Protein AF-A0A2E0F136-F1 (afdb_monomer_lite)

Sequence (1076 aa):
MSTMRKAVLLVVLLIASTIPAFVSADDEPVRQRSSMTEFTWTGNATSVQVSGEWDDWEQISDLTESEGVWSISLDLEPGMYCYKLIVDSAWIFDPAEPYRGYCDDFENSIVRVPDTSQPMFTHTIVDDLLTVLWHAGSGGGAPDSTPLALATGLWDESNWSWSLDLSTLPDGKNTLHITGEDVDGNVAEDLLLPFWNGEMSDFVWEDALIYMIMTDRFVNGDSSNDGESTNAAQGADWLGGDFAGVTQMIQSGYFTDLGVNALWLTPFNAAANGTGLASDGQHAVSAYHGYWPTAAREVDARLGTADELHTLIDAAHDAGIRVMGDFVINHVHEDHPYFSEHPDWFNEGCLCGEANCDWTEHRLDCLFRPYMPDVNWKVRNASEQFIEDVMWWMETFDLDGGRLDAVKHVDDLAITNLAVRINERFETAGTDYYLKGETAMGWAGHSVENNANEYGTINRYIGPNGLDGQADFVLYHAVVDNVFTTGNMDYQHLDYWTARSQDQYVADATMVPFVGSHDVPRFTSRADPGTADEWNQWVEDGLPGQPGTDDPYIAALHAYTWLLSTPGAAAIYQGDEYGEYGGADPDNRHMFRNDSQLTANEISLRENISAIGLLRQQSEALRQGTYASLFNATDTIAWSMTTETNQAVIAMNRGTTPATFDLDLEWFANDSLSEIYMDQQNQFTLPANGVAIFLQPEPVIIVPDNDPDGHCLILDNLTVNQTMFVTLDLVNICEKEIHYPGVNATADHPLVSGFSGFNEWYYMIFPDTSYNHSWQLYLNESIPNGTNVTLTFEATILNCGMDGSWHDCPNSTLQHTFTVIWPENGTNDTVPEPEPEPEPEPEPEPEPEPEPEPEPSTMDYWAHAELGRPGYLNVTLEAQFMDPDVTVTVEYRVRHDLVIDDEPHMTDLGGDDIPMISGAITFNQTFEVEIDNGAGSYCVRIYLRLPDGDWIRPSQNYPGALSCVGVTESHWDNVPDVSEPEPEPEPEPEPQCIEGETRPADDGCNDCVCGSGEWACTEMACPSIDDDDSSTTSAGGMTTSQMVRIVLGVLTLIGSIFLLTLLIRGRSQDDEEKFA

Structure (mmCIF, N/CA/C/O backbone):
data_AF-A0A2E0F136-F1
#
_entry.id   AF-A0A2E0F136-F1
#
loop_
_atom_site.group_PDB
_atom_site.id
_atom_site.type_symbol
_atom_site.label_atom_id
_atom_site.label_alt_id
_atom_site.label_comp_id
_atom_site.label_asym_id
_atom_site.label_entity_id
_atom_site.label_seq_id
_atom_site.pdbx_PDB_ins_code
_atom_site.Cartn_x
_atom_site.Cartn_y
_atom_site.Cartn_z
_atom_site.occupancy
_atom_site.B_iso_or_equiv
_atom_site.auth_seq_id
_atom_site.auth_comp_id
_atom_site.auth_asym_id
_atom_site.auth_atom_id
_atom_site.pdbx_PDB_model_num
ATOM 1 N N . MET A 1 1 ? -11.829 -35.664 2.802 1.00 33.75 1 MET A N 1
ATOM 2 C CA . MET A 1 1 ? -12.004 -35.709 1.333 1.00 33.75 1 MET A CA 1
ATOM 3 C C . MET A 1 1 ? -11.889 -34.278 0.821 1.00 33.75 1 MET A C 1
ATOM 5 O O . MET A 1 1 ? -12.897 -33.648 0.565 1.00 33.75 1 MET A O 1
ATOM 9 N N . SER A 1 2 ? -10.660 -33.770 0.739 1.00 27.42 2 SER A N 1
ATOM 10 C CA . SER A 1 2 ? -10.285 -32.545 0.014 1.00 27.42 2 SER A CA 1
ATOM 11 C C . SER A 1 2 ? -8.944 -32.822 -0.676 1.00 27.42 2 SER A C 1
ATOM 13 O O . SER A 1 2 ? -7.911 -32.218 -0.443 1.00 27.42 2 SER A O 1
ATOM 15 N N . THR A 1 3 ? -8.966 -33.899 -1.455 1.00 27.34 3 THR A N 1
ATOM 16 C CA . THR A 1 3 ? -7.935 -34.322 -2.406 1.00 27.34 3 THR A CA 1
ATOM 17 C C . THR A 1 3 ? -8.681 -34.842 -3.625 1.00 27.34 3 THR A C 1
ATOM 19 O O . THR A 1 3 ? -8.600 -36.012 -3.968 1.00 27.34 3 THR A O 1
ATOM 22 N N . MET A 1 4 ? -9.553 -34.009 -4.196 1.00 26.17 4 MET A N 1
ATOM 23 C CA . MET A 1 4 ? -10.201 -34.250 -5.490 1.00 26.17 4 MET A CA 1
ATOM 24 C C . MET A 1 4 ? -11.046 -33.026 -5.851 1.00 26.17 4 MET A C 1
ATOM 26 O O . MET A 1 4 ? -12.259 -33.040 -5.675 1.00 26.17 4 MET A O 1
ATOM 30 N N . ARG A 1 5 ? -10.378 -31.955 -6.301 1.00 24.28 5 ARG A N 1
ATOM 31 C CA . ARG A 1 5 ? -10.925 -30.942 -7.233 1.00 24.28 5 ARG A CA 1
ATOM 32 C C . ARG A 1 5 ? -9.921 -29.881 -7.711 1.00 24.28 5 ARG A C 1
ATOM 34 O O . ARG A 1 5 ? -10.311 -29.037 -8.496 1.00 24.28 5 ARG A O 1
ATOM 41 N N . LYS A 1 6 ? -8.625 -29.995 -7.382 1.00 25.92 6 LYS A N 1
ATOM 42 C CA . LYS A 1 6 ? -7.527 -29.295 -8.089 1.00 25.92 6 LYS A CA 1
ATOM 43 C C . LYS A 1 6 ? -6.865 -30.145 -9.194 1.00 25.92 6 LYS A C 1
ATOM 45 O O . LYS A 1 6 ? -5.705 -29.964 -9.527 1.00 25.92 6 LYS A O 1
ATOM 50 N N . ALA A 1 7 ? -7.595 -31.106 -9.761 1.00 29.95 7 ALA A N 1
ATOM 51 C CA . ALA A 1 7 ? -7.116 -31.926 -10.871 1.00 29.95 7 ALA A CA 1
ATOM 52 C C . ALA A 1 7 ? -8.258 -32.154 -11.864 1.00 29.95 7 ALA A C 1
ATOM 54 O O . ALA A 1 7 ? -9.083 -33.037 -11.648 1.00 29.95 7 ALA A O 1
ATOM 55 N N . VAL A 1 8 ? -8.329 -31.291 -12.879 1.00 28.16 8 VAL A N 1
ATOM 56 C CA . VAL A 1 8 ? -8.750 -31.499 -14.282 1.00 28.16 8 VAL A CA 1
ATOM 57 C C . VAL A 1 8 ? -9.140 -30.121 -14.824 1.00 28.16 8 VAL A C 1
ATOM 59 O O . VAL A 1 8 ? -10.305 -29.748 -14.818 1.00 28.16 8 VAL A O 1
ATOM 62 N N . LEU A 1 9 ? -8.139 -29.366 -15.272 1.00 23.97 9 LEU A N 1
ATOM 63 C CA . LEU A 1 9 ? -8.201 -28.597 -16.515 1.00 23.97 9 LEU A CA 1
ATOM 64 C C . LEU A 1 9 ? -6.754 -28.296 -16.927 1.00 23.97 9 LEU A C 1
ATOM 66 O O . LEU A 1 9 ? -6.209 -27.229 -16.689 1.00 23.97 9 LEU A O 1
ATOM 70 N N . LEU A 1 10 ? -6.096 -29.320 -17.468 1.00 26.48 10 LEU A N 1
ATOM 71 C CA . LEU A 1 10 ? -4.851 -29.167 -18.204 1.00 26.48 10 LEU A CA 1
ATOM 72 C C . LEU A 1 10 ? -5.133 -29.653 -19.625 1.00 26.48 10 LEU A C 1
ATOM 74 O O . LEU A 1 10 ? -5.747 -30.708 -19.797 1.00 26.48 10 LEU A O 1
ATOM 78 N N . VAL A 1 11 ? -4.623 -28.883 -20.587 1.00 29.69 11 VAL A N 1
ATOM 79 C CA . VAL A 1 11 ? -4.565 -29.081 -22.046 1.00 29.69 11 VAL A CA 1
ATOM 80 C C . VAL A 1 11 ? -5.522 -28.180 -22.858 1.00 29.69 11 VAL A C 1
ATOM 82 O O . VAL A 1 11 ? -6.715 -28.439 -22.984 1.00 29.69 11 VAL A O 1
ATOM 85 N N . VAL A 1 12 ? -4.874 -27.182 -23.486 1.00 28.52 12 VAL A N 1
ATOM 86 C CA . VAL A 1 12 ? -5.274 -26.222 -24.542 1.00 28.52 12 VAL A CA 1
ATOM 87 C C . VAL A 1 12 ? -5.848 -24.869 -24.094 1.00 28.52 12 VAL A C 1
ATOM 89 O O . VAL A 1 12 ? -7.050 -24.658 -24.179 1.00 28.52 12 VAL A O 1
ATOM 92 N N . LEU A 1 13 ? -4.962 -23.944 -23.691 1.00 27.08 13 LEU A N 1
ATOM 93 C CA . LEU A 1 13 ? -4.858 -22.543 -24.170 1.00 27.08 13 LEU A CA 1
ATOM 94 C C . LEU A 1 13 ? -3.934 -21.750 -23.230 1.00 27.08 13 LEU A C 1
ATOM 96 O O . LEU A 1 13 ? -4.372 -21.148 -22.260 1.00 27.08 13 LEU A O 1
ATOM 100 N N . LEU A 1 14 ? -2.636 -21.794 -23.515 1.00 26.81 14 LEU A N 1
ATOM 101 C CA . LEU A 1 14 ? -1.608 -20.931 -22.935 1.00 26.81 14 LEU A CA 1
ATOM 102 C C . LEU A 1 14 ? -0.544 -20.788 -24.021 1.00 26.81 14 LEU A C 1
ATOM 104 O O . LEU A 1 14 ? -0.053 -21.817 -24.473 1.00 26.81 14 LEU A O 1
ATOM 108 N N . ILE A 1 15 ? -0.318 -19.556 -24.481 1.00 29.72 15 ILE A N 1
ATOM 109 C CA . ILE A 1 15 ? 0.918 -18.930 -24.993 1.00 29.72 15 ILE A CA 1
ATOM 110 C C . ILE A 1 15 ? 0.457 -17.630 -25.677 1.00 29.72 15 ILE A C 1
ATOM 112 O O . ILE A 1 15 ? -0.059 -17.693 -26.789 1.00 29.72 15 ILE A O 1
ATOM 116 N N . ALA A 1 16 ? 0.601 -16.485 -25.000 1.00 29.56 16 ALA A N 1
ATOM 117 C CA . ALA A 1 16 ? 0.938 -15.177 -25.589 1.00 29.56 16 ALA A CA 1
ATOM 118 C C . ALA A 1 16 ? 0.809 -14.062 -24.533 1.00 29.56 16 ALA A C 1
ATOM 120 O O . ALA A 1 16 ? -0.193 -13.357 -24.502 1.00 29.56 16 ALA A O 1
ATOM 121 N N . SER A 1 17 ? 1.832 -13.908 -23.692 1.00 25.69 17 SER A N 1
ATOM 122 C CA . SER A 1 17 ? 2.271 -12.610 -23.151 1.00 25.69 17 SER A CA 1
ATOM 123 C C . SER A 1 17 ? 3.570 -12.829 -22.367 1.00 25.69 17 SER A C 1
ATOM 125 O O . SER A 1 17 ? 3.573 -13.506 -21.343 1.00 25.69 17 SER A O 1
ATOM 127 N N . THR A 1 18 ? 4.671 -12.353 -22.957 1.00 32.41 18 THR A N 1
ATOM 128 C CA . THR A 1 18 ? 5.992 -12.086 -22.350 1.00 32.41 18 THR A CA 1
ATOM 129 C C . THR A 1 18 ? 6.556 -13.136 -21.384 1.00 32.41 18 THR A C 1
ATOM 131 O O . THR A 1 18 ? 6.835 -12.877 -20.221 1.00 32.41 18 THR A O 1
ATOM 134 N N . ILE A 1 19 ? 6.834 -14.317 -21.932 1.00 30.39 19 ILE A N 1
ATOM 135 C CA . ILE A 1 19 ? 7.943 -15.186 -21.511 1.00 30.39 19 ILE A CA 1
ATOM 136 C C . ILE A 1 19 ? 8.904 -15.183 -22.715 1.00 30.39 19 ILE A C 1
ATOM 138 O O . ILE A 1 19 ? 8.397 -15.194 -23.846 1.00 30.39 19 ILE A O 1
ATOM 142 N N . PRO A 1 20 ? 10.247 -15.165 -22.563 1.00 31.17 20 PRO A N 1
ATOM 143 C CA . PRO A 1 20 ? 11.121 -15.487 -23.691 1.00 31.17 20 PRO A CA 1
ATOM 144 C C . PRO A 1 20 ? 10.622 -16.800 -24.298 1.00 31.17 20 PRO A C 1
ATOM 146 O O . PRO A 1 20 ? 10.376 -17.746 -23.555 1.00 31.17 20 PRO A O 1
ATOM 149 N N . ALA A 1 21 ? 10.372 -16.793 -25.612 1.00 26.16 21 ALA A N 1
ATOM 150 C CA . ALA A 1 21 ? 9.741 -17.854 -26.395 1.00 26.16 21 ALA A CA 1
ATOM 151 C C . ALA A 1 21 ? 9.745 -19.226 -25.705 1.00 26.16 21 ALA A C 1
ATOM 153 O O . ALA A 1 21 ? 10.813 -19.743 -25.387 1.00 26.16 21 ALA A O 1
ATOM 154 N N . PHE A 1 22 ? 8.558 -19.809 -25.503 1.00 25.84 22 PHE A N 1
ATOM 155 C CA . PHE A 1 22 ? 8.376 -21.155 -24.961 1.00 25.84 22 PHE A CA 1
ATOM 156 C C . PHE A 1 22 ? 9.380 -22.128 -25.585 1.00 25.84 22 PHE A C 1
ATOM 158 O O . PHE A 1 22 ? 9.191 -22.622 -26.697 1.00 25.84 22 PHE A O 1
ATOM 165 N N . VAL A 1 23 ? 10.448 -22.408 -24.842 1.00 28.42 23 VAL A N 1
ATOM 166 C CA . VAL A 1 23 ? 11.370 -23.497 -25.117 1.00 28.42 23 VAL A CA 1
ATOM 167 C C . VAL A 1 23 ? 10.553 -24.744 -24.826 1.00 28.42 23 VAL A C 1
ATOM 169 O O . VAL A 1 23 ? 10.249 -25.064 -23.675 1.00 28.42 23 VAL A O 1
ATOM 172 N N . SER A 1 24 ? 10.106 -25.417 -25.885 1.00 28.97 24 SER A N 1
ATOM 173 C CA . SER A 1 24 ? 9.604 -26.776 -25.740 1.00 28.97 24 SER A CA 1
ATOM 174 C C . SER A 1 24 ? 10.671 -27.581 -24.993 1.00 28.97 24 SER A C 1
ATOM 176 O O . SER A 1 24 ? 11.861 -27.356 -25.199 1.00 28.97 24 SER A O 1
ATOM 178 N N . ALA A 1 25 ? 10.288 -28.534 -24.145 1.00 34.12 25 ALA A N 1
ATOM 179 C CA . ALA A 1 25 ? 11.235 -29.386 -23.412 1.00 34.12 25 ALA A CA 1
ATOM 180 C C . ALA A 1 25 ? 12.168 -30.244 -24.317 1.00 34.12 25 ALA A C 1
ATOM 182 O O . ALA A 1 25 ? 12.883 -31.106 -23.809 1.00 34.12 25 ALA A O 1
ATOM 183 N N . ASP A 1 26 ? 12.160 -30.002 -25.634 1.00 32.50 26 ASP A N 1
ATOM 184 C CA . ASP A 1 26 ? 13.011 -30.587 -26.667 1.00 32.50 26 ASP A CA 1
ATOM 185 C C . ASP A 1 26 ? 13.976 -29.575 -27.341 1.00 32.50 26 ASP A C 1
ATOM 187 O O . ASP A 1 26 ? 14.752 -29.984 -28.208 1.00 32.50 26 ASP A O 1
ATOM 191 N N . ASP A 1 27 ? 13.989 -28.288 -26.962 1.00 38.69 27 ASP A N 1
ATOM 192 C CA . ASP A 1 27 ? 14.961 -27.309 -27.473 1.00 38.69 27 ASP A CA 1
ATOM 193 C C . ASP A 1 27 ? 16.210 -27.238 -26.573 1.00 38.69 27 ASP A C 1
ATOM 195 O O . ASP A 1 27 ? 16.138 -27.042 -25.361 1.00 38.69 27 ASP A O 1
ATOM 199 N N . GLU A 1 28 ? 17.387 -27.434 -27.176 1.00 46.06 28 GLU A N 1
ATOM 200 C CA . GLU A 1 28 ? 18.691 -27.316 -26.508 1.00 46.06 28 GLU A CA 1
ATOM 201 C C . GLU A 1 28 ? 18.812 -25.951 -25.800 1.00 46.06 28 GLU A C 1
ATOM 203 O O . GLU A 1 28 ? 18.452 -24.936 -26.406 1.00 46.06 28 GLU A O 1
ATOM 208 N N . PRO A 1 29 ? 19.359 -25.876 -24.568 1.00 53.81 29 PRO A N 1
ATOM 209 C CA . PRO A 1 29 ? 19.468 -24.615 -23.841 1.00 53.81 29 PRO A CA 1
ATOM 210 C C . PRO A 1 29 ? 20.203 -23.586 -24.704 1.00 53.81 29 PRO A C 1
ATOM 212 O O . PRO A 1 29 ? 21.329 -23.826 -25.156 1.00 53.81 29 PRO A O 1
ATOM 215 N N . VAL A 1 30 ? 19.549 -22.451 -24.967 1.00 55.94 30 VAL A N 1
ATOM 216 C CA . VAL A 1 30 ? 20.109 -21.350 -25.757 1.00 55.94 30 VAL A CA 1
ATOM 217 C C . VAL A 1 30 ? 21.356 -20.838 -25.038 1.00 55.94 30 VAL A C 1
ATOM 219 O O . VAL A 1 30 ? 21.277 -20.087 -24.069 1.00 55.94 30 VAL A O 1
ATOM 222 N N . ARG A 1 31 ? 22.534 -21.276 -25.498 1.00 72.62 31 ARG A N 1
ATOM 223 C CA . ARG A 1 31 ? 23.821 -20.960 -24.852 1.00 72.62 31 ARG A CA 1
ATOM 224 C C . ARG A 1 31 ? 24.309 -19.543 -25.114 1.00 72.62 31 ARG A C 1
ATOM 226 O O . ARG A 1 31 ? 25.261 -19.125 -24.468 1.00 72.62 31 ARG A O 1
ATOM 233 N N . GLN A 1 32 ? 23.722 -18.842 -26.079 1.00 82.50 32 GLN A N 1
ATOM 234 C CA . GLN A 1 32 ? 24.187 -17.542 -26.543 1.00 82.50 32 GLN A CA 1
ATOM 235 C C . GLN A 1 32 ? 22.991 -16.638 -26.822 1.00 82.50 32 GLN A C 1
ATOM 237 O O . GLN A 1 32 ? 22.094 -17.028 -27.571 1.00 82.50 32 GLN A O 1
ATOM 242 N N . ARG A 1 33 ? 22.997 -15.437 -26.241 1.00 83.12 33 ARG A N 1
ATOM 243 C CA . ARG A 1 33 ? 21.958 -14.426 -26.460 1.00 83.12 33 ARG A CA 1
ATOM 244 C C . ARG A 1 33 ? 21.858 -14.081 -27.950 1.00 83.12 33 ARG A C 1
ATOM 246 O O . ARG A 1 33 ? 22.874 -13.900 -28.628 1.00 83.12 33 ARG A O 1
ATOM 253 N N . SER A 1 34 ? 20.628 -13.999 -28.454 1.00 81.69 34 SER A N 1
ATOM 254 C CA . SER A 1 34 ? 20.356 -13.436 -29.779 1.00 81.69 34 SER A CA 1
ATOM 255 C C . SER A 1 34 ? 20.718 -11.953 -29.772 1.00 81.69 34 SER A C 1
ATOM 257 O O . SER A 1 34 ? 20.411 -11.265 -28.806 1.00 81.69 34 SER A O 1
ATOM 259 N N . SER A 1 35 ? 21.336 -11.457 -30.845 1.00 84.50 35 SER A N 1
ATOM 260 C CA . SER A 1 35 ? 21.539 -10.014 -31.048 1.00 84.50 35 SER A CA 1
ATOM 261 C C . SER A 1 35 ? 20.323 -9.325 -31.674 1.00 84.50 35 SER A C 1
ATOM 263 O O . SER A 1 35 ? 20.360 -8.128 -31.916 1.00 84.50 35 SER A O 1
ATOM 265 N N . MET A 1 36 ? 19.275 -10.083 -32.003 1.00 90.88 36 MET A N 1
ATOM 266 C CA . MET A 1 36 ? 18.086 -9.571 -32.677 1.00 90.88 36 MET A CA 1
ATOM 267 C C . MET A 1 36 ? 16.971 -9.301 -31.665 1.00 90.88 36 MET A C 1
ATOM 269 O O . MET A 1 36 ? 16.645 -10.187 -30.875 1.00 90.88 36 MET A O 1
ATOM 273 N N . THR A 1 37 ? 16.343 -8.135 -31.768 1.00 94.06 37 THR A N 1
ATOM 274 C CA . THR A 1 37 ? 15.120 -7.758 -31.051 1.00 94.06 37 THR A CA 1
ATOM 275 C C . THR A 1 37 ? 13.909 -8.253 -31.827 1.00 94.06 37 THR A C 1
ATOM 277 O O . THR A 1 37 ? 13.744 -7.919 -33.002 1.00 94.06 37 THR A O 1
ATOM 280 N N . GLU A 1 38 ? 13.068 -9.064 -31.195 1.00 94.56 38 GLU A N 1
ATOM 281 C CA . GLU A 1 38 ? 11.854 -9.595 -31.809 1.00 94.56 38 GLU A CA 1
ATOM 282 C C . GLU A 1 38 ? 10.645 -8.712 -31.488 1.00 94.56 38 GLU A C 1
ATOM 284 O O . GLU A 1 38 ? 10.418 -8.354 -30.338 1.00 94.56 38 GLU A O 1
ATOM 289 N N . PHE A 1 39 ? 9.859 -8.386 -32.512 1.00 96.62 39 PHE A N 1
ATOM 290 C CA . PHE A 1 39 ? 8.556 -7.741 -32.380 1.00 96.62 39 PHE A CA 1
ATOM 291 C C . PHE A 1 39 ? 7.491 -8.730 -32.821 1.00 96.62 39 PHE A C 1
ATOM 293 O O . PHE A 1 39 ? 7.643 -9.363 -33.872 1.00 96.62 39 PHE A O 1
ATOM 300 N N . THR A 1 40 ? 6.413 -8.844 -32.047 1.00 96.50 40 THR A N 1
ATOM 301 C CA . THR A 1 40 ? 5.336 -9.791 -32.336 1.00 96.50 40 THR A CA 1
ATOM 302 C C . THR A 1 40 ? 3.962 -9.151 -32.217 1.00 96.50 40 THR A C 1
ATOM 304 O O . THR A 1 40 ? 3.777 -8.149 -31.538 1.00 96.50 40 THR A O 1
ATOM 307 N N . TRP A 1 41 ? 2.980 -9.735 -32.896 1.00 97.19 41 TRP A N 1
ATOM 308 C CA . TRP A 1 41 ? 1.574 -9.399 -32.719 1.00 97.19 41 TRP A CA 1
ATOM 309 C C . TRP A 1 41 ? 0.719 -10.632 -32.983 1.00 97.19 41 TRP A C 1
ATOM 311 O O . TRP A 1 41 ? 0.914 -11.325 -33.980 1.00 97.19 41 TRP A O 1
ATOM 321 N N . THR A 1 42 ? -0.246 -10.904 -32.110 1.00 95.81 42 THR A N 1
ATOM 322 C CA . THR A 1 42 ? -1.138 -12.062 -32.251 1.00 95.81 42 THR A CA 1
ATOM 323 C C . THR A 1 42 ? -2.537 -11.594 -32.611 1.00 95.81 42 THR A C 1
ATOM 325 O O . THR A 1 42 ? -3.114 -10.753 -31.924 1.00 95.81 42 THR A O 1
ATOM 328 N N . GLY A 1 43 ? -3.101 -12.159 -33.677 1.00 92.75 43 GLY A N 1
ATOM 329 C CA . GLY A 1 43 ? -4.451 -11.829 -34.112 1.00 92.75 43 GLY A CA 1
ATOM 330 C C . GLY A 1 43 ? -4.686 -12.059 -35.600 1.00 92.75 43 GLY A C 1
ATOM 331 O O . GLY A 1 43 ? -3.810 -12.486 -36.353 1.00 92.75 43 GLY A O 1
ATOM 332 N N . ASN A 1 44 ? -5.911 -11.764 -36.033 1.00 93.31 44 ASN A N 1
ATOM 333 C CA . ASN A 1 44 ? -6.291 -11.842 -37.437 1.00 93.31 44 ASN A CA 1
ATOM 334 C C . ASN A 1 44 ? -6.167 -10.457 -38.084 1.00 93.31 44 ASN A C 1
ATOM 336 O O . ASN A 1 44 ? -6.900 -9.542 -37.716 1.00 93.31 44 ASN A O 1
ATOM 340 N N . ALA A 1 45 ? -5.249 -10.320 -39.035 1.00 95.31 45 ALA A N 1
ATOM 341 C CA . ALA A 1 45 ? -5.014 -9.102 -39.803 1.00 95.31 45 ALA A CA 1
ATOM 342 C C . ALA A 1 45 ? -4.636 -9.458 -41.244 1.00 95.31 45 ALA A C 1
ATOM 344 O O . ALA A 1 45 ? -4.254 -10.589 -41.545 1.00 95.31 45 ALA A O 1
ATOM 345 N N . THR A 1 46 ? -4.728 -8.491 -42.152 1.00 95.50 46 THR A N 1
ATOM 346 C CA . THR A 1 46 ? -4.231 -8.634 -43.531 1.00 95.50 46 THR A CA 1
ATOM 347 C C . THR A 1 46 ? -2.780 -8.186 -43.685 1.00 95.50 46 THR A C 1
ATOM 349 O O . THR A 1 46 ? -2.070 -8.692 -44.556 1.00 95.50 46 THR A O 1
ATOM 352 N N . SER A 1 47 ? -2.331 -7.258 -42.840 1.00 97.00 47 SER A N 1
ATOM 353 C CA . SER A 1 47 ? -0.945 -6.805 -42.763 1.00 97.00 47 SER A CA 1
ATOM 354 C C . SER A 1 47 ? -0.614 -6.333 -41.356 1.00 97.00 47 SER A C 1
ATOM 356 O O . SER A 1 47 ? -1.390 -5.570 -40.776 1.00 97.00 47 SER A O 1
ATOM 358 N N . VAL A 1 48 ? 0.567 -6.702 -40.869 1.00 98.12 48 VAL A N 1
ATOM 359 C CA . VAL A 1 48 ? 1.146 -6.161 -39.641 1.00 98.12 48 VAL A CA 1
ATOM 360 C C . VAL A 1 48 ? 2.547 -5.655 -39.945 1.00 98.12 48 VAL A C 1
ATOM 362 O O . VAL A 1 48 ? 3.312 -6.322 -40.640 1.00 98.12 48 VAL A O 1
ATOM 365 N N . GLN A 1 49 ? 2.874 -4.463 -39.460 1.00 98.50 49 GLN A N 1
ATOM 366 C CA . GLN A 1 49 ? 4.171 -3.822 -39.664 1.00 98.50 49 GLN A CA 1
ATOM 367 C C . GLN A 1 49 ? 4.641 -3.156 -38.366 1.00 98.50 49 GLN A C 1
ATOM 369 O O . GLN A 1 49 ? 3.833 -2.903 -37.474 1.00 98.50 49 GLN A O 1
ATOM 374 N N . VAL A 1 50 ? 5.929 -2.839 -38.274 1.00 98.25 50 VAL A N 1
ATOM 375 C CA . VAL A 1 50 ? 6.525 -2.105 -37.150 1.00 98.25 50 VAL A CA 1
ATOM 376 C C . VAL A 1 50 ? 7.350 -0.923 -37.655 1.00 98.25 50 VAL A C 1
ATOM 378 O O . VAL A 1 50 ? 7.991 -1.000 -38.706 1.00 98.25 50 VAL A O 1
ATOM 381 N N . SER A 1 51 ? 7.316 0.177 -36.906 1.00 97.56 51 SER A N 1
ATOM 382 C CA . SER A 1 51 ? 8.108 1.389 -37.138 1.00 97.56 51 SER A CA 1
ATOM 383 C C . SER A 1 51 ? 8.484 2.004 -35.792 1.00 97.56 51 SER A C 1
ATOM 385 O O . SER A 1 51 ? 7.662 1.982 -34.873 1.00 97.56 51 SER A O 1
ATOM 387 N N . GLY A 1 52 ? 9.683 2.581 -35.679 1.00 96.44 52 GLY A N 1
ATOM 388 C CA . GLY A 1 52 ? 10.142 3.175 -34.423 1.00 96.44 52 GLY A CA 1
ATOM 389 C C . GLY A 1 52 ? 11.272 4.193 -34.563 1.00 96.44 52 GLY A C 1
ATOM 390 O O . GLY A 1 52 ? 11.719 4.519 -35.658 1.00 96.44 52 GLY A O 1
ATOM 391 N N . GLU A 1 53 ? 11.721 4.704 -33.418 1.00 96.00 53 GLU A N 1
ATOM 392 C CA . GLU A 1 53 ? 12.684 5.803 -33.257 1.00 96.00 53 GLU A CA 1
ATOM 393 C C . GLU A 1 53 ? 14.098 5.455 -33.760 1.00 96.00 53 GLU A C 1
ATOM 395 O O . GLU A 1 53 ? 14.866 6.352 -34.107 1.00 96.00 53 GLU A O 1
ATOM 400 N N . TRP A 1 54 ? 14.457 4.168 -33.832 1.00 95.38 54 TRP A N 1
ATOM 401 C CA . TRP A 1 54 ? 15.812 3.700 -34.174 1.00 95.38 54 TRP A CA 1
ATOM 402 C C . TRP A 1 54 ? 16.323 4.162 -35.547 1.00 95.38 54 TRP A C 1
ATOM 404 O O . TRP A 1 54 ? 17.535 4.189 -35.772 1.00 95.38 54 TRP A O 1
ATOM 414 N N . ASP A 1 55 ? 15.431 4.540 -36.460 1.00 93.19 55 ASP A N 1
ATOM 415 C CA . ASP A 1 55 ? 15.766 5.120 -37.759 1.00 93.19 55 ASP A CA 1
ATOM 416 C C . ASP A 1 55 ? 14.982 6.403 -38.069 1.00 93.19 55 ASP A C 1
ATOM 418 O O . ASP A 1 55 ? 14.776 6.726 -39.237 1.00 93.19 55 ASP A O 1
ATOM 422 N N . ASP A 1 56 ? 14.573 7.143 -37.032 1.00 93.38 56 ASP A N 1
ATOM 423 C CA . ASP A 1 56 ? 13.760 8.365 -37.155 1.00 93.38 56 ASP A CA 1
ATOM 424 C C . ASP A 1 56 ? 12.425 8.116 -37.888 1.00 93.38 56 ASP A C 1
ATOM 426 O O . ASP A 1 56 ? 11.940 8.952 -38.654 1.00 93.38 56 ASP A O 1
ATOM 430 N N . TRP A 1 57 ? 11.831 6.934 -37.669 1.00 94.69 57 TRP A N 1
ATOM 431 C CA . TRP A 1 57 ? 10.574 6.495 -38.283 1.00 94.69 57 TRP A CA 1
ATOM 432 C C . TRP A 1 57 ? 10.610 6.466 -39.825 1.00 94.69 57 TRP A C 1
ATOM 434 O O . TRP A 1 57 ? 9.568 6.558 -40.483 1.00 94.69 57 TRP A O 1
ATOM 444 N N . GLU A 1 58 ? 11.799 6.363 -40.435 1.00 95.44 58 GLU A N 1
ATOM 445 C CA . GLU A 1 58 ? 11.959 6.400 -41.893 1.00 95.44 58 GLU A CA 1
ATOM 446 C C . GLU A 1 58 ? 11.520 5.094 -42.575 1.00 95.44 58 GLU A C 1
ATOM 448 O O . GLU A 1 58 ? 11.053 5.133 -43.723 1.00 95.44 58 GLU A O 1
ATOM 453 N N . GLN A 1 59 ? 11.679 3.941 -41.912 1.00 94.81 59 GLN A N 1
ATOM 454 C CA . GLN A 1 59 ? 11.344 2.634 -42.480 1.00 94.81 59 GLN A CA 1
ATOM 455 C C . GLN A 1 59 ? 10.218 1.942 -41.717 1.00 94.81 59 GLN A C 1
ATOM 457 O O . GLN A 1 59 ? 10.221 1.819 -40.497 1.00 94.81 59 GLN A O 1
ATOM 462 N N . ILE A 1 60 ? 9.276 1.404 -42.491 1.00 97.12 60 ILE A N 1
ATOM 463 C CA . ILE A 1 60 ? 8.230 0.511 -42.004 1.00 97.12 60 ILE A CA 1
ATOM 464 C C . ILE A 1 60 ? 8.621 -0.909 -42.404 1.00 97.12 60 ILE A C 1
ATOM 466 O O . ILE A 1 60 ? 8.838 -1.181 -43.590 1.00 97.12 60 ILE A O 1
ATOM 470 N N . SER A 1 61 ? 8.712 -1.797 -41.419 1.00 97.81 61 SER A N 1
ATOM 471 C CA . SER A 1 61 ? 9.123 -3.185 -41.619 1.00 97.81 61 SER A CA 1
ATOM 472 C C . SER A 1 61 ? 7.927 -4.127 -41.506 1.00 97.81 61 SER A C 1
ATOM 474 O O . SER A 1 61 ? 7.222 -4.109 -40.501 1.00 97.81 61 SER A O 1
ATOM 476 N N . ASP A 1 62 ? 7.697 -4.947 -42.533 1.00 97.75 62 ASP A N 1
ATOM 477 C CA . ASP A 1 62 ? 6.594 -5.917 -42.571 1.00 97.75 62 ASP A CA 1
ATOM 478 C C . ASP A 1 62 ? 6.872 -7.112 -41.645 1.00 97.75 62 ASP A C 1
ATOM 480 O O . ASP A 1 62 ? 7.917 -7.756 -41.765 1.00 97.75 62 ASP A O 1
ATOM 484 N N . LEU A 1 63 ? 5.921 -7.454 -40.772 1.00 98.06 63 LEU A N 1
ATOM 485 C CA . LEU A 1 63 ? 5.952 -8.700 -40.007 1.00 98.06 63 LEU A CA 1
ATOM 486 C C . LEU A 1 63 ? 5.490 -9.866 -40.892 1.00 98.06 63 LEU A C 1
ATOM 488 O O . LEU A 1 63 ? 4.693 -9.702 -41.819 1.00 98.06 63 LEU A O 1
ATOM 492 N N . THR A 1 64 ? 5.989 -11.064 -40.599 1.00 97.50 64 THR A N 1
ATOM 493 C CA . THR A 1 64 ? 5.590 -12.301 -41.281 1.00 97.50 64 THR A CA 1
ATOM 494 C C . THR A 1 64 ? 4.643 -13.099 -40.395 1.00 97.50 64 THR A C 1
ATOM 496 O O . THR A 1 64 ? 4.939 -13.309 -39.225 1.00 97.50 64 THR A O 1
ATOM 499 N N . GLU A 1 65 ? 3.521 -13.553 -40.951 1.00 96.06 65 GLU A N 1
ATOM 500 C CA . GLU A 1 65 ? 2.539 -14.380 -40.243 1.00 96.06 65 GLU A CA 1
ATOM 501 C C . GLU A 1 65 ? 2.928 -15.863 -40.257 1.00 96.06 65 GLU A C 1
ATOM 503 O O . GLU A 1 65 ? 3.334 -16.409 -41.290 1.00 96.06 65 GLU A O 1
ATOM 508 N N . SER A 1 66 ? 2.788 -16.507 -39.101 1.00 93.94 66 SER A N 1
ATOM 509 C CA . SER A 1 66 ? 2.881 -17.949 -38.917 1.00 93.94 66 SER A CA 1
ATOM 510 C C . SER A 1 66 ? 1.960 -18.384 -37.776 1.00 93.94 66 SER A C 1
ATOM 512 O O . SER A 1 66 ? 2.161 -17.992 -36.631 1.00 93.94 66 SER A O 1
ATOM 514 N N . GLU A 1 67 ? 0.977 -19.234 -38.080 1.00 90.25 67 GLU A N 1
ATOM 515 C CA . GLU A 1 67 ? 0.057 -19.834 -37.095 1.00 90.25 67 GLU A CA 1
ATOM 516 C C . GLU A 1 67 ? -0.703 -18.806 -36.227 1.00 90.25 67 GLU A C 1
ATOM 518 O O . GLU A 1 67 ? -0.977 -19.042 -35.054 1.00 90.25 67 GLU A O 1
ATOM 523 N N . GLY A 1 68 ? -1.083 -17.664 -36.808 1.00 88.12 68 GLY A N 1
ATOM 524 C CA . GLY A 1 68 ? -1.806 -16.584 -36.128 1.00 88.12 68 GLY A CA 1
ATOM 525 C C . GLY A 1 68 ? -0.916 -15.591 -35.374 1.00 88.12 68 GLY A C 1
ATOM 526 O O . GLY A 1 68 ? -1.436 -14.634 -34.795 1.00 88.12 68 GLY A O 1
ATOM 527 N N . VAL A 1 69 ? 0.405 -15.785 -35.409 1.00 94.75 69 VAL A N 1
ATOM 528 C CA . VAL A 1 69 ? 1.401 -14.884 -34.823 1.00 94.75 69 VAL A CA 1
ATOM 529 C C . VAL A 1 69 ? 2.175 -14.198 -35.941 1.00 94.75 69 VAL A C 1
ATOM 531 O O . VAL A 1 69 ? 2.736 -14.840 -36.827 1.00 94.75 69 VAL A O 1
ATOM 534 N N . TRP A 1 70 ? 2.205 -12.875 -35.904 1.00 97.69 70 TRP A N 1
ATOM 535 C CA . TRP A 1 70 ? 3.017 -12.041 -36.775 1.00 97.69 70 TRP A CA 1
ATOM 536 C C . TRP A 1 70 ? 4.320 -11.732 -36.060 1.00 97.69 70 TRP A C 1
ATOM 538 O O . TRP A 1 70 ? 4.275 -11.316 -34.906 1.00 97.69 70 TRP A O 1
ATOM 548 N N . SER A 1 71 ? 5.465 -11.892 -36.721 1.00 97.25 71 SER A N 1
ATOM 549 C CA . SER A 1 71 ? 6.751 -11.529 -36.121 1.00 97.25 71 SER A CA 1
ATOM 550 C C . SER A 1 71 ? 7.776 -10.975 -37.107 1.00 97.25 71 SER A C 1
ATOM 552 O O . SER A 1 71 ? 7.719 -11.201 -38.322 1.00 97.25 71 SER A O 1
ATOM 554 N N . ILE A 1 72 ? 8.725 -10.211 -36.570 1.00 97.25 72 ILE A N 1
ATOM 555 C CA . ILE A 1 72 ? 9.955 -9.787 -37.240 1.00 97.25 72 ILE A CA 1
ATOM 556 C C . ILE A 1 72 ? 11.070 -9.662 -36.205 1.00 97.25 72 ILE A C 1
ATOM 558 O O . ILE A 1 72 ? 10.827 -9.244 -35.077 1.00 97.25 72 ILE A O 1
ATOM 562 N N . SER A 1 73 ? 12.302 -9.975 -36.598 1.00 96.12 73 SER A N 1
ATOM 563 C CA . SER A 1 73 ? 13.483 -9.718 -35.774 1.00 96.12 73 SER A CA 1
ATOM 564 C C . SER A 1 73 ? 14.339 -8.627 -36.416 1.00 96.12 73 SER A C 1
ATOM 566 O O . SER A 1 73 ? 14.731 -8.750 -37.581 1.00 96.12 73 SER A O 1
ATOM 568 N N . LEU A 1 74 ? 14.635 -7.571 -35.662 1.00 95.69 74 LEU A N 1
ATOM 569 C CA . LEU A 1 74 ? 15.452 -6.432 -36.080 1.00 95.69 74 LEU A CA 1
ATOM 570 C C . LEU A 1 74 ? 16.780 -6.417 -35.313 1.00 95.69 74 LEU A C 1
ATOM 572 O O . LEU A 1 74 ? 16.832 -6.780 -34.145 1.00 95.69 74 LEU A O 1
ATOM 576 N N . ASP A 1 75 ? 17.859 -6.021 -35.984 1.00 93.94 75 ASP A N 1
ATOM 577 C CA . ASP A 1 75 ? 19.179 -5.829 -35.369 1.00 93.94 75 ASP A CA 1
ATOM 578 C C . ASP A 1 75 ? 19.249 -4.384 -34.864 1.00 93.94 75 ASP A C 1
ATOM 580 O O . ASP A 1 75 ? 19.394 -3.456 -35.666 1.00 93.94 75 ASP A O 1
ATOM 584 N N . LEU A 1 76 ? 19.023 -4.192 -33.563 1.00 94.81 76 LEU A N 1
ATOM 585 C CA . LEU A 1 76 ? 18.972 -2.883 -32.914 1.00 94.81 76 LEU A CA 1
ATOM 586 C C . LEU A 1 76 ? 20.140 -2.748 -31.935 1.00 94.81 76 LEU A C 1
ATOM 588 O O . LEU A 1 76 ? 20.492 -3.694 -31.235 1.00 94.81 76 LEU A O 1
ATOM 592 N N . GLU A 1 77 ? 20.729 -1.555 -31.876 1.00 94.19 77 GLU A N 1
ATOM 593 C CA . GLU A 1 77 ? 21.738 -1.250 -30.859 1.00 94.19 77 GLU A CA 1
ATOM 594 C C . GLU A 1 77 ? 21.093 -1.213 -29.458 1.00 94.19 77 GLU A C 1
ATOM 596 O O . GLU A 1 77 ? 19.903 -0.909 -29.348 1.00 94.19 77 GLU A O 1
ATOM 601 N N . PRO A 1 78 ? 21.850 -1.484 -28.378 1.00 94.19 78 PRO A N 1
ATOM 602 C CA . PRO A 1 78 ? 21.325 -1.403 -27.018 1.00 94.19 78 PRO A CA 1
ATOM 603 C C . PRO A 1 78 ? 20.801 -0.002 -26.691 1.00 94.19 78 PRO A C 1
ATOM 605 O O . PRO A 1 78 ? 21.465 1.005 -26.959 1.00 94.19 78 PRO A O 1
ATOM 608 N N . GLY A 1 79 ? 19.623 0.069 -26.079 1.00 93.12 79 GLY A N 1
ATOM 609 C CA . GLY A 1 79 ? 18.963 1.334 -25.777 1.00 93.12 79 GLY A CA 1
ATOM 610 C C . GLY A 1 79 ? 17.454 1.204 -25.629 1.00 93.12 79 GLY A C 1
ATOM 611 O O . GLY A 1 79 ? 16.894 0.114 -25.679 1.00 93.12 79 GLY A O 1
ATOM 612 N N . MET A 1 80 ? 16.788 2.340 -25.444 1.00 93.44 80 MET A N 1
ATOM 613 C CA . MET A 1 80 ? 15.330 2.416 -25.381 1.00 93.44 80 MET A CA 1
ATOM 614 C C . MET A 1 80 ? 14.802 3.173 -26.584 1.00 93.44 80 MET A C 1
ATOM 616 O O . MET A 1 80 ? 15.289 4.268 -26.872 1.00 93.44 80 MET A O 1
ATOM 620 N N . TYR A 1 81 ? 13.794 2.616 -27.248 1.00 95.19 81 TYR A N 1
ATOM 621 C CA . TYR A 1 81 ? 13.231 3.193 -28.465 1.00 95.19 81 TYR A CA 1
ATOM 622 C C . TYR A 1 81 ? 11.714 3.248 -28.390 1.00 95.19 81 TYR A C 1
ATOM 624 O O . TYR A 1 81 ? 11.069 2.257 -28.047 1.00 95.19 81 TYR A O 1
ATOM 632 N N . CYS A 1 82 ? 11.139 4.384 -28.777 1.00 96.12 82 CYS A N 1
ATOM 633 C CA . CYS A 1 82 ? 9.710 4.441 -29.056 1.00 96.12 82 CYS A CA 1
ATOM 634 C C . CYS A 1 82 ? 9.375 3.695 -30.348 1.00 96.12 82 CYS A C 1
ATOM 636 O O . CYS A 1 82 ? 10.106 3.794 -31.334 1.00 96.12 82 CYS A O 1
ATOM 638 N N . TYR A 1 83 ? 8.241 3.004 -30.375 1.00 97.69 83 TYR A N 1
ATOM 639 C CA . TYR A 1 83 ? 7.728 2.354 -31.575 1.00 97.69 83 TYR A CA 1
ATOM 640 C C . TYR A 1 83 ? 6.203 2.216 -31.550 1.00 97.69 83 TYR A C 1
ATOM 642 O O . TYR A 1 83 ? 5.540 2.444 -30.533 1.00 97.69 83 TYR A O 1
ATOM 650 N N . LYS A 1 84 ? 5.640 1.846 -32.702 1.00 97.44 84 LYS A N 1
ATOM 651 C CA . LYS A 1 84 ? 4.243 1.430 -32.853 1.00 97.44 84 LYS A CA 1
ATOM 652 C C . LYS A 1 84 ? 4.131 0.273 -33.839 1.00 97.44 84 LYS A C 1
ATOM 654 O O . LYS A 1 84 ? 4.954 0.124 -34.748 1.00 97.44 84 LYS A O 1
ATOM 659 N N . LEU A 1 85 ? 3.059 -0.496 -33.683 1.00 98.19 85 LEU A N 1
ATOM 660 C CA . LEU A 1 85 ? 2.626 -1.465 -34.678 1.00 98.19 85 LEU A CA 1
ATOM 661 C C . LEU A 1 85 ? 1.640 -0.810 -35.645 1.00 98.19 85 LEU A C 1
ATOM 663 O O . LEU A 1 85 ? 0.889 0.099 -35.289 1.00 98.19 85 LEU A O 1
ATOM 667 N N . ILE A 1 86 ? 1.627 -1.290 -36.881 1.00 98.25 86 ILE A N 1
ATOM 668 C CA . ILE A 1 86 ? 0.690 -0.870 -37.919 1.00 98.25 86 ILE A CA 1
ATOM 669 C C . ILE A 1 86 ? -0.089 -2.110 -38.344 1.00 98.25 86 ILE A C 1
ATOM 671 O O . ILE A 1 86 ? 0.432 -2.947 -39.078 1.00 98.25 86 ILE A O 1
ATOM 675 N N . VAL A 1 87 ? -1.330 -2.234 -37.876 1.00 97.81 87 VAL A N 1
ATOM 676 C CA . VAL A 1 87 ? -2.219 -3.369 -38.165 1.00 97.81 87 VAL A CA 1
ATOM 677 C C . VAL A 1 87 ? -3.316 -2.897 -39.105 1.00 97.81 87 VAL A C 1
ATOM 679 O O . VAL A 1 87 ? -4.075 -1.992 -38.772 1.00 97.81 87 VAL A O 1
ATOM 682 N N . ASP A 1 88 ? -3.376 -3.462 -40.310 1.00 96.69 88 ASP A N 1
ATOM 683 C CA . ASP A 1 88 ? -4.348 -3.079 -41.347 1.00 96.69 88 ASP A CA 1
ATOM 684 C C . ASP A 1 88 ? -4.430 -1.556 -41.583 1.00 96.69 88 ASP A C 1
ATOM 686 O O . ASP A 1 88 ? -5.498 -0.971 -41.763 1.00 96.69 88 ASP A O 1
ATOM 690 N N . SER A 1 89 ? -3.261 -0.904 -41.637 1.00 94.62 89 SER A N 1
ATOM 691 C CA . SER A 1 89 ? -3.071 0.556 -41.762 1.00 94.62 89 SER A CA 1
ATOM 692 C C . SER A 1 89 ? -3.424 1.396 -40.523 1.00 94.62 89 SER A C 1
ATOM 694 O O . SER A 1 89 ? -3.298 2.622 -40.580 1.00 94.62 89 SER A O 1
ATOM 696 N N . ALA A 1 90 ? -3.840 0.784 -39.413 1.00 97.25 90 ALA A N 1
ATOM 697 C CA . ALA A 1 90 ? -4.051 1.467 -38.143 1.00 97.25 90 ALA A CA 1
ATOM 698 C C . ALA A 1 90 ? -2.772 1.440 -37.298 1.00 97.25 90 ALA A C 1
ATOM 700 O O . ALA A 1 90 ? -2.231 0.375 -37.016 1.00 97.25 90 ALA A O 1
ATOM 701 N N . TRP A 1 91 ? -2.308 2.618 -36.880 1.00 96.44 91 TRP A N 1
ATOM 702 C CA . TRP A 1 91 ? -1.220 2.747 -35.913 1.00 96.44 91 TRP A CA 1
ATOM 703 C C . TRP A 1 91 ? -1.758 2.435 -34.522 1.00 96.44 91 TRP A C 1
ATOM 705 O O . TRP A 1 91 ? -2.625 3.153 -34.022 1.00 96.44 91 TRP A O 1
ATOM 715 N N . ILE A 1 92 ? -1.241 1.382 -33.907 1.00 97.00 92 ILE A N 1
ATOM 716 C CA . ILE A 1 92 ? -1.642 0.935 -32.578 1.00 97.00 92 ILE A CA 1
ATOM 717 C C . ILE A 1 92 ? -0.418 0.835 -31.670 1.00 97.00 92 ILE A C 1
ATOM 719 O O . ILE A 1 92 ? 0.720 0.715 -32.130 1.00 97.00 92 ILE A O 1
ATOM 723 N N . PHE A 1 93 ? -0.661 0.898 -30.367 1.00 96.75 93 PHE A N 1
ATOM 724 C CA . PHE A 1 93 ? 0.323 0.438 -29.398 1.00 96.75 93 PHE A CA 1
ATOM 725 C C . PHE A 1 93 ? 0.520 -1.066 -29.535 1.00 96.75 93 PHE A C 1
ATOM 727 O O . PHE A 1 93 ? -0.407 -1.778 -29.924 1.00 96.75 93 PHE A O 1
ATOM 734 N N . ASP A 1 94 ? 1.710 -1.538 -29.195 1.00 96.12 94 ASP A N 1
ATOM 735 C CA . ASP A 1 94 ? 1.929 -2.963 -29.022 1.00 96.12 94 ASP A CA 1
ATOM 736 C C . ASP A 1 94 ? 1.172 -3.442 -27.768 1.00 96.12 94 ASP A C 1
ATOM 738 O O . ASP A 1 94 ? 1.472 -2.978 -26.661 1.00 96.12 94 ASP A O 1
ATOM 742 N N . PRO A 1 95 ? 0.149 -4.307 -27.919 1.00 92.81 95 PRO A N 1
ATOM 743 C CA . PRO A 1 95 ? -0.652 -4.776 -26.795 1.00 92.81 95 PRO A CA 1
ATOM 744 C C . PRO A 1 95 ? 0.117 -5.720 -25.862 1.00 92.81 95 PRO A C 1
ATOM 746 O O . PRO A 1 95 ? -0.337 -5.928 -24.742 1.00 92.81 95 PRO A O 1
ATOM 749 N N . ALA A 1 96 ? 1.239 -6.296 -26.310 1.00 91.69 96 ALA A N 1
ATOM 750 C CA . ALA A 1 96 ? 2.079 -7.177 -25.502 1.00 91.69 96 ALA A CA 1
ATOM 751 C C . ALA A 1 96 ? 3.188 -6.423 -24.751 1.00 91.69 96 ALA A C 1
ATOM 753 O O . ALA A 1 96 ? 3.794 -6.990 -23.850 1.00 91.69 96 ALA A O 1
ATOM 754 N N . GLU A 1 97 ? 3.451 -5.168 -25.117 1.00 93.94 97 GLU A N 1
ATOM 755 C CA . GLU A 1 97 ? 4.465 -4.327 -24.483 1.00 93.94 97 GLU A CA 1
ATOM 756 C C . GLU A 1 97 ? 3.820 -3.484 -23.374 1.00 93.94 97 GLU A C 1
ATOM 758 O O . GLU A 1 97 ? 3.018 -2.598 -23.703 1.00 93.94 97 GLU A O 1
ATOM 763 N N . PRO A 1 98 ? 4.115 -3.728 -22.085 1.00 92.56 98 PRO A N 1
ATOM 764 C CA . PRO A 1 98 ? 3.585 -2.919 -20.991 1.00 92.56 98 PRO A CA 1
ATOM 765 C C . PRO A 1 98 ? 4.177 -1.502 -20.950 1.00 92.56 98 PRO A C 1
ATOM 767 O O . PRO A 1 98 ? 3.487 -0.577 -20.519 1.00 92.56 98 PRO A O 1
ATOM 770 N N . TYR A 1 99 ? 5.402 -1.288 -21.444 1.00 93.38 99 TYR A N 1
ATOM 771 C CA . TYR A 1 99 ? 6.049 0.017 -21.372 1.00 93.38 99 TYR A CA 1
ATOM 772 C C . TYR A 1 99 ? 5.437 1.037 -22.335 1.00 93.38 99 TYR A C 1
ATOM 774 O O . TYR A 1 99 ? 5.172 0.786 -23.524 1.00 93.38 99 TYR A O 1
ATOM 782 N N . ARG A 1 100 ? 5.256 2.252 -21.819 1.00 92.62 100 ARG A N 1
ATOM 783 C CA . ARG A 1 100 ? 4.736 3.401 -22.564 1.00 92.62 100 ARG A CA 1
ATOM 784 C C . ARG A 1 100 ? 5.578 4.631 -22.296 1.00 92.62 100 ARG A C 1
ATOM 786 O O . ARG A 1 100 ? 6.144 4.794 -21.223 1.00 92.62 100 ARG A O 1
ATOM 793 N N . GLY A 1 101 ? 5.638 5.541 -23.252 1.00 91.62 101 GLY A N 1
ATOM 794 C CA . GLY A 1 101 ? 6.188 6.859 -22.976 1.00 91.62 101 GLY A CA 1
ATOM 795 C C . GLY A 1 101 ? 6.147 7.791 -24.165 1.00 91.62 101 GLY A C 1
ATOM 796 O O . GLY A 1 101 ? 5.623 7.464 -25.234 1.00 91.62 101 GLY A O 1
ATOM 797 N N . TYR A 1 102 ? 6.682 8.985 -23.946 1.00 90.81 102 TYR A N 1
ATOM 798 C CA . TYR A 1 102 ? 6.597 10.080 -24.896 1.00 90.81 102 TYR A CA 1
ATOM 799 C C . TYR A 1 102 ? 7.852 10.162 -25.762 1.00 90.81 102 TYR A C 1
ATOM 801 O O . TYR A 1 102 ? 8.975 10.225 -25.260 1.00 90.81 102 TYR A O 1
ATOM 809 N N . CYS A 1 103 ? 7.638 10.209 -27.075 1.00 87.00 103 CYS A N 1
ATOM 810 C CA . CYS A 1 103 ? 8.635 10.652 -28.039 1.00 87.00 103 CYS A CA 1
ATOM 811 C C . CYS A 1 103 ? 8.049 11.827 -28.817 1.00 87.00 103 CYS A C 1
ATOM 813 O O . CYS A 1 103 ? 6.995 11.702 -29.448 1.00 87.00 103 CYS A O 1
ATOM 815 N N . ASP A 1 104 ? 8.719 12.975 -28.709 1.00 81.75 104 ASP A N 1
ATOM 816 C CA . ASP A 1 104 ? 8.139 14.289 -28.989 1.00 81.75 104 ASP A CA 1
ATOM 817 C C . ASP A 1 104 ? 6.815 14.481 -28.220 1.00 81.75 104 ASP A C 1
ATOM 819 O O . ASP A 1 104 ? 6.759 14.244 -27.015 1.00 81.75 104 ASP A O 1
ATOM 823 N N . ASP A 1 105 ? 5.742 14.882 -28.904 1.00 82.19 105 ASP A N 1
ATOM 824 C CA . ASP A 1 105 ? 4.421 15.117 -28.308 1.00 82.19 105 ASP A CA 1
ATOM 825 C C . ASP A 1 105 ? 3.503 13.876 -28.361 1.00 82.19 105 ASP A C 1
ATOM 827 O O . ASP A 1 105 ? 2.306 13.977 -28.081 1.00 82.19 105 ASP A O 1
ATOM 831 N N . PHE A 1 106 ? 4.024 12.705 -28.754 1.00 88.94 106 PHE A N 1
ATOM 832 C CA . PHE A 1 106 ? 3.225 11.497 -28.975 1.00 88.94 106 PHE A CA 1
ATOM 833 C C . PHE A 1 106 ? 3.569 10.378 -27.998 1.00 88.94 106 PHE A C 1
ATOM 835 O O . PHE A 1 106 ? 4.732 10.036 -27.785 1.00 88.94 106 PHE A O 1
ATOM 842 N N . GLU A 1 107 ? 2.525 9.746 -27.473 1.00 93.56 107 GLU A N 1
ATOM 843 C CA . GLU A 1 107 ? 2.639 8.516 -26.701 1.00 93.56 107 GLU A CA 1
ATOM 844 C C . GLU A 1 107 ? 2.895 7.314 -27.624 1.00 93.56 107 GLU A C 1
ATOM 846 O O . GLU A 1 107 ? 2.213 7.117 -28.644 1.00 93.56 107 GLU A O 1
ATOM 851 N N . ASN A 1 108 ? 3.865 6.482 -27.250 1.00 95.44 108 ASN A N 1
ATOM 852 C CA . ASN A 1 108 ? 4.321 5.309 -27.991 1.00 95.44 108 ASN A CA 1
ATOM 853 C C . ASN A 1 108 ? 4.578 4.118 -27.055 1.00 95.44 108 ASN A C 1
ATOM 855 O O . ASN A 1 108 ? 4.729 4.286 -25.846 1.00 95.44 108 ASN A O 1
ATOM 859 N N . SER A 1 109 ? 4.648 2.916 -27.631 1.00 96.44 109 SER A N 1
ATOM 860 C CA . SER A 1 109 ? 5.224 1.757 -26.942 1.00 96.44 109 SER A CA 1
ATOM 861 C C . SER A 1 109 ? 6.734 1.954 -26.831 1.00 96.44 109 SER A C 1
ATOM 863 O O . SER A 1 109 ? 7.332 2.559 -27.725 1.00 96.44 109 SER A O 1
ATOM 865 N N . ILE A 1 110 ? 7.352 1.476 -25.753 1.00 94.81 110 ILE A N 1
ATOM 866 C CA . ILE A 1 110 ? 8.806 1.550 -25.570 1.00 94.81 110 ILE A CA 1
ATOM 867 C C . ILE A 1 110 ? 9.371 0.141 -25.584 1.00 94.81 110 ILE A C 1
ATOM 869 O O . ILE A 1 110 ? 8.960 -0.683 -24.785 1.00 94.81 110 ILE A O 1
ATOM 873 N N . VAL A 1 111 ? 10.354 -0.106 -26.447 1.00 95.56 111 VAL A N 1
ATOM 874 C CA . VAL A 1 111 ? 11.157 -1.331 -26.396 1.00 95.56 111 VAL A CA 1
ATOM 875 C C . VAL A 1 111 ? 12.482 -1.041 -25.695 1.00 95.56 111 VAL A C 1
ATOM 877 O O . VAL A 1 111 ? 13.174 -0.076 -26.038 1.00 95.56 111 VAL A O 1
ATOM 880 N N . ARG A 1 112 ? 12.846 -1.883 -24.722 1.00 93.25 112 ARG A N 1
ATOM 881 C CA . ARG A 1 112 ? 14.157 -1.878 -24.055 1.00 93.25 112 ARG A CA 1
ATOM 882 C C . ARG A 1 112 ? 15.047 -2.938 -24.702 1.00 93.25 112 ARG A C 1
ATOM 884 O O . ARG A 1 112 ? 14.855 -4.131 -24.501 1.00 93.25 112 ARG A O 1
ATOM 891 N N . VAL A 1 113 ? 16.015 -2.507 -25.503 1.00 94.38 113 VAL A N 1
ATOM 892 C CA . VAL A 1 113 ? 16.975 -3.388 -26.176 1.00 94.38 113 VAL A CA 1
ATOM 893 C C . VAL A 1 113 ? 18.181 -3.605 -25.253 1.00 94.38 113 VAL A C 1
ATOM 895 O O . VAL A 1 113 ? 18.912 -2.641 -24.996 1.00 94.38 113 VAL A O 1
ATOM 898 N N . PRO A 1 114 ? 18.409 -4.831 -24.745 1.00 91.12 114 PRO A N 1
ATOM 899 C CA . PRO A 1 114 ? 19.498 -5.102 -23.813 1.00 91.12 114 PRO A CA 1
ATOM 900 C C . PRO A 1 114 ? 20.868 -5.096 -24.505 1.00 91.12 114 PRO A C 1
ATOM 902 O O . PRO A 1 114 ? 20.986 -5.286 -25.719 1.00 91.12 114 PRO A O 1
ATOM 905 N N . ASP A 1 115 ? 21.936 -4.944 -23.719 1.00 92.19 115 ASP A N 1
ATOM 906 C CA . ASP A 1 115 ? 23.303 -5.122 -24.209 1.00 92.19 115 ASP A CA 1
ATOM 907 C C . ASP A 1 115 ? 23.630 -6.614 -24.335 1.00 92.19 115 ASP A C 1
ATOM 909 O O . ASP A 1 115 ? 24.163 -7.251 -23.430 1.00 92.19 115 ASP A O 1
ATOM 913 N N . THR A 1 116 ? 23.342 -7.178 -25.507 1.00 90.00 116 THR A N 1
ATOM 914 C CA . THR A 1 116 ? 23.537 -8.608 -25.793 1.00 90.00 116 THR A CA 1
ATOM 915 C C . THR A 1 116 ? 25.005 -9.053 -25.773 1.00 90.00 116 THR A C 1
ATOM 917 O O . THR A 1 116 ? 25.280 -10.250 -25.883 1.00 90.00 116 THR A O 1
ATOM 920 N N . SER A 1 117 ? 25.972 -8.135 -25.626 1.00 90.56 117 SER A N 1
ATOM 921 C CA . SER A 1 117 ? 27.366 -8.496 -25.340 1.00 90.56 117 SER A CA 1
ATOM 922 C C . SER A 1 117 ? 27.563 -9.012 -23.912 1.00 90.56 117 SER A C 1
ATOM 924 O O . SER A 1 117 ? 28.474 -9.810 -23.681 1.00 90.56 117 SER A O 1
ATOM 926 N N . GLN A 1 118 ? 26.678 -8.634 -22.989 1.00 93.75 118 GLN A N 1
ATOM 927 C CA . GLN A 1 118 ? 26.691 -9.085 -21.606 1.00 93.75 118 GLN A CA 1
ATOM 928 C C . GLN A 1 118 ? 26.020 -10.459 -21.490 1.00 93.75 118 GLN A C 1
ATOM 930 O O . GLN A 1 118 ? 24.982 -10.698 -22.120 1.00 93.75 118 GLN A O 1
ATOM 935 N N . PRO A 1 119 ? 26.591 -11.394 -20.715 1.00 94.62 119 PRO A N 1
ATOM 936 C CA . PRO A 1 119 ? 25.868 -12.583 -20.287 1.00 94.62 119 PRO A CA 1
ATOM 937 C C . PRO A 1 119 ? 24.637 -12.228 -19.440 1.00 94.62 119 PRO A C 1
ATOM 939 O O . PRO A 1 119 ? 24.501 -11.101 -18.977 1.00 94.62 119 PRO A O 1
ATOM 942 N N . MET A 1 120 ? 23.746 -13.190 -19.222 1.00 94.44 120 MET A N 1
ATOM 943 C CA . MET A 1 120 ? 22.600 -13.026 -18.321 1.00 94.44 120 MET A CA 1
ATOM 944 C C . MET A 1 120 ? 22.227 -14.355 -17.663 1.00 94.44 120 MET A C 1
ATOM 946 O O . MET A 1 120 ? 22.647 -15.426 -18.120 1.00 94.44 120 MET A O 1
ATOM 950 N N . PHE A 1 121 ? 21.390 -14.285 -16.634 1.00 94.62 121 PHE A N 1
ATOM 951 C CA . PHE A 1 121 ? 20.786 -15.450 -15.997 1.00 94.62 121 PHE A CA 1
ATOM 952 C C . PHE A 1 121 ? 19.300 -15.563 -16.352 1.00 94.62 121 PHE A C 1
ATOM 954 O O . PHE A 1 121 ? 18.627 -14.562 -16.572 1.00 94.62 121 PHE A O 1
ATOM 961 N N . THR A 1 122 ? 18.782 -16.787 -16.375 1.00 94.00 122 THR A N 1
ATOM 962 C CA . THR A 1 122 ? 17.342 -17.059 -16.233 1.00 94.00 122 THR A CA 1
ATOM 963 C C . THR A 1 122 ? 17.144 -18.133 -15.179 1.00 94.00 122 THR A C 1
ATOM 965 O O . THR A 1 122 ? 18.103 -18.801 -14.779 1.00 94.00 122 THR A O 1
ATOM 968 N N . HIS A 1 123 ? 15.914 -18.321 -14.713 1.00 95.94 123 HIS A N 1
ATOM 969 C CA . HIS A 1 123 ? 15.637 -19.312 -13.687 1.00 95.94 123 HIS A CA 1
ATOM 970 C C . HIS A 1 123 ? 14.250 -19.938 -13.802 1.00 95.94 123 HIS A C 1
ATOM 972 O O . HIS A 1 123 ? 13.351 -19.429 -14.464 1.00 95.94 123 HIS A O 1
ATOM 978 N N . THR A 1 124 ? 14.098 -21.065 -13.113 1.00 96.06 124 THR A N 1
ATOM 979 C CA . THR A 1 124 ? 12.818 -21.722 -12.835 1.00 96.06 124 THR A CA 1
ATOM 980 C C . THR A 1 124 ? 12.810 -22.204 -11.392 1.00 96.06 124 THR A C 1
ATOM 982 O O . THR A 1 124 ? 13.837 -22.699 -10.921 1.00 96.06 124 THR A O 1
ATOM 985 N N . ILE A 1 125 ? 11.661 -22.140 -10.725 1.00 95.06 125 ILE A N 1
ATOM 986 C CA . ILE A 1 125 ? 11.457 -22.716 -9.391 1.00 95.06 125 ILE A CA 1
ATOM 987 C C . ILE A 1 125 ? 10.327 -23.741 -9.495 1.00 95.06 125 ILE A C 1
ATOM 989 O O . ILE A 1 125 ? 9.240 -23.421 -9.970 1.00 95.06 125 ILE A O 1
ATOM 993 N N . VAL A 1 126 ? 10.600 -24.989 -9.105 1.00 95.06 126 VAL A N 1
ATOM 994 C CA . VAL A 1 126 ? 9.610 -26.079 -9.079 1.00 95.06 126 VAL A CA 1
ATOM 995 C C . VAL A 1 126 ? 9.828 -26.891 -7.811 1.00 95.06 126 VAL A C 1
ATOM 997 O O . VAL A 1 126 ? 10.924 -27.411 -7.624 1.00 95.06 126 VAL A O 1
ATOM 1000 N N . ASP A 1 127 ? 8.797 -27.018 -6.971 1.00 91.62 127 ASP A N 1
ATOM 1001 C CA . ASP A 1 127 ? 8.854 -27.749 -5.695 1.00 91.62 127 ASP A CA 1
ATOM 1002 C C . ASP A 1 127 ? 10.091 -27.355 -4.852 1.00 91.62 127 ASP A C 1
ATOM 1004 O O . ASP A 1 127 ? 10.919 -28.202 -4.513 1.00 91.62 127 ASP A O 1
ATOM 1008 N N . ASP A 1 128 ? 10.262 -26.049 -4.605 1.00 93.19 128 ASP A N 1
ATOM 1009 C CA . ASP A 1 128 ? 11.393 -25.425 -3.889 1.00 93.19 128 ASP A CA 1
ATOM 1010 C C . ASP A 1 128 ? 12.784 -25.632 -4.516 1.00 93.19 128 ASP A C 1
ATOM 1012 O O . ASP A 1 128 ? 13.798 -25.194 -3.972 1.00 93.19 128 ASP A O 1
ATOM 1016 N N . LEU A 1 129 ? 12.873 -26.254 -5.693 1.00 96.81 129 LEU A N 1
ATOM 1017 C CA . LEU A 1 129 ? 14.125 -26.403 -6.422 1.00 96.81 129 LEU A CA 1
ATOM 1018 C C . LEU A 1 129 ? 14.315 -25.241 -7.402 1.00 96.81 129 LEU A C 1
ATOM 1020 O O . LEU A 1 129 ? 13.749 -25.231 -8.498 1.00 96.81 129 LEU A O 1
ATOM 1024 N N . LEU A 1 130 ? 15.182 -24.296 -7.039 1.00 97.62 130 LEU A N 1
ATOM 1025 C CA . LEU A 1 130 ? 15.665 -23.248 -7.932 1.00 97.62 130 LEU A CA 1
ATOM 1026 C C . LEU A 1 130 ? 16.657 -23.844 -8.933 1.00 97.62 130 LEU A C 1
ATOM 1028 O O . LEU A 1 130 ? 17.668 -24.425 -8.544 1.00 97.62 130 LEU A O 1
ATOM 1032 N N . THR A 1 131 ? 16.412 -23.653 -10.226 1.00 97.44 131 THR A N 1
ATOM 1033 C CA . THR A 1 131 ? 17.386 -23.912 -11.293 1.00 97.44 131 THR A CA 1
ATOM 1034 C C . THR A 1 131 ? 17.713 -22.606 -11.997 1.00 97.44 131 THR A C 1
ATOM 1036 O O . THR A 1 131 ? 16.823 -21.992 -12.570 1.00 97.44 131 THR A O 1
ATOM 1039 N N . VAL A 1 132 ? 18.981 -22.196 -11.966 1.00 97.25 132 VAL A N 1
ATOM 1040 C CA . VAL A 1 132 ? 19.495 -20.982 -12.617 1.00 97.25 132 VAL A CA 1
ATOM 1041 C C . VAL A 1 132 ? 20.322 -21.381 -13.829 1.00 97.25 132 VAL A C 1
ATOM 1043 O O . VAL A 1 132 ? 21.246 -22.184 -13.699 1.00 97.25 132 VAL A O 1
ATOM 1046 N N . LEU A 1 133 ? 20.016 -20.819 -14.995 1.00 95.50 133 LEU A N 1
ATOM 1047 C CA . LEU A 1 133 ? 20.716 -21.051 -16.252 1.00 95.50 133 LEU A CA 1
ATOM 1048 C C . LEU A 1 133 ? 21.576 -19.842 -16.618 1.00 95.50 133 LEU A C 1
ATOM 1050 O O . LEU A 1 133 ? 21.157 -18.697 -16.472 1.00 95.50 133 LEU A O 1
ATOM 1054 N N . TRP A 1 134 ? 22.772 -20.108 -17.137 1.00 95.00 134 TRP A N 1
ATOM 1055 C CA . TRP A 1 134 ? 23.646 -19.097 -17.718 1.00 95.00 134 TRP A CA 1
ATOM 1056 C C . TRP A 1 134 ? 23.438 -18.979 -19.228 1.00 95.00 134 TRP A C 1
ATOM 1058 O O . TRP A 1 134 ? 23.594 -19.957 -19.968 1.00 95.00 134 TRP A O 1
ATOM 1068 N N . HIS A 1 135 ? 23.221 -17.756 -19.701 1.00 93.19 135 HIS A N 1
ATOM 1069 C CA . HIS A 1 135 ? 23.222 -17.424 -21.121 1.00 93.19 135 HIS A CA 1
ATOM 1070 C C . HIS A 1 135 ? 24.446 -16.576 -21.437 1.00 93.19 135 HIS A C 1
ATOM 1072 O O . HIS A 1 135 ? 24.584 -15.459 -20.939 1.00 93.19 135 HIS A O 1
ATOM 1078 N N . ALA A 1 136 ? 25.340 -17.083 -22.288 1.00 93.31 136 ALA A N 1
ATOM 1079 C CA . ALA A 1 136 ? 26.499 -16.307 -22.695 1.00 93.31 136 ALA A CA 1
ATOM 1080 C C . ALA A 1 136 ? 26.070 -15.081 -23.505 1.00 93.31 136 ALA A C 1
ATOM 1082 O O . ALA A 1 136 ? 25.150 -15.158 -24.327 1.00 93.31 136 ALA A O 1
ATOM 1083 N N . GLY A 1 137 ? 26.799 -13.978 -23.344 1.00 91.94 137 GLY A N 1
ATOM 1084 C CA . GLY A 1 137 ? 26.692 -12.849 -24.260 1.00 91.94 137 GLY A CA 1
ATOM 1085 C C . GLY A 1 137 ? 27.079 -13.249 -25.688 1.00 91.94 137 GLY A C 1
ATOM 1086 O O . GLY A 1 137 ? 27.505 -14.376 -25.964 1.00 91.94 137 GLY A O 1
ATOM 1087 N N . SER A 1 138 ? 26.998 -12.310 -26.624 1.00 88.31 138 SER A N 1
ATOM 1088 C CA . SER A 1 138 ? 27.287 -12.539 -28.046 1.00 88.31 138 SER A CA 1
ATOM 1089 C C . SER A 1 138 ? 28.716 -13.046 -28.333 1.00 88.31 138 SER A C 1
ATOM 1091 O O . SER A 1 138 ? 28.972 -13.574 -29.417 1.00 88.31 138 SER A O 1
ATOM 1093 N N . GLY A 1 139 ? 29.638 -12.959 -27.366 1.00 85.69 139 GLY A N 1
ATOM 1094 C CA . GLY A 1 139 ? 30.968 -13.580 -27.413 1.00 85.69 139 GLY A CA 1
ATOM 1095 C C . GLY A 1 139 ? 30.997 -15.098 -27.168 1.00 85.69 139 GLY A C 1
ATOM 1096 O O . GLY A 1 139 ? 31.962 -15.754 -27.563 1.00 85.69 139 GLY A O 1
ATOM 1097 N N . GLY A 1 140 ? 29.947 -15.677 -26.572 1.00 89.19 140 GLY A N 1
ATOM 1098 C CA . GLY A 1 140 ? 29.845 -17.112 -26.277 1.00 89.19 140 GLY A CA 1
ATOM 1099 C C . GLY A 1 140 ? 30.649 -17.582 -25.054 1.00 89.19 140 GLY A C 1
ATOM 1100 O O . GLY A 1 140 ? 30.946 -18.775 -24.949 1.00 89.19 140 GLY A O 1
ATOM 1101 N N . GLY A 1 141 ? 31.027 -16.663 -24.159 1.00 91.31 141 GLY A N 1
ATOM 1102 C CA . GLY A 1 141 ? 31.781 -16.951 -22.939 1.00 91.31 141 GLY A CA 1
ATOM 1103 C C . GLY A 1 141 ? 31.006 -17.815 -21.932 1.00 91.31 141 GLY A C 1
ATOM 1104 O O . GLY A 1 141 ? 29.859 -17.535 -21.587 1.00 91.31 141 GLY A O 1
ATOM 1105 N N . ALA A 1 142 ? 31.651 -18.877 -21.445 1.00 92.81 142 ALA A N 1
ATOM 1106 C CA . ALA A 1 142 ? 31.168 -19.670 -20.311 1.00 92.81 142 ALA A CA 1
ATOM 1107 C C . ALA A 1 142 ? 31.324 -18.877 -18.996 1.00 92.81 142 ALA A C 1
ATOM 1109 O O . ALA A 1 142 ? 32.193 -18.002 -18.953 1.00 92.81 142 ALA A O 1
ATOM 1110 N N . PRO A 1 143 ? 30.575 -19.195 -17.923 1.00 94.62 143 PRO A N 1
ATOM 1111 C CA . PRO A 1 143 ? 30.783 -18.547 -16.628 1.00 94.62 143 PRO A CA 1
ATOM 1112 C C . PRO A 1 143 ? 32.199 -18.831 -16.100 1.00 94.62 143 PRO A C 1
ATOM 1114 O O . PRO A 1 143 ? 32.673 -19.968 -16.177 1.00 94.62 143 PRO A O 1
ATOM 1117 N N . ASP A 1 144 ? 32.880 -17.814 -15.563 1.00 95.50 144 ASP A N 1
ATOM 1118 C CA . ASP A 1 144 ? 34.238 -17.958 -15.008 1.00 95.50 144 ASP A CA 1
ATOM 1119 C C . ASP A 1 144 ? 34.241 -18.752 -13.691 1.00 95.50 144 ASP A C 1
ATOM 1121 O O . ASP A 1 144 ? 35.129 -19.571 -13.428 1.00 95.50 144 ASP A O 1
ATOM 1125 N N . SER A 1 145 ? 33.213 -18.553 -12.862 1.00 94.56 145 SER A N 1
ATOM 1126 C CA . SER A 1 145 ? 33.062 -19.223 -11.571 1.00 94.56 145 SER A CA 1
ATOM 1127 C C . SER A 1 145 ? 31.595 -19.392 -11.165 1.00 94.56 145 SER A C 1
ATOM 1129 O O . SER A 1 145 ? 30.697 -18.814 -11.771 1.00 94.56 145 SER A O 1
ATOM 1131 N N . THR A 1 146 ? 31.344 -20.216 -10.141 1.00 95.94 146 THR A N 1
ATOM 1132 C CA . THR A 1 146 ? 30.016 -20.314 -9.516 1.00 95.94 146 THR A CA 1
ATOM 1133 C C . THR A 1 146 ? 29.698 -19.008 -8.778 1.00 95.94 146 THR A C 1
ATOM 1135 O O . THR A 1 146 ? 30.486 -18.639 -7.898 1.00 95.94 146 THR A O 1
ATOM 1138 N N . PRO A 1 147 ? 28.555 -18.351 -9.064 1.00 96.50 147 PRO A N 1
ATOM 1139 C CA . PRO A 1 147 ? 28.083 -17.198 -8.303 1.00 96.50 147 PRO A CA 1
ATOM 1140 C C . PRO A 1 147 ? 28.033 -17.479 -6.800 1.00 96.50 147 PRO A C 1
ATOM 1142 O O . PRO A 1 147 ? 27.650 -18.572 -6.379 1.00 96.50 147 PRO A O 1
ATOM 1145 N N . LEU A 1 148 ? 28.389 -16.492 -5.971 1.00 95.56 148 LEU A N 1
ATOM 1146 C CA . LEU A 1 148 ? 28.452 -16.673 -4.515 1.00 95.56 148 LEU A CA 1
ATOM 1147 C C . LEU A 1 148 ? 27.095 -17.086 -3.920 1.00 95.56 148 LEU A C 1
ATOM 1149 O O . LEU A 1 148 ? 27.058 -17.983 -3.080 1.00 95.56 148 LEU A O 1
ATOM 1153 N N . ALA A 1 149 ? 26.000 -16.493 -4.405 1.00 95.44 149 ALA A N 1
ATOM 1154 C CA . ALA A 1 149 ? 24.631 -16.836 -4.008 1.00 95.44 149 ALA A CA 1
ATOM 1155 C C . ALA A 1 149 ? 24.249 -18.298 -4.323 1.00 95.44 149 ALA A C 1
ATOM 1157 O O . ALA A 1 149 ? 23.341 -18.848 -3.713 1.00 95.44 149 ALA A O 1
ATOM 1158 N N . LEU A 1 150 ? 24.979 -18.954 -5.232 1.00 96.31 150 LEU A N 1
ATOM 1159 C CA . LEU A 1 150 ? 24.752 -20.335 -5.668 1.00 96.31 150 LEU A CA 1
ATOM 1160 C C . LEU A 1 150 ? 25.863 -21.287 -5.192 1.00 96.31 150 LEU A C 1
ATOM 1162 O O . LEU A 1 150 ? 25.968 -22.415 -5.673 1.00 96.31 150 LEU A O 1
ATOM 1166 N N . ALA A 1 151 ? 26.711 -20.864 -4.245 1.00 93.94 151 ALA A N 1
ATOM 1167 C CA . ALA A 1 151 ? 27.895 -21.619 -3.823 1.00 93.94 151 ALA A CA 1
ATOM 1168 C C . ALA A 1 151 ? 27.581 -22.991 -3.193 1.00 93.94 151 ALA A C 1
ATOM 1170 O O . ALA A 1 151 ? 28.429 -23.887 -3.215 1.00 93.94 151 ALA A O 1
ATOM 1171 N N . THR A 1 152 ? 26.387 -23.159 -2.622 1.00 92.94 152 THR A N 1
ATOM 1172 C CA . THR A 1 152 ? 25.879 -24.429 -2.076 1.00 92.94 152 THR A CA 1
ATOM 1173 C C . THR A 1 152 ? 25.104 -25.258 -3.102 1.00 92.94 152 THR A C 1
ATOM 1175 O O . THR A 1 152 ? 24.802 -26.420 -2.828 1.00 92.94 152 THR A O 1
ATOM 1178 N N . GLY A 1 153 ? 24.813 -24.692 -4.276 1.00 93.56 153 GLY A N 1
ATOM 1179 C CA . GLY A 1 153 ? 24.086 -25.348 -5.353 1.00 93.56 153 GLY A CA 1
ATOM 1180 C C . GLY A 1 153 ? 24.910 -26.406 -6.093 1.00 93.56 153 GLY A C 1
ATOM 1181 O O . GLY A 1 153 ? 26.143 -26.454 -6.043 1.00 93.56 153 GLY A O 1
ATOM 1182 N N . LEU A 1 154 ? 24.209 -27.277 -6.814 1.00 96.06 154 LEU A N 1
ATOM 1183 C CA . LEU A 1 154 ? 24.790 -28.292 -7.684 1.00 96.06 154 LEU A CA 1
ATOM 1184 C C . LEU A 1 154 ? 25.022 -27.709 -9.078 1.00 96.06 154 LEU A C 1
ATOM 1186 O O . LEU A 1 154 ? 24.082 -27.267 -9.725 1.00 96.06 154 LEU A O 1
ATOM 1190 N N . TRP A 1 155 ? 26.269 -27.738 -9.546 1.00 95.81 155 TRP A N 1
ATOM 1191 C CA . TRP A 1 155 ? 26.644 -27.297 -10.891 1.00 95.81 155 TRP A CA 1
ATOM 1192 C C . TRP A 1 155 ? 26.493 -28.419 -11.924 1.00 95.81 155 TRP A C 1
ATOM 1194 O O . TRP A 1 155 ? 27.053 -29.508 -11.747 1.00 95.81 155 TRP A O 1
ATOM 1204 N N . ASP A 1 156 ? 25.824 -28.117 -13.035 1.00 94.19 156 ASP A N 1
ATOM 1205 C CA . ASP A 1 156 ? 25.778 -28.944 -14.237 1.00 94.19 156 ASP A CA 1
ATOM 1206 C C . ASP A 1 156 ? 26.544 -28.271 -15.389 1.00 94.19 156 ASP A C 1
ATOM 1208 O O . ASP A 1 156 ? 26.080 -27.336 -16.043 1.00 94.19 156 ASP A O 1
ATOM 1212 N N . GLU A 1 157 ? 27.734 -28.801 -15.678 1.00 89.50 157 GLU A N 1
ATOM 1213 C CA . GLU A 1 157 ? 28.596 -28.325 -16.766 1.00 89.50 157 GLU A CA 1
ATOM 1214 C C . GLU A 1 157 ? 27.971 -28.524 -18.155 1.00 89.50 157 GLU A C 1
ATOM 1216 O O . GLU A 1 157 ? 28.311 -27.804 -19.096 1.00 89.50 157 GLU A O 1
ATOM 1221 N N . SER A 1 158 ? 27.076 -29.505 -18.314 1.00 87.31 158 SER A N 1
ATOM 1222 C CA . SER A 1 158 ? 26.503 -29.825 -19.620 1.00 87.31 158 SER A CA 1
ATOM 1223 C C . SER A 1 158 ? 25.548 -28.740 -20.106 1.00 87.31 158 SER A C 1
ATOM 1225 O O . SER A 1 158 ? 25.597 -28.411 -21.293 1.00 87.31 158 SER A O 1
ATOM 1227 N N . ASN A 1 159 ? 24.793 -28.126 -19.192 1.00 86.50 159 ASN A N 1
ATOM 1228 C CA . ASN A 1 159 ? 23.773 -27.117 -19.490 1.00 86.50 159 ASN A CA 1
ATOM 1229 C C . ASN A 1 159 ? 24.102 -25.717 -18.955 1.00 86.50 159 ASN A C 1
ATOM 1231 O O . ASN A 1 159 ? 23.326 -24.795 -19.170 1.00 86.50 159 ASN A O 1
ATOM 1235 N N . TRP A 1 160 ? 25.255 -25.555 -18.303 1.00 93.00 160 TRP A N 1
ATOM 1236 C CA . TRP A 1 160 ? 25.651 -24.326 -17.616 1.00 93.00 160 TRP A CA 1
ATOM 1237 C C . TRP A 1 160 ? 24.591 -23.826 -16.633 1.00 93.00 160 TRP A C 1
ATOM 1239 O O . TRP A 1 160 ? 24.172 -22.670 -16.676 1.00 93.00 160 TRP A O 1
ATOM 1249 N N . SER A 1 161 ? 24.157 -24.723 -15.751 1.00 95.31 161 SER A N 1
ATOM 1250 C CA . SER A 1 161 ? 23.108 -24.437 -14.780 1.00 95.31 161 SER A CA 1
ATOM 1251 C C . SER A 1 161 ? 23.513 -24.800 -13.358 1.00 95.31 161 SER A C 1
ATOM 1253 O O . SER A 1 161 ? 24.280 -25.740 -13.130 1.00 95.31 161 SER A O 1
ATOM 1255 N N . TRP A 1 162 ? 22.949 -24.083 -12.393 1.00 97.81 162 TRP A N 1
ATOM 1256 C CA . TRP A 1 162 ? 23.028 -24.405 -10.972 1.00 97.81 162 TRP A CA 1
ATOM 1257 C C . TRP A 1 162 ? 21.648 -24.791 -10.458 1.00 97.81 162 TRP A C 1
ATOM 1259 O O . TRP A 1 162 ? 20.672 -24.126 -10.789 1.00 97.81 162 TRP A O 1
ATOM 1269 N N . SER A 1 163 ? 21.574 -25.821 -9.619 1.00 97.56 163 SER A N 1
ATOM 1270 C CA . SER A 1 163 ? 20.351 -26.171 -8.894 1.00 97.56 163 SER A CA 1
ATOM 1271 C C . SER A 1 163 ? 20.549 -26.005 -7.390 1.00 97.56 163 SER A C 1
ATOM 1273 O O . SER A 1 163 ? 21.510 -26.543 -6.834 1.00 97.56 163 SER A O 1
ATOM 1275 N N . LEU A 1 164 ? 19.650 -25.279 -6.732 1.00 97.62 164 LEU A N 1
ATOM 1276 C CA . LEU A 1 164 ? 19.666 -24.988 -5.301 1.00 97.62 164 LEU A CA 1
ATOM 1277 C C . LEU A 1 164 ? 18.302 -25.339 -4.696 1.00 97.62 164 LEU A C 1
ATOM 1279 O O . LEU A 1 164 ? 17.272 -24.902 -5.193 1.00 97.62 164 LEU A O 1
ATOM 1283 N N . ASP A 1 165 ? 18.308 -26.135 -3.631 1.00 96.38 165 ASP A N 1
ATOM 1284 C CA . ASP A 1 165 ? 17.109 -26.458 -2.853 1.00 96.38 165 ASP A CA 1
ATOM 1285 C C . ASP A 1 165 ? 16.837 -25.316 -1.861 1.00 96.38 165 ASP A C 1
ATOM 1287 O O . ASP A 1 165 ? 17.579 -25.148 -0.884 1.00 96.38 165 ASP A O 1
ATOM 1291 N N . LEU A 1 166 ? 15.816 -24.504 -2.146 1.00 95.19 166 LEU A N 1
ATOM 1292 C CA . LEU A 1 166 ? 15.460 -23.314 -1.373 1.00 95.19 166 LEU A CA 1
ATOM 1293 C C . LEU A 1 166 ? 14.992 -23.671 0.042 1.00 95.19 166 LEU A C 1
ATOM 1295 O O . LEU A 1 166 ? 15.248 -22.900 0.964 1.00 95.19 166 LEU A O 1
ATOM 1299 N N . SER A 1 167 ? 14.440 -24.873 0.252 1.00 92.06 167 SER A N 1
ATOM 1300 C CA . SER A 1 167 ? 14.013 -25.357 1.576 1.00 92.06 167 SER A CA 1
ATOM 1301 C C . SER A 1 167 ? 15.177 -25.565 2.557 1.00 92.06 167 SER A C 1
ATOM 1303 O O . SER A 1 167 ? 14.980 -25.755 3.757 1.00 92.06 167 SER A O 1
ATOM 1305 N N . THR A 1 168 ? 16.421 -25.538 2.062 1.00 93.88 168 THR A N 1
ATOM 1306 C CA . THR A 1 168 ? 17.626 -25.632 2.900 1.00 93.88 168 THR A CA 1
ATOM 1307 C C . THR A 1 168 ? 18.096 -24.286 3.454 1.00 93.88 168 THR A C 1
ATOM 1309 O O . THR A 1 168 ? 19.020 -24.258 4.275 1.00 93.88 168 THR A O 1
ATOM 1312 N N . LEU A 1 169 ? 17.493 -23.185 3.000 1.00 94.31 169 LEU A N 1
ATOM 1313 C CA . LEU A 1 169 ? 17.766 -21.834 3.481 1.00 94.31 169 LEU A CA 1
ATOM 1314 C C . LEU A 1 169 ? 16.939 -21.533 4.743 1.00 94.31 169 LEU A C 1
ATOM 1316 O O . LEU A 1 169 ? 15.934 -22.203 4.977 1.00 94.31 169 LEU A O 1
ATOM 1320 N N . PRO A 1 170 ? 17.369 -20.580 5.590 1.00 94.38 170 PRO A N 1
ATOM 1321 C CA . PRO A 1 170 ? 16.653 -20.240 6.819 1.00 94.38 170 PRO A CA 1
ATOM 1322 C C . PRO A 1 170 ? 15.192 -19.841 6.572 1.00 94.38 170 PRO A C 1
ATOM 1324 O O . PRO A 1 170 ? 14.880 -19.266 5.530 1.00 94.38 170 PRO A O 1
ATOM 1327 N N . ASP A 1 171 ? 14.325 -20.106 7.552 1.00 94.75 171 ASP A N 1
ATOM 1328 C CA . ASP A 1 171 ? 12.967 -19.550 7.594 1.00 94.75 171 ASP A CA 1
ATOM 1329 C C . ASP A 1 171 ? 13.026 -18.010 7.616 1.00 94.75 171 ASP A C 1
ATOM 1331 O O . ASP A 1 171 ? 13.959 -17.437 8.186 1.00 94.75 171 ASP A O 1
ATOM 1335 N N . GLY A 1 172 ? 12.025 -17.349 7.027 1.00 94.38 172 GLY A N 1
ATOM 1336 C CA . GLY A 1 172 ? 11.965 -15.888 6.889 1.00 94.38 172 GLY A CA 1
ATOM 1337 C C . GLY A 1 172 ? 12.343 -15.377 5.494 1.00 94.38 172 GLY A C 1
ATOM 1338 O O . GLY A 1 172 ? 12.359 -16.144 4.523 1.00 94.38 172 GLY A O 1
ATOM 1339 N N . LYS A 1 173 ? 12.605 -14.065 5.387 1.00 95.75 173 LYS A N 1
ATOM 1340 C CA . LYS A 1 173 ? 13.008 -13.404 4.136 1.00 95.75 173 LYS A CA 1
ATOM 1341 C C . LYS A 1 173 ? 14.385 -13.898 3.703 1.00 95.75 173 LYS A C 1
ATOM 1343 O O . LYS A 1 173 ? 15.331 -13.938 4.487 1.00 95.75 173 LYS A O 1
ATOM 1348 N N . ASN A 1 174 ? 14.502 -14.247 2.431 1.00 95.75 174 ASN A N 1
ATOM 1349 C CA . ASN A 1 174 ? 15.747 -14.589 1.770 1.00 95.75 174 ASN A CA 1
ATOM 1350 C C . ASN A 1 174 ? 15.832 -13.823 0.451 1.00 95.75 174 ASN A C 1
ATOM 1352 O O . ASN A 1 174 ? 14.897 -13.856 -0.340 1.00 95.75 174 ASN A O 1
ATOM 1356 N N . THR A 1 175 ? 16.983 -13.215 0.174 1.00 95.88 175 THR A N 1
ATOM 1357 C CA . THR A 1 175 ? 17.211 -12.490 -1.081 1.00 95.88 175 THR A CA 1
ATOM 1358 C C . THR A 1 175 ? 18.505 -12.978 -1.722 1.00 95.88 175 THR A C 1
ATOM 1360 O O . THR A 1 175 ? 19.606 -12.745 -1.217 1.00 95.88 175 THR A O 1
ATOM 1363 N N . LEU A 1 176 ? 18.390 -13.713 -2.833 1.00 96.88 176 LEU A N 1
ATOM 1364 C CA . LEU A 1 176 ? 19.551 -14.184 -3.589 1.00 96.88 176 LEU A CA 1
ATOM 1365 C C . LEU A 1 176 ? 19.902 -13.171 -4.675 1.00 96.88 176 LEU A C 1
ATOM 1367 O O . LEU A 1 176 ? 19.195 -13.037 -5.670 1.00 96.88 176 LEU A O 1
ATOM 1371 N N . HIS A 1 177 ? 21.041 -12.501 -4.504 1.00 96.94 177 HIS A N 1
ATOM 1372 C CA . HIS A 1 177 ? 21.617 -11.628 -5.522 1.00 96.94 177 HIS A CA 1
ATOM 1373 C C . HIS A 1 177 ? 22.690 -12.370 -6.323 1.00 96.94 177 HIS A C 1
ATOM 1375 O O . HIS A 1 177 ? 23.813 -12.604 -5.859 1.00 96.94 177 HIS A O 1
ATOM 1381 N N . ILE A 1 178 ? 22.331 -12.797 -7.529 1.00 97.81 178 ILE A N 1
ATOM 1382 C CA . ILE A 1 178 ? 23.176 -13.603 -8.404 1.00 97.81 178 ILE A CA 1
ATOM 1383 C C . ILE A 1 178 ? 23.924 -12.677 -9.358 1.00 97.81 178 ILE A C 1
ATOM 1385 O O . ILE A 1 178 ? 23.353 -12.061 -10.252 1.00 97.81 178 ILE A O 1
ATOM 1389 N N . THR A 1 179 ? 25.240 -12.633 -9.178 1.00 97.50 179 THR A N 1
ATOM 1390 C CA . THR A 1 179 ? 26.175 -11.891 -10.026 1.00 97.50 179 THR A CA 1
ATOM 1391 C C . THR A 1 179 ? 27.245 -12.833 -10.570 1.00 97.50 179 THR A C 1
ATOM 1393 O O . THR A 1 179 ? 27.578 -13.852 -9.954 1.00 97.50 179 THR A O 1
ATOM 1396 N N . GLY A 1 180 ? 27.802 -12.510 -11.735 1.00 96.06 180 GLY A N 1
ATOM 1397 C CA . GLY A 1 180 ? 28.848 -13.318 -12.350 1.00 96.06 180 GLY A CA 1
ATOM 1398 C C . GLY A 1 180 ? 29.515 -12.635 -13.536 1.00 96.06 180 GLY A C 1
ATOM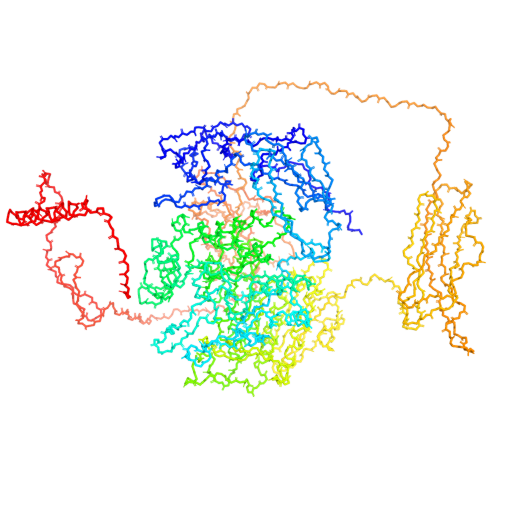 1399 O O . GLY A 1 180 ? 29.052 -11.610 -14.031 1.00 96.06 180 GLY A O 1
ATOM 1400 N N . GLU A 1 181 ? 30.614 -13.226 -13.986 1.00 96.81 181 GLU A N 1
ATOM 1401 C CA . GLU A 1 181 ? 31.340 -12.820 -15.187 1.00 96.81 181 GLU A CA 1
ATOM 1402 C C . GLU A 1 181 ? 31.680 -14.048 -16.030 1.00 96.81 181 GLU A C 1
ATOM 1404 O O . GLU A 1 181 ? 31.755 -15.174 -15.522 1.00 96.81 181 GLU A O 1
ATOM 1409 N N . ASP A 1 182 ? 31.857 -13.838 -17.330 1.00 95.31 182 ASP A N 1
ATOM 1410 C CA . ASP A 1 182 ? 32.344 -14.878 -18.225 1.00 95.31 182 ASP A CA 1
ATOM 1411 C C . ASP A 1 182 ? 33.878 -14.999 -18.199 1.00 95.31 182 ASP A C 1
ATOM 1413 O O . ASP A 1 182 ? 34.599 -14.146 -17.681 1.00 95.31 182 ASP A O 1
ATOM 1417 N N . VAL A 1 183 ? 34.397 -16.066 -18.808 1.00 94.69 183 VAL A N 1
ATOM 1418 C CA . VAL A 1 183 ? 35.846 -16.325 -18.935 1.00 94.69 183 VAL A CA 1
ATOM 1419 C C . VAL A 1 183 ? 36.629 -15.247 -19.705 1.00 94.69 183 VAL A C 1
ATOM 1421 O O . VAL A 1 183 ? 37.865 -15.262 -19.689 1.00 94.69 183 VAL A O 1
ATOM 1424 N N . ASP A 1 184 ? 35.939 -14.342 -20.402 1.00 93.44 184 ASP A N 1
ATOM 1425 C CA . ASP A 1 184 ? 36.515 -13.223 -21.148 1.00 93.44 184 ASP A CA 1
ATOM 1426 C C . ASP A 1 184 ? 36.450 -11.895 -20.356 1.00 93.44 184 ASP A C 1
ATOM 1428 O O . ASP A 1 184 ? 37.031 -10.893 -20.790 1.00 93.44 184 ASP A O 1
ATOM 1432 N N . GLY A 1 185 ? 35.837 -11.900 -19.165 1.00 94.00 185 GLY A N 1
ATOM 1433 C CA . GLY A 1 185 ? 35.692 -10.756 -18.264 1.00 94.00 185 GLY A CA 1
ATOM 1434 C C . GLY A 1 185 ? 34.476 -9.871 -18.552 1.00 94.00 185 GLY A C 1
ATOM 1435 O O . GLY A 1 185 ? 34.456 -8.720 -18.109 1.00 94.00 185 GLY A O 1
ATOM 1436 N N . ASN A 1 186 ? 33.491 -10.359 -19.313 1.00 94.38 186 ASN A N 1
ATOM 1437 C CA . ASN A 1 186 ? 32.218 -9.665 -19.497 1.00 94.38 186 ASN A CA 1
ATOM 1438 C C . ASN A 1 186 ? 31.326 -9.919 -18.277 1.00 94.38 186 ASN A C 1
ATOM 1440 O O . ASN A 1 186 ? 31.087 -11.069 -17.905 1.00 94.38 186 ASN A O 1
ATOM 1444 N N . VAL A 1 187 ? 30.835 -8.843 -17.662 1.00 96.50 187 VAL A N 1
ATOM 1445 C CA . VAL A 1 187 ? 29.943 -8.904 -16.495 1.00 96.50 187 VAL A CA 1
ATOM 1446 C C . VAL A 1 187 ? 28.531 -9.244 -16.962 1.00 96.50 187 VAL A C 1
ATOM 1448 O O . VAL A 1 187 ? 28.070 -8.682 -17.954 1.00 96.50 187 VAL A O 1
ATOM 1451 N N . ALA A 1 188 ? 27.881 -10.181 -16.275 1.00 95.50 188 ALA A N 1
ATOM 1452 C CA . ALA A 1 188 ? 26.505 -10.562 -16.554 1.00 95.50 188 ALA A CA 1
ATOM 1453 C C . ALA A 1 188 ? 25.508 -9.524 -16.020 1.00 95.50 188 ALA A C 1
ATOM 1455 O O . ALA A 1 188 ? 25.744 -8.937 -14.961 1.00 95.50 188 ALA A O 1
ATOM 1456 N N . GLU A 1 189 ? 24.376 -9.375 -16.707 1.00 94.62 189 GLU A N 1
ATOM 1457 C CA . GLU A 1 189 ? 23.154 -8.830 -16.108 1.00 94.62 189 GLU A CA 1
ATOM 1458 C C . GLU A 1 189 ? 22.813 -9.682 -14.881 1.00 94.62 189 GLU A C 1
ATOM 1460 O O . GLU A 1 189 ? 22.816 -10.916 -14.950 1.00 94.62 189 GLU A O 1
ATOM 1465 N N . ASP A 1 190 ? 22.615 -9.029 -13.740 1.00 96.06 190 ASP A N 1
ATOM 1466 C CA . ASP A 1 190 ? 22.381 -9.709 -12.477 1.00 96.06 190 ASP A CA 1
ATOM 1467 C C . ASP A 1 190 ? 20.945 -10.232 -12.373 1.00 96.06 190 ASP A C 1
ATOM 1469 O O . ASP A 1 190 ? 20.040 -9.806 -13.087 1.00 96.06 190 ASP A O 1
ATOM 1473 N N . LEU A 1 191 ? 20.743 -11.191 -11.472 1.00 96.50 191 LEU A N 1
ATOM 1474 C CA . LEU A 1 191 ? 19.428 -11.741 -11.161 1.00 96.50 191 LEU A CA 1
ATOM 1475 C C . LEU A 1 191 ? 19.187 -11.624 -9.658 1.00 96.50 191 LEU A C 1
ATOM 1477 O O . LEU A 1 191 ? 19.966 -12.144 -8.858 1.00 96.50 191 LEU A O 1
ATOM 1481 N N . LEU A 1 192 ? 18.111 -10.938 -9.288 1.00 97.12 192 LEU A N 1
ATOM 1482 C CA . LEU A 1 192 ? 17.640 -10.804 -7.914 1.00 97.12 192 LEU A CA 1
ATOM 1483 C C . LEU A 1 192 ? 16.474 -11.772 -7.704 1.00 97.12 192 LEU A C 1
ATOM 1485 O O . LEU A 1 192 ? 15.596 -11.837 -8.557 1.00 97.12 192 LEU A O 1
ATOM 1489 N N . LEU A 1 193 ? 16.482 -12.539 -6.614 1.00 97.06 193 LEU A N 1
ATOM 1490 C CA . LEU A 1 193 ? 15.425 -13.491 -6.244 1.00 97.06 193 LEU A CA 1
ATOM 1491 C C . LEU A 1 193 ? 15.077 -13.318 -4.756 1.00 97.06 193 LEU A C 1
ATOM 1493 O O . LEU A 1 193 ? 15.684 -14.001 -3.921 1.00 97.06 193 LEU A O 1
ATOM 1497 N N . PRO A 1 194 ? 14.162 -12.401 -4.404 1.00 96.31 194 PRO A N 1
ATOM 1498 C CA . PRO A 1 194 ? 13.627 -12.288 -3.054 1.00 96.31 194 PRO A CA 1
ATOM 1499 C C . PRO A 1 194 ? 12.477 -13.284 -2.850 1.00 96.31 194 PRO A C 1
ATOM 1501 O O . PRO A 1 194 ? 11.582 -13.391 -3.683 1.00 96.31 194 PRO A O 1
ATOM 1504 N N . PHE A 1 195 ? 12.493 -14.023 -1.746 1.00 95.62 195 PHE A N 1
ATOM 1505 C CA . PHE A 1 195 ? 11.437 -14.961 -1.367 1.00 95.62 195 PHE A CA 1
ATOM 1506 C C . PHE A 1 195 ? 11.357 -15.166 0.143 1.00 95.62 195 PHE A C 1
ATOM 1508 O O . PHE A 1 195 ? 12.245 -14.766 0.895 1.00 95.62 195 PHE A O 1
ATOM 1515 N N . TRP A 1 196 ? 10.279 -15.802 0.589 1.00 95.38 196 TRP A N 1
ATOM 1516 C CA . TRP A 1 196 ? 10.055 -16.151 1.987 1.00 95.38 196 TRP A CA 1
ATOM 1517 C C . TRP A 1 196 ? 10.013 -17.667 2.166 1.00 95.38 196 TRP A C 1
ATOM 1519 O O . TRP A 1 196 ? 9.446 -18.374 1.339 1.00 95.38 196 TRP A O 1
ATOM 1529 N N . ASN A 1 197 ? 10.587 -18.150 3.268 1.00 94.31 197 ASN A N 1
ATOM 1530 C CA . ASN A 1 197 ? 10.561 -19.555 3.680 1.00 94.31 197 ASN A CA 1
ATOM 1531 C C . ASN A 1 197 ? 9.809 -19.738 5.009 1.00 94.31 197 ASN A C 1
ATOM 1533 O O . ASN A 1 197 ? 9.781 -18.837 5.854 1.00 94.31 197 ASN A O 1
ATOM 1537 N N . GLY A 1 198 ? 9.286 -20.947 5.234 1.00 91.88 198 GLY A N 1
ATOM 1538 C CA . GLY A 1 198 ? 8.578 -21.321 6.464 1.00 91.88 198 GLY A CA 1
ATOM 1539 C C . GLY A 1 198 ? 7.156 -20.758 6.522 1.00 91.88 198 GLY A C 1
ATOM 1540 O O . GLY A 1 198 ? 6.606 -20.364 5.506 1.00 91.88 198 GLY A O 1
ATOM 1541 N N . GLU A 1 199 ? 6.551 -20.677 7.710 1.00 87.81 199 GLU A N 1
ATOM 1542 C CA . GLU A 1 199 ? 5.162 -20.186 7.870 1.00 87.81 199 GLU A CA 1
ATOM 1543 C C . GLU A 1 199 ? 4.952 -18.756 7.330 1.00 87.81 199 GLU A C 1
ATOM 1545 O O . GLU A 1 199 ? 3.840 -18.369 6.985 1.00 87.81 199 GLU A O 1
ATOM 1550 N N . MET A 1 200 ? 6.024 -17.965 7.223 1.00 88.81 200 MET A N 1
ATOM 1551 C CA . MET A 1 200 ? 5.970 -16.598 6.702 1.00 88.81 200 MET A CA 1
ATOM 1552 C C . MET A 1 200 ? 5.809 -16.528 5.175 1.00 88.81 200 MET A C 1
ATOM 1554 O O . MET A 1 200 ? 5.565 -15.431 4.671 1.00 88.81 200 MET A O 1
ATOM 1558 N N . SER A 1 201 ? 5.961 -17.641 4.442 1.00 91.56 201 SER A N 1
ATOM 1559 C CA . SER A 1 201 ? 5.750 -17.692 2.986 1.00 91.56 201 SER A CA 1
ATOM 1560 C C . SER A 1 201 ? 4.278 -17.648 2.586 1.00 91.56 201 SER A C 1
ATOM 1562 O O . SER A 1 201 ? 3.978 -17.310 1.449 1.00 91.56 201 SER A O 1
ATOM 1564 N N . ASP A 1 202 ? 3.367 -17.955 3.513 1.00 90.25 202 ASP A N 1
ATOM 1565 C CA . ASP A 1 202 ? 1.917 -17.950 3.275 1.00 90.25 202 ASP A CA 1
ATOM 1566 C C . ASP A 1 202 ? 1.305 -16.535 3.357 1.00 90.25 202 ASP A C 1
ATOM 1568 O O . ASP A 1 202 ? 0.087 -16.374 3.284 1.00 90.25 202 ASP A O 1
ATOM 1572 N N . PHE A 1 203 ? 2.133 -15.501 3.550 1.00 93.81 203 PHE A N 1
ATOM 1573 C CA . PHE A 1 203 ? 1.687 -14.112 3.592 1.00 93.81 203 PHE A CA 1
ATOM 1574 C C . PHE A 1 203 ? 1.087 -13.690 2.248 1.00 93.81 203 PHE A C 1
ATOM 1576 O O . PHE A 1 203 ? 1.716 -13.850 1.205 1.00 93.81 203 PHE A O 1
ATOM 1583 N N . VAL A 1 204 ? -0.084 -13.060 2.309 1.00 93.50 204 VAL A N 1
ATOM 1584 C CA . VAL A 1 204 ? -0.732 -12.386 1.182 1.00 93.50 204 VAL A CA 1
ATOM 1585 C C . VAL A 1 204 ? -1.145 -10.980 1.615 1.00 93.50 204 VAL A C 1
ATOM 1587 O O . VAL A 1 204 ? -1.464 -10.754 2.787 1.00 93.50 204 VAL A O 1
ATOM 1590 N N . TRP A 1 205 ? -1.102 -10.010 0.705 1.00 94.94 205 TRP A N 1
ATOM 1591 C CA . TRP A 1 205 ? -1.294 -8.601 1.060 1.00 94.94 205 TRP A CA 1
ATOM 1592 C C . TRP A 1 205 ? -2.733 -8.271 1.466 1.00 94.94 205 TRP A C 1
ATOM 1594 O O . TRP A 1 205 ? -2.946 -7.373 2.279 1.00 94.94 205 TRP A O 1
ATOM 1604 N N . GLU A 1 206 ? -3.718 -9.041 1.007 1.00 92.38 206 GLU A N 1
ATOM 1605 C CA . GLU A 1 206 ? -5.132 -8.907 1.389 1.00 92.38 206 GLU A CA 1
ATOM 1606 C C . GLU A 1 206 ? -5.344 -9.141 2.893 1.00 92.38 206 GLU A C 1
ATOM 1608 O O . GLU A 1 206 ? -6.253 -8.572 3.504 1.00 92.38 206 GLU A O 1
ATOM 1613 N N . ASP A 1 207 ? -4.471 -9.951 3.497 1.00 93.56 207 ASP A N 1
ATOM 1614 C CA . ASP A 1 207 ? -4.483 -10.302 4.916 1.00 93.56 207 ASP A CA 1
ATOM 1615 C C . ASP A 1 207 ? -3.748 -9.272 5.784 1.00 93.56 207 ASP A C 1
ATOM 1617 O O . ASP A 1 207 ? -3.780 -9.369 7.018 1.00 93.56 207 ASP A O 1
ATOM 1621 N N . ALA A 1 208 ? -3.071 -8.298 5.168 1.00 95.88 208 ALA A N 1
ATOM 1622 C CA . ALA A 1 208 ? -2.198 -7.380 5.874 1.00 95.88 208 ALA A CA 1
ATOM 1623 C C . ALA A 1 208 ? -2.971 -6.470 6.843 1.00 95.88 208 ALA A C 1
ATOM 1625 O O . ALA A 1 208 ? -4.025 -5.909 6.532 1.00 95.88 208 ALA A O 1
ATOM 1626 N N . LEU A 1 209 ? -2.392 -6.282 8.026 1.00 97.88 209 LEU A N 1
ATOM 1627 C CA . LEU A 1 209 ? -2.692 -5.177 8.922 1.00 97.88 209 LEU A CA 1
ATOM 1628 C C . LEU A 1 209 ? -1.482 -4.244 8.917 1.00 97.88 209 LEU A C 1
ATOM 1630 O O . LEU A 1 209 ? -0.458 -4.525 9.545 1.00 97.88 209 LEU A O 1
ATOM 1634 N N . ILE A 1 210 ? -1.619 -3.149 8.172 1.00 98.62 210 ILE A N 1
ATOM 1635 C CA . ILE A 1 210 ? -0.594 -2.132 7.971 1.00 98.62 210 ILE A CA 1
ATOM 1636 C C . ILE A 1 210 ? -0.582 -1.184 9.173 1.00 98.62 210 ILE A C 1
ATOM 1638 O O . ILE A 1 210 ? -1.617 -0.650 9.576 1.00 98.62 210 ILE A O 1
ATOM 1642 N N . TYR A 1 211 ? 0.600 -0.911 9.716 1.00 98.81 211 TYR A N 1
ATOM 1643 C CA . TYR A 1 211 ? 0.801 0.123 10.726 1.00 98.81 211 TYR A CA 1
ATOM 1644 C C . TYR A 1 211 ? 1.652 1.261 10.161 1.00 98.81 211 TYR A C 1
ATOM 1646 O O . TYR A 1 211 ? 2.826 1.082 9.832 1.00 98.81 211 TYR A O 1
ATOM 1654 N N . MET A 1 212 ? 1.047 2.441 10.035 1.00 98.62 212 MET A N 1
ATOM 1655 C CA . MET A 1 212 ? 1.692 3.638 9.509 1.00 98.62 212 MET A CA 1
ATOM 1656 C C . MET A 1 212 ? 2.472 4.363 10.611 1.00 98.62 212 MET A C 1
ATOM 1658 O O . MET A 1 212 ? 1.901 4.793 11.619 1.00 98.62 212 MET A O 1
ATOM 1662 N N . ILE A 1 213 ? 3.768 4.557 10.375 1.00 98.75 213 ILE A N 1
ATOM 1663 C CA . ILE A 1 213 ? 4.717 5.172 11.300 1.00 98.75 213 ILE A CA 1
ATOM 1664 C C . ILE A 1 213 ? 5.259 6.454 10.682 1.00 98.75 213 ILE A C 1
ATOM 1666 O O . ILE A 1 213 ? 5.879 6.431 9.619 1.00 98.75 213 ILE A O 1
ATOM 1670 N N . MET A 1 214 ? 5.094 7.565 11.398 1.00 98.50 214 MET A N 1
ATOM 1671 C CA . MET A 1 214 ? 5.846 8.779 11.116 1.00 98.50 214 MET A CA 1
ATOM 1672 C C . MET A 1 214 ? 7.114 8.760 11.957 1.00 98.50 214 MET A C 1
ATOM 1674 O O . MET A 1 214 ? 7.060 9.038 13.154 1.00 98.50 214 MET A O 1
ATOM 1678 N N . THR A 1 215 ? 8.248 8.428 11.339 1.00 98.44 215 THR A N 1
ATOM 1679 C CA . THR A 1 215 ? 9.486 8.084 12.058 1.00 98.44 215 THR A CA 1
ATOM 1680 C C . THR A 1 215 ? 9.901 9.158 13.070 1.00 98.44 215 THR A C 1
ATOM 1682 O O . THR A 1 215 ? 10.059 8.824 14.242 1.00 98.44 215 THR A O 1
ATOM 1685 N N . ASP A 1 216 ? 9.931 10.447 12.688 1.00 98.25 216 ASP A N 1
ATOM 1686 C CA . ASP A 1 216 ? 10.256 11.582 13.588 1.00 98.25 216 ASP A CA 1
ATOM 1687 C C . ASP A 1 216 ? 9.308 11.712 14.797 1.00 98.25 216 ASP A C 1
ATOM 1689 O O . ASP A 1 216 ? 9.651 12.315 15.815 1.00 98.25 216 ASP A O 1
ATOM 1693 N N . ARG A 1 217 ? 8.103 11.146 14.704 1.00 98.00 217 ARG A N 1
ATOM 1694 C CA . ARG A 1 217 ? 7.025 11.269 15.695 1.00 98.00 217 ARG A CA 1
ATOM 1695 C C . ARG A 1 217 ? 6.750 9.972 16.437 1.00 98.00 217 ARG A C 1
ATOM 1697 O O . ARG A 1 217 ? 5.799 9.917 17.214 1.00 98.00 217 ARG A O 1
ATOM 1704 N N . PHE A 1 218 ? 7.528 8.922 16.197 1.00 98.38 218 PHE A N 1
ATOM 1705 C CA . PHE A 1 218 ? 7.315 7.642 16.850 1.00 98.38 218 PHE A CA 1
ATOM 1706 C C . PHE A 1 218 ? 8.097 7.568 18.160 1.00 98.38 218 PHE A C 1
ATOM 1708 O O . PHE A 1 218 ? 7.646 8.077 19.178 1.00 98.38 218 PHE A O 1
ATOM 1715 N N . VAL A 1 219 ? 9.294 6.990 18.169 1.00 98.12 219 VAL A N 1
ATOM 1716 C CA . VAL A 1 219 ? 10.101 6.839 19.385 1.00 98.12 219 VAL A CA 1
ATOM 1717 C C . VAL A 1 219 ? 11.498 7.384 19.119 1.00 98.12 219 VAL A C 1
ATOM 1719 O O . VAL A 1 219 ? 12.113 7.022 18.124 1.00 98.12 219 VAL A O 1
ATOM 1722 N N . ASN A 1 220 ? 11.995 8.245 20.010 1.00 98.31 220 ASN A N 1
ATOM 1723 C CA . ASN A 1 220 ? 13.390 8.693 20.006 1.00 98.31 220 ASN A CA 1
ATOM 1724 C C . ASN A 1 220 ? 14.231 7.628 20.719 1.00 98.31 220 ASN A C 1
ATOM 1726 O O . ASN A 1 220 ? 14.184 7.506 21.951 1.00 98.31 220 ASN A O 1
ATOM 1730 N N . GLY A 1 221 ? 14.905 6.795 19.931 1.00 98.00 221 GLY A N 1
ATOM 1731 C CA . GLY A 1 221 ? 15.756 5.711 20.398 1.00 98.00 221 GLY A CA 1
ATOM 1732 C C . GLY A 1 221 ? 17.211 6.135 20.588 1.00 98.00 221 GLY A C 1
ATOM 1733 O O . GLY A 1 221 ? 17.886 5.562 21.450 1.00 98.00 221 GLY A O 1
ATOM 1734 N N . ASP A 1 222 ? 17.677 7.140 19.846 1.00 98.06 222 ASP A N 1
ATOM 1735 C CA . ASP A 1 222 ? 19.018 7.706 19.934 1.00 98.06 222 ASP A CA 1
ATOM 1736 C C . ASP A 1 222 ? 19.052 9.237 19.799 1.00 98.06 222 ASP A C 1
ATOM 1738 O O . ASP A 1 222 ? 19.436 9.791 18.781 1.00 98.06 222 ASP A O 1
ATOM 1742 N N . SER A 1 223 ? 18.886 9.929 20.925 1.00 97.38 223 SER A N 1
ATOM 1743 C CA . SER A 1 223 ? 19.076 11.389 21.023 1.00 97.38 223 SER A CA 1
ATOM 1744 C C . SER A 1 223 ? 20.427 11.963 20.533 1.00 97.38 223 SER A C 1
ATOM 1746 O O . SER A 1 223 ? 20.643 13.175 20.593 1.00 97.38 223 SER A O 1
ATOM 1748 N N . SER A 1 224 ? 21.403 11.133 20.140 1.00 97.62 224 SER A N 1
ATOM 1749 C CA . SER A 1 224 ? 22.673 11.600 19.577 1.00 97.62 224 SER A CA 1
ATOM 1750 C C . SER A 1 224 ? 22.563 12.100 18.130 1.00 97.62 224 SER A C 1
ATOM 1752 O O . SER A 1 224 ? 23.418 12.896 17.721 1.00 97.62 224 SER A O 1
ATOM 1754 N N . ASN A 1 225 ? 21.526 11.678 17.397 1.00 97.38 225 ASN A N 1
ATOM 1755 C CA . ASN A 1 225 ? 21.234 12.102 16.025 1.00 97.38 225 ASN A CA 1
ATOM 1756 C C . ASN A 1 225 ? 20.193 13.244 15.942 1.00 97.38 225 ASN A C 1
ATOM 1758 O O . ASN A 1 225 ? 20.004 13.802 14.860 1.00 97.38 225 ASN A O 1
ATOM 1762 N N . ASP A 1 226 ? 19.594 13.642 17.075 1.00 96.50 226 ASP A N 1
ATOM 1763 C CA . ASP A 1 226 ? 18.631 14.744 17.161 1.00 96.50 226 ASP A CA 1
ATOM 1764 C C . ASP A 1 226 ? 19.149 16.003 16.442 1.00 96.50 226 ASP A C 1
ATOM 1766 O O . ASP A 1 226 ? 20.193 16.579 16.785 1.00 96.50 226 ASP A O 1
ATOM 1770 N N . GLY A 1 227 ? 18.385 16.464 15.450 1.00 87.75 227 GLY A N 1
ATOM 1771 C CA . GLY A 1 227 ? 18.680 17.692 14.720 1.00 87.75 227 GLY A CA 1
ATOM 1772 C C . GLY A 1 227 ? 18.607 18.945 15.600 1.00 87.75 227 GLY A C 1
ATOM 1773 O O . GLY A 1 227 ? 17.897 19.003 16.606 1.00 87.75 227 GLY A O 1
ATOM 1774 N N . GLU A 1 228 ? 19.313 20.009 15.203 1.00 90.50 228 GLU A N 1
ATOM 1775 C CA . GLU A 1 228 ? 19.073 21.324 15.803 1.00 90.50 228 GLU A CA 1
ATOM 1776 C C . GLU A 1 228 ? 17.673 21.829 15.414 1.00 90.50 228 GLU A C 1
ATOM 1778 O O . GLU A 1 228 ? 17.258 21.707 14.262 1.00 90.50 228 GLU A O 1
ATOM 1783 N N . SER A 1 229 ? 16.963 22.447 16.364 1.00 93.50 229 SER A N 1
ATOM 1784 C CA . SER A 1 229 ? 15.662 23.068 16.088 1.00 93.50 229 SER A CA 1
ATOM 1785 C C . SER A 1 229 ? 15.775 24.108 14.974 1.00 93.50 229 SER A C 1
ATOM 1787 O O . SER A 1 229 ? 16.637 24.995 14.997 1.00 93.50 229 SER A O 1
ATOM 1789 N N . THR A 1 230 ? 14.838 24.044 14.032 1.00 95.25 230 THR A N 1
ATOM 1790 C CA . THR A 1 230 ? 14.724 25.004 12.930 1.00 95.25 230 THR A CA 1
ATOM 1791 C C . THR A 1 230 ? 14.053 26.313 13.365 1.00 95.25 230 THR A C 1
ATOM 1793 O O . THR A 1 230 ? 14.099 27.311 12.643 1.00 95.25 230 THR A O 1
ATOM 1796 N N . ASN A 1 231 ? 13.512 26.360 14.590 1.00 95.25 231 ASN A N 1
ATOM 1797 C CA . ASN A 1 231 ? 12.619 27.403 15.104 1.00 95.25 231 ASN A CA 1
ATOM 1798 C C . ASN A 1 231 ? 11.300 27.499 14.317 1.00 95.25 231 ASN A C 1
ATOM 1800 O O . ASN A 1 231 ? 10.721 28.588 14.226 1.00 95.25 231 ASN A O 1
ATOM 1804 N N . ALA A 1 232 ? 10.839 26.380 13.750 1.00 96.62 232 ALA A N 1
ATOM 1805 C CA . ALA A 1 232 ? 9.495 26.262 13.203 1.00 96.62 232 ALA A CA 1
ATOM 1806 C C . ALA A 1 232 ? 8.426 26.511 14.287 1.00 96.62 232 ALA A C 1
ATOM 1808 O O . ALA A 1 232 ? 8.714 26.595 15.488 1.00 96.62 232 ALA A O 1
ATOM 1809 N N . ALA A 1 233 ? 7.177 26.674 13.854 1.00 96.50 233 ALA A N 1
ATOM 1810 C CA . ALA A 1 233 ? 6.041 26.802 14.753 1.00 96.50 233 ALA A CA 1
ATOM 1811 C C . ALA A 1 233 ? 5.939 25.583 15.691 1.00 96.50 233 ALA A C 1
ATOM 1813 O O . ALA A 1 233 ? 6.437 24.495 15.400 1.00 96.50 233 ALA A O 1
ATOM 1814 N N . GLN A 1 234 ? 5.304 25.764 16.851 1.00 93.44 234 GLN A N 1
ATOM 1815 C CA . GLN A 1 234 ? 5.126 24.674 17.811 1.00 93.44 234 GLN A CA 1
ATOM 1816 C C . GLN A 1 234 ? 4.375 23.502 17.155 1.00 93.44 234 GLN A C 1
ATOM 1818 O O . GLN A 1 234 ? 3.351 23.722 16.521 1.00 93.44 234 GLN A O 1
ATOM 1823 N N . GLY A 1 235 ? 4.892 22.278 17.307 1.00 92.62 235 GLY A N 1
ATOM 1824 C CA . GLY A 1 235 ? 4.355 21.070 16.654 1.00 92.62 235 GLY A CA 1
ATOM 1825 C C . GLY A 1 235 ? 4.849 20.854 15.215 1.00 92.62 235 GLY A C 1
ATOM 1826 O O . GLY A 1 235 ? 4.759 19.745 14.694 1.00 92.62 235 GLY A O 1
ATOM 1827 N N . ALA A 1 236 ? 5.452 21.874 14.600 1.00 96.88 236 ALA A N 1
ATOM 1828 C CA . ALA A 1 236 ? 5.904 21.880 13.209 1.00 96.88 236 ALA A CA 1
ATOM 1829 C C . ALA A 1 236 ? 7.432 21.756 13.045 1.00 96.88 236 ALA A C 1
ATOM 1831 O O . ALA A 1 236 ? 7.945 22.027 11.961 1.00 96.88 236 ALA A O 1
ATOM 1832 N N . ASP A 1 237 ? 8.156 21.425 14.119 1.00 96.75 237 ASP A N 1
ATOM 1833 C CA . ASP A 1 237 ? 9.607 21.190 14.110 1.00 96.75 237 ASP A CA 1
ATOM 1834 C C . ASP A 1 237 ? 9.912 19.698 14.334 1.00 96.75 237 ASP A C 1
ATOM 1836 O O . ASP A 1 237 ? 9.016 18.921 14.674 1.00 96.75 237 ASP A O 1
ATOM 1840 N N . TRP A 1 238 ? 11.176 19.314 14.162 1.00 97.06 238 TRP A N 1
ATOM 1841 C CA . TRP A 1 238 ? 11.667 17.957 14.435 1.00 97.06 238 TRP A CA 1
ATOM 1842 C C . TRP A 1 238 ? 11.521 17.596 15.919 1.00 97.06 238 TRP A C 1
ATOM 1844 O O . TRP A 1 238 ? 11.828 18.425 16.785 1.00 97.06 238 TRP A O 1
ATOM 1854 N N . LEU A 1 239 ? 11.073 16.371 16.213 1.00 96.69 239 LEU A N 1
ATOM 1855 C CA . LEU A 1 239 ? 10.904 15.850 17.580 1.00 96.69 239 LEU A CA 1
ATOM 1856 C C . LEU A 1 239 ? 11.851 14.686 17.921 1.00 96.69 239 LEU A C 1
ATOM 1858 O O . LEU A 1 239 ? 11.952 14.327 19.099 1.00 96.69 239 LEU A O 1
ATOM 1862 N N . GLY A 1 240 ? 12.594 14.172 16.937 1.00 97.31 240 GLY A N 1
ATOM 1863 C CA . GLY A 1 240 ? 13.730 13.270 17.140 1.00 97.31 240 GLY A CA 1
ATOM 1864 C C . GLY A 1 240 ? 13.363 11.791 17.219 1.00 97.31 240 GLY A C 1
ATOM 1865 O O . GLY A 1 240 ? 14.118 11.010 17.778 1.00 97.31 240 GLY A O 1
ATOM 1866 N N . GLY A 1 241 ? 12.190 11.382 16.739 1.00 98.44 241 GLY A N 1
ATOM 1867 C CA . GLY A 1 241 ? 11.936 9.963 16.501 1.00 98.44 241 GLY A CA 1
ATOM 1868 C C . GLY A 1 241 ? 12.844 9.408 15.393 1.00 98.44 241 GLY A C 1
ATOM 1869 O O . GLY A 1 241 ? 13.181 10.113 14.443 1.00 98.44 241 GLY A O 1
ATOM 1870 N N . ASP A 1 242 ? 13.266 8.151 15.522 1.00 98.81 242 ASP A N 1
ATOM 1871 C CA . ASP A 1 242 ? 14.351 7.585 14.712 1.00 98.81 242 ASP A CA 1
ATOM 1872 C C . ASP A 1 242 ? 14.188 6.069 14.468 1.00 98.81 242 ASP A C 1
ATOM 1874 O O . ASP A 1 242 ? 13.324 5.400 15.049 1.00 98.81 242 ASP A O 1
ATOM 1878 N N . PHE A 1 243 ? 15.031 5.499 13.597 1.00 98.88 243 PHE A N 1
ATOM 1879 C CA . PHE A 1 243 ? 15.001 4.063 13.288 1.00 98.88 243 PHE A CA 1
ATOM 1880 C C . PHE A 1 243 ? 15.328 3.188 14.499 1.00 98.88 243 PHE A C 1
ATOM 1882 O O . PHE A 1 243 ? 14.798 2.080 14.620 1.00 98.88 243 PHE A O 1
ATOM 1889 N N . ALA A 1 244 ? 16.171 3.666 15.419 1.00 98.88 244 ALA A N 1
ATOM 1890 C CA . ALA A 1 244 ? 16.507 2.926 16.629 1.00 98.88 244 ALA A CA 1
ATOM 1891 C C . ALA A 1 244 ? 15.275 2.761 17.533 1.00 98.88 244 ALA A C 1
ATOM 1893 O O . ALA A 1 244 ? 15.090 1.701 18.136 1.00 98.88 244 ALA A O 1
ATOM 1894 N N . GLY A 1 245 ? 14.410 3.771 17.609 1.00 98.75 245 GLY A N 1
ATOM 1895 C CA . GLY A 1 245 ? 13.147 3.730 18.334 1.00 98.75 245 GLY A CA 1
ATOM 1896 C C . GLY A 1 245 ? 12.131 2.788 17.694 1.00 98.75 245 GLY A C 1
ATOM 1897 O O . GLY A 1 245 ? 11.526 1.981 18.401 1.00 98.75 245 GLY A O 1
ATOM 1898 N N . VAL A 1 246 ? 11.990 2.814 16.364 1.00 98.88 246 VAL A N 1
ATOM 1899 C CA . VAL A 1 246 ? 11.133 1.850 15.646 1.00 98.88 246 VAL A CA 1
ATOM 1900 C C . VAL A 1 246 ? 11.632 0.417 15.865 1.00 98.88 246 VAL A C 1
ATOM 1902 O O . VAL A 1 246 ? 10.853 -0.452 16.256 1.00 98.88 246 VAL A O 1
ATOM 1905 N N . THR A 1 247 ? 12.942 0.183 15.732 1.00 98.94 247 THR A N 1
ATOM 1906 C CA . THR A 1 247 ? 13.579 -1.125 15.973 1.00 98.94 247 THR A CA 1
ATOM 1907 C C . THR A 1 247 ? 13.299 -1.646 17.385 1.00 98.94 247 THR A C 1
ATOM 1909 O O . THR A 1 247 ? 12.962 -2.817 17.566 1.00 98.94 247 THR A O 1
ATOM 1912 N N . GLN A 1 248 ? 13.387 -0.782 18.404 1.00 98.69 248 GLN A N 1
ATOM 1913 C CA . GLN A 1 248 ? 13.066 -1.148 19.789 1.00 98.69 248 GLN A CA 1
ATOM 1914 C C . GLN A 1 248 ? 11.610 -1.602 19.944 1.00 98.69 248 GLN A C 1
ATOM 1916 O O . GLN A 1 248 ? 11.341 -2.549 20.684 1.00 98.69 248 GLN A O 1
ATOM 1921 N N . MET A 1 249 ? 10.676 -0.955 19.244 1.00 98.62 249 MET A N 1
ATOM 1922 C CA . MET A 1 249 ? 9.257 -1.306 19.293 1.00 98.62 249 MET A CA 1
ATOM 1923 C C . MET A 1 249 ? 8.970 -2.630 18.581 1.00 98.62 249 MET A C 1
ATOM 1925 O O . MET A 1 249 ? 8.246 -3.451 19.145 1.00 98.62 249 MET A O 1
ATOM 1929 N N . ILE A 1 250 ? 9.608 -2.898 17.435 1.00 98.81 250 ILE A N 1
ATOM 1930 C CA . ILE A 1 250 ? 9.557 -4.212 16.769 1.00 98.81 250 ILE A CA 1
ATOM 1931 C C . ILE A 1 250 ? 10.029 -5.310 17.729 1.00 98.81 250 ILE A C 1
ATOM 1933 O O . ILE A 1 250 ? 9.286 -6.239 18.035 1.00 98.81 250 ILE A O 1
ATOM 1937 N N . GLN A 1 251 ? 11.226 -5.153 18.300 1.00 98.44 251 GLN A N 1
ATOM 1938 C CA . GLN A 1 251 ? 11.828 -6.141 19.205 1.00 98.44 251 GLN A CA 1
ATOM 1939 C C . GLN A 1 251 ? 11.051 -6.333 20.515 1.00 98.44 251 GLN A C 1
ATOM 1941 O O . GLN A 1 251 ? 11.212 -7.353 21.186 1.00 98.44 251 GLN A O 1
ATOM 1946 N N . SER A 1 252 ? 10.228 -5.356 20.905 1.00 97.75 252 SER A N 1
ATOM 1947 C CA . SER A 1 252 ? 9.367 -5.464 22.084 1.00 97.75 252 SER A CA 1
ATOM 1948 C C . SER A 1 252 ? 8.138 -6.355 21.869 1.00 97.75 252 SER A C 1
ATOM 1950 O O . SER A 1 252 ? 7.523 -6.744 22.859 1.00 97.75 252 SER A O 1
ATOM 1952 N N . GLY A 1 253 ? 7.798 -6.676 20.614 1.00 97.69 253 GLY A N 1
ATOM 1953 C CA . GLY A 1 253 ? 6.570 -7.382 20.238 1.00 97.69 253 GLY A CA 1
ATOM 1954 C C . GLY A 1 253 ? 5.349 -6.472 20.080 1.00 97.69 253 GLY A C 1
ATOM 1955 O O . GLY A 1 253 ? 4.263 -6.965 19.808 1.00 97.69 253 GLY A O 1
ATOM 1956 N N . TYR A 1 254 ? 5.503 -5.148 20.203 1.00 98.25 254 TYR A N 1
ATOM 1957 C CA . TYR A 1 254 ? 4.382 -4.201 20.182 1.00 98.25 254 TYR A CA 1
ATOM 1958 C C . TYR A 1 254 ? 3.478 -4.346 18.944 1.00 98.25 254 TYR A C 1
ATOM 1960 O O . TYR A 1 254 ? 2.256 -4.345 19.069 1.00 98.25 254 TYR A O 1
ATOM 1968 N N . PHE A 1 255 ? 4.069 -4.508 17.756 1.00 98.56 255 PHE A N 1
ATOM 1969 C CA . PHE A 1 255 ? 3.316 -4.686 16.511 1.00 98.56 255 PHE A CA 1
ATOM 1970 C C . PHE A 1 255 ? 2.631 -6.056 16.444 1.00 98.56 255 PHE A C 1
ATOM 1972 O O . PHE A 1 255 ? 1.437 -6.132 16.162 1.00 98.56 255 PHE A O 1
ATOM 1979 N N . THR A 1 256 ? 3.335 -7.138 16.783 1.00 96.19 256 THR A N 1
ATOM 1980 C CA . THR A 1 256 ? 2.743 -8.484 16.765 1.00 96.19 256 THR A CA 1
ATOM 1981 C C . THR A 1 256 ? 1.637 -8.640 17.811 1.00 96.19 256 THR A C 1
ATOM 1983 O O . THR A 1 256 ? 0.635 -9.287 17.534 1.00 96.19 256 THR A O 1
ATOM 1986 N N . ASP A 1 257 ? 1.754 -7.978 18.967 1.00 96.81 257 ASP A N 1
ATOM 1987 C CA . ASP A 1 257 ? 0.715 -7.932 20.007 1.00 96.81 257 ASP A CA 1
ATOM 1988 C C . ASP A 1 257 ? -0.539 -7.148 19.563 1.00 96.81 257 ASP A C 1
ATOM 1990 O O . ASP A 1 257 ? -1.620 -7.335 20.122 1.00 96.81 257 ASP A O 1
ATOM 1994 N N . LEU A 1 258 ? -0.417 -6.280 18.550 1.00 97.50 258 LEU A N 1
ATOM 1995 C CA . LEU A 1 258 ? -1.545 -5.631 17.868 1.00 97.50 258 LEU A CA 1
ATOM 1996 C C . LEU A 1 258 ? -2.114 -6.474 16.712 1.00 97.50 258 LEU A C 1
ATOM 1998 O O . LEU A 1 258 ? -3.170 -6.131 16.189 1.00 97.50 258 LEU A O 1
ATOM 2002 N N . GLY A 1 259 ? -1.435 -7.548 16.299 1.00 96.56 259 GLY A N 1
ATOM 2003 C CA . GLY A 1 259 ? -1.746 -8.309 15.084 1.00 96.56 259 GLY A CA 1
ATOM 2004 C C . GLY A 1 259 ? -1.203 -7.683 13.791 1.00 96.56 259 GLY A C 1
ATOM 2005 O O . GLY A 1 259 ? -1.587 -8.108 12.705 1.00 96.56 259 GLY A O 1
ATOM 2006 N N . VAL A 1 260 ? -0.333 -6.672 13.892 1.00 98.38 260 VAL A N 1
ATOM 2007 C CA . VAL A 1 260 ? 0.310 -6.007 12.747 1.00 98.38 260 VAL A CA 1
ATOM 2008 C C . VAL A 1 260 ? 1.348 -6.936 12.124 1.00 98.38 260 VAL A C 1
ATOM 2010 O O . VAL A 1 260 ? 2.194 -7.493 12.824 1.00 98.38 260 VAL A O 1
ATOM 2013 N N . ASN A 1 261 ? 1.310 -7.050 10.798 1.00 97.31 261 ASN A N 1
ATOM 2014 C CA . ASN A 1 261 ? 2.249 -7.837 9.993 1.00 97.31 261 ASN A CA 1
ATOM 2015 C C . ASN A 1 261 ? 2.834 -7.050 8.802 1.00 97.31 261 ASN A C 1
ATOM 2017 O O . ASN A 1 261 ? 3.604 -7.611 8.024 1.00 97.31 261 ASN A O 1
ATOM 2021 N N . ALA A 1 262 ? 2.529 -5.754 8.678 1.00 98.56 262 ALA A N 1
ATOM 2022 C CA . ALA A 1 262 ? 3.166 -4.852 7.723 1.00 98.56 262 ALA A CA 1
ATOM 2023 C C . ALA A 1 262 ? 3.373 -3.453 8.330 1.00 98.56 262 ALA A C 1
ATOM 2025 O O . ALA A 1 262 ? 2.499 -2.930 9.021 1.00 98.56 262 ALA A O 1
ATOM 2026 N N . LEU A 1 263 ? 4.516 -2.821 8.064 1.00 98.88 263 LEU A N 1
ATOM 2027 C CA . LEU A 1 263 ? 4.811 -1.436 8.440 1.00 98.88 263 LEU A CA 1
ATOM 2028 C C . LEU A 1 263 ? 4.852 -0.552 7.201 1.00 98.88 263 LEU A C 1
ATOM 2030 O O . LEU A 1 263 ? 5.438 -0.928 6.192 1.00 98.88 263 LEU A O 1
ATOM 2034 N N . TRP A 1 264 ? 4.309 0.654 7.314 1.00 98.69 264 TRP A N 1
ATOM 2035 C CA . TRP A 1 264 ? 4.510 1.729 6.345 1.00 98.69 264 TRP A CA 1
ATOM 2036 C C . TRP A 1 264 ? 5.271 2.862 7.030 1.00 98.69 264 TRP A C 1
ATOM 2038 O O . TRP A 1 264 ? 4.752 3.501 7.947 1.00 98.69 264 TRP A O 1
ATOM 2048 N N . LEU A 1 265 ? 6.512 3.094 6.601 1.00 98.69 265 LEU A N 1
ATOM 2049 C CA . LEU A 1 265 ? 7.356 4.176 7.110 1.00 98.69 265 LEU A CA 1
ATOM 2050 C C . LEU A 1 265 ? 7.195 5.416 6.229 1.00 98.69 265 LEU A C 1
ATOM 2052 O O . LEU A 1 265 ? 7.396 5.313 5.023 1.00 98.69 265 LEU A O 1
ATOM 2056 N N . THR A 1 266 ? 6.900 6.582 6.816 1.00 98.19 266 THR A N 1
ATOM 2057 C CA . THR A 1 266 ? 6.965 7.879 6.104 1.00 98.19 266 THR A CA 1
ATOM 2058 C C . THR A 1 266 ? 8.346 8.109 5.472 1.00 98.19 266 THR A C 1
ATOM 2060 O O . THR A 1 266 ? 9.314 7.485 5.926 1.00 98.19 266 THR A O 1
ATOM 2063 N N . PRO A 1 267 ? 8.493 9.038 4.503 1.00 98.44 267 PRO A N 1
ATOM 2064 C CA . PRO A 1 267 ? 9.735 9.172 3.751 1.00 98.44 267 PRO A CA 1
ATOM 2065 C C . PRO A 1 267 ? 10.946 9.397 4.661 1.00 98.44 267 PRO A C 1
ATOM 2067 O O . PRO A 1 267 ? 10.921 10.226 5.572 1.00 98.44 267 PRO A O 1
ATOM 2070 N N . PHE A 1 268 ? 12.014 8.649 4.398 1.00 97.38 268 PHE A N 1
ATOM 2071 C CA . PHE A 1 268 ? 13.247 8.655 5.192 1.00 97.38 268 PHE A CA 1
ATOM 2072 C C . PHE A 1 268 ? 14.450 9.255 4.449 1.00 97.38 268 PHE A C 1
ATOM 2074 O O . PHE A 1 268 ? 15.573 9.255 4.962 1.00 97.38 268 PHE A O 1
ATOM 2081 N N . ASN A 1 269 ? 14.228 9.764 3.238 1.00 96.31 269 ASN A N 1
ATOM 2082 C CA . ASN A 1 269 ? 15.228 10.455 2.436 1.00 96.31 269 ASN A CA 1
ATOM 2083 C C . ASN A 1 269 ? 15.676 11.749 3.125 1.00 96.31 269 ASN A C 1
ATOM 2085 O O . ASN A 1 269 ? 14.895 12.399 3.818 1.00 96.31 269 ASN A O 1
ATOM 2089 N N . ALA A 1 270 ? 16.915 12.167 2.867 1.00 98.06 270 ALA A N 1
ATOM 2090 C CA . ALA A 1 270 ? 17.464 13.419 3.369 1.00 98.06 270 ALA A CA 1
ATOM 2091 C C . ALA A 1 270 ? 16.556 14.606 3.015 1.00 98.06 270 ALA A C 1
ATOM 2093 O O . ALA A 1 270 ? 16.422 14.993 1.848 1.00 98.06 270 ALA A O 1
ATOM 2094 N N . ALA A 1 271 ? 15.957 15.203 4.039 1.00 96.75 271 ALA A N 1
ATOM 2095 C CA . ALA A 1 271 ? 14.957 16.245 3.916 1.00 96.75 271 ALA A CA 1
ATOM 2096 C C . ALA A 1 271 ? 15.559 17.640 4.140 1.00 96.75 271 ALA A C 1
ATOM 2098 O O . ALA A 1 271 ? 16.627 17.809 4.739 1.00 96.75 271 ALA A O 1
ATOM 2099 N N . ALA A 1 272 ? 14.862 18.683 3.691 1.00 96.50 272 ALA A N 1
ATOM 2100 C CA . ALA A 1 272 ? 15.361 20.050 3.807 1.00 96.50 272 ALA A CA 1
ATOM 2101 C C . ALA A 1 272 ? 15.704 20.454 5.262 1.00 96.50 272 ALA A C 1
ATOM 2103 O O . ALA A 1 272 ? 15.028 20.111 6.236 1.00 96.50 272 ALA A O 1
ATOM 2104 N N . ASN A 1 273 ? 16.780 21.230 5.419 1.00 93.44 273 ASN A N 1
ATOM 2105 C CA . ASN A 1 273 ? 17.227 21.737 6.726 1.00 93.44 273 ASN A CA 1
ATOM 2106 C C . ASN A 1 273 ? 16.460 22.989 7.184 1.00 93.44 273 ASN A C 1
ATOM 2108 O O . ASN A 1 273 ? 16.531 23.372 8.351 1.00 93.44 273 ASN A O 1
ATOM 2112 N N . GLY A 1 274 ? 15.804 23.678 6.249 1.00 92.00 274 GLY A N 1
ATOM 2113 C CA . GLY A 1 274 ? 15.123 24.946 6.483 1.00 92.00 274 GLY A CA 1
ATOM 2114 C C . GLY A 1 274 ? 13.669 24.793 6.924 1.00 92.00 274 GLY A C 1
ATOM 2115 O O . GLY A 1 274 ? 13.233 23.746 7.396 1.00 92.00 274 GLY A O 1
ATOM 2116 N N . THR A 1 275 ? 12.920 25.881 6.749 1.00 95.88 275 THR A N 1
ATOM 2117 C CA . THR A 1 275 ? 11.468 25.894 6.936 1.00 95.88 275 THR A CA 1
ATOM 2118 C C . THR A 1 275 ? 10.781 26.455 5.699 1.00 95.88 275 THR A C 1
ATOM 2120 O O . THR A 1 275 ? 11.312 27.360 5.050 1.00 95.88 275 THR A O 1
ATOM 2123 N N . GLY A 1 276 ? 9.594 25.936 5.404 1.00 94.06 276 GLY A N 1
ATOM 2124 C CA . GLY A 1 276 ? 8.638 26.494 4.454 1.00 94.06 276 GLY A CA 1
ATOM 2125 C C . GLY A 1 276 ? 7.503 27.202 5.193 1.00 94.06 276 GLY A C 1
ATOM 2126 O O . GLY A 1 276 ? 7.262 26.944 6.371 1.00 94.06 276 GLY A O 1
ATOM 2127 N N . LEU A 1 277 ? 6.796 28.113 4.521 1.00 93.06 277 LEU A N 1
ATOM 2128 C CA . LEU A 1 277 ? 5.557 28.668 5.075 1.00 93.06 277 LEU A CA 1
ATOM 2129 C C . LEU A 1 277 ? 4.395 27.695 4.845 1.00 93.06 277 LEU A C 1
ATOM 2131 O O . LEU A 1 277 ? 4.254 27.145 3.748 1.00 93.06 277 LEU A O 1
ATOM 2135 N N . ALA A 1 278 ? 3.556 27.530 5.867 1.00 91.31 278 ALA A N 1
ATOM 2136 C CA . ALA A 1 278 ? 2.275 26.843 5.771 1.00 91.31 278 ALA A CA 1
ATOM 2137 C C . ALA A 1 278 ? 1.303 27.582 4.828 1.00 91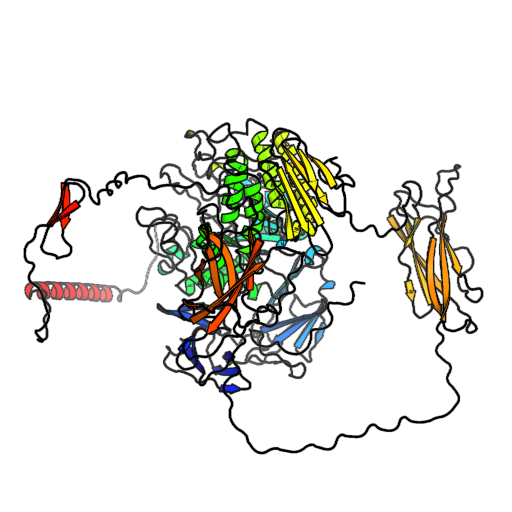.31 278 ALA A C 1
ATOM 2139 O O . ALA A 1 278 ? 1.548 28.718 4.411 1.00 91.31 278 ALA A O 1
ATOM 2140 N N . SER A 1 279 ? 0.164 26.951 4.510 1.00 85.88 279 SER A N 1
ATOM 2141 C CA . SER A 1 279 ? -0.843 27.498 3.577 1.00 85.88 279 SER A CA 1
ATOM 2142 C C . SER A 1 279 ? -1.397 28.860 3.999 1.00 85.88 279 SER A C 1
ATOM 2144 O O . SER A 1 279 ? -1.850 29.627 3.154 1.00 85.88 279 SER A O 1
ATOM 2146 N N . ASP A 1 280 ? -1.353 29.181 5.291 1.00 89.50 280 ASP A N 1
ATOM 2147 C CA . ASP A 1 280 ? -1.802 30.467 5.827 1.00 89.50 280 ASP A CA 1
ATOM 2148 C C . ASP A 1 280 ? -0.823 31.633 5.588 1.00 89.50 280 ASP A C 1
ATOM 2150 O O . ASP A 1 280 ? -1.154 32.791 5.871 1.00 89.50 280 ASP A O 1
ATOM 2154 N N . GLY A 1 281 ? 0.379 31.342 5.077 1.00 90.38 281 GLY A N 1
ATOM 2155 C CA . GLY A 1 281 ? 1.436 32.313 4.807 1.00 90.38 281 GLY A CA 1
ATOM 2156 C C . GLY A 1 281 ? 2.059 32.953 6.053 1.00 90.38 281 GLY A C 1
ATOM 2157 O O . GLY A 1 281 ? 2.714 33.992 5.928 1.00 90.38 281 GLY A O 1
ATOM 2158 N N . GLN A 1 282 ? 1.845 32.389 7.245 1.00 94.00 282 GLN A N 1
ATOM 2159 C CA . GLN A 1 282 ? 2.269 32.959 8.527 1.00 94.00 282 GLN A CA 1
ATOM 2160 C C . GLN A 1 282 ? 3.201 32.038 9.312 1.00 94.00 282 GLN A C 1
ATOM 2162 O O . GLN A 1 282 ? 4.211 32.516 9.838 1.00 94.00 282 GLN A O 1
ATOM 2167 N N . HIS A 1 283 ? 2.890 30.746 9.383 1.00 96.00 283 HIS A N 1
ATOM 2168 C CA . HIS A 1 283 ? 3.628 29.804 10.221 1.00 96.00 283 HIS A CA 1
ATOM 2169 C C . HIS A 1 283 ? 4.734 29.093 9.444 1.00 96.00 283 HIS A C 1
ATOM 2171 O O . HIS A 1 283 ? 4.534 28.643 8.319 1.00 96.00 283 HIS A O 1
ATOM 2177 N N . ALA A 1 284 ? 5.916 29.003 10.054 1.00 96.62 284 ALA A N 1
ATOM 2178 C CA . ALA A 1 284 ? 7.044 28.252 9.517 1.00 96.62 284 ALA A CA 1
ATOM 2179 C C . ALA A 1 284 ? 6.932 26.773 9.916 1.00 96.62 284 ALA A C 1
ATOM 2181 O O . ALA A 1 284 ? 6.663 26.478 11.080 1.00 96.62 284 ALA A O 1
ATOM 2182 N N . VAL A 1 285 ? 7.179 25.868 8.975 1.00 96.81 285 VAL A N 1
ATOM 2183 C CA . VAL A 1 285 ? 7.112 24.406 9.132 1.00 96.81 285 VAL A CA 1
ATOM 2184 C C . VAL A 1 285 ? 8.432 23.808 8.655 1.00 96.81 285 VAL A C 1
ATOM 2186 O O . VAL A 1 285 ? 8.962 24.262 7.641 1.00 96.81 285 VAL A O 1
ATOM 2189 N N . SER A 1 286 ? 8.994 22.846 9.385 1.00 97.00 286 SER A N 1
ATOM 2190 C CA . SER A 1 286 ? 10.203 22.125 8.972 1.00 97.00 286 SER A CA 1
ATOM 2191 C C . SER A 1 286 ? 9.867 20.856 8.182 1.00 97.00 286 SER A C 1
ATOM 2193 O O . SER A 1 286 ? 8.738 20.377 8.208 1.00 97.00 286 SER A O 1
ATOM 2195 N N . ALA A 1 287 ? 10.872 20.276 7.525 1.00 96.56 287 ALA A N 1
ATOM 2196 C CA . ALA A 1 287 ? 10.728 19.074 6.701 1.00 96.56 287 ALA A CA 1
ATOM 2197 C C . ALA A 1 287 ? 10.628 17.749 7.488 1.00 96.56 287 ALA A C 1
ATOM 2199 O O . ALA A 1 287 ? 10.962 16.698 6.944 1.00 96.56 287 ALA A O 1
ATOM 2200 N N . TYR A 1 288 ? 10.217 17.780 8.762 1.00 96.88 288 TYR A N 1
ATOM 2201 C CA . TYR A 1 288 ? 10.212 16.610 9.658 1.00 96.88 288 TYR A CA 1
ATOM 2202 C C . TYR A 1 288 ? 9.384 15.423 9.138 1.00 96.88 288 TYR A C 1
ATOM 2204 O O . TYR A 1 288 ? 9.585 14.283 9.542 1.00 96.88 288 TYR A O 1
ATOM 2212 N N . HIS A 1 289 ? 8.435 15.707 8.246 1.00 95.81 289 HIS A N 1
ATOM 2213 C CA . HIS A 1 289 ? 7.537 14.746 7.618 1.00 95.81 289 HIS A CA 1
ATOM 2214 C C . HIS A 1 289 ? 8.185 13.957 6.463 1.00 95.81 289 HIS A C 1
ATOM 2216 O O . HIS A 1 289 ? 7.571 13.026 5.962 1.00 95.81 289 HIS A O 1
ATOM 2222 N N . GLY A 1 290 ? 9.377 14.341 5.986 1.00 96.62 290 GLY A N 1
ATOM 2223 C CA . GLY A 1 290 ? 10.117 13.627 4.932 1.00 96.62 290 GLY A CA 1
ATOM 2224 C C . GLY A 1 290 ? 9.808 14.046 3.483 1.00 96.62 290 GLY A C 1
ATOM 2225 O O . GLY A 1 290 ? 10.688 13.977 2.634 1.00 96.62 290 GLY A O 1
ATOM 2226 N N . TYR A 1 291 ? 8.618 14.586 3.196 1.00 97.56 291 TYR A N 1
ATOM 2227 C CA . TYR A 1 291 ? 8.192 15.025 1.845 1.00 97.56 291 TYR A CA 1
ATOM 2228 C C . TYR A 1 291 ? 8.976 16.164 1.161 1.00 97.56 291 TYR A C 1
ATOM 2230 O O . TYR A 1 291 ? 8.589 16.598 0.085 1.00 97.56 291 TYR A O 1
ATOM 2238 N N . TRP A 1 292 ? 10.072 16.679 1.727 1.00 97.44 292 TRP A N 1
ATOM 2239 C CA . TRP A 1 292 ? 10.930 17.668 1.045 1.00 97.44 292 TRP A CA 1
ATOM 2240 C C . TRP A 1 292 ? 12.315 17.077 0.760 1.00 97.44 292 TRP A C 1
ATOM 2242 O O . TRP A 1 292 ? 13.301 17.549 1.343 1.00 97.44 292 TRP A O 1
ATOM 2252 N N . PRO A 1 293 ? 12.419 16.044 -0.100 1.00 97.75 293 PRO A N 1
ATOM 2253 C CA . PRO A 1 293 ? 13.683 15.370 -0.346 1.00 97.75 293 PRO A CA 1
ATOM 2254 C C . PRO A 1 293 ? 14.660 16.307 -1.057 1.00 97.75 293 PRO A C 1
ATOM 2256 O O . PRO A 1 293 ? 14.343 16.963 -2.051 1.00 97.75 293 PRO A O 1
ATOM 2259 N N . THR A 1 294 ? 15.881 16.352 -0.540 1.00 98.00 294 THR A N 1
ATOM 2260 C CA . THR A 1 294 ? 17.004 17.141 -1.072 1.00 98.00 294 THR A CA 1
ATOM 2261 C C . THR A 1 294 ? 18.090 16.274 -1.702 1.00 98.00 294 THR A C 1
ATOM 2263 O O . THR A 1 294 ? 19.006 16.801 -2.329 1.00 98.00 294 THR A O 1
ATOM 2266 N N . ALA A 1 295 ? 17.971 14.950 -1.589 1.00 97.31 295 ALA A N 1
ATOM 2267 C CA . ALA A 1 295 ? 18.855 13.990 -2.232 1.00 97.31 295 ALA A CA 1
ATOM 2268 C C . ALA A 1 295 ? 18.095 12.733 -2.678 1.00 97.31 295 ALA A C 1
ATOM 2270 O O . ALA A 1 295 ? 17.181 12.270 -1.994 1.00 97.31 295 ALA A O 1
ATOM 2271 N N . ALA A 1 296 ? 18.534 12.155 -3.797 1.00 96.31 296 ALA A N 1
ATOM 2272 C CA . ALA A 1 296 ? 17.895 10.992 -4.407 1.00 96.31 296 ALA A CA 1
ATOM 2273 C C . ALA A 1 296 ? 18.067 9.709 -3.574 1.00 96.31 296 ALA A C 1
ATOM 2275 O O . ALA A 1 296 ? 17.131 8.929 -3.428 1.00 96.31 296 ALA A O 1
ATOM 2276 N N . ARG A 1 297 ? 19.270 9.484 -3.024 1.00 97.31 297 ARG A N 1
ATOM 2277 C CA . ARG A 1 297 ? 19.706 8.203 -2.427 1.00 97.31 297 ARG A CA 1
ATOM 2278 C C . ARG A 1 297 ? 20.513 8.409 -1.141 1.00 97.31 297 ARG A C 1
ATOM 2280 O O . ARG A 1 297 ? 21.617 7.890 -0.987 1.00 97.31 297 ARG A O 1
ATOM 2287 N N . GLU A 1 298 ? 20.003 9.249 -0.246 1.00 98.44 298 GLU A N 1
ATOM 2288 C CA . GLU A 1 298 ? 20.618 9.528 1.055 1.00 98.44 298 GLU A CA 1
ATOM 2289 C C . GLU A 1 298 ? 19.560 9.452 2.154 1.00 98.44 298 GLU A C 1
ATOM 2291 O O . GLU A 1 298 ? 18.484 10.024 2.008 1.00 98.44 298 GLU A O 1
ATOM 2296 N N . VAL A 1 299 ? 19.866 8.737 3.238 1.00 98.56 299 VAL A N 1
ATOM 2297 C CA . VAL A 1 299 ? 19.020 8.645 4.437 1.00 98.56 299 VAL A CA 1
ATOM 2298 C C . VAL A 1 299 ? 19.160 9.929 5.253 1.00 98.56 299 VAL A C 1
ATOM 2300 O O . VAL A 1 299 ? 20.272 10.436 5.413 1.00 98.56 299 VAL A O 1
ATOM 2303 N N . ASP A 1 300 ? 18.059 10.450 5.795 1.00 98.38 300 ASP A N 1
ATOM 2304 C CA . ASP A 1 300 ? 18.117 11.618 6.668 1.00 98.38 300 ASP A CA 1
ATOM 2305 C C . ASP A 1 300 ? 18.858 11.301 7.970 1.00 98.38 300 ASP A C 1
ATOM 2307 O O . ASP A 1 300 ? 18.411 10.498 8.790 1.00 98.38 300 ASP A O 1
ATOM 2311 N N . ALA A 1 301 ? 19.981 11.984 8.187 1.00 97.88 301 ALA A N 1
ATOM 2312 C CA . ALA A 1 301 ? 20.835 11.759 9.347 1.00 97.88 301 ALA A CA 1
ATOM 2313 C C . ALA A 1 301 ? 20.141 12.023 10.696 1.00 97.88 301 ALA A C 1
ATOM 2315 O O . ALA A 1 301 ? 20.650 11.559 11.714 1.00 97.88 301 ALA A O 1
ATOM 2316 N N . ARG A 1 302 ? 19.014 12.756 10.724 1.00 98.00 302 ARG A N 1
ATOM 2317 C CA . ARG A 1 302 ? 18.199 12.964 11.935 1.00 98.00 302 ARG A CA 1
ATOM 2318 C C . ARG A 1 302 ? 17.378 11.731 12.309 1.00 98.00 302 ARG A C 1
ATOM 2320 O O . ARG A 1 302 ? 17.026 11.589 13.470 1.00 98.00 302 ARG A O 1
ATOM 2327 N N . LEU A 1 303 ? 17.077 10.860 11.344 1.00 98.62 303 LEU A N 1
ATOM 2328 C CA . LEU A 1 303 ? 16.349 9.606 11.566 1.00 98.62 303 LEU A CA 1
ATOM 2329 C C . LEU A 1 303 ? 17.297 8.433 11.856 1.00 98.62 303 LEU A C 1
ATOM 2331 O O . LEU A 1 303 ? 16.876 7.426 12.420 1.00 98.62 303 LEU A O 1
ATOM 2335 N N . GLY A 1 304 ? 18.572 8.557 11.475 1.00 98.19 304 GLY A N 1
ATOM 2336 C CA . GLY A 1 304 ? 19.613 7.558 11.699 1.00 98.19 304 GLY A CA 1
ATOM 2337 C C . GLY A 1 304 ? 20.525 7.380 10.489 1.00 98.19 304 GLY A C 1
ATOM 2338 O O . GLY A 1 304 ? 20.619 8.226 9.601 1.00 98.19 304 GLY A O 1
ATOM 2339 N N . THR A 1 305 ? 21.242 6.267 10.472 1.00 98.44 305 THR A N 1
ATOM 2340 C CA . THR A 1 305 ? 22.151 5.861 9.398 1.00 98.44 305 THR A CA 1
ATOM 2341 C C . THR A 1 305 ? 21.522 4.792 8.504 1.00 98.44 305 THR A C 1
ATOM 2343 O O . THR A 1 305 ? 20.571 4.120 8.895 1.00 98.44 305 THR A O 1
ATOM 2346 N N . ALA A 1 306 ? 22.086 4.578 7.310 1.00 98.56 306 ALA A N 1
ATOM 2347 C CA . ALA A 1 306 ? 21.675 3.468 6.445 1.00 98.56 306 ALA A CA 1
ATOM 2348 C C . ALA A 1 306 ? 21.804 2.099 7.149 1.00 98.56 306 ALA A C 1
ATOM 2350 O O . ALA A 1 306 ? 20.911 1.269 7.035 1.00 98.56 306 ALA A O 1
ATOM 2351 N N . ASP A 1 307 ? 22.860 1.888 7.944 1.00 98.75 307 ASP A N 1
ATOM 2352 C CA . ASP A 1 307 ? 23.042 0.653 8.723 1.00 98.75 307 ASP A CA 1
ATOM 2353 C C . ASP A 1 307 ? 21.918 0.450 9.762 1.00 98.75 307 ASP A C 1
ATOM 2355 O O . ASP A 1 307 ? 21.511 -0.678 10.042 1.00 98.75 307 ASP A O 1
ATOM 2359 N N . GLU A 1 308 ? 21.394 1.534 10.339 1.00 98.81 308 GLU A N 1
ATOM 2360 C CA . GLU A 1 308 ? 20.267 1.472 11.278 1.00 98.81 308 GLU A CA 1
ATOM 2361 C C . GLU A 1 308 ? 18.937 1.205 10.570 1.00 98.81 308 GLU A C 1
ATOM 2363 O O . GLU A 1 308 ? 18.117 0.468 11.113 1.00 98.81 308 GLU A O 1
ATOM 2368 N N . LEU A 1 309 ? 18.740 1.727 9.355 1.00 98.81 309 LEU A N 1
ATOM 2369 C CA . LEU A 1 309 ? 17.576 1.382 8.536 1.00 98.81 309 LEU A CA 1
ATOM 2370 C C . LEU A 1 309 ? 17.604 -0.098 8.118 1.00 98.81 309 LEU A C 1
ATOM 2372 O O . LEU A 1 309 ? 16.594 -0.779 8.262 1.00 98.81 309 LEU A O 1
ATOM 2376 N N . HIS A 1 310 ? 18.763 -0.629 7.712 1.00 98.75 310 HIS A N 1
ATOM 2377 C CA . HIS A 1 310 ? 18.937 -2.075 7.512 1.00 98.75 310 HIS A CA 1
ATOM 2378 C C . HIS A 1 310 ? 18.585 -2.872 8.770 1.00 98.75 310 HIS A C 1
ATOM 2380 O O . HIS A 1 310 ? 17.819 -3.822 8.709 1.00 98.75 310 HIS A O 1
ATOM 2386 N N . THR A 1 311 ? 19.090 -2.442 9.931 1.00 98.81 311 THR A N 1
ATOM 2387 C CA . THR A 1 311 ? 18.821 -3.120 11.209 1.00 98.81 311 THR A CA 1
ATOM 2388 C C . THR A 1 311 ? 17.329 -3.134 11.558 1.00 98.81 311 THR A C 1
ATOM 2390 O O . THR A 1 311 ? 16.840 -4.110 12.126 1.00 98.81 311 THR A O 1
ATOM 2393 N N . LEU A 1 312 ? 16.602 -2.058 11.241 1.00 98.88 312 LEU A N 1
ATOM 2394 C CA . LEU A 1 312 ? 15.153 -1.981 11.423 1.00 98.88 312 LEU A CA 1
ATOM 2395 C C . LEU A 1 312 ? 14.438 -3.008 10.545 1.00 98.88 312 LEU A C 1
ATOM 2397 O O . LEU A 1 312 ? 13.566 -3.718 11.043 1.00 98.88 312 LEU A O 1
ATOM 2401 N N . ILE A 1 313 ? 14.807 -3.083 9.267 1.00 98.81 313 ILE A N 1
ATOM 2402 C CA . ILE A 1 313 ? 14.164 -3.970 8.293 1.00 98.81 313 ILE A CA 1
ATOM 2403 C C . ILE A 1 313 ? 14.473 -5.431 8.614 1.00 98.81 313 ILE A C 1
ATOM 2405 O O . ILE A 1 313 ? 13.539 -6.220 8.713 1.00 98.81 313 ILE A O 1
ATOM 2409 N N . ASP A 1 314 ? 15.726 -5.758 8.942 1.00 98.56 314 ASP A N 1
ATOM 2410 C CA . ASP A 1 314 ? 16.114 -7.084 9.438 1.00 98.56 314 ASP A CA 1
ATOM 2411 C C . ASP A 1 314 ? 15.271 -7.479 10.666 1.00 98.56 314 ASP A C 1
ATOM 2413 O O . ASP A 1 314 ? 14.741 -8.586 10.743 1.00 98.56 314 ASP A O 1
ATOM 2417 N N . ALA A 1 315 ? 15.087 -6.561 11.625 1.00 98.75 315 ALA A N 1
ATOM 2418 C CA . ALA A 1 315 ? 14.273 -6.823 12.811 1.00 98.75 315 ALA A CA 1
ATOM 2419 C C . ALA A 1 315 ? 12.784 -7.026 12.479 1.00 98.75 315 ALA A C 1
ATOM 2421 O O . ALA A 1 315 ? 12.116 -7.813 13.152 1.00 98.75 315 ALA A O 1
ATOM 2422 N N . ALA A 1 316 ? 12.256 -6.315 11.478 1.00 98.75 316 ALA A N 1
ATOM 2423 C CA . ALA A 1 316 ? 10.892 -6.507 10.994 1.00 98.75 316 ALA A CA 1
ATOM 2424 C C . ALA A 1 316 ? 10.743 -7.884 10.334 1.00 98.75 316 ALA A C 1
ATOM 2426 O O . ALA A 1 316 ? 9.837 -8.638 10.694 1.00 98.75 316 ALA A O 1
ATOM 2427 N N . HIS A 1 317 ? 11.667 -8.251 9.445 1.00 98.31 317 HIS A N 1
ATOM 2428 C CA . HIS A 1 317 ? 11.658 -9.539 8.757 1.00 98.31 317 HIS A CA 1
ATOM 2429 C C . HIS A 1 317 ? 11.810 -10.722 9.713 1.00 98.31 317 HIS A C 1
ATOM 2431 O O . HIS A 1 317 ? 11.059 -11.688 9.592 1.00 98.31 317 HIS A O 1
ATOM 2437 N N . ASP A 1 318 ? 12.685 -10.617 10.719 1.00 96.62 318 ASP A N 1
ATOM 2438 C CA . ASP A 1 318 ? 12.830 -11.608 11.797 1.00 96.62 318 ASP A CA 1
ATOM 2439 C C . ASP A 1 318 ? 11.519 -11.813 12.586 1.00 96.62 318 ASP A C 1
ATOM 2441 O O . ASP A 1 318 ? 11.265 -12.896 13.120 1.00 96.62 318 ASP A O 1
ATOM 2445 N N . ALA A 1 319 ? 10.675 -10.779 12.667 1.00 96.19 319 ALA A N 1
ATOM 2446 C CA . ALA A 1 319 ? 9.357 -10.823 13.300 1.00 96.19 319 ALA A CA 1
ATOM 2447 C C . ALA A 1 319 ? 8.224 -11.229 12.334 1.00 96.19 319 ALA A C 1
ATOM 2449 O O . ALA A 1 319 ? 7.062 -11.257 12.741 1.00 96.19 319 ALA A O 1
ATOM 2450 N N . GLY A 1 320 ? 8.536 -11.536 11.069 1.00 95.50 320 GLY A N 1
ATOM 2451 C CA . GLY A 1 320 ? 7.555 -11.851 10.027 1.00 95.50 320 GLY A CA 1
ATOM 2452 C C . GLY A 1 320 ? 6.758 -10.645 9.526 1.00 95.50 320 GLY A C 1
ATOM 2453 O O . GLY A 1 320 ? 5.678 -10.819 8.964 1.00 95.50 320 GLY A O 1
ATOM 2454 N N . ILE A 1 321 ? 7.274 -9.432 9.721 1.00 98.19 321 ILE A N 1
ATOM 2455 C CA . ILE A 1 321 ? 6.622 -8.170 9.368 1.00 98.19 321 ILE A CA 1
ATOM 2456 C C . ILE A 1 321 ? 7.200 -7.639 8.052 1.00 98.19 321 ILE A C 1
ATOM 2458 O O . ILE A 1 321 ? 8.415 -7.511 7.920 1.00 98.19 321 ILE A O 1
ATOM 2462 N N . ARG A 1 322 ? 6.335 -7.305 7.088 1.00 98.44 322 ARG A N 1
ATOM 2463 C CA . ARG A 1 322 ? 6.723 -6.650 5.826 1.00 98.44 322 ARG A CA 1
ATOM 2464 C C . ARG A 1 322 ? 6.982 -5.161 6.019 1.00 98.44 322 ARG A C 1
ATOM 2466 O O . ARG A 1 322 ? 6.334 -4.538 6.858 1.00 98.44 322 ARG A O 1
ATOM 2473 N N . VAL A 1 323 ? 7.881 -4.568 5.237 1.00 98.81 323 VAL A N 1
ATOM 2474 C CA . VAL A 1 323 ? 8.175 -3.126 5.323 1.00 98.81 323 VAL A CA 1
ATOM 2475 C C . VAL A 1 323 ? 7.948 -2.432 3.985 1.00 98.81 323 VAL A C 1
ATOM 2477 O O . VAL A 1 323 ? 8.591 -2.742 2.985 1.00 98.81 323 VAL A O 1
ATOM 2480 N N . MET A 1 324 ? 7.057 -1.442 3.992 1.00 98.69 324 MET A N 1
ATOM 2481 C CA . MET A 1 324 ? 6.802 -0.530 2.884 1.00 98.69 324 MET A CA 1
ATOM 2482 C C . MET A 1 324 ? 7.515 0.804 3.116 1.00 98.69 324 MET A C 1
ATOM 2484 O O . MET A 1 324 ? 7.360 1.433 4.171 1.00 98.69 324 MET A O 1
ATOM 2488 N N . GLY A 1 325 ? 8.256 1.258 2.105 1.00 98.31 325 GLY A N 1
ATOM 2489 C CA . GLY A 1 325 ? 8.796 2.618 2.055 1.00 98.31 325 GLY A CA 1
ATOM 2490 C C . GLY A 1 325 ? 7.789 3.607 1.470 1.00 98.31 325 GLY A C 1
ATOM 2491 O O . GLY A 1 325 ? 6.963 3.237 0.642 1.00 98.31 325 GLY A O 1
ATOM 2492 N N . ASP A 1 326 ? 7.852 4.867 1.884 1.00 98.44 326 ASP A N 1
ATOM 2493 C CA . ASP A 1 326 ? 7.061 5.947 1.292 1.00 98.44 326 ASP A CA 1
ATOM 2494 C C . ASP A 1 326 ? 7.904 6.740 0.290 1.00 98.44 326 ASP A C 1
ATOM 2496 O O . ASP A 1 326 ? 8.908 7.365 0.653 1.00 98.44 326 ASP A O 1
ATOM 2500 N N . PHE A 1 327 ? 7.519 6.679 -0.983 1.00 98.06 327 PHE A N 1
ATOM 2501 C CA . PHE A 1 327 ? 8.284 7.226 -2.093 1.00 98.06 327 PHE A CA 1
ATOM 2502 C C . PHE A 1 327 ? 7.652 8.511 -2.625 1.00 98.06 327 PHE A C 1
ATOM 2504 O O . PHE A 1 327 ? 6.575 8.514 -3.226 1.00 98.06 327 PHE A O 1
ATOM 2511 N N . VAL A 1 328 ? 8.390 9.610 -2.451 1.00 97.62 328 VAL A N 1
ATOM 2512 C CA . VAL A 1 328 ? 8.041 10.939 -2.959 1.00 97.62 328 VAL A CA 1
ATOM 2513 C C . VAL A 1 328 ? 8.426 11.027 -4.431 1.00 97.62 328 VAL A C 1
ATOM 2515 O O . VAL A 1 328 ? 9.551 11.386 -4.776 1.00 97.62 328 VAL A O 1
ATOM 2518 N N . ILE A 1 329 ? 7.496 10.645 -5.302 1.00 95.69 329 ILE A N 1
ATOM 2519 C CA . ILE A 1 329 ? 7.741 10.571 -6.748 1.00 95.69 329 ILE A CA 1
ATOM 2520 C C . ILE A 1 329 ? 7.219 11.801 -7.503 1.00 95.69 329 ILE A C 1
ATOM 2522 O O . ILE A 1 329 ? 7.709 12.110 -8.585 1.00 95.69 329 ILE A O 1
ATOM 2526 N N . ASN A 1 330 ? 6.258 12.543 -6.945 1.00 96.50 330 ASN A N 1
ATOM 2527 C CA . ASN A 1 330 ? 5.681 13.700 -7.630 1.00 96.50 330 ASN A CA 1
ATOM 2528 C C . ASN A 1 330 ? 6.667 14.866 -7.766 1.00 96.50 330 ASN A C 1
ATOM 2530 O O . ASN A 1 330 ? 6.697 15.536 -8.793 1.00 96.50 330 ASN A O 1
ATOM 2534 N N . HIS A 1 331 ? 7.453 15.127 -6.724 1.00 96.81 331 HIS A N 1
ATOM 2535 C CA . HIS A 1 331 ? 8.239 16.349 -6.592 1.00 96.81 331 HIS A CA 1
ATOM 2536 C C . HIS A 1 331 ? 9.541 16.109 -5.822 1.00 96.81 331 HIS A C 1
ATOM 2538 O O . HIS A 1 331 ? 9.729 15.093 -5.157 1.00 96.81 331 HIS A O 1
ATOM 2544 N N . VAL A 1 332 ? 10.433 17.096 -5.871 1.00 97.56 332 VAL A N 1
ATOM 2545 C CA . VAL A 1 332 ? 11.603 17.205 -4.982 1.00 97.56 332 VAL A CA 1
ATOM 2546 C C . VAL A 1 332 ? 11.597 18.561 -4.284 1.00 97.56 332 VAL A C 1
ATOM 2548 O O . VAL A 1 332 ? 10.799 19.421 -4.636 1.00 97.56 332 VAL A O 1
ATOM 2551 N N . HIS A 1 333 ? 12.482 18.801 -3.316 1.00 97.56 333 HIS A N 1
ATOM 2552 C CA . HIS A 1 333 ? 12.720 20.161 -2.821 1.00 97.56 333 HIS A CA 1
ATOM 2553 C C . HIS A 1 333 ? 13.568 20.973 -3.821 1.00 97.56 333 HIS A C 1
ATOM 2555 O O . HIS A 1 333 ? 14.424 20.417 -4.504 1.00 97.56 333 HIS A O 1
ATOM 2561 N N . GLU A 1 334 ? 13.422 22.301 -3.867 1.00 95.88 334 GLU A N 1
ATOM 2562 C CA . GLU A 1 334 ? 14.195 23.187 -4.765 1.00 95.88 334 GLU A CA 1
ATOM 2563 C C . GLU A 1 334 ? 15.728 23.122 -4.575 1.00 95.88 334 GLU A C 1
ATOM 2565 O O . GLU A 1 334 ? 16.490 23.494 -5.467 1.00 95.88 334 GLU A O 1
ATOM 2570 N N . ASP A 1 335 ? 16.191 22.615 -3.430 1.00 96.75 335 ASP A N 1
ATOM 2571 C CA . ASP A 1 335 ? 17.617 22.380 -3.152 1.00 96.75 335 ASP A CA 1
ATOM 2572 C C . ASP A 1 335 ? 18.139 21.048 -3.728 1.00 96.75 335 ASP A C 1
ATOM 2574 O O . ASP A 1 335 ? 19.338 20.770 -3.646 1.00 96.75 335 ASP A O 1
ATOM 2578 N N . HIS A 1 336 ? 17.270 20.209 -4.299 1.00 98.00 336 HIS A N 1
ATOM 2579 C CA . HIS A 1 336 ? 17.661 18.923 -4.863 1.00 98.00 336 HIS A CA 1
ATOM 2580 C C . HIS A 1 336 ? 18.582 19.115 -6.086 1.00 98.00 336 HIS A C 1
ATOM 2582 O O . HIS A 1 336 ? 18.249 19.902 -6.981 1.00 98.00 336 HIS A O 1
ATOM 2588 N N . PRO A 1 337 ? 19.706 18.374 -6.205 1.00 97.81 337 PRO A N 1
ATOM 2589 C CA . PRO A 1 337 ? 20.640 18.509 -7.324 1.00 97.81 337 PRO A CA 1
ATOM 2590 C C . PRO A 1 337 ? 19.968 18.442 -8.696 1.00 97.81 337 PRO A C 1
ATOM 2592 O O . PRO A 1 337 ? 20.245 19.294 -9.536 1.00 97.81 337 PRO A O 1
ATOM 2595 N N . TYR A 1 338 ? 19.016 17.519 -8.886 1.00 97.88 338 TYR A N 1
ATOM 2596 C CA . TYR A 1 338 ? 18.241 17.414 -10.130 1.00 97.88 338 TYR A CA 1
ATOM 2597 C C . TYR A 1 338 ? 17.571 18.725 -10.535 1.00 97.88 338 TYR A C 1
ATOM 2599 O O . TYR A 1 338 ? 17.656 19.086 -11.702 1.00 97.88 338 TYR A O 1
ATOM 2607 N N . PHE A 1 339 ? 16.985 19.482 -9.605 1.00 96.69 339 PHE A N 1
ATOM 2608 C CA . PHE A 1 339 ? 16.340 20.748 -9.955 1.00 96.69 339 PHE A CA 1
ATOM 2609 C C . PHE A 1 339 ? 17.347 21.788 -10.459 1.00 96.69 339 PHE A C 1
ATOM 2611 O O . PHE A 1 339 ? 17.108 22.489 -11.442 1.00 96.69 339 PHE A O 1
ATOM 2618 N N . SER A 1 340 ? 18.517 21.859 -9.820 1.00 95.25 340 SER A N 1
ATOM 2619 C CA . SER A 1 340 ? 19.562 22.813 -10.204 1.00 95.25 340 SER A CA 1
ATOM 2620 C C . SER A 1 340 ? 20.335 22.416 -11.473 1.00 95.25 340 SER A C 1
ATOM 2622 O O . SER A 1 340 ? 20.766 23.291 -12.230 1.00 95.25 340 SER A O 1
ATOM 2624 N N . GLU A 1 341 ? 20.523 21.115 -11.708 1.00 97.69 341 GLU A N 1
ATOM 2625 C CA . GLU A 1 341 ? 21.328 20.560 -12.803 1.00 97.69 341 GLU A CA 1
ATOM 2626 C C . GLU A 1 341 ? 20.496 20.280 -14.063 1.00 97.69 341 GLU A C 1
ATOM 2628 O O . GLU A 1 341 ? 21.002 20.438 -15.178 1.00 97.69 341 GLU A O 1
ATOM 2633 N N . HIS A 1 342 ? 19.219 19.936 -13.882 1.00 97.50 342 HIS A N 1
ATOM 2634 C CA . HIS A 1 342 ? 18.267 19.545 -14.919 1.00 97.50 342 HIS A CA 1
ATOM 2635 C C . HIS A 1 342 ? 16.916 20.265 -14.746 1.00 97.50 342 HIS A C 1
ATOM 2637 O O . HIS A 1 342 ? 15.892 19.623 -14.525 1.00 97.50 342 HIS A O 1
ATOM 2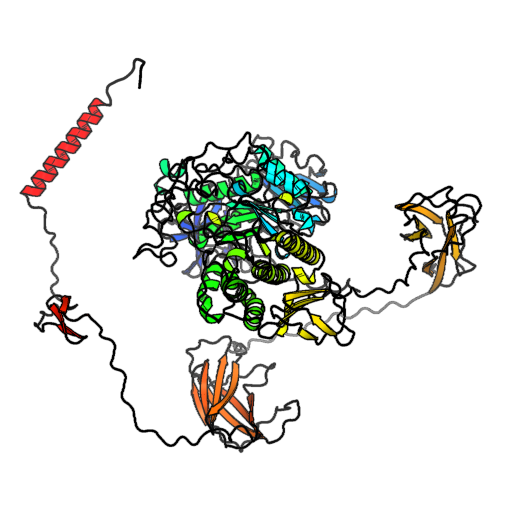643 N N . PRO A 1 343 ? 16.862 21.606 -14.852 1.00 95.56 343 PRO A N 1
ATOM 2644 C CA . PRO A 1 343 ? 15.606 22.345 -14.696 1.00 95.56 343 PRO A CA 1
ATOM 2645 C C . PRO A 1 343 ? 14.542 21.961 -15.738 1.00 95.56 343 PRO A C 1
ATOM 2647 O O . PRO A 1 343 ? 13.360 22.175 -15.508 1.00 95.56 343 PRO A O 1
ATOM 2650 N N . ASP A 1 344 ? 14.943 21.390 -16.878 1.00 95.62 344 ASP A N 1
ATOM 2651 C CA . ASP A 1 344 ? 14.042 20.853 -17.901 1.00 95.62 344 ASP A CA 1
ATOM 2652 C C . ASP A 1 344 ? 13.276 19.597 -17.455 1.00 95.62 344 ASP A C 1
ATOM 2654 O O . ASP A 1 344 ? 12.272 19.256 -18.076 1.00 95.62 344 ASP A O 1
ATOM 2658 N N . TRP A 1 345 ? 13.709 18.930 -16.380 1.00 96.44 345 TRP A N 1
ATOM 2659 C CA . TRP A 1 345 ? 13.036 17.759 -15.808 1.00 96.44 345 TRP A CA 1
ATOM 2660 C C . TRP A 1 345 ? 11.824 18.109 -14.946 1.00 96.44 345 TRP A C 1
ATOM 2662 O O . TRP A 1 345 ? 11.197 17.199 -14.415 1.00 96.44 345 TRP A O 1
ATOM 2672 N N . PHE A 1 346 ? 11.489 19.389 -14.787 1.00 95.81 346 PHE A N 1
ATOM 2673 C CA . PHE A 1 346 ? 10.438 19.839 -13.880 1.00 95.81 346 PHE A CA 1
ATOM 2674 C C . PHE A 1 346 ? 9.398 20.688 -14.604 1.00 95.81 346 PHE A C 1
ATOM 2676 O O . PHE A 1 346 ? 9.702 21.390 -15.572 1.00 95.81 346 PHE A O 1
ATOM 2683 N N . ASN A 1 347 ? 8.157 20.606 -14.134 1.00 91.69 347 ASN A N 1
ATOM 2684 C CA . ASN A 1 347 ? 7.045 21.368 -14.680 1.00 91.69 347 ASN A CA 1
ATOM 2685 C C . ASN A 1 347 ? 7.114 22.839 -14.241 1.00 91.69 347 ASN A C 1
ATOM 2687 O O . ASN A 1 347 ? 7.515 23.169 -13.123 1.00 91.69 347 ASN A O 1
ATOM 2691 N N . GLU A 1 348 ? 6.662 23.735 -15.118 1.00 87.06 348 GLU A N 1
ATOM 2692 C CA . GLU A 1 348 ? 6.308 25.106 -14.746 1.00 87.06 348 GLU A CA 1
ATOM 2693 C C . GLU A 1 348 ? 4.787 25.169 -14.569 1.00 87.06 348 GLU A C 1
ATOM 2695 O O . GLU A 1 348 ? 4.051 24.839 -15.498 1.00 87.06 348 GLU A O 1
ATOM 2700 N N . GLY A 1 349 ? 4.318 25.600 -13.396 1.00 85.50 349 GLY A N 1
ATOM 2701 C CA . GLY A 1 349 ? 2.904 25.509 -13.034 1.00 85.50 349 GLY A CA 1
ATOM 2702 C C . GLY A 1 349 ? 2.402 26.632 -12.130 1.00 85.50 349 GLY A C 1
ATOM 2703 O O . GLY A 1 349 ? 3.177 27.416 -11.572 1.00 85.50 349 GLY A O 1
ATOM 2704 N N . CYS A 1 350 ? 1.079 26.721 -12.003 1.00 89.94 350 CYS A N 1
ATOM 2705 C CA . CYS A 1 350 ? 0.406 27.531 -10.982 1.00 89.94 350 CYS A CA 1
ATOM 2706 C C . CYS A 1 350 ? 0.399 26.803 -9.628 1.00 89.94 350 CYS A C 1
ATOM 2708 O O . CYS A 1 350 ? 0.773 25.639 -9.561 1.00 89.94 350 CYS A O 1
ATOM 2710 N N . LEU A 1 351 ? 0.004 27.466 -8.535 1.00 90.75 351 LEU A N 1
ATOM 2711 C CA . LEU A 1 351 ? -0.120 26.785 -7.241 1.00 90.75 351 LEU A CA 1
ATOM 2712 C C . LEU A 1 351 ? -1.494 26.129 -7.106 1.00 90.75 351 LEU A C 1
ATOM 2714 O O . LEU A 1 351 ? -2.515 26.794 -7.304 1.00 90.75 351 LEU A O 1
ATOM 2718 N N . CYS A 1 352 ? -1.514 24.847 -6.737 1.00 89.62 352 CYS A N 1
ATOM 2719 C CA . CYS A 1 352 ? -2.756 24.103 -6.559 1.00 89.62 352 CYS A CA 1
ATOM 2720 C C . CYS A 1 352 ? -3.663 24.793 -5.519 1.00 89.62 352 CYS A C 1
ATOM 2722 O O . CYS A 1 352 ? -3.228 25.197 -4.436 1.00 89.62 352 CYS A O 1
ATOM 2724 N N . GLY A 1 353 ? -4.945 24.936 -5.851 1.00 87.25 353 GLY A N 1
ATOM 2725 C CA . GLY A 1 353 ? -5.955 25.616 -5.039 1.00 87.25 353 GLY A CA 1
ATOM 2726 C C . GLY A 1 353 ? -6.087 27.125 -5.280 1.00 87.25 353 GLY A C 1
ATOM 2727 O O . GLY A 1 353 ? -6.941 27.758 -4.654 1.00 87.25 353 GLY A O 1
ATOM 2728 N N . GLU A 1 354 ? -5.294 27.731 -6.170 1.00 88.62 354 GLU A N 1
ATOM 2729 C CA . GLU A 1 354 ? -5.534 29.112 -6.605 1.00 88.62 354 GLU A CA 1
ATOM 2730 C C . GLU A 1 354 ? -6.803 29.225 -7.473 1.00 88.62 354 GLU A C 1
ATOM 2732 O O . GLU A 1 354 ? -7.287 28.257 -8.051 1.00 88.62 354 GLU A O 1
ATOM 2737 N N . ALA A 1 355 ? -7.357 30.439 -7.598 1.00 86.12 355 ALA A N 1
ATOM 2738 C CA . ALA A 1 355 ? -8.676 30.678 -8.204 1.00 86.12 355 ALA A CA 1
ATOM 2739 C C . ALA A 1 355 ? -8.860 30.166 -9.652 1.00 86.12 355 ALA A C 1
ATOM 2741 O O . ALA A 1 355 ? -9.999 30.034 -10.086 1.00 86.12 355 ALA A O 1
ATOM 2742 N N . ASN A 1 356 ? -7.773 29.910 -10.388 1.00 85.44 356 ASN A N 1
ATOM 2743 C CA . ASN A 1 356 ? -7.786 29.321 -11.736 1.00 85.44 356 ASN A CA 1
ATOM 2744 C C . ASN A 1 356 ? -6.794 28.144 -11.841 1.00 85.44 356 ASN A C 1
ATOM 2746 O O . ASN A 1 356 ? -6.138 27.996 -12.867 1.00 85.44 356 ASN A O 1
ATOM 2750 N N . CYS A 1 357 ? -6.582 27.418 -10.744 1.00 89.44 357 CYS A N 1
ATOM 2751 C CA . CYS A 1 357 ? -5.629 26.318 -10.646 1.00 89.44 357 CYS A CA 1
ATOM 2752 C C . CYS A 1 357 ? -6.135 25.321 -9.599 1.00 89.44 357 CYS A C 1
ATOM 2754 O O . CYS A 1 357 ? -5.634 25.273 -8.476 1.00 89.44 357 CYS A O 1
ATOM 2756 N N . ASP A 1 358 ? -7.223 24.618 -9.894 1.00 89.25 358 ASP A N 1
ATOM 2757 C CA . ASP A 1 358 ? -7.812 23.678 -8.945 1.00 89.25 358 ASP A CA 1
ATOM 2758 C C . ASP A 1 358 ? -7.008 22.369 -8.855 1.00 89.25 358 ASP A C 1
ATOM 2760 O O . ASP A 1 358 ? -6.191 22.040 -9.707 1.00 89.25 358 ASP A O 1
ATOM 2764 N N . TRP A 1 359 ? -7.255 21.601 -7.798 1.00 87.38 359 TRP A N 1
ATOM 2765 C CA . TRP A 1 359 ? -6.514 20.371 -7.508 1.00 87.38 359 TRP A CA 1
ATOM 2766 C C . TRP A 1 359 ? -6.819 19.197 -8.450 1.00 87.38 359 TRP A C 1
ATOM 2768 O O . TRP A 1 359 ? -6.128 18.182 -8.379 1.00 87.38 359 TRP A O 1
ATOM 2778 N N . THR A 1 360 ? -7.873 19.279 -9.264 1.00 85.25 360 THR A N 1
ATOM 2779 C CA . THR A 1 360 ? -8.405 18.136 -10.021 1.00 85.25 360 THR A CA 1
ATOM 2780 C C . THR A 1 360 ? -8.217 18.311 -11.523 1.00 85.25 360 THR A C 1
ATOM 2782 O O . THR A 1 360 ? -7.666 17.418 -12.165 1.00 85.25 360 THR A O 1
ATOM 2785 N N . GLU A 1 361 ? -8.625 19.445 -12.098 1.00 86.50 361 GLU A N 1
ATOM 2786 C CA . GLU A 1 361 ? -8.451 19.717 -13.531 1.00 86.50 361 GLU A CA 1
ATOM 2787 C C . GLU A 1 361 ? -6.979 19.994 -13.863 1.00 86.50 361 GLU A C 1
ATOM 2789 O O . GLU A 1 361 ? -6.494 19.532 -14.895 1.00 86.50 361 GLU A O 1
ATOM 2794 N N . HIS A 1 362 ? -6.250 20.655 -12.955 1.00 89.56 362 HIS A N 1
ATOM 2795 C CA . HIS A 1 362 ? -4.820 20.963 -13.091 1.00 89.56 362 HIS A CA 1
ATOM 2796 C C . HIS A 1 362 ? -3.898 19.967 -12.378 1.00 89.56 362 HIS A C 1
ATOM 2798 O O . HIS A 1 362 ? -2.779 20.295 -11.987 1.00 89.56 362 HIS A O 1
ATOM 2804 N N . ARG A 1 363 ? -4.355 18.725 -12.175 1.00 90.62 363 ARG A N 1
ATOM 2805 C CA . ARG A 1 363 ? -3.621 17.744 -11.358 1.00 90.62 363 ARG A CA 1
ATOM 2806 C C . ARG A 1 363 ? -2.170 17.508 -11.817 1.00 90.62 363 ARG A C 1
ATOM 2808 O O . ARG A 1 363 ? -1.347 17.218 -10.967 1.00 90.62 363 ARG A O 1
ATOM 2815 N N . LEU A 1 364 ? -1.868 17.629 -13.117 1.00 91.00 364 LEU A N 1
ATOM 2816 C CA . LEU A 1 364 ? -0.539 17.362 -13.699 1.00 91.00 364 LEU A CA 1
ATOM 2817 C C . LEU A 1 364 ? 0.319 18.622 -13.924 1.00 91.00 364 LEU A C 1
ATOM 2819 O O . LEU A 1 364 ? 1.476 18.506 -14.325 1.00 91.00 364 LEU A O 1
ATOM 2823 N N . ASP A 1 365 ? -0.247 19.821 -13.765 1.00 85.38 365 ASP A N 1
ATOM 2824 C CA . ASP A 1 365 ? 0.420 21.092 -14.085 1.00 85.38 365 ASP A CA 1
ATOM 2825 C C . ASP A 1 365 ? 0.287 22.166 -12.988 1.00 85.38 365 ASP A C 1
ATOM 2827 O O . ASP A 1 365 ? 0.784 23.284 -13.158 1.00 85.38 365 ASP A O 1
ATOM 2831 N N . CYS A 1 366 ? -0.324 21.840 -11.845 1.00 89.75 366 CYS A N 1
ATOM 2832 C CA . CYS A 1 366 ? -0.250 22.639 -10.624 1.00 89.75 366 CYS A CA 1
ATOM 2833 C C . CYS A 1 366 ? 0.847 22.128 -9.681 1.00 89.75 366 CYS A C 1
ATOM 2835 O O . CYS A 1 366 ? 1.109 20.938 -9.609 1.00 89.75 366 CYS A O 1
ATOM 2837 N N . LEU A 1 367 ? 1.470 23.039 -8.933 1.00 91.56 367 LEU A N 1
ATOM 2838 C CA . LEU A 1 367 ? 2.509 22.762 -7.944 1.00 91.56 367 LEU A CA 1
ATOM 2839 C C . LEU A 1 367 ? 1.940 22.890 -6.531 1.00 91.56 367 LEU A C 1
ATOM 2841 O O . LEU A 1 367 ? 1.191 23.829 -6.235 1.00 91.56 367 LEU A O 1
ATOM 2845 N N . PHE A 1 368 ? 2.366 22.022 -5.614 1.00 91.50 368 PHE A N 1
ATOM 2846 C CA . PHE A 1 368 ? 1.921 22.095 -4.215 1.00 91.50 368 PHE A CA 1
ATOM 2847 C C . PHE A 1 368 ? 2.488 23.340 -3.527 1.00 91.50 368 PHE A C 1
ATOM 2849 O O . PHE A 1 368 ? 1.790 24.062 -2.803 1.00 91.50 368 PHE A O 1
ATOM 2856 N N . ARG A 1 369 ? 3.775 23.610 -3.767 1.00 91.56 369 ARG A N 1
ATOM 2857 C CA . ARG A 1 369 ? 4.513 24.767 -3.254 1.00 91.56 369 ARG A CA 1
ATOM 2858 C C . ARG A 1 369 ? 5.566 25.219 -4.260 1.00 91.56 369 ARG A C 1
ATOM 2860 O O . ARG A 1 369 ? 6.124 24.385 -4.959 1.00 91.56 369 ARG A O 1
ATOM 2867 N N . PRO A 1 370 ? 5.947 26.511 -4.269 1.00 89.94 370 PRO A N 1
ATOM 2868 C CA . PRO A 1 370 ? 7.014 26.989 -5.151 1.00 89.94 370 PRO A CA 1
ATOM 2869 C C . PRO A 1 370 ? 8.370 26.301 -4.933 1.00 89.94 370 PRO A C 1
ATOM 2871 O O . PRO A 1 370 ? 9.151 26.205 -5.869 1.00 89.94 370 PRO A O 1
ATOM 2874 N N . TYR A 1 371 ? 8.645 25.851 -3.704 1.00 92.81 371 TYR A N 1
ATOM 2875 C CA . TYR A 1 371 ? 9.882 25.159 -3.325 1.00 92.81 371 TYR A CA 1
ATOM 2876 C C . TYR A 1 371 ? 9.796 23.630 -3.495 1.00 92.81 371 TYR A C 1
ATOM 2878 O O . TYR A 1 371 ? 10.716 22.923 -3.090 1.00 92.81 371 TYR A O 1
ATOM 2886 N N . MET A 1 372 ? 8.693 23.126 -4.062 1.00 94.81 372 MET A N 1
ATOM 2887 C CA . MET A 1 372 ? 8.457 21.714 -4.374 1.00 94.81 372 MET A CA 1
ATOM 2888 C C . MET A 1 372 ? 8.155 21.576 -5.874 1.00 94.81 372 MET A C 1
ATOM 2890 O O . MET A 1 372 ? 6.989 21.467 -6.242 1.00 94.81 372 MET A O 1
ATOM 2894 N N . PRO A 1 373 ? 9.160 21.703 -6.759 1.00 95.00 373 PRO A N 1
ATOM 2895 C CA . PRO A 1 373 ? 8.961 21.521 -8.192 1.00 95.00 373 PRO A CA 1
ATOM 2896 C C . PRO A 1 373 ? 8.564 20.078 -8.533 1.00 95.00 373 PRO A C 1
ATOM 2898 O O . PRO A 1 373 ? 9.247 19.126 -8.140 1.00 95.00 373 PRO A O 1
ATOM 2901 N N . ASP A 1 374 ? 7.500 19.944 -9.321 1.00 95.44 374 ASP A N 1
ATOM 2902 C CA . ASP A 1 374 ? 6.953 18.661 -9.761 1.00 95.44 374 ASP A CA 1
ATOM 2903 C C . ASP A 1 374 ? 7.725 18.117 -10.966 1.00 95.44 374 ASP A C 1
ATOM 2905 O O . ASP A 1 374 ? 8.119 18.866 -11.867 1.00 95.44 374 ASP A O 1
ATOM 2909 N N . VAL A 1 375 ? 7.936 16.805 -10.993 1.00 96.06 375 VAL A N 1
ATOM 2910 C CA . VAL A 1 375 ? 8.670 16.109 -12.051 1.00 96.06 375 VAL A CA 1
ATOM 2911 C C . VAL A 1 375 ? 7.864 16.126 -13.351 1.00 96.06 375 VAL A C 1
ATOM 2913 O O . VAL A 1 375 ? 6.698 15.739 -13.409 1.00 96.06 375 VAL A O 1
ATOM 2916 N N . ASN A 1 376 ? 8.512 16.526 -14.442 1.00 94.38 376 ASN A N 1
ATOM 2917 C CA . ASN A 1 376 ? 7.980 16.390 -15.789 1.00 94.38 376 ASN A CA 1
ATOM 2918 C C . ASN A 1 376 ? 8.253 14.976 -16.317 1.00 94.38 376 ASN A C 1
ATOM 2920 O O . ASN A 1 376 ? 9.248 14.720 -17.000 1.00 94.38 376 ASN A O 1
ATOM 2924 N N . TRP A 1 377 ? 7.330 14.062 -16.034 1.00 93.38 377 TRP A N 1
ATOM 2925 C CA . TRP A 1 377 ? 7.402 12.652 -16.429 1.00 93.38 377 TRP A CA 1
ATOM 2926 C C . TRP A 1 377 ? 7.426 12.403 -17.942 1.00 93.38 377 TRP A C 1
ATOM 2928 O O . TRP A 1 377 ? 7.791 11.315 -18.386 1.00 93.38 377 TRP A O 1
ATOM 2938 N N . LYS A 1 378 ? 7.124 13.419 -18.760 1.00 91.56 378 LYS A N 1
ATOM 2939 C CA . LYS A 1 378 ? 7.277 13.338 -20.221 1.00 91.56 378 LYS A CA 1
ATOM 2940 C C . LYS A 1 378 ? 8.738 13.387 -20.655 1.00 91.56 378 LYS A C 1
ATOM 2942 O O . LYS A 1 378 ? 9.068 12.982 -21.770 1.00 91.56 378 LYS A O 1
ATOM 2947 N N . VAL A 1 379 ? 9.636 13.857 -19.789 1.00 92.81 379 VAL A N 1
ATOM 2948 C CA . VAL A 1 379 ? 11.074 13.800 -20.036 1.00 92.81 379 VAL A CA 1
ATOM 2949 C C . VAL A 1 379 ? 11.567 12.395 -19.715 1.00 92.81 379 VAL A C 1
ATOM 2951 O O . VAL A 1 379 ? 11.792 12.057 -18.557 1.00 92.81 379 VAL A O 1
ATOM 2954 N N . ARG A 1 380 ? 11.797 11.589 -20.761 1.00 90.19 380 ARG A N 1
ATOM 2955 C CA . ARG A 1 380 ? 12.258 10.189 -20.657 1.00 90.19 380 ARG A CA 1
ATOM 2956 C C . ARG A 1 380 ? 13.398 9.996 -19.650 1.00 90.19 380 ARG A C 1
ATOM 2958 O O . ARG A 1 380 ? 13.337 9.095 -18.829 1.00 90.19 380 ARG A O 1
ATOM 2965 N N . ASN A 1 381 ? 14.416 10.857 -19.677 1.00 93.19 381 ASN A N 1
ATOM 2966 C CA . ASN A 1 381 ? 15.553 10.737 -18.755 1.00 93.19 381 ASN A CA 1
ATOM 2967 C C . ASN A 1 381 ? 15.173 11.001 -17.290 1.00 93.19 381 ASN A C 1
ATOM 2969 O O . ASN A 1 381 ? 15.740 10.363 -16.411 1.00 93.19 381 ASN A O 1
ATOM 2973 N N . ALA A 1 382 ? 14.236 11.921 -17.035 1.00 95.50 382 ALA A N 1
ATOM 2974 C CA . ALA A 1 382 ? 13.726 12.169 -15.692 1.00 95.50 382 ALA A CA 1
ATOM 2975 C C . ALA A 1 382 ? 12.927 10.954 -15.209 1.00 95.50 382 ALA A C 1
ATOM 2977 O O . ALA A 1 382 ? 13.216 10.421 -14.145 1.00 95.50 382 ALA A O 1
ATOM 2978 N N . SER A 1 383 ? 11.995 10.466 -16.036 1.00 94.44 383 SER A N 1
ATOM 2979 C CA . SER A 1 383 ? 11.175 9.295 -15.710 1.00 94.44 383 SER A CA 1
ATOM 2980 C C . SER A 1 383 ? 12.026 8.079 -15.344 1.00 94.44 383 SER A C 1
ATOM 2982 O O . SER A 1 383 ? 11.828 7.499 -14.281 1.00 94.44 383 SER A O 1
ATOM 2984 N N . GLU A 1 384 ? 13.017 7.737 -16.172 1.00 94.00 384 GLU A N 1
ATOM 2985 C CA . GLU A 1 384 ? 13.910 6.609 -15.893 1.00 94.00 384 GLU A CA 1
ATOM 2986 C C . GLU A 1 384 ? 14.717 6.828 -14.616 1.00 94.00 384 GLU A C 1
ATOM 2988 O O . GLU A 1 384 ? 14.803 5.927 -13.791 1.00 94.00 384 GLU A O 1
ATOM 2993 N N . GLN A 1 385 ? 15.274 8.024 -14.409 1.00 97.50 385 GLN A N 1
ATOM 2994 C CA . GLN A 1 385 ? 16.102 8.288 -13.234 1.00 97.50 385 GLN A CA 1
ATOM 2995 C C . GLN A 1 385 ? 15.312 8.161 -11.923 1.00 97.50 385 GLN A C 1
ATOM 2997 O O . GLN A 1 385 ? 15.799 7.528 -10.990 1.00 97.50 385 GLN A O 1
ATOM 3002 N N . PHE A 1 386 ? 14.097 8.711 -11.853 1.00 97.75 386 PHE A N 1
ATOM 3003 C CA . PHE A 1 386 ? 13.261 8.615 -10.652 1.00 97.75 386 PHE A CA 1
ATOM 3004 C C . PHE A 1 386 ? 12.794 7.175 -10.386 1.00 97.75 386 PHE A C 1
ATOM 3006 O O . PHE A 1 386 ? 12.782 6.746 -9.233 1.00 97.75 386 PHE A O 1
ATOM 3013 N N . ILE A 1 387 ? 12.478 6.398 -11.431 1.00 97.44 387 ILE A N 1
ATOM 3014 C CA . ILE A 1 387 ? 12.150 4.969 -11.285 1.00 97.44 387 ILE A CA 1
ATOM 3015 C C . ILE A 1 387 ? 13.362 4.184 -10.755 1.00 97.44 387 ILE A C 1
ATOM 3017 O O . ILE A 1 387 ? 13.231 3.393 -9.821 1.00 97.44 387 ILE A O 1
ATOM 3021 N N . GLU A 1 388 ? 14.559 4.443 -11.289 1.00 97.94 388 GLU A N 1
ATOM 3022 C CA . GLU A 1 388 ? 15.815 3.852 -10.804 1.00 97.94 388 GLU A CA 1
ATOM 3023 C C . GLU A 1 388 ? 16.124 4.216 -9.348 1.00 97.94 388 GLU A C 1
ATOM 3025 O O . GLU A 1 388 ? 16.747 3.431 -8.633 1.00 97.94 388 GLU A O 1
ATOM 3030 N N . ASP A 1 389 ? 15.726 5.403 -8.893 1.00 98.38 389 ASP A N 1
ATOM 3031 C CA . ASP A 1 389 ? 15.909 5.814 -7.502 1.00 98.38 389 ASP A CA 1
ATOM 3032 C C . ASP A 1 389 ? 14.982 5.042 -6.558 1.00 98.38 389 ASP A C 1
ATOM 3034 O O . ASP A 1 389 ? 15.446 4.575 -5.518 1.00 98.38 389 ASP A O 1
ATOM 3038 N N . VAL A 1 390 ? 13.715 4.832 -6.934 1.00 98.25 390 VAL A N 1
ATOM 3039 C CA . VAL A 1 390 ? 12.775 4.005 -6.155 1.00 98.25 390 VAL A CA 1
ATOM 3040 C C . VAL A 1 390 ? 13.258 2.557 -6.069 1.00 98.25 390 VAL A C 1
ATOM 3042 O O . VAL A 1 390 ? 13.380 2.020 -4.967 1.00 98.25 390 VAL A O 1
ATOM 3045 N N . MET A 1 391 ? 13.618 1.943 -7.203 1.00 97.88 391 MET A N 1
ATOM 3046 C CA . MET A 1 391 ? 14.156 0.576 -7.208 1.00 97.88 391 MET A CA 1
ATOM 3047 C C . MET A 1 391 ? 15.428 0.464 -6.368 1.00 97.88 391 MET A C 1
ATOM 3049 O O . MET A 1 391 ? 15.603 -0.518 -5.652 1.00 97.88 391 MET A O 1
ATOM 3053 N N . TRP A 1 392 ? 16.297 1.482 -6.396 1.00 98.31 392 TRP A N 1
ATOM 3054 C CA . TRP A 1 392 ? 17.492 1.491 -5.559 1.00 98.31 392 TRP A CA 1
ATOM 3055 C C . TRP A 1 392 ? 17.152 1.447 -4.072 1.00 98.31 392 TRP A C 1
ATOM 3057 O O . TRP A 1 392 ? 17.808 0.708 -3.345 1.00 98.31 392 TRP A O 1
ATOM 3067 N N . TRP A 1 393 ? 16.150 2.198 -3.607 1.00 98.56 393 TRP A N 1
ATOM 3068 C CA . TRP A 1 393 ? 15.727 2.145 -2.206 1.00 98.56 393 TRP A CA 1
ATOM 3069 C C . TRP A 1 393 ? 15.168 0.774 -1.833 1.00 98.56 393 TRP A C 1
ATOM 3071 O O . TRP A 1 393 ? 15.554 0.223 -0.804 1.00 98.56 393 TRP A O 1
ATOM 3081 N N . MET A 1 394 ? 14.310 0.210 -2.683 1.00 98.38 394 MET A N 1
ATOM 3082 C CA . MET A 1 394 ? 13.710 -1.103 -2.447 1.00 98.38 394 MET A CA 1
ATOM 3083 C C . MET A 1 394 ? 14.760 -2.212 -2.395 1.00 98.38 394 MET A C 1
ATOM 3085 O O . MET A 1 394 ? 14.759 -3.005 -1.462 1.00 98.38 394 MET A O 1
ATOM 3089 N N . GLU A 1 395 ? 15.699 -2.228 -3.340 1.00 97.69 395 GLU A N 1
ATOM 3090 C CA . GLU A 1 395 ? 16.757 -3.238 -3.397 1.00 97.69 395 GLU A CA 1
ATOM 3091 C C . GLU A 1 395 ? 17.822 -3.032 -2.322 1.00 97.69 395 GLU A C 1
ATOM 3093 O O . GLU A 1 395 ? 18.248 -3.993 -1.688 1.00 97.69 395 GLU A O 1
ATOM 3098 N N . THR A 1 396 ? 18.257 -1.787 -2.095 1.00 98.06 396 THR A N 1
ATOM 3099 C CA . THR A 1 396 ? 19.328 -1.503 -1.129 1.00 98.06 396 THR A CA 1
ATOM 3100 C C . THR A 1 396 ? 18.918 -1.931 0.262 1.00 98.06 396 THR A C 1
ATOM 3102 O O . THR A 1 396 ? 19.759 -2.450 0.977 1.00 98.06 396 THR A O 1
ATOM 3105 N N . PHE A 1 397 ? 17.659 -1.729 0.640 1.00 98.31 397 PHE A N 1
ATOM 3106 C CA . PHE A 1 397 ? 17.188 -1.987 1.994 1.00 98.31 397 PHE A CA 1
ATOM 3107 C C . PHE A 1 397 ? 16.334 -3.253 2.127 1.00 98.31 397 PHE A C 1
ATOM 3109 O O . PHE A 1 397 ? 15.905 -3.548 3.232 1.00 98.31 397 PHE A O 1
ATOM 3116 N N . ASP A 1 398 ? 16.134 -4.003 1.039 1.00 97.56 398 ASP A N 1
ATOM 3117 C CA . ASP A 1 398 ? 15.274 -5.195 0.975 1.00 97.56 398 ASP A CA 1
ATOM 3118 C C . ASP A 1 398 ? 13.835 -4.919 1.454 1.00 97.56 398 ASP A C 1
ATOM 3120 O O . ASP A 1 398 ? 13.269 -5.636 2.274 1.00 97.56 398 ASP A O 1
ATOM 3124 N N . LEU A 1 399 ? 13.239 -3.825 0.969 1.00 98.44 399 LEU A N 1
ATOM 3125 C CA . LEU A 1 399 ? 11.835 -3.508 1.254 1.00 98.44 399 LEU A CA 1
ATOM 3126 C C . LEU A 1 399 ? 10.908 -4.549 0.610 1.00 98.44 399 LEU A C 1
ATOM 3128 O O . LEU A 1 399 ? 11.309 -5.258 -0.306 1.00 98.44 399 LEU A O 1
ATOM 3132 N N . ASP A 1 400 ? 9.656 -4.616 1.059 1.00 98.12 400 ASP A N 1
ATOM 3133 C CA . ASP A 1 400 ? 8.650 -5.560 0.544 1.00 98.12 400 ASP A CA 1
ATOM 3134 C C . ASP A 1 400 ? 7.564 -4.876 -0.298 1.00 98.12 400 ASP A C 1
ATOM 3136 O O . ASP A 1 400 ? 6.659 -5.526 -0.808 1.00 98.12 400 ASP A O 1
ATOM 3140 N N . GLY A 1 401 ? 7.621 -3.552 -0.422 1.00 97.31 401 GLY A N 1
ATOM 3141 C CA . GLY A 1 401 ? 6.623 -2.772 -1.139 1.00 97.31 401 GLY A CA 1
ATOM 3142 C C . GLY A 1 401 ? 6.838 -1.273 -0.980 1.00 97.31 401 GLY A C 1
ATOM 3143 O O . GLY A 1 401 ? 7.817 -0.816 -0.378 1.00 97.31 401 GLY A O 1
ATOM 3144 N N . GLY A 1 402 ? 5.900 -0.492 -1.506 1.00 97.38 402 GLY A N 1
ATOM 3145 C CA . GLY A 1 402 ? 5.985 0.962 -1.506 1.00 97.38 402 GLY A CA 1
ATOM 3146 C C . GLY A 1 402 ? 4.627 1.645 -1.421 1.00 97.38 402 GLY A C 1
ATOM 3147 O O . GLY A 1 402 ? 3.672 1.240 -2.079 1.00 97.38 402 GLY A O 1
ATOM 3148 N N . ARG A 1 403 ? 4.539 2.724 -0.642 1.00 97.88 403 ARG A N 1
ATOM 3149 C CA . ARG A 1 403 ? 3.475 3.721 -0.774 1.00 97.88 403 ARG A CA 1
ATOM 3150 C C . ARG A 1 403 ? 3.977 4.834 -1.683 1.00 97.88 403 ARG A C 1
ATOM 3152 O O . ARG A 1 403 ? 5.031 5.403 -1.430 1.00 97.88 403 ARG A O 1
ATOM 3159 N N . LEU A 1 404 ? 3.217 5.154 -2.722 1.00 97.75 404 LEU A N 1
ATOM 3160 C CA . LEU A 1 404 ? 3.537 6.233 -3.649 1.00 97.75 404 LEU A CA 1
ATOM 3161 C C . LEU A 1 404 ? 2.780 7.502 -3.256 1.00 97.75 404 LEU A C 1
ATOM 3163 O O . LEU A 1 404 ? 1.547 7.502 -3.178 1.00 97.75 404 LEU A O 1
ATOM 3167 N N . ASP A 1 405 ? 3.532 8.570 -3.006 1.00 96.62 405 ASP A N 1
ATOM 3168 C CA . ASP A 1 405 ? 2.995 9.881 -2.649 1.00 96.62 405 ASP A CA 1
ATOM 3169 C C . ASP A 1 405 ? 2.302 10.563 -3.830 1.00 96.62 405 ASP A C 1
ATOM 3171 O O . ASP A 1 405 ? 2.810 10.541 -4.954 1.00 96.62 405 ASP A O 1
ATOM 3175 N N . ALA A 1 406 ? 1.161 11.202 -3.557 1.00 94.50 406 ALA A N 1
ATOM 3176 C CA . ALA A 1 406 ? 0.469 12.098 -4.473 1.00 94.50 406 ALA A CA 1
ATOM 3177 C C . ALA A 1 406 ? 0.218 11.522 -5.883 1.00 94.50 406 ALA A C 1
ATOM 3179 O O . ALA A 1 406 ? 0.287 12.256 -6.868 1.00 94.50 406 ALA A O 1
ATOM 3180 N N . VAL A 1 407 ? -0.130 10.232 -6.001 1.00 95.12 407 VAL A N 1
ATOM 3181 C CA . VAL A 1 407 ? -0.345 9.524 -7.286 1.00 95.12 407 VAL A CA 1
ATOM 3182 C C . VAL A 1 407 ? -1.263 10.284 -8.243 1.00 95.12 407 VAL A C 1
ATOM 3184 O O . VAL A 1 407 ? -0.993 10.341 -9.439 1.00 95.12 407 VAL A O 1
ATOM 3187 N N . LYS A 1 408 ? -2.305 10.949 -7.728 1.00 93.19 408 LYS A N 1
ATOM 3188 C CA . LYS A 1 408 ? -3.215 11.784 -8.537 1.00 93.19 408 LYS A CA 1
ATOM 3189 C C . LYS A 1 408 ? -2.489 12.866 -9.359 1.00 93.19 408 LYS A C 1
ATOM 3191 O O . LYS A 1 408 ? -2.990 13.268 -10.411 1.00 93.19 408 LYS A O 1
ATOM 3196 N N . HIS A 1 409 ? -1.349 13.348 -8.874 1.00 94.44 409 HIS A N 1
ATOM 3197 C CA . HIS A 1 409 ? -0.549 14.419 -9.472 1.00 94.44 409 HIS A CA 1
ATOM 3198 C C . HIS A 1 409 ? 0.602 13.908 -10.350 1.00 94.44 409 HIS A C 1
ATOM 3200 O O . HIS A 1 409 ? 1.223 14.672 -11.085 1.00 94.44 409 HIS A O 1
ATOM 3206 N N . VAL A 1 410 ? 0.814 12.594 -10.362 1.00 94.56 410 VAL A N 1
ATOM 3207 C CA . VAL A 1 410 ? 1.811 11.923 -11.190 1.00 94.56 410 VAL A CA 1
ATOM 3208 C C . VAL A 1 410 ? 1.189 11.530 -12.535 1.00 94.56 410 VAL A C 1
ATOM 3210 O O . VAL A 1 410 ? -0.001 11.213 -12.632 1.00 94.56 410 VAL A O 1
ATOM 3213 N N . ASP A 1 411 ? 1.991 11.577 -13.602 1.00 93.25 411 ASP A N 1
ATOM 3214 C CA . ASP A 1 411 ? 1.567 11.120 -14.927 1.00 93.25 411 ASP A CA 1
ATOM 3215 C C . ASP A 1 411 ? 1.245 9.617 -14.902 1.00 93.25 411 ASP A C 1
ATOM 3217 O O . ASP A 1 411 ? 1.970 8.816 -14.312 1.00 93.25 411 ASP A O 1
ATOM 3221 N N . ASP A 1 412 ? 0.156 9.218 -15.553 1.00 92.38 412 ASP A N 1
ATOM 3222 C CA . ASP A 1 412 ? -0.371 7.855 -15.451 1.00 92.38 412 ASP A CA 1
ATOM 3223 C C . ASP A 1 412 ? 0.629 6.809 -16.000 1.00 92.38 412 ASP A C 1
ATOM 3225 O O . ASP A 1 412 ? 0.728 5.691 -15.479 1.00 92.38 412 ASP A O 1
ATOM 3229 N N . LEU A 1 413 ? 1.435 7.185 -17.004 1.00 92.44 413 LEU A N 1
ATOM 3230 C CA . LEU A 1 413 ? 2.462 6.305 -17.569 1.00 92.44 413 LEU A CA 1
ATOM 3231 C C . LEU A 1 413 ? 3.640 6.109 -16.618 1.00 92.44 413 LEU A C 1
ATOM 3233 O O . LEU A 1 413 ? 4.262 5.050 -16.633 1.00 92.44 413 LEU A O 1
ATOM 3237 N N . ALA A 1 414 ? 3.945 7.100 -15.779 1.00 93.88 414 ALA A N 1
ATOM 3238 C CA . ALA A 1 414 ? 5.007 6.982 -14.790 1.00 93.88 414 ALA A CA 1
ATOM 3239 C C . ALA A 1 414 ? 4.678 5.919 -13.742 1.00 93.88 414 ALA A C 1
ATOM 3241 O O . ALA A 1 414 ? 5.536 5.105 -13.413 1.00 93.88 414 ALA A O 1
ATOM 3242 N N . ILE A 1 415 ? 3.426 5.891 -13.279 1.00 95.44 415 ILE A N 1
ATOM 3243 C CA . ILE A 1 415 ? 2.939 4.887 -12.328 1.00 95.44 415 ILE A CA 1
ATOM 3244 C C . ILE A 1 415 ? 2.993 3.488 -12.942 1.00 95.44 415 ILE A C 1
ATOM 3246 O O . ILE A 1 415 ? 3.542 2.574 -12.333 1.00 95.44 415 ILE A O 1
ATOM 3250 N N . THR A 1 416 ? 2.492 3.345 -14.172 1.00 94.12 416 THR A N 1
ATOM 3251 C CA . THR A 1 416 ? 2.496 2.062 -14.893 1.00 94.12 416 THR A CA 1
ATOM 3252 C C . THR A 1 416 ? 3.929 1.565 -15.117 1.00 94.12 416 THR A C 1
ATOM 3254 O O . THR A 1 416 ? 4.273 0.440 -14.775 1.00 94.12 416 THR A O 1
ATOM 3257 N N . ASN A 1 417 ? 4.817 2.419 -15.634 1.00 95.56 417 ASN A N 1
ATOM 3258 C CA . ASN A 1 417 ? 6.208 2.040 -15.883 1.00 95.56 417 ASN A CA 1
ATOM 3259 C C . ASN A 1 417 ? 6.965 1.707 -14.591 1.00 95.56 417 ASN A C 1
ATOM 3261 O O . ASN A 1 417 ? 7.797 0.803 -14.603 1.00 95.56 417 ASN A O 1
ATOM 3265 N N . LEU A 1 418 ? 6.706 2.430 -13.496 1.00 96.38 418 LEU A N 1
ATOM 3266 C CA . LEU A 1 418 ? 7.307 2.148 -12.194 1.00 96.38 418 LEU A CA 1
ATOM 3267 C C . LEU A 1 418 ? 6.890 0.765 -11.686 1.00 96.38 418 LEU A C 1
ATOM 3269 O O . LEU A 1 418 ? 7.762 -0.016 -11.315 1.00 96.38 418 LEU A O 1
ATOM 3273 N N . ALA A 1 419 ? 5.591 0.458 -11.714 1.00 96.00 419 ALA A N 1
ATOM 3274 C CA . ALA A 1 419 ? 5.073 -0.838 -11.288 1.00 96.00 419 ALA A CA 1
ATOM 3275 C C . ALA A 1 419 ? 5.674 -1.985 -12.111 1.00 96.00 419 ALA A C 1
ATOM 3277 O O . ALA A 1 419 ? 6.241 -2.913 -11.548 1.00 96.00 419 ALA A O 1
ATOM 3278 N N . VAL A 1 420 ? 5.685 -1.866 -13.443 1.00 95.62 420 VAL A N 1
ATOM 3279 C CA . VAL A 1 420 ? 6.290 -2.883 -14.324 1.00 95.62 420 VAL A CA 1
ATOM 3280 C C . VAL A 1 420 ? 7.772 -3.099 -13.993 1.00 95.62 420 VAL A C 1
ATOM 3282 O O . VAL A 1 420 ? 8.218 -4.239 -13.885 1.00 95.62 420 VAL A O 1
ATOM 3285 N N . ARG A 1 421 ? 8.541 -2.020 -13.778 1.00 95.69 421 ARG A N 1
ATOM 3286 C CA . ARG A 1 421 ? 9.967 -2.115 -13.420 1.00 95.69 421 ARG A CA 1
ATOM 3287 C C . ARG A 1 421 ? 10.195 -2.783 -12.066 1.00 95.69 421 ARG A C 1
ATOM 3289 O O . ARG A 1 421 ? 11.171 -3.516 -11.922 1.00 95.69 421 ARG A O 1
ATOM 3296 N N . ILE A 1 422 ? 9.323 -2.529 -11.093 1.00 96.56 422 ILE A N 1
ATOM 3297 C CA . ILE A 1 422 ? 9.372 -3.181 -9.783 1.00 96.56 422 ILE A CA 1
ATOM 3298 C C . ILE A 1 422 ? 9.054 -4.670 -9.940 1.00 96.56 422 ILE A C 1
ATOM 3300 O O . ILE A 1 422 ? 9.856 -5.498 -9.511 1.00 96.56 422 ILE A O 1
ATOM 3304 N N . ASN A 1 423 ? 7.978 -5.023 -10.639 1.00 94.81 423 ASN A N 1
ATOM 3305 C CA . ASN A 1 423 ? 7.569 -6.419 -10.805 1.00 94.81 423 ASN A CA 1
ATOM 3306 C C . ASN A 1 423 ? 8.659 -7.233 -11.523 1.00 94.81 423 ASN A C 1
ATOM 3308 O O . ASN A 1 423 ? 9.061 -8.295 -11.052 1.00 94.81 423 ASN A O 1
ATOM 3312 N N . GLU A 1 424 ? 9.241 -6.692 -12.601 1.00 94.00 424 GLU A N 1
ATOM 3313 C CA . GLU A 1 424 ? 10.350 -7.334 -13.321 1.00 94.00 424 GLU A CA 1
ATOM 3314 C C . GLU A 1 424 ? 11.609 -7.536 -12.460 1.00 94.00 424 GLU A C 1
ATOM 3316 O O . GLU A 1 424 ? 12.344 -8.506 -12.666 1.00 94.00 424 GLU A O 1
ATOM 3321 N N . ARG A 1 425 ? 11.890 -6.627 -11.515 1.00 95.69 425 ARG A N 1
ATOM 3322 C CA . ARG A 1 425 ? 13.095 -6.688 -10.673 1.00 95.69 425 ARG A CA 1
ATOM 3323 C C . ARG A 1 425 ? 12.913 -7.562 -9.435 1.00 95.69 425 ARG A C 1
ATOM 3325 O O . ARG A 1 425 ? 13.861 -8.249 -9.053 1.00 95.69 425 ARG A O 1
ATOM 3332 N N . PHE A 1 426 ? 11.745 -7.510 -8.803 1.00 96.44 426 PHE A N 1
ATOM 3333 C CA . PHE A 1 426 ? 11.525 -8.055 -7.464 1.00 96.44 426 PHE A CA 1
ATOM 3334 C C . PHE A 1 426 ? 10.637 -9.305 -7.446 1.00 96.44 426 PHE A C 1
ATOM 3336 O O . PHE A 1 426 ? 10.915 -10.218 -6.678 1.00 96.44 426 PHE A O 1
ATOM 3343 N N . GLU A 1 427 ? 9.644 -9.443 -8.324 1.00 94.62 427 GLU A N 1
ATOM 3344 C CA . GLU A 1 427 ? 8.684 -10.565 -8.270 1.00 94.62 427 GLU A CA 1
ATOM 3345 C C . GLU A 1 427 ? 9.170 -11.818 -9.017 1.00 94.62 427 GLU A C 1
ATOM 3347 O O . GLU A 1 427 ? 8.416 -12.641 -9.538 1.00 94.62 427 GLU A O 1
ATOM 3352 N N . THR A 1 428 ? 10.483 -12.004 -9.071 1.00 93.88 428 THR A N 1
ATOM 3353 C CA . THR A 1 428 ? 11.132 -13.059 -9.850 1.00 93.88 428 THR A CA 1
ATOM 3354 C C . THR A 1 428 ? 10.971 -14.444 -9.222 1.00 93.88 428 THR A C 1
ATOM 3356 O O . THR A 1 428 ? 11.021 -15.445 -9.934 1.00 93.88 428 THR A O 1
ATOM 3359 N N . ALA A 1 429 ? 10.768 -14.542 -7.907 1.00 92.69 429 ALA A N 1
ATOM 3360 C CA . ALA A 1 429 ? 10.630 -15.815 -7.193 1.00 92.69 429 ALA A CA 1
ATOM 3361 C C . ALA A 1 429 ? 9.197 -16.098 -6.700 1.00 92.69 429 ALA A C 1
ATOM 3363 O O . ALA A 1 429 ? 9.009 -16.980 -5.865 1.00 92.69 429 ALA A O 1
ATOM 3364 N N . GLY A 1 430 ? 8.195 -15.379 -7.225 1.00 85.94 430 GLY A N 1
ATOM 3365 C CA . GLY A 1 430 ? 6.788 -15.524 -6.828 1.00 85.94 430 GLY A CA 1
ATOM 3366 C C . GLY A 1 430 ? 6.451 -14.885 -5.478 1.00 85.94 430 GLY A C 1
ATOM 3367 O O . GLY A 1 430 ? 5.507 -15.310 -4.825 1.00 85.94 430 GLY A O 1
ATOM 3368 N N . THR A 1 431 ? 7.267 -13.929 -5.028 1.00 89.38 431 THR A N 1
ATOM 3369 C CA . THR A 1 431 ? 6.951 -13.064 -3.887 1.00 89.38 431 THR A CA 1
ATOM 3370 C C . THR A 1 431 ? 6.443 -11.738 -4.404 1.00 89.38 431 THR A C 1
ATOM 3372 O O . THR A 1 431 ? 7.168 -11.075 -5.141 1.00 89.38 431 THR A O 1
ATOM 3375 N N . ASP A 1 432 ? 5.245 -11.368 -3.970 1.00 90.56 432 ASP A N 1
ATOM 3376 C CA . ASP A 1 432 ? 4.563 -10.163 -4.429 1.00 90.56 432 ASP A CA 1
ATOM 3377 C C . ASP A 1 432 ? 5.040 -8.928 -3.660 1.00 90.56 432 ASP A C 1
ATOM 3379 O O . ASP A 1 432 ? 5.186 -8.946 -2.427 1.00 90.56 432 ASP A O 1
ATOM 3383 N N . TYR A 1 433 ? 5.255 -7.841 -4.392 1.00 94.81 433 TYR A N 1
ATOM 3384 C CA . TYR A 1 433 ? 5.712 -6.562 -3.867 1.00 94.81 433 TYR A CA 1
ATOM 3385 C C . TYR A 1 433 ? 4.597 -5.526 -3.957 1.00 94.81 433 TYR A C 1
ATOM 3387 O O . TYR A 1 433 ? 4.333 -4.974 -5.016 1.00 94.81 433 TYR A O 1
ATOM 3395 N N . TYR A 1 434 ? 3.977 -5.203 -2.823 1.00 96.31 434 TYR A N 1
ATOM 3396 C CA . TYR A 1 434 ? 2.761 -4.393 -2.836 1.00 96.31 434 TYR A CA 1
ATOM 3397 C C . TYR A 1 434 ? 3.022 -2.898 -3.009 1.00 96.31 434 TYR A C 1
ATOM 3399 O O . TYR A 1 434 ? 3.711 -2.253 -2.207 1.00 96.31 434 TYR A O 1
ATOM 3407 N N . LEU A 1 435 ? 2.401 -2.330 -4.035 1.00 97.12 435 LEU A N 1
ATOM 3408 C CA . LEU A 1 435 ? 2.427 -0.924 -4.388 1.00 97.12 435 LEU A CA 1
ATOM 3409 C C . LEU A 1 435 ? 1.075 -0.276 -4.099 1.00 97.12 435 LEU A C 1
ATOM 3411 O O . LEU A 1 435 ? 0.068 -0.504 -4.770 1.00 97.12 435 LEU A O 1
ATOM 3415 N N . LYS A 1 436 ? 1.081 0.612 -3.104 1.00 94.69 436 LYS A N 1
ATOM 3416 C CA . LYS A 1 436 ? -0.086 1.375 -2.666 1.00 94.69 436 LYS A CA 1
ATOM 3417 C C . LYS A 1 436 ? -0.027 2.813 -3.155 1.00 94.69 436 LYS A C 1
ATOM 3419 O O . LYS A 1 436 ? 0.899 3.547 -2.817 1.00 94.69 436 LYS A O 1
ATOM 3424 N N . GLY A 1 437 ? -1.081 3.279 -3.814 1.00 94.38 437 GLY A N 1
ATOM 3425 C CA . GLY A 1 437 ? -1.206 4.683 -4.217 1.00 94.38 437 GLY A CA 1
ATOM 3426 C C . GLY A 1 437 ? -1.905 5.603 -3.213 1.00 94.38 437 GLY A C 1
ATOM 3427 O O . GLY A 1 437 ? -2.737 5.182 -2.399 1.00 94.38 437 GLY A O 1
ATOM 3428 N N . GLU A 1 438 ? -1.599 6.897 -3.314 1.00 94.50 438 GLU A N 1
ATOM 3429 C CA . GLU A 1 438 ? -2.400 7.991 -2.765 1.00 94.50 438 GLU A CA 1
ATOM 3430 C C . GLU A 1 438 ? -3.115 8.770 -3.885 1.00 94.50 438 GLU A C 1
ATOM 3432 O O . GLU A 1 438 ? -2.628 9.782 -4.394 1.00 94.50 438 GLU A O 1
ATOM 3437 N N . THR A 1 439 ? -4.322 8.335 -4.242 1.00 93.88 439 THR A N 1
ATOM 3438 C CA . THR A 1 439 ? -5.238 9.124 -5.078 1.00 93.88 439 THR A CA 1
ATOM 3439 C C . THR A 1 439 ? -6.323 9.739 -4.201 1.00 93.88 439 THR A C 1
ATOM 3441 O O . THR A 1 439 ? -7.416 9.193 -4.071 1.00 93.88 439 THR A O 1
ATOM 3444 N N . ALA A 1 440 ? -6.004 10.875 -3.572 1.00 91.19 440 ALA A N 1
ATOM 3445 C CA . ALA A 1 440 ? -6.922 11.602 -2.696 1.00 91.19 440 ALA A CA 1
ATOM 3446 C C . ALA A 1 440 ? -8.128 12.151 -3.479 1.00 91.19 440 ALA A C 1
ATOM 3448 O O . ALA A 1 440 ? -8.039 13.194 -4.142 1.00 91.19 440 ALA A O 1
ATOM 3449 N N . MET A 1 441 ? -9.240 11.424 -3.388 1.00 91.69 441 MET A N 1
ATOM 3450 C CA . MET A 1 441 ? -10.536 11.736 -3.990 1.00 91.69 441 MET A CA 1
ATOM 3451 C C . MET A 1 441 ? -11.561 12.043 -2.898 1.00 91.69 441 MET A C 1
ATOM 3453 O O . MET A 1 441 ? -11.409 11.622 -1.755 1.00 91.69 441 MET A O 1
ATOM 3457 N N . GLY A 1 442 ? -12.571 12.838 -3.237 1.00 88.25 442 GLY A N 1
ATOM 3458 C CA . GLY A 1 442 ? -13.559 13.303 -2.273 1.00 88.25 442 GLY A CA 1
ATOM 3459 C C . GLY A 1 442 ? -14.746 12.355 -2.152 1.00 88.25 442 GLY A C 1
ATOM 3460 O O . GLY A 1 442 ? -14.685 11.165 -2.454 1.00 88.25 442 GLY A O 1
ATOM 3461 N N . TRP A 1 443 ? -15.870 12.925 -1.725 1.00 90.69 443 TRP A N 1
ATOM 3462 C CA . TRP A 1 443 ? -17.149 12.232 -1.674 1.00 90.69 443 TRP A CA 1
ATOM 3463 C C . TRP A 1 443 ? -18.249 13.104 -2.267 1.00 90.69 443 TRP A C 1
ATOM 3465 O O . TRP A 1 443 ? -18.526 14.207 -1.795 1.00 90.69 443 TRP A O 1
ATOM 3475 N N . ALA A 1 444 ? -18.870 12.598 -3.328 1.00 92.69 444 ALA A N 1
ATOM 3476 C CA . ALA A 1 444 ? -19.799 13.333 -4.180 1.00 92.69 444 ALA A CA 1
ATOM 3477 C C . ALA A 1 444 ? -21.283 13.077 -3.839 1.00 92.69 444 ALA A C 1
ATOM 3479 O O . ALA A 1 444 ? -22.181 13.683 -4.429 1.00 92.69 444 ALA A O 1
ATOM 3480 N N . GLY A 1 445 ? -21.576 12.201 -2.871 1.00 90.94 445 GLY A N 1
ATOM 3481 C CA . GLY A 1 445 ? -22.921 12.024 -2.314 1.00 90.94 445 GLY A CA 1
ATOM 3482 C C . GLY A 1 445 ? -23.245 10.600 -1.865 1.00 90.94 445 GLY A C 1
ATOM 3483 O O . GLY A 1 445 ? -22.397 9.718 -1.851 1.00 90.94 445 GLY A O 1
ATOM 3484 N N . HIS A 1 446 ? -24.506 10.356 -1.504 1.00 91.19 446 HIS A N 1
ATOM 3485 C CA . HIS A 1 446 ? -24.938 9.127 -0.818 1.00 91.19 446 HIS A CA 1
ATOM 3486 C C . HIS A 1 446 ? -25.277 7.935 -1.739 1.00 91.19 446 HIS A C 1
ATOM 3488 O O . HIS A 1 446 ? -26.045 7.061 -1.341 1.00 91.19 446 HIS A O 1
ATOM 3494 N N . SER A 1 447 ? -24.751 7.892 -2.963 1.00 92.31 447 SER A N 1
ATOM 3495 C CA . SER A 1 447 ? -24.920 6.758 -3.881 1.00 92.31 447 SER A CA 1
ATOM 3496 C C . SER A 1 447 ? -23.594 6.407 -4.547 1.00 92.31 447 SER A C 1
ATOM 3498 O O . SER A 1 447 ? -22.721 7.261 -4.705 1.00 92.31 447 SER A O 1
ATOM 3500 N N . VAL A 1 448 ? -23.456 5.149 -4.966 1.00 93.06 448 VAL A N 1
ATOM 3501 C CA . VAL A 1 448 ? -22.288 4.695 -5.735 1.00 93.06 448 VAL A CA 1
ATOM 3502 C C . VAL A 1 448 ? -22.190 5.462 -7.057 1.00 93.06 448 VAL A C 1
ATOM 3504 O O . VAL A 1 448 ? -21.116 5.922 -7.421 1.00 93.06 448 VAL A O 1
ATOM 3507 N N . GLU A 1 449 ? -23.325 5.705 -7.719 1.00 94.19 449 GLU A N 1
ATOM 3508 C CA . GLU A 1 449 ? -23.378 6.433 -8.991 1.00 94.19 449 GLU A CA 1
ATOM 3509 C C . GLU A 1 449 ? -22.874 7.878 -8.876 1.00 94.19 449 GLU A C 1
ATOM 3511 O O . GLU A 1 449 ? -22.127 8.335 -9.737 1.00 94.19 449 GLU A O 1
ATOM 3516 N N . ASN A 1 450 ? -23.180 8.576 -7.775 1.00 96.12 450 ASN A N 1
ATOM 3517 C CA . ASN A 1 450 ? -22.640 9.919 -7.547 1.00 96.12 450 ASN A CA 1
ATOM 3518 C C . ASN A 1 450 ? -21.110 9.913 -7.421 1.00 96.12 450 ASN A C 1
ATOM 3520 O O . ASN A 1 450 ? -20.473 10.900 -7.773 1.00 96.12 450 ASN A O 1
ATOM 3524 N N . ASN A 1 451 ? -20.525 8.818 -6.927 1.00 96.12 451 ASN A N 1
ATOM 3525 C CA . ASN A 1 451 ? -19.087 8.683 -6.693 1.00 96.12 451 ASN A CA 1
ATOM 3526 C C . ASN A 1 451 ? -18.363 7.944 -7.830 1.00 96.12 451 ASN A C 1
ATOM 3528 O O . ASN A 1 451 ? -17.176 7.657 -7.703 1.00 96.12 451 ASN A O 1
ATOM 3532 N N . ALA A 1 452 ? -19.031 7.664 -8.956 1.00 95.50 452 ALA A N 1
ATOM 3533 C CA . ALA A 1 452 ? -18.435 6.935 -10.077 1.00 95.50 452 ALA A CA 1
ATOM 3534 C C . ALA A 1 452 ? -17.153 7.602 -10.613 1.00 95.50 452 ALA A C 1
ATOM 3536 O O . ALA A 1 452 ? -16.218 6.911 -11.008 1.00 95.50 452 ALA A O 1
ATOM 3537 N N . ASN A 1 453 ? -17.077 8.938 -10.584 1.00 95.00 453 ASN A N 1
ATOM 3538 C CA . ASN A 1 453 ? -15.866 9.677 -10.954 1.00 95.00 453 ASN A CA 1
ATOM 3539 C C . ASN A 1 453 ? -14.708 9.462 -9.964 1.00 95.00 453 ASN A C 1
ATOM 3541 O O . ASN A 1 453 ? -13.557 9.324 -10.380 1.00 95.00 453 ASN A O 1
ATOM 3545 N N . GLU A 1 454 ? -15.010 9.414 -8.667 1.00 94.75 454 GLU A N 1
ATOM 3546 C CA . GLU A 1 454 ? -14.014 9.215 -7.612 1.00 94.75 454 GLU A CA 1
ATOM 3547 C C . GLU A 1 454 ? -13.403 7.814 -7.732 1.00 94.75 454 GLU A C 1
ATOM 3549 O O . GLU A 1 454 ? -12.185 7.678 -7.855 1.00 94.75 454 GLU A O 1
ATOM 3554 N N . TYR A 1 455 ? -14.251 6.784 -7.846 1.00 95.81 455 TYR A N 1
ATOM 3555 C CA . TYR A 1 455 ? -13.813 5.411 -8.113 1.00 95.81 455 TYR A CA 1
ATOM 3556 C C . TYR A 1 455 ? -13.079 5.285 -9.449 1.00 95.81 455 TYR A C 1
ATOM 3558 O O . TYR A 1 455 ? -12.015 4.677 -9.508 1.00 95.81 455 TYR A O 1
ATOM 3566 N N . GLY A 1 456 ? -13.593 5.899 -10.519 1.00 95.19 456 GLY A N 1
ATOM 3567 C CA . GLY A 1 456 ? -12.959 5.872 -11.838 1.00 95.19 456 GLY A CA 1
ATOM 3568 C C . GLY A 1 456 ? -11.571 6.517 -11.858 1.00 95.19 456 GLY A C 1
ATOM 3569 O O . GLY A 1 456 ? -10.696 6.072 -12.598 1.00 95.19 456 GLY A O 1
ATOM 3570 N N . THR A 1 457 ? -11.341 7.536 -11.027 1.00 93.69 457 THR A N 1
ATOM 3571 C CA . THR A 1 457 ? -10.023 8.169 -10.892 1.00 93.69 457 THR A CA 1
ATOM 3572 C C . THR A 1 457 ? -9.056 7.281 -10.111 1.00 93.69 457 THR A C 1
ATOM 3574 O O . THR A 1 457 ? -7.911 7.141 -10.527 1.00 93.69 457 THR A O 1
ATOM 3577 N N . ILE A 1 458 ? -9.514 6.626 -9.040 1.00 94.94 458 ILE A N 1
ATOM 3578 C CA . ILE A 1 458 ? -8.705 5.657 -8.281 1.00 94.94 458 ILE A CA 1
ATOM 3579 C C . ILE A 1 458 ? -8.357 4.435 -9.154 1.00 94.94 458 ILE A C 1
ATOM 3581 O O . ILE A 1 458 ? -7.191 4.064 -9.269 1.00 94.94 458 ILE A O 1
ATOM 3585 N N . ASN A 1 459 ? -9.340 3.851 -9.844 1.00 95.56 459 ASN A N 1
ATOM 3586 C CA . ASN A 1 459 ? -9.157 2.673 -10.703 1.00 95.56 459 ASN A CA 1
ATOM 3587 C C . ASN A 1 459 ? -8.188 2.897 -11.861 1.00 95.56 459 ASN A C 1
ATOM 3589 O O . ASN A 1 459 ? -7.626 1.937 -12.374 1.00 95.56 459 ASN A O 1
ATOM 3593 N N . ARG A 1 460 ? -7.976 4.148 -12.280 1.00 93.38 460 ARG A N 1
ATOM 3594 C CA . ARG A 1 460 ? -7.072 4.476 -13.388 1.00 93.38 460 ARG A CA 1
ATOM 3595 C C . ARG A 1 460 ? -5.646 3.965 -13.170 1.00 93.38 460 ARG A C 1
ATOM 3597 O O . ARG A 1 460 ? -4.961 3.678 -14.144 1.00 93.38 460 ARG A O 1
ATOM 3604 N N . TYR A 1 461 ? -5.216 3.879 -11.915 1.00 94.75 461 TYR A N 1
ATOM 3605 C CA . TYR A 1 461 ? -3.852 3.505 -11.548 1.00 94.75 461 TYR A CA 1
ATOM 3606 C C . TYR A 1 461 ? -3.718 2.042 -11.125 1.00 94.75 461 TYR A C 1
ATOM 3608 O O . TYR A 1 461 ? -2.610 1.628 -10.813 1.00 94.75 461 TYR A O 1
ATOM 3616 N N . ILE A 1 462 ? -4.815 1.281 -11.081 1.00 95.25 462 ILE A N 1
ATOM 3617 C CA . ILE A 1 462 ? -4.839 -0.093 -10.571 1.00 95.25 462 ILE A CA 1
ATOM 3618 C C . ILE A 1 462 ? -4.929 -1.073 -11.740 1.00 95.25 462 ILE A C 1
ATOM 3620 O O . ILE A 1 462 ? -5.720 -0.874 -12.666 1.00 95.25 462 ILE A O 1
ATOM 3624 N N . GLY A 1 463 ? -4.148 -2.149 -11.690 1.00 90.44 463 GLY A N 1
ATOM 3625 C CA . GLY A 1 463 ? -4.242 -3.245 -12.651 1.00 90.44 463 GLY A CA 1
ATOM 3626 C C . GLY A 1 463 ? -2.945 -4.044 -12.780 1.00 90.44 463 GLY A C 1
ATOM 3627 O O . GLY A 1 463 ? -1.979 -3.742 -12.093 1.00 90.44 463 GLY A O 1
ATOM 3628 N N . PRO A 1 464 ? -2.878 -5.009 -13.717 1.00 86.88 464 PRO A N 1
ATOM 3629 C CA . PRO A 1 464 ? -1.753 -5.950 -13.818 1.00 86.88 464 PRO A CA 1
ATOM 3630 C C . PRO A 1 464 ? -0.371 -5.319 -14.049 1.00 86.88 464 PRO A C 1
ATOM 3632 O O . PRO A 1 464 ? 0.641 -5.929 -13.737 1.00 86.88 464 PRO A O 1
ATOM 3635 N N . ASN A 1 465 ? -0.334 -4.115 -14.630 1.00 89.19 465 ASN A N 1
ATOM 3636 C CA . ASN A 1 465 ? 0.885 -3.333 -14.870 1.00 89.19 465 ASN A CA 1
ATOM 3637 C C . ASN A 1 465 ? 0.880 -2.018 -14.068 1.00 89.19 465 ASN A C 1
ATOM 3639 O O . ASN A 1 465 ? 1.600 -1.087 -14.413 1.00 89.19 465 ASN A O 1
ATOM 3643 N N . GLY A 1 466 ? -0.018 -1.886 -13.094 1.00 92.88 466 GLY A N 1
ATOM 3644 C CA . GLY A 1 466 ? -0.214 -0.689 -12.287 1.00 92.88 466 GLY A CA 1
ATOM 3645 C C . GLY A 1 466 ? -0.018 -0.995 -10.809 1.00 92.88 466 GLY A C 1
ATOM 3646 O O . GLY A 1 466 ? 0.705 -1.909 -10.440 1.00 92.88 466 GLY A O 1
ATOM 3647 N N . LEU A 1 467 ? -0.663 -0.206 -9.962 1.00 96.19 467 LEU A N 1
ATOM 3648 C CA . LEU A 1 467 ? -0.675 -0.411 -8.520 1.00 96.19 467 LEU A CA 1
ATOM 3649 C C . LEU A 1 467 ? -1.581 -1.584 -8.149 1.00 96.19 467 LEU A C 1
ATOM 3651 O O . LEU A 1 467 ? -2.623 -1.783 -8.778 1.00 96.19 467 LEU A O 1
ATOM 3655 N N . ASP A 1 468 ? -1.236 -2.283 -7.073 1.00 96.00 468 ASP A N 1
ATOM 3656 C CA . ASP A 1 468 ? -2.039 -3.382 -6.524 1.00 96.00 468 ASP A CA 1
ATOM 3657 C C . ASP A 1 468 ? -3.284 -2.863 -5.800 1.00 96.00 468 ASP A C 1
ATOM 3659 O O . ASP A 1 468 ? -4.336 -3.500 -5.767 1.00 96.00 468 ASP A O 1
ATOM 3663 N N . GLY A 1 469 ? -3.187 -1.661 -5.230 1.00 95.31 469 GLY A N 1
ATOM 3664 C CA . GLY A 1 469 ? -4.316 -0.993 -4.609 1.00 95.31 469 GLY A CA 1
ATOM 3665 C C . GLY A 1 469 ? -4.005 0.420 -4.153 1.00 95.31 469 GLY A C 1
ATOM 3666 O O . GLY A 1 469 ? -2.933 0.979 -4.391 1.00 95.31 469 GLY A O 1
ATOM 3667 N N . GLN A 1 470 ? -4.985 1.051 -3.513 1.00 95.50 470 GLN A N 1
ATOM 3668 C CA . GLN A 1 470 ? -4.880 2.439 -3.068 1.00 95.50 470 GLN A CA 1
ATOM 3669 C C . GLN A 1 470 ? -5.555 2.658 -1.715 1.00 95.50 470 GLN A C 1
ATOM 3671 O O . GLN A 1 470 ? -6.293 1.809 -1.218 1.00 95.50 470 GLN A O 1
ATOM 3676 N N . ALA A 1 471 ? -5.310 3.822 -1.111 1.00 95.06 471 ALA A N 1
ATOM 3677 C CA . ALA A 1 471 ? -6.123 4.283 0.011 1.00 95.06 471 ALA A CA 1
ATOM 3678 C C . ALA A 1 471 ? -7.589 4.477 -0.425 1.00 95.06 471 ALA A C 1
ATOM 3680 O O . ALA A 1 471 ? -7.865 5.196 -1.388 1.00 95.06 471 ALA A O 1
ATOM 3681 N N . ASP A 1 472 ? -8.529 3.862 0.295 1.00 94.81 472 ASP A N 1
ATOM 3682 C CA . ASP A 1 472 ? -9.962 3.959 -0.007 1.00 94.81 472 ASP A CA 1
ATOM 3683 C C . ASP A 1 472 ? -10.570 5.244 0.590 1.00 94.81 472 ASP A C 1
ATOM 3685 O O . ASP A 1 472 ? -11.201 5.250 1.652 1.00 94.81 472 ASP A O 1
ATOM 3689 N N . PHE A 1 473 ? -10.346 6.370 -0.094 1.00 95.06 473 PHE A N 1
ATOM 3690 C CA . PHE A 1 473 ? -10.862 7.677 0.326 1.00 95.06 473 PHE A CA 1
ATOM 3691 C C . PHE A 1 473 ? -12.392 7.784 0.248 1.00 95.06 473 PHE A C 1
ATOM 3693 O O . PHE A 1 473 ? -13.004 8.485 1.058 1.00 95.06 473 PHE A O 1
ATOM 3700 N N . VAL A 1 474 ? -13.035 7.081 -0.692 1.00 95.75 474 VAL A N 1
ATOM 3701 C CA . VAL A 1 474 ? -14.497 7.139 -0.834 1.00 95.75 474 VAL A CA 1
ATOM 3702 C C . VAL A 1 474 ? -15.158 6.465 0.364 1.00 95.75 474 VAL A C 1
ATOM 3704 O O . VAL A 1 474 ? -16.056 7.049 0.975 1.00 95.75 474 VAL A O 1
ATOM 3707 N N . LEU A 1 475 ? -14.681 5.279 0.754 1.00 95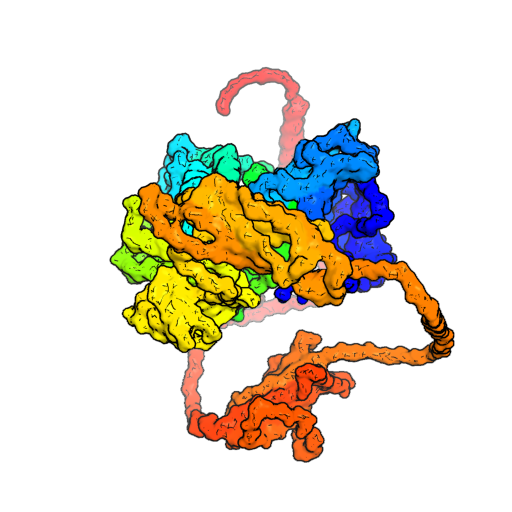.50 475 LEU A N 1
ATOM 3708 C CA . LEU A 1 475 ? -15.152 4.578 1.943 1.00 95.50 475 LEU A CA 1
ATOM 3709 C C . LEU A 1 475 ? -14.802 5.344 3.220 1.00 95.50 475 LEU A C 1
ATOM 3711 O O . LEU A 1 475 ? -15.653 5.447 4.104 1.00 95.50 475 LEU A O 1
ATOM 3715 N N . TYR A 1 476 ? -13.606 5.937 3.301 1.00 96.69 476 TYR A N 1
ATOM 3716 C CA . TYR A 1 476 ? -13.222 6.816 4.408 1.00 96.69 476 TYR A CA 1
ATOM 3717 C C . TYR A 1 476 ? -14.260 7.926 4.627 1.00 96.69 476 TYR A C 1
ATOM 3719 O O . TYR A 1 476 ? -14.833 8.047 5.711 1.00 96.69 476 TYR A O 1
ATOM 3727 N N . HIS A 1 477 ? -14.593 8.695 3.590 1.00 96.50 477 HIS A N 1
ATOM 3728 C CA . HIS A 1 477 ? -15.583 9.762 3.713 1.00 96.50 477 HIS A CA 1
ATOM 3729 C C . HIS A 1 477 ? -16.998 9.221 3.967 1.00 96.50 477 HIS A C 1
ATOM 3731 O O . HIS A 1 477 ? -17.735 9.743 4.807 1.00 96.50 477 HIS A O 1
ATOM 3737 N N . ALA A 1 478 ? -17.407 8.161 3.276 1.00 96.38 478 ALA A N 1
ATOM 3738 C CA . ALA A 1 478 ? -18.744 7.600 3.421 1.00 96.38 478 ALA A CA 1
ATOM 3739 C C . ALA A 1 478 ? -19.001 7.008 4.820 1.00 96.38 478 ALA A C 1
ATOM 3741 O O . ALA A 1 478 ? -20.109 7.114 5.348 1.00 96.38 478 ALA A O 1
ATOM 3742 N N . VAL A 1 479 ? -17.982 6.412 5.439 1.00 96.81 479 VAL A N 1
ATOM 3743 C CA . VAL A 1 479 ? -18.109 5.688 6.706 1.00 96.81 479 VAL A CA 1
ATOM 3744 C C . VAL A 1 479 ? -17.477 6.448 7.869 1.00 96.81 479 VAL A C 1
ATOM 3746 O O . VAL A 1 479 ? -18.166 6.787 8.833 1.00 96.81 479 VAL A O 1
ATOM 3749 N N . VAL A 1 480 ? -16.184 6.748 7.804 1.00 97.38 480 VAL A N 1
ATOM 3750 C CA . VAL A 1 480 ? -15.445 7.341 8.928 1.00 97.38 480 VAL A CA 1
ATOM 3751 C C . VAL A 1 480 ? -15.953 8.751 9.221 1.00 97.38 480 VAL A C 1
ATOM 3753 O O . VAL A 1 480 ? -16.307 9.066 10.364 1.00 97.38 480 VAL A O 1
ATOM 3756 N N . ASP A 1 481 ? -16.090 9.584 8.189 1.00 95.69 481 ASP A N 1
ATOM 3757 C CA . ASP A 1 481 ? -16.564 10.958 8.367 1.00 95.69 481 ASP A CA 1
ATOM 3758 C C . ASP A 1 481 ? -18.050 10.998 8.729 1.00 95.69 481 ASP A C 1
ATOM 3760 O O . ASP A 1 481 ? -18.468 11.648 9.690 1.00 95.69 481 ASP A O 1
ATOM 3764 N N . ASN A 1 482 ? -18.877 10.297 7.958 1.00 96.00 482 ASN A N 1
ATOM 3765 C CA . ASN A 1 482 ? -20.323 10.465 8.037 1.00 96.00 482 ASN A CA 1
ATOM 3766 C C . ASN A 1 482 ? -20.997 9.597 9.109 1.00 96.00 482 ASN A C 1
ATOM 3768 O O . ASN A 1 482 ? -22.034 10.004 9.633 1.00 96.00 482 ASN A O 1
ATOM 3772 N N . VAL A 1 483 ? -20.435 8.440 9.472 1.00 97.12 483 VAL A N 1
ATOM 3773 C CA . VAL A 1 483 ? -21.027 7.537 10.476 1.00 97.12 483 VAL A CA 1
ATOM 3774 C C . VAL A 1 483 ? -20.332 7.665 11.826 1.00 97.12 483 VAL A C 1
ATOM 3776 O O . VAL A 1 483 ? -21.013 7.834 12.838 1.00 97.12 483 VAL A O 1
ATOM 3779 N N . PHE A 1 484 ? -19.001 7.555 11.857 1.00 97.31 484 PHE A N 1
ATOM 3780 C CA . PHE A 1 484 ? -18.269 7.378 13.114 1.00 97.31 484 PHE A CA 1
ATOM 3781 C C . PHE A 1 484 ? -17.853 8.686 13.792 1.00 97.31 484 PHE A C 1
ATOM 3783 O O . PHE A 1 484 ? -17.927 8.764 15.015 1.00 97.31 484 PHE A O 1
ATOM 3790 N N . THR A 1 485 ? -17.453 9.710 13.032 1.00 94.88 485 THR A N 1
ATOM 3791 C CA . THR A 1 485 ? -17.062 11.011 13.608 1.00 94.88 485 THR A CA 1
ATOM 3792 C C . THR A 1 485 ? -18.258 11.954 13.754 1.00 94.88 485 THR A C 1
ATOM 3794 O O . THR A 1 485 ? -18.654 12.281 14.868 1.00 94.88 485 THR A O 1
ATOM 3797 N N . THR A 1 486 ? -18.893 12.360 12.649 1.00 89.88 486 THR A N 1
ATOM 3798 C CA . THR A 1 486 ? -19.979 13.360 12.693 1.00 89.88 486 THR A CA 1
ATOM 3799 C C . THR A 1 486 ? -21.316 12.810 13.190 1.00 89.88 486 THR A C 1
ATOM 3801 O O . THR A 1 486 ? -22.159 13.575 13.661 1.00 89.88 486 THR A O 1
ATOM 3804 N N . GLY A 1 487 ? -21.551 11.501 13.043 1.00 90.06 487 GLY A N 1
ATOM 3805 C CA . GLY A 1 487 ? -22.847 10.876 13.322 1.00 90.06 487 GLY A CA 1
ATOM 3806 C C . GLY A 1 487 ? -23.991 11.379 12.429 1.00 90.06 487 GLY A C 1
ATOM 3807 O O . GLY A 1 487 ? -25.159 11.188 12.772 1.00 90.06 487 GLY A O 1
ATOM 3808 N N . ASN A 1 488 ? -23.678 12.029 11.299 1.00 93.50 488 ASN A N 1
ATOM 3809 C CA . ASN A 1 488 ? -24.669 12.511 10.332 1.00 93.50 488 ASN A CA 1
ATOM 3810 C C . ASN A 1 488 ? -25.461 11.361 9.696 1.00 93.50 488 ASN A C 1
ATOM 3812 O O . ASN A 1 488 ? -26.615 11.547 9.304 1.00 93.50 488 ASN A O 1
ATOM 3816 N N . MET A 1 489 ? -24.838 10.187 9.609 1.00 96.44 489 MET A N 1
ATOM 3817 C CA . MET A 1 489 ? -25.391 8.964 9.050 1.00 96.44 489 MET A CA 1
ATOM 3818 C C . MET A 1 489 ? -25.389 7.830 10.081 1.00 96.44 489 MET A C 1
ATOM 3820 O O . MET A 1 489 ? -24.749 7.875 11.139 1.00 96.44 489 MET A O 1
ATOM 3824 N N . ASP A 1 490 ? -26.176 6.802 9.784 1.00 97.06 490 ASP A N 1
ATOM 3825 C CA . ASP A 1 490 ? -26.470 5.713 10.702 1.00 97.06 490 ASP A CA 1
ATOM 3826 C C . ASP A 1 490 ? -25.841 4.380 10.288 1.00 97.06 490 ASP A C 1
ATOM 3828 O O . ASP A 1 490 ? -25.106 4.297 9.304 1.00 97.06 490 ASP A O 1
ATOM 3832 N N . TYR A 1 491 ? -26.073 3.322 11.063 1.00 98.19 491 TYR A N 1
ATOM 3833 C CA . TYR A 1 491 ? -25.504 2.015 10.743 1.00 98.19 491 TYR A CA 1
ATOM 3834 C C . TYR A 1 491 ? -26.135 1.326 9.531 1.00 98.19 491 TYR A C 1
ATOM 3836 O O . TYR A 1 491 ? -25.525 0.411 8.987 1.00 98.19 491 TYR A O 1
ATOM 3844 N N . GLN A 1 492 ? -27.275 1.796 9.021 1.00 97.25 492 GLN A N 1
ATOM 3845 C CA . GLN A 1 492 ? -27.764 1.339 7.717 1.00 97.25 492 GLN A CA 1
ATOM 3846 C C . GLN A 1 492 ? -26.922 1.940 6.582 1.00 97.25 492 GLN A C 1
ATOM 3848 O O . GLN A 1 492 ? -26.694 1.289 5.564 1.00 97.25 492 GLN A O 1
ATOM 3853 N N . HIS A 1 493 ? -26.408 3.160 6.768 1.00 96.94 493 HIS A N 1
ATOM 3854 C CA . HIS A 1 493 ? -25.432 3.753 5.854 1.00 96.94 493 HIS A CA 1
ATOM 3855 C C . HIS A 1 493 ? -24.097 3.004 5.865 1.00 96.94 493 HIS A C 1
ATOM 3857 O O . HIS A 1 493 ? -23.544 2.730 4.801 1.00 96.94 493 HIS A O 1
ATOM 3863 N N . LEU A 1 494 ? -23.609 2.646 7.059 1.00 97.38 494 LEU A N 1
ATOM 3864 C CA . LEU A 1 494 ? -22.410 1.822 7.234 1.00 97.38 494 LEU A CA 1
ATOM 3865 C C . LEU A 1 494 ? -22.525 0.496 6.473 1.00 97.38 494 LEU A C 1
ATOM 3867 O O . LEU A 1 494 ? -21.632 0.156 5.701 1.00 97.38 494 LEU A O 1
ATOM 3871 N N . ASP A 1 495 ? -23.632 -0.220 6.677 1.00 96.81 495 ASP A N 1
ATOM 3872 C CA . ASP A 1 495 ? -23.940 -1.498 6.026 1.00 96.81 495 ASP A CA 1
ATOM 3873 C C . ASP A 1 495 ? -23.914 -1.370 4.495 1.00 96.81 495 ASP A C 1
ATOM 3875 O O . ASP A 1 495 ? -23.224 -2.123 3.810 1.00 96.81 495 ASP A O 1
ATOM 3879 N N . TYR A 1 496 ? -24.593 -0.348 3.960 1.00 95.75 496 TYR A N 1
ATOM 3880 C CA . TYR A 1 496 ? -24.636 -0.083 2.523 1.00 95.75 496 TYR A CA 1
ATOM 3881 C C . TYR A 1 496 ? -23.244 0.152 1.920 1.00 95.75 496 TYR A C 1
ATOM 3883 O O . TYR A 1 496 ? -22.913 -0.464 0.910 1.00 95.75 496 TYR A O 1
ATOM 3891 N N . TRP A 1 497 ? -22.424 1.026 2.509 1.00 95.94 497 TRP A N 1
ATOM 3892 C CA . TRP A 1 497 ? -21.114 1.351 1.931 1.00 95.94 497 TRP A CA 1
ATOM 3893 C C . TRP A 1 497 ? -20.089 0.245 2.113 1.00 95.94 497 TRP A C 1
ATOM 3895 O O . TRP A 1 497 ? -19.332 -0.026 1.183 1.00 95.94 497 TRP A O 1
ATOM 3905 N N . THR A 1 498 ? -20.110 -0.440 3.257 1.00 94.25 498 THR A N 1
ATOM 3906 C CA . THR A 1 498 ? -19.242 -1.602 3.487 1.00 94.25 498 THR A CA 1
ATOM 3907 C C . THR A 1 498 ? -19.517 -2.693 2.454 1.00 94.25 498 THR A C 1
ATOM 3909 O O . THR A 1 498 ? -18.583 -3.275 1.916 1.00 94.25 498 THR A O 1
ATOM 3912 N N . ALA A 1 499 ? -20.790 -2.916 2.113 1.00 91.56 499 ALA A N 1
ATOM 3913 C CA . ALA A 1 499 ? -21.190 -3.929 1.145 1.00 91.56 499 ALA A CA 1
ATOM 3914 C C . ALA A 1 499 ? -20.977 -3.541 -0.327 1.00 91.56 499 ALA A C 1
ATOM 3916 O O . ALA A 1 499 ? -21.131 -4.411 -1.174 1.00 91.56 499 ALA A O 1
ATOM 3917 N N . ARG A 1 500 ? -20.748 -2.259 -0.657 1.00 91.38 500 ARG A N 1
ATOM 3918 C CA . ARG A 1 500 ? -20.803 -1.771 -2.055 1.00 91.38 500 ARG A CA 1
ATOM 3919 C C . ARG A 1 500 ? -19.582 -1.008 -2.534 1.00 91.38 500 ARG A C 1
ATOM 3921 O O . ARG A 1 500 ? -19.404 -0.911 -3.744 1.00 91.38 500 ARG A O 1
ATOM 3928 N N . SER A 1 501 ? -18.774 -0.446 -1.632 1.00 90.00 501 SER A N 1
ATOM 3929 C CA . SER A 1 501 ? -17.587 0.324 -2.032 1.00 90.00 501 SER A CA 1
ATOM 3930 C C . SER A 1 501 ? -16.579 -0.563 -2.756 1.00 90.00 501 SER A C 1
ATOM 3932 O O . SER A 1 501 ? -16.095 -0.194 -3.819 1.00 90.00 501 SER A O 1
ATOM 3934 N N . GLN A 1 502 ? -16.339 -1.766 -2.223 1.00 86.06 502 GLN A N 1
ATOM 3935 C CA . GLN A 1 502 ? -15.356 -2.694 -2.785 1.00 86.06 502 GLN A CA 1
ATOM 3936 C C . GLN A 1 502 ? -15.753 -3.208 -4.180 1.00 86.06 502 GLN A C 1
ATOM 3938 O O . GLN A 1 502 ? -14.887 -3.374 -5.030 1.00 86.06 502 GLN A O 1
ATOM 3943 N N . ASP A 1 503 ? -17.056 -3.335 -4.466 1.00 90.94 503 ASP A N 1
ATOM 3944 C CA . ASP A 1 503 ? -17.574 -3.734 -5.788 1.00 90.94 503 ASP A CA 1
ATOM 3945 C C . ASP A 1 503 ? -17.199 -2.754 -6.920 1.00 90.94 503 ASP A C 1
ATOM 3947 O O . ASP A 1 503 ? -17.428 -3.050 -8.093 1.00 90.94 503 ASP A O 1
ATOM 3951 N N . GLN A 1 504 ? -16.710 -1.554 -6.585 1.00 94.62 504 GLN A N 1
ATOM 3952 C CA . GLN A 1 504 ? -16.385 -0.513 -7.563 1.00 94.62 504 GLN A CA 1
ATOM 3953 C C . GLN A 1 504 ? -14.941 -0.567 -8.052 1.00 94.62 504 GLN A C 1
ATOM 3955 O O . GLN A 1 504 ? -14.618 0.120 -9.025 1.00 94.62 504 GLN A O 1
ATOM 3960 N N . TYR A 1 505 ? -14.072 -1.331 -7.391 1.00 95.00 505 TYR A N 1
ATOM 3961 C CA . TYR A 1 505 ? -12.663 -1.415 -7.756 1.00 95.00 505 TYR A CA 1
ATOM 3962 C C . TYR A 1 505 ? -12.410 -2.465 -8.839 1.00 95.00 505 TYR A C 1
ATOM 3964 O O . TYR A 1 505 ? -13.243 -3.333 -9.106 1.00 95.00 505 TYR A O 1
ATOM 3972 N N . VAL A 1 506 ? -11.264 -2.344 -9.514 1.00 93.94 506 VAL A N 1
ATOM 3973 C CA . VAL A 1 506 ? -10.801 -3.349 -10.482 1.00 93.94 506 VAL A CA 1
ATOM 3974 C C . VAL A 1 506 ? -10.717 -4.714 -9.787 1.00 93.94 506 VAL A C 1
ATOM 3976 O O . VAL A 1 506 ? -10.402 -4.790 -8.601 1.00 93.94 506 VAL A O 1
ATOM 3979 N N . ALA A 1 507 ? -11.026 -5.791 -10.514 1.00 89.81 507 ALA A N 1
ATOM 3980 C CA . ALA A 1 507 ? -10.879 -7.144 -9.982 1.00 89.81 507 ALA A CA 1
ATOM 3981 C C . ALA A 1 507 ? -9.449 -7.364 -9.460 1.00 89.81 507 ALA A C 1
ATOM 3983 O O . ALA A 1 507 ? -8.499 -6.855 -10.052 1.00 89.81 507 ALA A O 1
ATOM 3984 N N . ASP A 1 508 ? -9.336 -8.108 -8.360 1.00 87.25 508 ASP A N 1
ATOM 3985 C CA . ASP A 1 508 ? -8.078 -8.425 -7.672 1.00 87.25 508 ASP A CA 1
ATOM 3986 C C . ASP A 1 508 ? -7.358 -7.216 -7.033 1.00 87.25 508 ASP A C 1
ATOM 3988 O O . ASP A 1 508 ? -6.250 -7.358 -6.533 1.00 87.25 508 ASP A O 1
ATOM 3992 N N . ALA A 1 509 ? -7.987 -6.032 -6.990 1.00 94.06 509 ALA A N 1
ATOM 3993 C CA . ALA A 1 509 ? -7.431 -4.872 -6.296 1.00 94.06 509 ALA A CA 1
ATOM 3994 C C . ALA A 1 509 ? -7.440 -5.056 -4.771 1.00 94.06 509 ALA A C 1
ATOM 3996 O O . ALA A 1 509 ? -8.497 -5.229 -4.153 1.00 94.06 509 ALA A O 1
ATOM 3997 N N . THR A 1 510 ? -6.279 -4.887 -4.147 1.00 94.69 510 THR A N 1
ATOM 3998 C CA . THR A 1 510 ? -6.121 -4.988 -2.694 1.00 94.69 510 THR A CA 1
ATOM 3999 C C . THR A 1 510 ? -6.158 -3.602 -2.083 1.00 94.69 510 THR A C 1
ATOM 4001 O O . THR A 1 510 ? -5.147 -2.922 -1.947 1.00 94.69 510 THR A O 1
ATOM 4004 N N . MET A 1 511 ? -7.357 -3.134 -1.747 1.00 95.69 511 MET A N 1
ATOM 4005 C CA . MET A 1 511 ? -7.569 -1.782 -1.227 1.00 95.69 511 MET A CA 1
ATOM 4006 C C . MET A 1 511 ? -7.144 -1.629 0.236 1.00 95.69 511 MET A C 1
ATOM 4008 O O . MET A 1 511 ? -7.220 -2.570 1.027 1.00 95.69 511 MET A O 1
ATOM 4012 N N . VAL A 1 512 ? -6.754 -0.404 0.604 1.00 96.62 512 VAL A N 1
ATOM 4013 C CA . VAL A 1 512 ? -6.371 -0.028 1.971 1.00 96.62 512 VAL A CA 1
ATOM 4014 C C . VAL A 1 512 ? -7.469 0.823 2.609 1.00 96.62 512 VAL A C 1
ATOM 4016 O O . VAL A 1 512 ? -7.460 2.053 2.454 1.00 96.62 512 VAL A O 1
ATOM 4019 N N . PRO A 1 513 ? -8.426 0.218 3.335 1.00 95.94 513 PRO A N 1
ATOM 4020 C CA . PRO A 1 513 ? -9.312 0.971 4.208 1.00 95.94 513 PRO A CA 1
ATOM 4021 C C . PRO A 1 513 ? -8.527 1.505 5.416 1.00 95.94 513 PRO A C 1
ATOM 4023 O O . PRO A 1 513 ? -7.586 0.878 5.907 1.00 95.94 513 PRO A O 1
ATOM 4026 N N . PHE A 1 514 ? -8.911 2.680 5.910 1.00 97.00 514 PHE A N 1
ATOM 4027 C CA . PHE A 1 514 ? -8.254 3.334 7.042 1.00 97.00 514 PHE A CA 1
ATOM 4028 C C . PHE A 1 514 ? -9.241 4.217 7.812 1.00 97.00 514 PHE A C 1
ATOM 4030 O O . PHE A 1 514 ? -10.265 4.642 7.277 1.00 97.00 514 PHE A O 1
ATOM 4037 N N . VAL A 1 515 ? -8.931 4.496 9.079 1.00 97.88 515 VAL A N 1
ATOM 4038 C CA . VAL A 1 515 ? -9.718 5.391 9.956 1.00 97.88 515 VAL A CA 1
ATOM 4039 C C . VAL A 1 515 ? -9.019 6.737 10.176 1.00 97.88 515 VAL A C 1
ATOM 4041 O O . VAL A 1 515 ? -9.676 7.758 10.379 1.00 97.88 515 VAL A O 1
ATOM 4044 N N . GLY A 1 516 ? -7.693 6.764 10.090 1.00 96.12 516 GLY A N 1
ATOM 4045 C CA . GLY A 1 516 ? -6.878 7.960 10.267 1.00 96.12 516 GLY A CA 1
ATOM 4046 C C . GLY A 1 516 ? -5.572 7.860 9.487 1.00 96.12 516 GLY A C 1
ATOM 4047 O O . GLY A 1 516 ? -5.147 6.775 9.096 1.00 96.12 516 GLY A O 1
ATOM 4048 N N . SER A 1 517 ? -4.955 9.010 9.237 1.00 96.69 517 SER A N 1
ATOM 4049 C CA . SER A 1 517 ? -3.633 9.131 8.623 1.00 96.69 517 SER A CA 1
ATOM 4050 C C . SER A 1 517 ? -2.943 10.399 9.128 1.00 96.69 517 SER A C 1
ATOM 4052 O O . SER A 1 517 ? -3.536 11.213 9.841 1.00 96.69 517 SER A O 1
ATOM 4054 N N . HIS A 1 518 ? -1.698 10.607 8.709 1.00 96.62 518 HIS A N 1
ATOM 4055 C CA . HIS A 1 518 ? -0.959 11.836 8.990 1.00 96.62 518 HIS A CA 1
ATOM 4056 C C . HIS A 1 518 ? -1.464 13.100 8.266 1.00 96.62 518 HIS A C 1
ATOM 4058 O O . HIS A 1 518 ? -0.936 14.181 8.543 1.00 96.62 518 HIS A O 1
ATOM 4064 N N . ASP A 1 519 ? -2.469 12.998 7.389 1.00 95.25 519 ASP A N 1
ATOM 4065 C CA . ASP A 1 519 ? -2.988 14.120 6.578 1.00 95.25 519 ASP A CA 1
ATOM 4066 C C . ASP A 1 519 ? -4.357 14.619 7.041 1.00 95.25 519 ASP A C 1
ATOM 4068 O O . ASP A 1 519 ? -4.865 15.629 6.556 1.00 95.25 519 ASP A O 1
ATOM 4072 N N . VAL A 1 520 ? -4.963 13.921 7.999 1.00 95.31 520 VAL A N 1
ATOM 4073 C CA . VAL A 1 520 ? -6.285 14.240 8.542 1.00 95.31 520 VAL A CA 1
ATOM 4074 C C . VAL A 1 520 ? -6.200 14.435 10.054 1.00 95.31 520 VAL A C 1
ATOM 4076 O O . VAL A 1 520 ? -5.350 13.812 10.699 1.00 95.31 520 VAL A O 1
ATOM 4079 N N . PRO A 1 521 ? -7.057 15.279 10.658 1.00 97.25 521 PRO A N 1
ATOM 4080 C CA . PRO A 1 521 ? -7.099 15.382 12.108 1.00 97.25 521 PRO A CA 1
ATOM 4081 C C . PRO A 1 521 ? -7.378 14.041 12.776 1.00 97.25 521 PRO A C 1
ATOM 4083 O O . PRO A 1 521 ? -8.041 13.172 12.198 1.00 97.25 521 PRO A O 1
ATOM 4086 N N . ARG A 1 522 ? -6.904 13.883 14.015 1.00 97.94 522 ARG A N 1
ATOM 4087 C CA . ARG A 1 522 ? -7.042 12.621 14.744 1.00 97.94 522 ARG A CA 1
ATOM 4088 C C . ARG A 1 522 ? -8.505 12.246 14.906 1.00 97.94 522 ARG A C 1
ATOM 4090 O O . ARG A 1 522 ? -9.336 13.076 15.281 1.00 97.94 522 ARG A O 1
ATOM 4097 N N . PHE A 1 523 ? -8.804 10.969 14.674 1.00 97.69 523 PHE A N 1
ATOM 4098 C CA . PHE A 1 523 ? -10.169 10.455 14.721 1.00 97.69 523 PHE A CA 1
ATOM 4099 C C . PHE A 1 523 ? -10.873 10.808 16.041 1.00 97.69 523 PHE A C 1
ATOM 4101 O O . PHE A 1 523 ? -12.014 11.263 16.024 1.00 97.69 523 PHE A O 1
ATOM 4108 N N . THR A 1 524 ? -10.195 10.660 17.183 1.00 96.81 524 THR A N 1
ATOM 4109 C CA . THR A 1 524 ? -10.800 10.926 18.499 1.00 96.81 524 THR A CA 1
ATOM 4110 C C . THR A 1 524 ? -11.132 12.396 18.720 1.00 96.81 524 THR A C 1
ATOM 4112 O O . THR A 1 524 ? -12.158 12.687 19.323 1.00 96.81 524 THR A O 1
ATOM 4115 N N . SER A 1 525 ? -10.333 13.328 18.195 1.00 97.00 525 SER A N 1
ATOM 4116 C CA . SER A 1 525 ? -10.667 14.756 18.227 1.00 97.00 525 SER A CA 1
ATOM 4117 C C . SER A 1 525 ? -11.884 15.052 17.358 1.00 97.00 525 SER A C 1
ATOM 4119 O O . SER A 1 525 ? -12.787 15.761 17.787 1.00 97.00 525 SER A O 1
ATOM 4121 N N . ARG A 1 526 ? -11.964 14.444 16.170 1.00 96.56 526 ARG A N 1
ATOM 4122 C CA . ARG A 1 526 ? -13.115 14.595 15.265 1.00 96.56 526 ARG A CA 1
ATOM 4123 C C . ARG A 1 526 ? -14.400 13.967 15.805 1.00 96.56 526 ARG A C 1
ATOM 4125 O O . ARG A 1 526 ? -15.488 14.419 15.465 1.00 96.56 526 ARG A O 1
ATOM 4132 N N . ALA A 1 527 ? -14.273 12.923 16.617 1.00 95.44 527 ALA A N 1
ATOM 4133 C CA . ALA A 1 527 ? -15.381 12.265 17.296 1.00 95.44 527 ALA A CA 1
ATOM 4134 C C . ALA A 1 527 ? -15.740 12.917 18.647 1.00 95.44 527 ALA A C 1
ATOM 4136 O O . ALA A 1 527 ? -16.702 12.478 19.278 1.00 95.44 527 ALA A O 1
ATOM 4137 N N . ASP A 1 528 ? -15.004 13.939 19.114 1.00 93.62 528 ASP A N 1
ATOM 4138 C CA . ASP A 1 528 ? -15.319 14.652 20.357 1.00 93.62 528 ASP A CA 1
ATOM 4139 C C . ASP A 1 528 ? -16.417 15.706 20.130 1.00 93.62 528 ASP A C 1
ATOM 4141 O O . ASP A 1 528 ? -16.178 16.748 19.514 1.00 93.62 528 ASP A O 1
ATOM 4145 N N . PRO A 1 529 ? -17.639 15.510 20.667 1.00 83.75 529 PRO A N 1
ATOM 4146 C CA . PRO A 1 529 ? -18.724 16.475 20.498 1.00 83.75 529 PRO A CA 1
ATOM 4147 C C . PRO A 1 529 ? -18.522 17.765 21.319 1.00 83.75 529 PRO A C 1
ATOM 4149 O O . PRO A 1 529 ? -19.365 18.667 21.273 1.00 83.75 529 PRO A O 1
ATOM 4152 N N . GLY A 1 530 ? -17.482 17.830 22.157 1.00 75.75 530 GLY A N 1
ATOM 4153 C CA . GLY A 1 530 ? -17.346 18.794 23.243 1.00 75.75 530 GLY A CA 1
ATOM 4154 C C . GLY A 1 530 ? -16.485 20.024 22.962 1.00 75.75 530 GLY A C 1
ATOM 4155 O O . GLY A 1 530 ? -16.561 20.972 23.754 1.00 75.75 530 GLY A O 1
ATOM 4156 N N . THR A 1 531 ? -15.688 20.037 21.890 1.00 79.56 531 THR A N 1
ATOM 4157 C CA . THR A 1 531 ? -14.615 21.034 21.729 1.00 79.56 531 THR A CA 1
ATOM 4158 C C . THR A 1 531 ? -14.683 21.850 20.437 1.00 79.56 531 THR A C 1
ATOM 4160 O O . THR A 1 531 ? -14.418 23.053 20.499 1.00 79.56 531 THR A O 1
ATOM 4163 N N . ALA A 1 532 ? -15.141 21.265 19.321 1.00 89.00 532 ALA A N 1
ATOM 4164 C CA . ALA A 1 532 ? -15.214 21.918 18.003 1.00 89.00 532 ALA A CA 1
ATOM 4165 C C . ALA A 1 532 ? -13.877 22.562 17.566 1.00 89.00 532 ALA A C 1
ATOM 4167 O O . ALA A 1 532 ? -13.859 23.629 16.944 1.00 89.00 532 ALA A O 1
ATOM 4168 N N . ASP A 1 533 ? -12.768 21.956 17.986 1.00 94.06 533 ASP A N 1
ATOM 4169 C CA . ASP A 1 533 ? -11.392 22.381 17.738 1.00 94.06 533 ASP A CA 1
ATOM 4170 C C . ASP A 1 533 ? -10.620 21.385 16.864 1.00 94.06 533 ASP A C 1
ATOM 4172 O O . ASP A 1 533 ? -9.441 21.589 16.598 1.00 94.06 533 ASP A O 1
ATOM 4176 N N . GLU A 1 534 ? -11.273 20.341 16.353 1.00 94.81 534 GLU A N 1
ATOM 4177 C CA . GLU A 1 534 ? -10.650 19.251 15.603 1.00 94.81 534 GLU A CA 1
ATOM 4178 C C . GLU A 1 534 ? -9.955 19.708 14.311 1.00 94.81 534 GLU A C 1
ATOM 4180 O O . GLU A 1 534 ? -9.076 19.023 13.806 1.00 94.81 534 GLU A O 1
ATOM 4185 N N . TRP A 1 535 ? -10.305 20.883 13.783 1.00 95.62 535 TRP A N 1
ATOM 4186 C CA . TRP A 1 535 ? -9.674 21.475 12.597 1.00 95.62 535 TRP A CA 1
ATOM 4187 C C . TRP A 1 535 ? -8.641 22.554 12.931 1.00 95.62 535 TRP A C 1
ATOM 4189 O O . TRP A 1 535 ? -8.046 23.130 12.019 1.00 95.62 535 TRP A O 1
ATOM 4199 N N . ASN A 1 536 ? -8.437 22.861 14.214 1.00 96.69 536 ASN A N 1
ATOM 4200 C CA . ASN A 1 536 ? -7.458 23.855 14.627 1.00 96.69 536 ASN A CA 1
ATOM 4201 C C . ASN A 1 536 ? -6.049 23.335 14.347 1.00 96.69 536 ASN A C 1
ATOM 4203 O O . ASN A 1 536 ? -5.734 22.176 14.608 1.00 96.69 536 ASN A O 1
ATOM 4207 N N . GLN A 1 537 ? -5.215 24.213 13.800 1.00 95.31 537 GLN A N 1
ATOM 4208 C CA . GLN A 1 537 ? -3.877 23.873 13.329 1.00 95.31 537 GLN A CA 1
ATOM 4209 C C . GLN A 1 537 ? -2.797 24.403 14.275 1.00 95.31 537 GLN A C 1
ATOM 4211 O O . GLN A 1 537 ? -1.755 23.773 14.451 1.00 95.31 537 GLN A O 1
ATOM 4216 N N . TRP A 1 538 ? -3.042 25.564 14.894 1.00 96.56 538 TRP A N 1
ATOM 4217 C CA . TRP A 1 538 ? -2.045 26.278 15.686 1.00 96.56 538 TRP A CA 1
ATOM 4218 C C . TRP A 1 538 ? -2.479 26.497 17.134 1.00 96.56 538 TRP A C 1
ATOM 4220 O O . TRP A 1 538 ? -3.658 26.525 17.486 1.00 96.56 538 TRP A O 1
ATOM 4230 N N . VAL A 1 539 ? -1.494 26.713 18.007 1.00 95.00 539 VAL A N 1
ATOM 4231 C CA . VAL A 1 539 ? -1.696 26.886 19.457 1.00 95.00 539 VAL A CA 1
ATOM 4232 C C . VAL A 1 539 ? -2.640 28.050 19.767 1.00 95.00 539 VAL A C 1
ATOM 4234 O O . VAL A 1 539 ? -3.450 27.969 20.692 1.00 95.00 539 VAL A O 1
ATOM 4237 N N . GLU A 1 540 ? -2.538 29.142 19.014 1.00 95.38 540 GLU A N 1
ATOM 4238 C CA . GLU A 1 540 ? -3.404 30.318 19.122 1.00 95.38 540 GLU A CA 1
ATOM 4239 C C . GLU A 1 540 ? -4.856 30.081 18.700 1.00 95.38 540 GLU A C 1
ATOM 4241 O O . GLU A 1 540 ? -5.728 30.820 19.170 1.00 95.38 540 GLU A O 1
ATOM 4246 N N . ASP A 1 541 ? -5.117 29.062 17.880 1.00 94.31 541 ASP A N 1
ATOM 4247 C CA . ASP A 1 541 ? -6.470 28.661 17.487 1.00 94.31 541 ASP A CA 1
ATOM 4248 C C . ASP A 1 541 ? -7.171 27.915 18.635 1.00 94.31 541 ASP A C 1
ATOM 4250 O O . ASP A 1 541 ? -8.394 27.969 18.772 1.00 94.31 541 ASP A O 1
ATOM 4254 N N . GLY A 1 542 ? -6.378 27.309 19.527 1.00 95.62 542 GLY A N 1
ATOM 4255 C CA . GLY A 1 542 ? -6.834 26.467 20.627 1.00 95.62 542 GLY A CA 1
ATOM 4256 C C . GLY A 1 542 ? -6.898 25.010 20.193 1.00 95.62 542 GLY A C 1
ATOM 4257 O O . GLY A 1 542 ? -7.968 24.522 19.863 1.00 95.62 542 GLY A O 1
ATOM 4258 N N . LEU A 1 543 ? -5.745 24.344 20.183 1.00 96.31 543 LEU A N 1
ATOM 4259 C CA . LEU A 1 543 ? -5.593 22.958 19.731 1.00 96.31 543 LEU A CA 1
ATOM 4260 C C . LEU A 1 543 ? -6.425 21.961 20.557 1.00 96.31 543 LEU A C 1
ATOM 4262 O O . LEU A 1 543 ? -6.578 22.186 21.769 1.00 96.31 543 LEU A O 1
ATOM 4266 N N . PRO A 1 544 ? -6.869 20.845 19.943 1.00 96.00 544 PRO A N 1
ATOM 4267 C CA . PRO A 1 544 ? -7.526 19.756 20.649 1.00 96.00 544 PRO A CA 1
ATOM 4268 C C . PRO A 1 544 ? -6.744 19.276 21.864 1.00 96.00 544 PRO A C 1
ATOM 4270 O O . PRO A 1 544 ? -5.538 19.022 21.833 1.00 96.00 544 PRO A O 1
ATOM 4273 N N . GLY A 1 545 ? -7.464 19.141 22.971 1.00 93.25 545 GLY A N 1
ATOM 4274 C CA . GLY A 1 545 ? -6.962 18.481 24.166 1.00 93.25 545 GLY A CA 1
ATOM 4275 C C . GLY A 1 545 ? -7.328 17.003 24.197 1.00 93.25 545 GLY A C 1
ATOM 4276 O O . GLY A 1 545 ? -8.059 16.494 23.352 1.00 93.25 545 GLY A O 1
ATOM 4277 N N . GLN A 1 546 ? -6.874 16.334 25.253 1.00 93.44 546 GLN A N 1
ATOM 4278 C CA . GLN A 1 546 ? -7.346 14.995 25.575 1.00 93.44 546 GLN A CA 1
ATOM 4279 C C . GLN A 1 546 ? -8.881 14.973 25.711 1.00 93.44 546 GLN A C 1
ATOM 4281 O O . GLN A 1 546 ? -9.407 15.811 26.458 1.00 93.44 546 GLN A O 1
ATOM 4286 N N . PRO A 1 547 ? -9.578 14.012 25.068 1.00 93.19 547 PRO A N 1
ATOM 4287 C CA . PRO A 1 547 ? -11.023 13.891 25.142 1.00 93.19 547 PRO A CA 1
ATOM 4288 C C . PRO A 1 547 ? -11.559 13.933 26.571 1.00 93.19 547 PRO A C 1
ATOM 4290 O O . PRO A 1 547 ? -11.083 13.242 27.476 1.00 93.19 547 PRO A O 1
ATOM 4293 N N . GLY A 1 548 ? -12.571 14.773 26.785 1.00 85.00 548 GLY A N 1
ATOM 4294 C CA . GLY A 1 548 ? -13.150 15.001 28.113 1.00 85.00 548 GLY A CA 1
ATOM 4295 C C . GLY A 1 548 ? -14.196 13.965 28.540 1.00 85.00 548 GLY A C 1
ATOM 4296 O O . GLY A 1 548 ? -14.674 14.016 29.678 1.00 85.00 548 GLY A O 1
ATOM 4297 N N . THR A 1 549 ? -14.590 13.070 27.633 1.00 92.06 549 THR A N 1
ATOM 4298 C CA . THR A 1 549 ? -15.664 12.082 27.805 1.00 92.06 549 THR A CA 1
ATOM 4299 C C . THR A 1 549 ? -15.250 10.719 27.247 1.00 92.06 549 THR A C 1
ATOM 4301 O O . THR A 1 549 ? -14.226 10.605 26.577 1.00 92.06 549 THR A O 1
ATOM 4304 N N . ASP A 1 550 ? -16.040 9.683 27.532 1.00 93.62 550 ASP A N 1
ATOM 4305 C CA . ASP A 1 550 ? -15.792 8.331 27.016 1.00 93.62 550 ASP A CA 1
ATOM 4306 C C . ASP A 1 550 ? -16.242 8.180 25.546 1.00 93.62 550 ASP A C 1
ATOM 4308 O O . ASP A 1 550 ? -15.799 7.256 24.865 1.00 93.62 550 ASP A O 1
ATOM 4312 N N . ASP A 1 551 ? -17.096 9.089 25.051 1.00 93.81 551 ASP A N 1
ATOM 4313 C CA . ASP A 1 551 ? -17.759 8.985 23.743 1.00 93.81 551 ASP A CA 1
ATOM 4314 C C . ASP A 1 551 ? -16.764 8.850 22.567 1.00 93.81 551 ASP A C 1
ATOM 4316 O O . ASP A 1 551 ? -16.978 7.968 21.732 1.00 93.81 551 ASP A O 1
ATOM 4320 N N . PRO A 1 552 ? -15.637 9.593 22.504 1.00 96.38 552 PRO A N 1
ATOM 4321 C CA . PRO A 1 552 ? -14.674 9.447 21.407 1.00 96.38 552 PRO A CA 1
ATOM 4322 C C . PRO A 1 552 ? -13.941 8.107 21.404 1.00 96.38 552 PRO A C 1
ATOM 4324 O O . PRO A 1 552 ? -13.667 7.551 20.343 1.00 96.38 552 PRO A O 1
ATOM 4327 N N . TYR A 1 553 ? -13.657 7.554 22.586 1.00 97.75 553 TYR A N 1
ATOM 4328 C CA . TYR A 1 553 ? -13.024 6.240 22.717 1.00 97.75 553 TYR A CA 1
ATOM 4329 C C . TYR A 1 553 ? -13.993 5.114 22.341 1.00 97.75 553 TYR A C 1
ATOM 4331 O O . TYR A 1 553 ? -13.592 4.127 21.729 1.00 97.75 553 TYR A O 1
ATOM 4339 N N . ILE A 1 554 ? -15.283 5.280 22.651 1.00 96.38 554 ILE A N 1
ATOM 4340 C CA . ILE A 1 554 ? -16.348 4.383 22.187 1.00 96.38 554 ILE A CA 1
ATOM 4341 C C . ILE A 1 554 ? -16.466 4.451 20.661 1.00 96.38 554 ILE A C 1
ATOM 4343 O O . ILE A 1 554 ? -16.474 3.414 20.004 1.00 96.38 554 ILE A O 1
ATOM 4347 N N . ALA A 1 555 ? -16.512 5.652 20.078 1.00 97.56 555 ALA A N 1
ATOM 4348 C CA . ALA A 1 555 ? -16.563 5.816 18.627 1.00 97.56 555 ALA A CA 1
ATOM 4349 C C . ALA A 1 555 ? -15.352 5.161 17.941 1.00 97.56 555 ALA A C 1
ATOM 4351 O O . ALA A 1 555 ? -15.521 4.471 16.936 1.00 97.56 555 ALA A O 1
ATOM 4352 N N . ALA A 1 556 ? -14.157 5.302 18.526 1.00 98.38 556 ALA A N 1
ATOM 4353 C CA . ALA A 1 556 ? -12.935 4.686 18.019 1.00 98.38 556 ALA A CA 1
ATOM 4354 C C . ALA A 1 556 ? -13.004 3.157 18.086 1.00 98.38 556 ALA A C 1
ATOM 4356 O O . ALA A 1 556 ? -12.706 2.496 17.096 1.00 98.38 556 ALA A O 1
ATOM 4357 N N . LEU A 1 557 ? -13.479 2.586 19.199 1.00 98.44 557 LEU A N 1
ATOM 4358 C CA . LEU A 1 557 ? -13.669 1.138 19.314 1.00 98.44 557 LEU A CA 1
ATOM 4359 C C . LEU A 1 557 ? -14.587 0.603 18.207 1.00 98.44 557 LEU A C 1
ATOM 4361 O O . LEU A 1 557 ? -14.292 -0.429 17.609 1.00 98.44 557 LEU A O 1
ATOM 4365 N N . HIS A 1 558 ? -15.675 1.308 17.899 1.00 98.44 558 HIS A N 1
ATOM 4366 C CA . HIS A 1 558 ? -16.603 0.902 16.845 1.00 98.44 558 HIS A CA 1
ATOM 4367 C C . HIS A 1 558 ? -15.981 1.034 15.445 1.00 98.44 558 HIS A C 1
ATOM 4369 O O . HIS A 1 558 ? -16.111 0.118 14.634 1.00 98.44 558 HIS A O 1
ATOM 4375 N N . ALA A 1 559 ? -15.271 2.132 15.175 1.00 98.62 559 ALA A N 1
ATOM 4376 C CA . ALA A 1 559 ? -14.586 2.348 13.902 1.00 98.62 559 ALA A CA 1
ATOM 4377 C C . ALA A 1 559 ? -13.504 1.287 13.646 1.00 98.62 559 ALA A C 1
ATOM 4379 O O . ALA A 1 559 ? -13.452 0.713 12.562 1.00 98.62 559 ALA A O 1
ATOM 4380 N N . TYR A 1 560 ? -12.693 0.964 14.656 1.00 98.56 560 TYR A N 1
ATOM 4381 C CA . TYR A 1 560 ? -11.649 -0.055 14.543 1.00 98.56 560 TYR A CA 1
ATOM 4382 C C . TYR A 1 560 ? -12.197 -1.486 14.569 1.00 98.56 560 TYR A C 1
ATOM 4384 O O . TYR A 1 560 ? -11.635 -2.353 13.907 1.00 98.56 560 TYR A O 1
ATOM 4392 N N . THR A 1 561 ? -13.329 -1.742 15.235 1.00 98.50 561 THR A N 1
ATOM 4393 C CA . THR A 1 561 ? -14.039 -3.026 15.088 1.00 98.50 561 THR A CA 1
ATOM 4394 C C . THR A 1 561 ? -14.469 -3.235 13.643 1.00 98.50 561 THR A C 1
ATOM 4396 O O . THR A 1 561 ? -14.233 -4.307 13.096 1.00 98.50 561 THR A O 1
ATOM 4399 N N . TRP A 1 562 ? -15.065 -2.218 13.015 1.00 98.19 562 TRP A N 1
ATOM 4400 C CA . TRP A 1 562 ? -15.427 -2.261 11.600 1.00 98.19 562 TRP A CA 1
ATOM 4401 C C . TRP A 1 562 ? -14.193 -2.460 10.713 1.00 98.19 562 TRP A C 1
ATOM 4403 O O . TRP A 1 562 ? -14.125 -3.466 10.017 1.00 98.19 562 TRP A O 1
ATOM 4413 N N . LEU A 1 563 ? -13.190 -1.584 10.814 1.00 97.88 563 LEU A N 1
ATOM 4414 C CA . LEU A 1 563 ? -11.990 -1.621 9.973 1.00 97.88 563 LEU A CA 1
ATOM 4415 C C . LEU A 1 563 ? -11.283 -2.987 10.008 1.00 97.88 563 LEU A C 1
ATOM 4417 O O . LEU A 1 563 ? -10.924 -3.536 8.970 1.00 97.88 563 LEU A O 1
ATOM 4421 N N . LEU A 1 564 ? -11.090 -3.549 11.204 1.00 97.69 564 LEU A N 1
ATOM 4422 C CA . LEU A 1 564 ? -10.330 -4.790 11.388 1.00 97.69 564 LEU A CA 1
ATOM 4423 C C . LEU A 1 564 ? -11.131 -6.057 11.061 1.00 97.69 564 LEU A C 1
ATOM 4425 O O 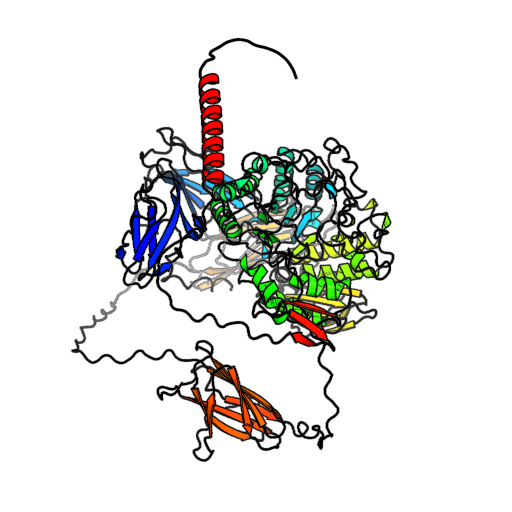. LEU A 1 564 ? -10.571 -7.154 11.064 1.00 97.69 564 LEU A O 1
ATOM 4429 N N . SER A 1 565 ? -12.419 -5.928 10.752 1.00 95.25 565 SER A N 1
ATOM 4430 C CA . SER A 1 565 ? -13.274 -7.044 10.333 1.00 95.25 565 SER A CA 1
ATOM 4431 C C . SER A 1 565 ? -13.882 -6.862 8.941 1.00 95.25 565 SER A C 1
ATOM 4433 O O . SER A 1 565 ? -14.760 -7.632 8.551 1.00 95.25 565 SER A O 1
ATOM 4435 N N . THR A 1 566 ? -13.405 -5.874 8.180 1.00 87.38 566 THR A N 1
ATOM 4436 C CA . THR A 1 566 ? -13.673 -5.726 6.744 1.00 87.38 566 THR A CA 1
ATOM 4437 C C . THR A 1 566 ? -12.518 -6.276 5.895 1.00 87.38 566 THR A C 1
ATOM 4439 O O . THR A 1 566 ? -11.380 -6.300 6.378 1.00 87.38 566 THR A O 1
ATOM 4442 N N . PRO A 1 567 ? -12.770 -6.722 4.647 1.00 84.31 567 PRO A N 1
ATOM 4443 C CA . PRO A 1 567 ? -11.717 -7.175 3.734 1.00 84.31 567 PRO A CA 1
ATOM 4444 C C . PRO A 1 567 ? -10.746 -6.054 3.351 1.00 84.31 567 PRO A C 1
ATOM 4446 O O . PRO A 1 567 ? -11.108 -4.876 3.399 1.00 84.31 567 PRO A O 1
ATOM 4449 N N . GLY A 1 568 ? -9.547 -6.441 2.915 1.00 90.81 568 GLY A N 1
ATOM 4450 C CA . GLY A 1 568 ? -8.505 -5.538 2.424 1.00 90.81 568 GLY A CA 1
ATOM 4451 C C . GLY A 1 568 ? -7.356 -5.338 3.410 1.00 90.81 568 GLY A C 1
ATOM 4452 O O . GLY A 1 568 ? -7.426 -5.735 4.576 1.00 90.81 568 GLY A O 1
ATOM 4453 N N . ALA A 1 569 ? -6.304 -4.676 2.934 1.00 95.38 569 ALA A N 1
ATOM 4454 C CA . ALA A 1 569 ? -5.093 -4.401 3.697 1.00 95.38 569 ALA A CA 1
ATOM 4455 C C . ALA A 1 569 ? -5.325 -3.218 4.654 1.00 95.38 569 ALA A C 1
ATOM 4457 O O . ALA A 1 569 ? -4.951 -2.085 4.364 1.00 95.38 569 ALA A O 1
ATOM 4458 N N . ALA A 1 570 ? -6.020 -3.445 5.770 1.00 96.12 570 ALA A N 1
ATOM 4459 C CA . ALA A 1 570 ? -6.417 -2.390 6.704 1.00 96.12 570 ALA A CA 1
ATOM 4460 C C . ALA A 1 570 ? -5.209 -1.621 7.271 1.00 96.12 570 ALA A C 1
ATOM 4462 O O . ALA A 1 570 ? -4.201 -2.231 7.621 1.00 96.12 570 ALA A O 1
ATOM 4463 N N . ALA A 1 571 ? -5.328 -0.297 7.428 1.00 97.56 571 ALA A N 1
ATOM 4464 C CA . ALA A 1 571 ? -4.259 0.546 7.971 1.00 97.56 571 ALA A CA 1
ATOM 4465 C C . ALA A 1 571 ? -4.626 1.250 9.290 1.00 97.56 571 ALA A C 1
ATOM 4467 O O . ALA A 1 571 ? -5.665 1.908 9.398 1.00 97.56 571 ALA A O 1
ATOM 4468 N N . ILE A 1 572 ? -3.722 1.166 10.274 1.00 98.50 572 ILE A N 1
ATOM 4469 C CA . ILE A 1 572 ? -3.758 1.902 11.548 1.00 98.50 572 ILE A CA 1
ATOM 4470 C C . ILE A 1 572 ? -2.668 2.978 11.531 1.00 98.50 572 ILE A C 1
ATOM 4472 O O . ILE A 1 572 ? -1.514 2.690 11.214 1.00 98.50 572 ILE A O 1
ATOM 4476 N N . TYR A 1 573 ? -3.008 4.212 11.906 1.00 98.69 573 TYR A N 1
ATOM 4477 C CA . TYR A 1 573 ? -2.029 5.285 12.084 1.00 98.69 573 TYR A CA 1
ATOM 4478 C C . TYR A 1 573 ? -1.523 5.340 13.526 1.00 98.69 573 TYR A C 1
ATOM 4480 O O . TYR A 1 573 ? -2.317 5.290 14.464 1.00 98.69 573 TYR A O 1
ATOM 4488 N N . GLN A 1 574 ? -0.205 5.482 13.707 1.00 98.25 574 GLN A N 1
ATOM 4489 C CA . GLN A 1 574 ? 0.428 5.442 15.024 1.00 98.25 574 GLN A CA 1
ATOM 4490 C C . GLN A 1 574 ? -0.280 6.287 16.090 1.00 98.25 574 GLN A C 1
ATOM 4492 O O . GLN A 1 574 ? -0.425 7.503 15.949 1.00 98.25 574 GLN A O 1
ATOM 4497 N N . GLY A 1 575 ? -0.674 5.657 17.190 1.00 98.25 575 GLY A N 1
ATOM 4498 C CA . GLY A 1 575 ? -1.364 6.276 18.315 1.00 98.25 575 GLY A CA 1
ATOM 4499 C C . GLY A 1 575 ? -2.889 6.218 18.242 1.00 98.25 575 GLY A C 1
ATOM 4500 O O . GLY A 1 575 ? -3.550 6.400 19.267 1.00 98.25 575 GLY A O 1
ATOM 4501 N N . ASP A 1 576 ? -3.484 5.929 17.083 1.00 98.56 576 ASP A N 1
ATOM 4502 C CA . ASP A 1 576 ? -4.936 5.760 17.001 1.00 98.56 576 ASP A CA 1
ATOM 4503 C C . ASP A 1 576 ? -5.414 4.504 17.749 1.00 98.56 576 ASP A C 1
ATOM 4505 O O . ASP A 1 576 ? -6.548 4.479 18.229 1.00 98.56 576 ASP A O 1
ATOM 4509 N N . GLU A 1 577 ? -4.551 3.501 17.939 1.00 98.25 577 GLU A N 1
ATOM 4510 C CA . GLU A 1 577 ? -4.856 2.297 18.713 1.00 98.25 577 GLU A CA 1
ATOM 4511 C C . GLU A 1 577 ? -5.160 2.600 20.185 1.00 98.25 577 GLU A C 1
ATOM 4513 O O . GLU A 1 577 ? -5.931 1.884 20.811 1.00 98.25 577 GLU A O 1
ATOM 4518 N N . TYR A 1 578 ? -4.612 3.679 20.750 1.00 98.19 578 TYR A N 1
ATOM 4519 C CA . TYR A 1 578 ? -5.008 4.173 22.073 1.00 98.19 578 TYR A CA 1
ATOM 4520 C C . TYR A 1 578 ? -5.884 5.430 21.999 1.00 98.19 578 TYR A C 1
ATOM 4522 O O . TYR A 1 578 ? -6.268 5.974 23.035 1.00 98.19 578 TYR A O 1
ATOM 4530 N N . GLY A 1 579 ? -6.236 5.882 20.795 1.00 97.50 579 GLY A N 1
ATOM 4531 C CA . GLY A 1 579 ? -7.083 7.046 20.574 1.00 97.50 579 GLY A CA 1
ATOM 4532 C C . GLY A 1 579 ? -6.373 8.379 20.801 1.00 97.50 579 GLY A C 1
ATOM 4533 O O . GLY A 1 579 ? -6.928 9.260 21.463 1.00 97.50 579 GLY A O 1
ATOM 4534 N N . GLU A 1 580 ? -5.153 8.534 20.276 1.00 98.06 580 GLU A N 1
ATOM 4535 C CA . GLU A 1 580 ? -4.427 9.808 20.280 1.00 98.06 580 GLU A CA 1
ATOM 4536 C C . GLU A 1 580 ? -5.301 10.950 19.751 1.00 98.06 580 GLU A C 1
ATOM 4538 O O . GLU A 1 580 ? -6.047 10.769 18.793 1.00 98.06 580 GLU A O 1
ATOM 4543 N N . TYR A 1 581 ? -5.211 12.117 20.384 1.00 96.81 581 TYR A N 1
ATOM 4544 C CA . TYR A 1 581 ? -5.944 13.325 19.999 1.00 96.81 581 TYR A CA 1
ATOM 4545 C C . TYR A 1 581 ? -5.021 14.294 19.254 1.00 96.81 581 TYR A C 1
ATOM 4547 O O . TYR A 1 581 ? -3.803 14.214 19.395 1.00 96.81 581 TYR A O 1
ATOM 4555 N N . GLY A 1 582 ? -5.583 15.203 18.460 1.00 97.06 582 GLY A N 1
ATOM 4556 C CA . GLY A 1 582 ? -4.837 16.193 17.680 1.00 97.06 582 GLY A CA 1
ATOM 4557 C C . GLY A 1 582 ? -5.666 16.792 16.539 1.00 97.06 582 GLY A C 1
ATOM 4558 O O . GLY A 1 582 ? -6.512 16.114 15.951 1.00 97.06 582 GLY A O 1
ATOM 4559 N N . GLY A 1 583 ? -5.427 18.069 16.253 1.00 97.06 583 GLY A N 1
ATOM 4560 C CA . GLY A 1 583 ? -6.104 18.860 15.224 1.00 97.06 583 GLY A CA 1
ATOM 4561 C C . GLY A 1 583 ? -5.558 18.636 13.815 1.00 97.06 583 GLY A C 1
ATOM 4562 O O . GLY A 1 583 ? -5.054 17.563 13.502 1.00 97.06 583 GLY A O 1
ATOM 4563 N N . ALA A 1 584 ? -5.649 19.637 12.940 1.00 96.81 584 ALA A N 1
ATOM 4564 C CA . ALA A 1 584 ? -5.098 19.549 11.583 1.00 96.81 584 ALA A CA 1
ATOM 4565 C C . ALA A 1 584 ? -3.555 19.506 11.586 1.00 96.81 584 ALA A C 1
ATOM 4567 O O . ALA A 1 584 ? -2.932 19.952 12.549 1.00 96.81 584 ALA A O 1
ATOM 4568 N N . ASP A 1 585 ? -2.936 19.011 10.503 1.00 95.12 585 ASP A N 1
ATOM 4569 C CA . ASP A 1 585 ? -1.471 19.036 10.312 1.00 95.12 585 ASP A CA 1
ATOM 4570 C C . ASP A 1 585 ? -0.915 20.428 10.635 1.00 95.12 585 ASP A C 1
ATOM 4572 O O . ASP A 1 585 ? -1.308 21.372 9.950 1.00 95.12 585 ASP A O 1
ATOM 4576 N N . PRO A 1 586 ? -0.024 20.593 11.635 1.00 96.06 586 PRO A N 1
ATOM 4577 C CA . PRO A 1 586 ? 0.859 19.550 12.180 1.00 96.06 586 PRO A CA 1
ATOM 4578 C C . PRO A 1 586 ? 0.457 18.932 13.523 1.00 96.06 586 PRO A C 1
ATOM 4580 O O . PRO A 1 586 ? 1.194 18.093 14.045 1.00 96.06 586 PRO A O 1
ATOM 4583 N N . ASP A 1 587 ? -0.673 19.321 14.107 1.00 97.31 587 ASP A N 1
ATOM 4584 C CA . ASP A 1 587 ? -1.073 18.883 15.448 1.00 97.31 587 ASP A CA 1
ATOM 4585 C C . ASP A 1 587 ? -1.473 17.396 15.507 1.00 97.31 587 ASP A C 1
ATOM 4587 O O . ASP A 1 587 ? -1.211 16.713 16.493 1.00 97.31 587 ASP A O 1
ATOM 4591 N N . ASN A 1 588 ? -1.994 16.819 14.418 1.00 97.62 588 ASN A N 1
ATOM 4592 C CA . ASN A 1 588 ? -2.260 15.373 14.324 1.00 97.62 588 ASN A CA 1
ATOM 4593 C C . ASN A 1 588 ? -1.002 14.483 14.412 1.00 97.62 588 ASN A C 1
ATOM 4595 O O . ASN A 1 588 ? -1.112 13.257 14.503 1.00 97.62 588 ASN A O 1
ATOM 4599 N N . ARG A 1 589 ? 0.202 15.053 14.385 1.00 97.69 589 ARG A N 1
ATOM 4600 C CA . ARG A 1 589 ? 1.477 14.323 14.339 1.00 97.69 589 ARG A CA 1
ATOM 4601 C C . ARG A 1 589 ? 2.195 14.345 15.692 1.00 97.69 589 ARG A C 1
ATOM 4603 O O . ARG A 1 589 ? 3.408 14.519 15.753 1.00 97.69 589 ARG A O 1
ATOM 4610 N N . HIS A 1 590 ? 1.458 14.201 16.792 1.00 97.12 590 HIS A N 1
ATOM 4611 C CA . HIS A 1 590 ? 2.041 14.100 18.132 1.00 97.12 590 HIS A CA 1
ATOM 4612 C C . HIS A 1 590 ? 3.094 12.993 18.249 1.00 97.12 590 HIS A C 1
ATOM 4614 O O . HIS A 1 590 ? 3.004 11.955 17.594 1.00 97.12 590 HIS A O 1
ATOM 4620 N N . MET A 1 591 ? 4.067 13.218 19.138 1.00 97.38 591 MET A N 1
ATOM 4621 C CA . MET A 1 591 ? 5.011 12.180 19.541 1.00 97.38 591 MET A CA 1
ATOM 4622 C C . MET A 1 591 ? 4.254 11.021 20.194 1.00 97.38 591 MET A C 1
ATOM 4624 O O . MET A 1 591 ? 3.430 11.260 21.083 1.00 97.38 591 MET A O 1
ATOM 4628 N N . PHE A 1 592 ? 4.568 9.788 19.799 1.00 97.94 592 PHE A N 1
ATOM 4629 C CA . PHE A 1 592 ? 3.981 8.580 20.374 1.00 97.94 592 PHE A CA 1
ATOM 4630 C C . PHE A 1 592 ? 4.093 8.574 21.905 1.00 97.94 592 PHE A C 1
ATOM 4632 O O . PHE A 1 592 ? 5.126 8.928 22.490 1.00 97.94 592 PHE A O 1
ATOM 4639 N N . ARG A 1 593 ? 3.017 8.151 22.573 1.00 97.06 593 ARG A N 1
ATOM 4640 C CA . ARG A 1 593 ? 2.937 8.095 24.034 1.00 97.06 593 ARG A CA 1
ATOM 4641 C C . ARG A 1 593 ? 3.107 6.669 24.539 1.00 97.06 593 ARG A C 1
ATOM 4643 O O . ARG A 1 593 ? 2.420 5.752 24.111 1.00 97.06 593 ARG A O 1
ATOM 4650 N N . ASN A 1 594 ? 3.982 6.493 25.527 1.00 93.75 594 ASN A N 1
ATOM 4651 C CA . ASN A 1 594 ? 4.104 5.212 26.222 1.00 93.75 594 ASN A CA 1
ATOM 4652 C C . ASN A 1 594 ? 2.998 5.026 27.277 1.00 93.75 594 ASN A C 1
ATOM 4654 O O . ASN A 1 594 ? 2.374 5.989 27.724 1.00 93.75 594 ASN A O 1
ATOM 4658 N N . ASP A 1 595 ? 2.844 3.799 27.775 1.00 91.88 595 ASP A N 1
ATOM 4659 C CA . ASP A 1 595 ? 1.836 3.392 28.767 1.00 91.88 595 ASP A CA 1
ATOM 4660 C C . ASP A 1 595 ? 1.769 4.279 30.014 1.00 91.88 595 ASP A C 1
ATOM 4662 O O . ASP A 1 595 ? 0.709 4.439 30.614 1.00 91.88 595 ASP A O 1
ATOM 4666 N N . SER A 1 596 ? 2.891 4.874 30.432 1.00 95.50 596 SER A N 1
ATOM 4667 C CA . SER A 1 596 ? 2.918 5.732 31.622 1.00 95.50 596 SER A CA 1
ATOM 4668 C C . SER A 1 596 ? 2.251 7.096 31.409 1.00 95.50 596 SER A C 1
ATOM 4670 O O . SER A 1 596 ? 1.962 7.796 32.383 1.00 95.50 596 SER A O 1
ATOM 4672 N N . GLN A 1 597 ? 2.021 7.467 30.148 1.00 96.56 597 GLN A N 1
ATOM 4673 C CA . GLN A 1 597 ? 1.368 8.699 29.713 1.00 96.56 597 GLN A CA 1
ATOM 4674 C C . GLN A 1 597 ? -0.096 8.476 29.309 1.00 96.56 597 GLN A C 1
ATOM 4676 O O . GLN A 1 597 ? -0.803 9.459 29.077 1.00 96.56 597 GLN A O 1
ATOM 4681 N N . LEU A 1 598 ? -0.540 7.219 29.219 1.00 97.12 598 LEU A N 1
ATOM 4682 C CA . LEU A 1 598 ? -1.899 6.865 28.830 1.00 97.12 598 LEU A CA 1
ATOM 4683 C C . LEU A 1 598 ? -2.842 6.848 30.041 1.00 97.12 598 LEU A C 1
ATOM 4685 O O . LEU A 1 598 ? -2.481 6.508 31.172 1.00 97.12 598 LEU A O 1
ATOM 4689 N N . THR A 1 599 ? -4.085 7.228 29.796 1.00 96.31 599 THR A N 1
ATOM 4690 C CA . THR A 1 599 ? -5.201 7.119 30.734 1.00 96.31 599 THR A CA 1
ATOM 4691 C C . THR A 1 599 ? -5.827 5.730 30.684 1.00 96.31 599 THR A C 1
ATOM 4693 O O . THR A 1 599 ? -5.531 4.917 29.815 1.00 96.31 599 THR A O 1
ATOM 4696 N N . ALA A 1 600 ? -6.731 5.445 31.624 1.00 95.88 600 ALA A N 1
ATOM 4697 C CA . ALA A 1 600 ? -7.428 4.161 31.663 1.00 95.88 600 ALA A CA 1
ATOM 4698 C C . ALA A 1 600 ? -8.281 3.899 30.406 1.00 95.88 600 ALA A C 1
ATOM 4700 O O . ALA A 1 600 ? -8.360 2.755 29.973 1.00 95.88 600 ALA A O 1
ATOM 4701 N N . ASN A 1 601 ? -8.884 4.940 29.819 1.00 95.69 601 ASN A N 1
ATOM 4702 C CA . ASN A 1 601 ? -9.677 4.807 28.594 1.00 95.69 601 ASN A CA 1
ATOM 4703 C C . ASN A 1 601 ? -8.787 4.497 27.386 1.00 95.69 601 ASN A C 1
ATOM 4705 O O . ASN A 1 601 ? -9.102 3.595 26.623 1.00 95.69 601 ASN A O 1
ATOM 4709 N N . GLU A 1 602 ? -7.653 5.190 27.262 1.00 97.88 602 GLU A N 1
ATOM 4710 C CA . GLU A 1 602 ? -6.669 4.971 26.191 1.00 97.88 602 GLU A CA 1
ATOM 4711 C C . GLU A 1 602 ? -6.066 3.558 26.269 1.00 97.88 602 GLU A C 1
ATOM 4713 O O . GLU A 1 602 ? -5.995 2.853 25.266 1.00 97.88 602 GLU A O 1
ATOM 4718 N N . ILE A 1 603 ? -5.714 3.097 27.478 1.00 97.25 603 ILE A N 1
ATOM 4719 C CA . ILE A 1 603 ? -5.243 1.720 27.704 1.00 97.25 603 ILE A CA 1
ATOM 4720 C C . ILE A 1 603 ? -6.330 0.708 27.329 1.00 97.25 603 ILE A C 1
ATOM 4722 O O . ILE A 1 603 ? -6.044 -0.247 26.614 1.00 97.25 603 ILE A O 1
ATOM 4726 N N . SER A 1 604 ? -7.574 0.921 27.774 1.00 96.31 604 SER A N 1
ATOM 4727 C CA . SER A 1 604 ? -8.678 0.005 27.472 1.00 96.31 604 SER A CA 1
ATOM 4728 C C . SER A 1 604 ? -9.007 -0.043 25.980 1.00 96.31 604 SER A C 1
ATOM 4730 O O . SER A 1 604 ? -9.351 -1.112 25.481 1.00 96.31 604 SER A O 1
ATOM 4732 N N . LEU A 1 605 ? -8.928 1.087 25.270 1.00 98.00 605 LEU A N 1
ATOM 4733 C CA . LEU A 1 605 ? -9.136 1.130 23.824 1.00 98.00 605 LEU A CA 1
ATOM 4734 C C . LEU A 1 605 ? -8.062 0.308 23.108 1.00 98.00 605 LEU A C 1
ATOM 4736 O O . LEU A 1 605 ? -8.406 -0.559 22.308 1.00 98.00 605 LEU A O 1
ATOM 4740 N N . ARG A 1 606 ? -6.792 0.502 23.481 1.00 98.06 606 ARG A N 1
ATOM 4741 C CA . ARG A 1 606 ? -5.672 -0.263 22.929 1.00 98.06 606 ARG A CA 1
ATOM 4742 C C . ARG A 1 606 ? -5.807 -1.754 23.170 1.00 98.06 606 ARG A C 1
ATOM 4744 O O . ARG A 1 606 ? -5.652 -2.520 22.234 1.00 98.06 606 ARG A O 1
ATOM 4751 N N . GLU A 1 607 ? -6.133 -2.170 24.392 1.00 97.31 607 GLU A N 1
ATOM 4752 C CA . GLU A 1 607 ? -6.333 -3.589 24.713 1.00 97.31 607 GLU A CA 1
ATOM 4753 C C . GLU A 1 607 ? -7.433 -4.223 23.844 1.00 97.31 607 GLU A C 1
ATOM 4755 O O . GLU A 1 607 ? -7.265 -5.340 23.358 1.00 97.31 607 GLU A O 1
ATOM 4760 N N . ASN A 1 608 ? -8.529 -3.499 23.593 1.00 97.44 608 ASN A N 1
ATOM 4761 C CA . ASN A 1 608 ? -9.598 -3.981 22.719 1.00 97.44 608 ASN A CA 1
ATOM 4762 C C . ASN A 1 608 ? -9.166 -4.038 21.246 1.00 97.44 608 ASN A C 1
ATOM 4764 O O . ASN A 1 608 ? -9.432 -5.035 20.582 1.00 97.44 608 ASN A O 1
ATOM 4768 N N . ILE A 1 609 ? -8.493 -3.002 20.734 1.00 98.25 609 ILE A N 1
ATOM 4769 C CA . ILE A 1 609 ? -8.006 -2.971 19.345 1.00 98.25 609 ILE A CA 1
ATOM 4770 C C . ILE A 1 609 ? -6.962 -4.074 19.115 1.00 98.25 609 ILE A C 1
ATOM 4772 O O . ILE A 1 609 ? -7.072 -4.797 18.129 1.00 98.25 609 ILE A O 1
ATOM 4776 N N . SER A 1 610 ? -6.032 -4.284 20.055 1.00 98.06 610 SER A N 1
ATOM 4777 C CA . SER A 1 610 ? -5.098 -5.419 20.045 1.00 98.06 610 SER A CA 1
ATOM 4778 C C . SER A 1 610 ? -5.831 -6.759 19.989 1.00 98.06 610 SER A C 1
ATOM 4780 O O . SER A 1 610 ? -5.504 -7.607 19.164 1.00 98.06 610 SER A O 1
ATOM 4782 N N . ALA A 1 611 ? -6.855 -6.956 20.828 1.00 97.88 611 ALA A N 1
ATOM 4783 C CA . ALA A 1 611 ? -7.627 -8.196 20.826 1.00 97.88 611 ALA A CA 1
ATOM 4784 C C . ALA A 1 611 ? -8.320 -8.440 19.474 1.00 97.88 611 ALA A C 1
ATOM 4786 O O . ALA A 1 611 ? -8.286 -9.558 18.965 1.00 97.88 611 ALA A O 1
ATOM 4787 N N . ILE A 1 612 ? -8.901 -7.403 18.864 1.00 98.19 612 ILE A N 1
ATOM 4788 C CA . ILE A 1 612 ? -9.546 -7.503 17.547 1.00 98.19 612 ILE A CA 1
ATOM 4789 C C . ILE A 1 612 ? -8.512 -7.795 16.448 1.00 98.19 612 ILE A C 1
ATOM 4791 O O . ILE A 1 612 ? -8.755 -8.659 15.605 1.00 98.19 612 ILE A O 1
ATOM 4795 N N . GLY A 1 613 ? -7.354 -7.131 16.468 1.00 97.38 613 GLY A N 1
ATOM 4796 C CA . GLY A 1 613 ? -6.275 -7.371 15.507 1.00 97.38 613 GLY A CA 1
ATOM 4797 C C . GLY A 1 613 ? -5.727 -8.801 15.577 1.00 97.38 613 GLY A C 1
ATOM 4798 O O . GLY A 1 613 ? -5.574 -9.458 14.548 1.00 97.38 613 GLY A O 1
ATOM 4799 N N . LEU A 1 614 ? -5.549 -9.347 16.784 1.00 96.69 614 LEU A N 1
ATOM 4800 C CA . LEU A 1 614 ? -5.166 -10.751 16.978 1.00 96.69 614 LEU A CA 1
ATOM 4801 C C . LEU A 1 614 ? -6.254 -11.727 16.503 1.00 96.69 614 LEU A C 1
ATOM 4803 O O . LEU A 1 614 ? -5.936 -12.757 15.907 1.00 96.69 614 LEU A O 1
ATOM 4807 N N . LEU A 1 615 ? -7.539 -11.412 16.712 1.00 95.56 615 LEU A N 1
ATOM 4808 C CA . LEU A 1 615 ? -8.639 -12.218 16.168 1.00 95.56 615 LEU A CA 1
ATOM 4809 C C . LEU A 1 615 ? -8.635 -12.214 14.637 1.00 95.56 615 LEU A C 1
ATOM 4811 O O . LEU A 1 615 ? -8.810 -13.274 14.035 1.00 95.56 615 LEU A O 1
ATOM 4815 N N . ARG A 1 616 ? -8.387 -11.058 14.005 1.00 95.06 616 ARG A N 1
ATOM 4816 C CA . ARG A 1 616 ? -8.212 -10.959 12.548 1.00 95.06 616 ARG A CA 1
ATOM 4817 C C . ARG A 1 616 ? -7.077 -11.872 12.081 1.00 95.06 616 ARG A C 1
ATOM 4819 O O . ARG A 1 616 ? -7.280 -12.690 11.189 1.00 95.06 616 ARG A O 1
ATOM 4826 N N . GLN A 1 617 ? -5.913 -11.817 12.727 1.00 91.62 617 GLN A N 1
ATOM 4827 C CA . GLN A 1 617 ? -4.769 -12.671 12.384 1.00 91.62 617 GLN A CA 1
ATOM 4828 C C . GLN A 1 617 ? -5.078 -14.177 12.516 1.00 91.62 617 GLN A C 1
ATOM 4830 O O . GLN A 1 617 ? -4.560 -14.991 11.755 1.00 91.62 617 GLN A O 1
ATOM 4835 N N . GLN A 1 618 ? -5.961 -14.572 13.434 1.00 89.44 618 GLN A N 1
ATOM 4836 C CA . GLN A 1 618 ? -6.304 -15.980 13.676 1.00 89.44 618 GLN A CA 1
ATOM 4837 C C . GLN A 1 618 ? -7.486 -16.490 12.838 1.00 89.44 618 GLN A C 1
ATOM 4839 O O . GLN A 1 618 ? -7.654 -17.700 12.701 1.00 89.44 618 GLN A O 1
ATOM 4844 N N . SER A 1 619 ? -8.304 -15.600 12.271 1.00 91.81 619 SER A N 1
ATOM 4845 C CA . SER A 1 619 ? -9.520 -15.961 11.538 1.00 91.81 619 SER A CA 1
ATOM 4846 C C . SER A 1 619 ? -9.414 -15.632 10.051 1.00 91.81 619 SER A C 1
ATOM 4848 O O . SER A 1 619 ? -9.469 -14.468 9.661 1.00 91.81 619 SER A O 1
ATOM 4850 N N . GLU A 1 620 ? -9.354 -16.671 9.212 1.00 91.75 620 GLU A N 1
ATOM 4851 C CA . GLU A 1 620 ? -9.445 -16.542 7.747 1.00 91.75 620 GLU A CA 1
ATOM 4852 C C . GLU A 1 620 ? -10.712 -15.771 7.340 1.00 91.75 620 GLU A C 1
ATOM 4854 O O . GLU A 1 620 ? -10.662 -14.886 6.492 1.00 91.75 620 GLU A O 1
ATOM 4859 N N . ALA A 1 621 ? -11.833 -16.025 8.024 1.00 94.25 621 ALA A N 1
ATOM 4860 C CA . ALA A 1 621 ? -13.086 -15.314 7.798 1.00 94.25 621 ALA A CA 1
ATOM 4861 C C . ALA A 1 621 ? -12.957 -13.800 8.004 1.00 94.25 621 ALA A C 1
ATOM 4863 O O . ALA A 1 621 ? -13.467 -13.040 7.191 1.00 94.25 621 ALA A O 1
ATOM 4864 N N . LEU A 1 622 ? -12.261 -13.340 9.046 1.00 94.94 622 LEU A N 1
ATOM 4865 C CA . LEU A 1 622 ? -12.086 -11.903 9.281 1.00 94.94 622 LEU A CA 1
ATOM 4866 C C . LEU A 1 622 ? -11.122 -11.234 8.293 1.00 94.94 622 LEU A C 1
ATOM 4868 O O . LEU A 1 622 ? -11.220 -10.023 8.114 1.00 94.94 622 LEU A O 1
ATOM 4872 N N . ARG A 1 623 ? -10.215 -11.990 7.662 1.00 93.06 623 ARG A N 1
ATOM 4873 C CA . ARG A 1 623 ? -9.266 -11.458 6.670 1.00 93.06 623 ARG A CA 1
ATOM 4874 C C . ARG A 1 623 ? -9.834 -11.459 5.254 1.00 93.06 623 ARG A C 1
ATOM 4876 O O . ARG A 1 623 ? -9.794 -10.434 4.583 1.00 93.06 623 ARG A O 1
ATOM 4883 N N . GLN A 1 624 ? -10.428 -12.580 4.848 1.00 90.69 624 GLN A N 1
ATOM 4884 C CA . GLN A 1 624 ? -10.782 -12.878 3.453 1.00 90.69 624 GLN A CA 1
ATOM 4885 C C . GLN A 1 624 ? -12.278 -13.152 3.242 1.00 90.69 624 GLN A C 1
ATOM 4887 O O . GLN A 1 624 ? -12.718 -13.432 2.127 1.00 90.69 624 GLN A O 1
ATOM 4892 N N . GLY A 1 625 ? -13.087 -13.128 4.304 1.00 92.31 625 GLY A N 1
ATOM 4893 C CA . GLY A 1 625 ? -14.499 -13.476 4.212 1.00 92.31 625 GLY A CA 1
ATOM 4894 C C . GLY A 1 625 ? -15.295 -12.517 3.329 1.00 92.31 625 GLY A C 1
ATOM 4895 O O . GLY A 1 625 ? -15.076 -11.309 3.313 1.00 92.31 625 GLY A O 1
ATOM 4896 N N . THR A 1 626 ? -16.299 -13.048 2.635 1.00 92.50 626 THR A N 1
ATOM 4897 C CA . THR A 1 626 ? -17.288 -12.218 1.943 1.00 92.50 626 THR A CA 1
ATOM 4898 C C . THR A 1 626 ? -18.237 -11.591 2.961 1.00 92.50 626 THR A C 1
ATOM 4900 O O . THR A 1 626 ? -18.794 -12.295 3.810 1.00 92.50 626 THR A O 1
ATOM 4903 N N . TYR A 1 627 ? -18.432 -10.277 2.855 1.00 94.44 627 TYR A N 1
ATOM 4904 C CA . TYR A 1 627 ? -19.353 -9.516 3.694 1.00 94.44 627 TYR A CA 1
ATOM 4905 C C . TYR A 1 627 ? -20.815 -9.856 3.378 1.00 94.44 627 TYR A C 1
ATOM 4907 O O . TYR A 1 627 ? -21.241 -9.801 2.224 1.00 94.44 627 TYR A O 1
ATOM 4915 N N . ALA A 1 628 ? -21.620 -10.126 4.406 1.00 94.25 628 ALA A N 1
ATOM 4916 C CA . ALA A 1 628 ? -23.071 -10.222 4.274 1.00 94.25 628 ALA A CA 1
ATOM 4917 C C . ALA A 1 628 ? -23.798 -9.640 5.490 1.00 94.25 628 ALA A C 1
ATOM 4919 O O . ALA A 1 628 ? -23.554 -10.042 6.630 1.00 94.25 628 ALA A O 1
ATOM 4920 N N . SER A 1 629 ? -24.738 -8.728 5.235 1.00 95.69 629 SER A N 1
ATOM 4921 C CA . SER A 1 629 ? -25.590 -8.132 6.266 1.00 95.69 629 SER A CA 1
ATOM 4922 C C . SER A 1 629 ? -26.507 -9.181 6.898 1.00 95.69 629 SER A C 1
ATOM 4924 O O . SER A 1 629 ? -27.208 -9.903 6.187 1.00 95.69 629 SER A O 1
ATOM 4926 N N . LEU A 1 630 ? -26.525 -9.252 8.231 1.00 96.25 630 LEU A N 1
ATOM 4927 C CA . LEU A 1 630 ? -27.427 -10.130 8.990 1.00 96.25 630 LEU A CA 1
ATOM 4928 C C . LEU A 1 630 ? -28.521 -9.336 9.706 1.00 96.25 630 LEU A C 1
ATOM 4930 O O . LEU A 1 630 ? -29.658 -9.788 9.829 1.00 96.25 630 LEU A O 1
ATOM 4934 N N . PHE A 1 631 ? -28.172 -8.151 10.201 1.00 96.50 631 PHE A N 1
ATOM 4935 C CA . PHE A 1 631 ? -29.073 -7.248 10.896 1.00 96.50 631 PHE A CA 1
ATOM 4936 C C . PHE A 1 631 ? -28.594 -5.809 10.701 1.00 96.50 631 PHE A C 1
ATOM 4938 O O . PHE A 1 631 ? -27.428 -5.512 10.945 1.00 96.50 631 PHE A O 1
ATOM 4945 N N . ASN A 1 632 ? -29.496 -4.884 10.378 1.00 94.88 632 ASN A N 1
ATOM 4946 C CA . ASN A 1 632 ? -29.194 -3.458 10.421 1.00 94.88 632 ASN A CA 1
ATOM 4947 C C . ASN A 1 632 ? -30.373 -2.653 10.988 1.00 94.88 632 ASN A C 1
ATOM 4949 O O . ASN A 1 632 ? -31.548 -2.984 10.820 1.00 94.88 632 ASN A O 1
ATOM 4953 N N . ALA A 1 633 ? -30.036 -1.595 11.710 1.00 96.12 633 ALA A N 1
ATOM 4954 C CA . ALA A 1 633 ? -30.926 -0.555 12.196 1.00 96.12 633 ALA A CA 1
ATOM 4955 C C . ALA A 1 633 ? -30.098 0.727 12.379 1.00 96.12 633 ALA A C 1
ATOM 4957 O O . ALA A 1 633 ? -28.900 0.742 12.114 1.00 96.12 633 ALA A O 1
ATOM 4958 N N . THR A 1 634 ? -30.715 1.805 12.861 1.00 96.06 634 THR A N 1
ATOM 4959 C CA . THR A 1 634 ? -30.037 3.102 13.018 1.00 96.06 634 THR A CA 1
ATOM 4960 C C . THR A 1 634 ? -28.781 3.027 13.901 1.00 96.06 634 THR A C 1
ATOM 4962 O O . THR A 1 634 ? -27.734 3.543 13.522 1.00 96.06 634 THR A O 1
ATOM 4965 N N . ASP A 1 635 ? -28.845 2.358 15.057 1.00 97.25 635 ASP A N 1
ATOM 4966 C CA . ASP A 1 635 ? -27.736 2.334 16.033 1.00 97.25 635 ASP A CA 1
ATOM 4967 C C . ASP A 1 635 ? -27.193 0.930 16.329 1.00 97.25 635 ASP A C 1
ATOM 4969 O O . ASP A 1 635 ? -26.321 0.763 17.184 1.00 97.25 635 ASP A O 1
ATOM 4973 N N . THR A 1 636 ? -27.705 -0.087 15.638 1.00 98.31 636 THR A N 1
ATOM 4974 C CA . THR A 1 636 ? -27.308 -1.484 15.820 1.00 98.31 636 THR A CA 1
ATOM 4975 C C . THR A 1 636 ? -27.118 -2.171 14.480 1.00 98.31 636 THR A C 1
ATOM 4977 O O . THR A 1 636 ? -27.915 -1.989 13.564 1.00 98.31 636 THR A O 1
ATOM 4980 N N . ILE A 1 637 ? -26.067 -2.975 14.369 1.00 98.38 637 ILE A N 1
ATOM 4981 C CA . ILE A 1 637 ? -25.720 -3.707 13.148 1.00 98.38 637 ILE A CA 1
ATOM 4982 C C . ILE A 1 637 ? -25.093 -5.049 13.512 1.00 98.38 637 ILE A C 1
ATOM 4984 O O . ILE A 1 637 ? -24.408 -5.147 14.529 1.00 98.38 637 ILE A O 1
ATOM 4988 N N . ALA A 1 638 ? -25.345 -6.068 12.698 1.00 98.31 638 ALA A N 1
ATOM 4989 C CA . ALA A 1 638 ? -24.585 -7.303 12.682 1.00 98.31 638 ALA A CA 1
ATOM 4990 C C . ALA A 1 638 ? -24.376 -7.780 11.241 1.00 98.31 638 ALA A C 1
ATOM 4992 O O . ALA A 1 638 ? -25.301 -7.743 10.428 1.00 98.31 638 ALA A O 1
ATOM 4993 N N . TRP A 1 639 ? -23.177 -8.259 10.940 1.00 97.81 639 TRP A N 1
ATOM 4994 C CA . TRP A 1 639 ? -22.824 -8.826 9.642 1.00 97.81 639 TRP A CA 1
ATOM 4995 C C . TRP A 1 639 ? -22.014 -10.101 9.828 1.00 97.81 639 TRP A C 1
ATOM 4997 O O . TRP A 1 639 ? -21.472 -10.362 10.903 1.00 97.81 639 TRP A O 1
ATOM 5007 N N . SER A 1 640 ? -21.959 -10.900 8.771 1.00 96.75 640 SER A N 1
ATOM 5008 C CA . SER A 1 640 ? -21.064 -12.044 8.678 1.00 96.75 640 SER A CA 1
ATOM 5009 C C . SER A 1 640 ? -19.937 -11.771 7.702 1.00 96.75 640 SER A C 1
ATOM 5011 O O . SER A 1 640 ? -20.125 -11.081 6.700 1.00 96.75 640 SER A O 1
ATOM 5013 N N . MET A 1 641 ? -18.795 -12.369 8.002 1.00 96.62 641 MET A N 1
ATOM 5014 C CA . MET A 1 641 ? -17.675 -12.548 7.096 1.00 96.62 641 MET A CA 1
ATOM 5015 C C . MET A 1 641 ? -17.527 -14.050 6.880 1.00 96.62 641 MET A C 1
ATOM 5017 O O . MET A 1 641 ? -17.381 -14.787 7.854 1.00 96.62 641 MET A O 1
ATOM 5021 N N . THR A 1 642 ? -17.658 -14.525 5.642 1.00 94.62 642 THR A N 1
ATOM 5022 C CA . THR A 1 642 ? -17.769 -15.969 5.362 1.00 94.62 642 THR A CA 1
ATOM 5023 C C . THR A 1 642 ? -16.799 -16.400 4.268 1.00 94.62 642 THR A C 1
ATOM 5025 O O . THR A 1 642 ? -16.786 -15.797 3.197 1.00 94.62 642 THR A O 1
ATOM 5028 N N . THR A 1 643 ? -16.025 -17.455 4.519 1.00 93.44 643 THR A N 1
ATOM 5029 C CA . THR A 1 643 ? -15.245 -18.192 3.510 1.00 93.44 643 THR A CA 1
ATOM 5030 C C . THR A 1 643 ? -15.883 -19.563 3.264 1.00 93.44 643 THR A C 1
ATOM 5032 O O . THR A 1 643 ? -16.945 -19.879 3.803 1.00 93.44 643 THR A O 1
ATOM 5035 N N . GLU A 1 644 ? -15.266 -20.412 2.437 1.00 87.75 644 GLU A N 1
ATOM 5036 C CA . GLU A 1 644 ? -15.764 -21.780 2.218 1.00 87.75 644 GLU A CA 1
ATOM 5037 C C . GLU A 1 644 ? -15.692 -22.661 3.479 1.00 87.75 644 GLU A C 1
ATOM 5039 O O . GLU A 1 644 ? -16.431 -23.643 3.601 1.00 87.75 644 GLU A O 1
ATOM 5044 N N . THR A 1 645 ? -14.777 -22.339 4.392 1.00 84.81 645 THR A N 1
ATOM 5045 C CA . THR A 1 645 ? -14.379 -23.171 5.535 1.00 84.81 645 THR A CA 1
ATOM 5046 C C . THR A 1 645 ? -14.739 -22.552 6.879 1.00 84.81 645 THR A C 1
ATOM 5048 O O . THR A 1 645 ? -14.898 -23.298 7.845 1.00 84.81 645 THR A O 1
ATOM 5051 N N . ASN A 1 646 ? -14.879 -21.226 6.952 1.00 88.75 646 ASN A N 1
ATOM 5052 C CA . ASN A 1 646 ? -14.999 -20.493 8.206 1.00 88.75 646 ASN A CA 1
ATOM 5053 C C . ASN A 1 646 ? -16.034 -19.359 8.100 1.00 88.75 646 ASN A C 1
ATOM 5055 O O . ASN A 1 646 ? -16.277 -18.803 7.028 1.00 88.75 646 ASN A O 1
ATOM 5059 N N . GLN A 1 647 ? -16.638 -18.986 9.226 1.00 93.56 647 GLN A N 1
ATOM 5060 C CA . GLN A 1 647 ? -17.543 -17.847 9.322 1.00 93.56 647 GLN A CA 1
ATOM 5061 C C . GLN A 1 647 ? -17.292 -17.075 10.619 1.00 93.56 647 GLN A C 1
ATOM 5063 O O . GLN A 1 647 ? -17.171 -17.652 11.697 1.00 93.56 647 GLN A O 1
ATOM 5068 N N . ALA A 1 648 ? -17.282 -15.751 10.530 1.00 96.62 648 ALA A N 1
ATOM 5069 C CA . ALA A 1 648 ? -17.296 -14.853 11.675 1.00 96.62 648 ALA A CA 1
ATOM 5070 C C . ALA A 1 648 ? -18.556 -13.985 11.636 1.00 96.62 648 ALA A C 1
ATOM 5072 O O . ALA A 1 648 ? -19.032 -13.622 10.562 1.00 96.62 648 ALA A O 1
ATOM 5073 N N . VAL A 1 649 ? -19.097 -13.643 12.804 1.00 97.69 649 VAL A N 1
ATOM 5074 C CA . VAL A 1 649 ? -20.219 -12.710 12.958 1.00 97.69 649 VAL A CA 1
ATOM 5075 C C . VAL A 1 649 ? -19.793 -11.572 13.862 1.00 97.69 649 VAL A C 1
ATOM 5077 O O . VAL A 1 649 ? -19.360 -11.795 14.990 1.00 97.69 649 VAL A O 1
ATOM 5080 N N . ILE A 1 650 ? -19.948 -10.349 13.374 1.00 98.12 650 ILE A N 1
ATOM 5081 C CA . ILE A 1 650 ? -19.588 -9.131 14.086 1.00 98.12 650 ILE A CA 1
ATOM 5082 C C . ILE A 1 650 ? -20.871 -8.366 14.376 1.00 98.12 650 ILE A C 1
ATOM 5084 O O . ILE A 1 650 ? -21.746 -8.280 13.516 1.00 98.12 650 ILE A O 1
ATOM 5088 N N . ALA A 1 651 ? -21.004 -7.822 15.584 1.00 98.25 651 ALA A N 1
ATOM 5089 C CA . ALA A 1 651 ? -22.147 -7.008 15.976 1.00 98.25 651 ALA A CA 1
ATOM 5090 C C . ALA A 1 651 ? -21.714 -5.758 16.746 1.00 98.25 651 ALA A C 1
ATOM 5092 O O . ALA A 1 651 ? -20.823 -5.815 17.591 1.00 98.25 651 ALA A O 1
ATOM 5093 N N . MET A 1 652 ? -22.385 -4.633 16.493 1.00 98.31 652 MET A N 1
ATOM 5094 C CA . MET A 1 652 ? -22.133 -3.356 17.165 1.00 98.31 652 MET A CA 1
ATOM 5095 C C . MET A 1 652 ? -23.439 -2.697 17.611 1.00 98.31 652 MET A C 1
ATOM 5097 O O . MET A 1 652 ? -24.453 -2.747 16.912 1.00 98.31 652 MET A O 1
ATOM 5101 N N . ASN A 1 653 ? -23.407 -2.040 18.771 1.00 97.88 653 ASN A N 1
ATOM 5102 C CA . ASN A 1 653 ? -24.506 -1.249 19.322 1.00 97.88 653 ASN A CA 1
ATOM 5103 C C . ASN A 1 653 ? -23.981 0.103 19.807 1.00 97.88 653 ASN A C 1
ATOM 5105 O O . ASN A 1 653 ? -23.500 0.195 20.933 1.00 97.88 653 ASN A O 1
ATOM 5109 N N . ARG A 1 654 ? -24.087 1.158 18.989 1.00 96.06 654 ARG A N 1
ATOM 5110 C CA . ARG A 1 654 ? -23.713 2.529 19.402 1.00 96.06 654 ARG A CA 1
ATOM 5111 C C . ARG A 1 654 ? -24.802 3.231 20.219 1.00 96.06 654 ARG A C 1
ATOM 5113 O O . ARG A 1 654 ? -24.677 4.402 20.564 1.00 96.06 654 ARG A O 1
ATOM 5120 N N . GLY A 1 655 ? -25.916 2.547 20.475 1.00 95.62 655 GLY A N 1
ATOM 5121 C CA . GLY A 1 655 ? -27.031 3.079 21.239 1.00 95.62 655 GLY A CA 1
ATOM 5122 C C . GLY A 1 655 ? -26.740 3.136 22.739 1.00 95.62 655 GLY A C 1
ATOM 5123 O O . GLY A 1 655 ? -25.972 2.356 23.295 1.00 95.62 655 GLY A O 1
ATOM 5124 N N . THR A 1 656 ? -27.461 4.014 23.438 1.00 95.06 656 THR A N 1
ATOM 5125 C CA . THR A 1 656 ? -27.329 4.216 24.898 1.00 95.06 656 THR A CA 1
ATOM 5126 C C . THR A 1 656 ? -28.039 3.158 25.752 1.00 95.06 656 THR A C 1
ATOM 5128 O O . THR A 1 656 ? -28.027 3.225 26.985 1.00 95.06 656 THR A O 1
ATOM 5131 N N . THR A 1 657 ? -28.678 2.168 25.123 1.00 96.94 657 THR A N 1
ATOM 5132 C CA . THR A 1 657 ? -29.371 1.065 25.799 1.00 96.94 657 THR A CA 1
ATOM 5133 C C . THR A 1 657 ? -28.947 -0.281 25.220 1.00 96.94 657 THR A C 1
ATOM 5135 O O . THR A 1 657 ? -28.656 -0.344 24.028 1.00 96.94 657 THR A O 1
ATOM 5138 N N . PRO A 1 658 ? -28.963 -1.369 26.015 1.00 97.56 658 PRO A N 1
ATOM 5139 C CA . PRO A 1 658 ? -28.733 -2.709 25.485 1.00 97.56 658 PRO A CA 1
ATOM 5140 C C . PRO A 1 658 ? -29.712 -3.060 24.360 1.00 97.56 658 PRO A C 1
ATOM 5142 O O . PRO A 1 658 ? -30.892 -2.705 24.442 1.00 97.56 658 PRO A O 1
ATOM 5145 N N . ALA A 1 659 ? -29.231 -3.791 23.359 1.00 97.44 659 ALA A N 1
ATOM 5146 C CA . ALA A 1 659 ? -30.003 -4.228 22.203 1.00 97.44 659 ALA A CA 1
ATOM 5147 C C . ALA A 1 659 ? -29.934 -5.749 22.043 1.00 97.44 659 ALA A C 1
ATOM 5149 O O . ALA A 1 659 ? -28.885 -6.356 22.254 1.00 97.44 659 ALA A O 1
ATOM 5150 N N . THR A 1 660 ? -31.060 -6.363 21.686 1.00 96.94 660 THR A N 1
ATOM 5151 C CA . THR A 1 660 ? -31.151 -7.806 21.438 1.00 96.94 660 THR A CA 1
ATOM 5152 C C . THR A 1 660 ? -31.104 -8.068 19.940 1.00 96.94 660 THR A C 1
ATOM 5154 O O . THR A 1 660 ? -31.850 -7.443 19.188 1.00 96.94 660 THR A O 1
ATOM 5157 N N . PHE A 1 661 ? -30.251 -9.005 19.545 1.00 97.44 661 PHE A N 1
ATOM 5158 C CA . PHE A 1 661 ? -30.116 -9.505 18.185 1.00 97.44 661 PHE A CA 1
ATOM 5159 C C . PHE A 1 661 ? -30.755 -10.890 18.098 1.00 97.44 661 PHE A C 1
ATOM 5161 O O . PHE A 1 661 ? -30.696 -11.660 19.057 1.00 97.44 661 PHE A O 1
ATOM 5168 N N . ASP A 1 662 ? -31.382 -11.164 16.960 1.00 95.69 662 ASP A N 1
ATOM 5169 C CA . ASP A 1 662 ? -32.035 -12.426 16.611 1.00 95.69 662 ASP A CA 1
ATOM 5170 C C . ASP A 1 662 ? -31.611 -12.730 15.173 1.00 95.69 662 ASP A C 1
ATOM 5172 O O . ASP A 1 662 ? -32.106 -12.097 14.239 1.00 95.69 662 ASP A O 1
ATOM 5176 N N . LEU A 1 663 ? -30.577 -13.560 15.025 1.00 95.38 663 LEU A N 1
ATOM 5177 C CA . LEU A 1 663 ? -29.920 -13.821 13.742 1.00 95.38 663 LEU A CA 1
ATOM 5178 C C . LEU A 1 663 ? -30.382 -15.167 13.170 1.00 95.38 663 LEU A C 1
ATOM 5180 O O . LEU A 1 663 ? -30.755 -16.061 13.917 1.00 95.38 663 LEU A O 1
ATOM 5184 N N . ASP A 1 664 ? -30.336 -15.340 11.851 1.00 91.12 664 ASP A N 1
ATOM 5185 C CA . ASP A 1 664 ? -30.634 -16.630 11.212 1.00 91.12 664 ASP A CA 1
ATOM 5186 C C . ASP A 1 664 ? -29.317 -17.350 10.884 1.00 91.12 664 ASP A C 1
ATOM 5188 O O . ASP A 1 664 ? -28.708 -17.104 9.843 1.00 91.12 664 ASP A O 1
ATOM 5192 N N . LEU A 1 665 ? -28.819 -18.164 11.823 1.00 91.19 665 LEU A N 1
ATOM 5193 C CA . LEU A 1 665 ? -27.522 -18.848 11.731 1.00 91.19 665 LEU A CA 1
ATOM 5194 C C . LEU A 1 665 ? -27.646 -20.323 12.133 1.00 91.19 665 LEU A C 1
ATOM 5196 O O . LEU A 1 665 ? -28.401 -20.688 13.029 1.00 91.19 665 LEU A O 1
ATOM 5200 N N . GLU A 1 666 ? -26.833 -21.197 11.542 1.00 88.38 666 GLU A N 1
ATOM 5201 C CA . GLU A 1 666 ? -26.851 -22.633 11.877 1.00 88.38 666 GLU A CA 1
ATOM 5202 C C . GLU A 1 666 ? -25.958 -23.009 13.078 1.00 88.38 666 GLU A C 1
ATOM 5204 O O . GLU A 1 666 ? -25.896 -24.174 13.479 1.00 88.38 666 GLU A O 1
ATOM 5209 N N . TRP A 1 667 ? -25.265 -22.038 13.675 1.00 89.94 667 TRP A N 1
ATOM 5210 C CA . TRP A 1 667 ? -24.326 -22.236 14.781 1.00 89.94 667 TRP A CA 1
ATOM 5211 C C . TRP A 1 667 ? -24.420 -21.111 15.813 1.00 89.94 667 TRP A C 1
ATOM 5213 O O . TRP A 1 667 ? -24.952 -20.037 15.552 1.00 89.94 667 TRP A O 1
ATOM 5223 N N . PHE A 1 668 ? -23.892 -21.373 17.004 1.00 86.94 668 PHE A N 1
ATOM 5224 C CA . PHE A 1 668 ? -23.849 -20.428 18.112 1.00 86.94 668 PHE A CA 1
ATOM 5225 C C . PHE A 1 668 ? -22.455 -20.443 18.741 1.00 86.94 668 PHE A C 1
ATOM 5227 O O . PHE A 1 668 ? -21.781 -21.476 18.731 1.00 86.94 668 PHE A O 1
ATOM 5234 N N . ALA A 1 669 ? -22.024 -19.318 19.305 1.00 89.56 669 ALA A N 1
ATOM 5235 C CA . ALA A 1 669 ? -20.719 -19.193 19.944 1.00 89.56 669 ALA A CA 1
ATOM 5236 C C . ALA A 1 669 ? -20.747 -18.210 21.120 1.00 89.56 669 ALA A C 1
ATOM 5238 O O . ALA A 1 669 ? -21.703 -17.456 21.321 1.00 89.56 669 ALA A O 1
ATOM 5239 N N . ASN A 1 670 ? -19.673 -18.230 21.903 1.00 89.06 670 ASN A N 1
ATOM 5240 C CA . ASN A 1 670 ? -19.358 -17.116 22.787 1.00 89.06 670 ASN A CA 1
ATOM 5241 C C . ASN A 1 670 ? -18.677 -16.015 21.974 1.00 89.06 670 ASN A C 1
ATOM 5243 O O . ASN A 1 670 ? -17.991 -16.298 20.992 1.00 89.06 670 ASN A O 1
ATOM 5247 N N . ASP A 1 671 ? -18.866 -14.780 22.409 1.00 89.75 671 ASP A N 1
ATOM 5248 C CA . ASP A 1 671 ? -18.073 -13.650 21.959 1.00 89.75 671 ASP A CA 1
ATOM 5249 C C . ASP A 1 671 ? -16.596 -13.887 22.313 1.00 89.75 671 ASP A C 1
ATOM 5251 O O . ASP A 1 671 ? -16.256 -14.412 23.376 1.00 89.75 671 ASP A O 1
ATOM 5255 N N . SER A 1 672 ? -15.726 -13.535 21.376 1.00 89.44 672 SER A N 1
ATOM 5256 C CA . SER A 1 672 ? -14.278 -13.701 21.479 1.00 89.44 672 SER A CA 1
ATOM 5257 C C . SER A 1 672 ? -13.618 -12.515 22.186 1.00 89.44 672 SER A C 1
ATOM 5259 O O . SER A 1 672 ? -12.465 -12.618 22.596 1.00 89.44 672 SER A O 1
ATOM 5261 N N . LEU A 1 673 ? -14.348 -11.406 22.361 1.00 87.62 673 LEU A N 1
ATOM 5262 C CA . LEU A 1 673 ? -13.895 -10.217 23.087 1.00 87.62 673 LEU A CA 1
ATOM 5263 C C . LEU A 1 673 ? -14.379 -10.192 24.544 1.00 87.62 673 LEU A C 1
ATOM 5265 O O . LEU A 1 673 ? -13.665 -9.733 25.436 1.00 87.62 673 LEU A O 1
ATOM 5269 N N . SER A 1 674 ? -15.602 -10.658 24.803 1.00 83.19 674 SER A N 1
ATOM 5270 C CA . SER A 1 674 ? -16.255 -10.560 26.111 1.00 83.19 674 SER A CA 1
ATOM 5271 C C . SER A 1 674 ? -17.120 -11.783 26.448 1.00 83.19 674 SER A C 1
ATOM 5273 O O . SER A 1 674 ? -17.252 -12.723 25.677 1.00 83.19 674 SER A O 1
ATOM 5275 N N . GLU A 1 675 ? -17.745 -11.799 27.629 1.00 82.94 675 GLU A N 1
ATOM 5276 C CA . GLU A 1 675 ? -18.564 -12.931 28.103 1.00 82.94 675 GLU A CA 1
ATOM 5277 C C . GLU A 1 675 ? -20.004 -12.949 27.530 1.00 82.94 675 GLU A C 1
ATOM 5279 O O . GLU A 1 675 ? -20.938 -13.424 28.186 1.00 82.94 675 GLU A O 1
ATOM 5284 N N . ILE A 1 676 ? -20.229 -12.407 26.328 1.00 90.75 676 ILE A N 1
ATOM 5285 C CA . ILE A 1 676 ? -21.545 -12.437 25.670 1.00 90.75 676 ILE A CA 1
ATOM 5286 C C . ILE A 1 676 ? -21.741 -13.799 24.998 1.00 90.75 676 ILE A C 1
ATOM 5288 O O . ILE A 1 676 ? -20.910 -14.251 24.222 1.00 90.75 676 ILE A O 1
ATOM 5292 N N . TYR A 1 677 ? -22.867 -14.456 25.272 1.00 90.56 677 TYR A N 1
ATOM 5293 C CA . TYR A 1 677 ? -23.205 -15.750 24.679 1.00 90.56 677 TYR A CA 1
ATOM 5294 C C . TYR A 1 677 ? -24.334 -15.602 23.661 1.00 90.56 677 TYR A C 1
ATOM 5296 O O . TYR A 1 677 ? -25.408 -15.102 24.011 1.00 90.56 677 TYR A O 1
ATOM 5304 N N . MET A 1 678 ? -24.096 -16.068 22.434 1.00 93.50 678 MET A N 1
ATOM 5305 C CA . MET A 1 678 ? -25.144 -16.335 21.455 1.00 93.50 678 MET A CA 1
ATOM 5306 C C . MET A 1 678 ? -25.782 -17.680 21.785 1.00 93.50 678 MET A C 1
ATOM 5308 O O . MET A 1 678 ? -25.100 -18.702 21.859 1.00 93.50 678 MET A O 1
ATOM 5312 N N . ASP A 1 679 ? -27.088 -17.684 22.035 1.00 90.56 679 ASP A N 1
ATOM 5313 C CA . ASP A 1 679 ? -27.789 -18.906 22.406 1.00 90.56 679 ASP A CA 1
ATOM 5314 C C . ASP A 1 679 ? -28.073 -19.821 21.200 1.00 90.56 679 ASP A C 1
ATOM 5316 O O . ASP A 1 679 ? -27.781 -19.512 20.048 1.00 90.56 679 ASP A O 1
ATOM 5320 N N . GLN A 1 680 ? -28.658 -20.990 21.466 1.00 88.44 680 GLN A N 1
ATOM 5321 C CA . GLN A 1 680 ? -29.003 -21.979 20.435 1.00 88.44 680 GLN A CA 1
ATOM 5322 C C . GLN A 1 680 ? -30.141 -21.538 19.500 1.00 88.44 680 GLN A C 1
ATOM 5324 O O . GLN A 1 680 ? -30.548 -22.308 18.633 1.00 88.44 680 GLN A O 1
ATOM 5329 N N . GLN A 1 681 ? -30.747 -20.381 19.754 1.00 89.38 681 GLN A N 1
ATOM 5330 C CA . GLN A 1 681 ? -31.711 -19.725 18.879 1.00 89.38 681 GLN A CA 1
ATOM 5331 C C . GLN A 1 681 ? -31.052 -18.538 18.158 1.00 89.38 681 GLN A C 1
ATOM 5333 O O . GLN A 1 681 ? -31.761 -17.745 17.556 1.00 89.38 681 GLN A O 1
ATOM 5338 N N . ASN A 1 682 ? -29.719 -18.416 18.242 1.00 91.88 682 ASN A N 1
ATOM 5339 C CA . ASN A 1 682 ? -28.913 -17.351 17.653 1.00 91.88 682 ASN A CA 1
ATOM 5340 C C . ASN A 1 682 ? -29.271 -15.959 18.196 1.00 91.88 682 ASN A C 1
ATOM 5342 O O . ASN A 1 682 ? -29.095 -14.941 17.521 1.00 91.88 682 ASN A O 1
ATOM 5346 N N . GLN A 1 683 ? -29.750 -15.915 19.444 1.00 95.00 683 GLN A N 1
ATOM 5347 C CA . GLN A 1 683 ? -30.103 -14.686 20.139 1.00 95.00 683 GLN A CA 1
ATOM 5348 C C . GLN A 1 683 ? -29.023 -14.293 21.142 1.00 95.00 683 GLN A C 1
ATOM 5350 O O . GLN A 1 683 ? -28.492 -15.120 21.885 1.00 95.00 683 GLN A O 1
ATOM 5355 N N . PHE A 1 684 ? -28.724 -12.998 21.204 1.00 97.06 684 PHE A N 1
ATOM 5356 C CA . PHE A 1 684 ? -27.850 -12.414 22.221 1.00 97.06 684 PHE A CA 1
ATOM 5357 C C . PHE A 1 684 ? -28.248 -10.969 22.507 1.00 97.06 684 PHE A C 1
ATOM 5359 O O . PHE A 1 684 ? -28.995 -10.340 21.760 1.00 97.06 684 PHE A O 1
ATOM 5366 N N . THR A 1 685 ? -27.779 -10.430 23.631 1.00 96.94 685 THR A N 1
ATOM 5367 C CA . THR A 1 685 ? -27.985 -9.020 23.981 1.00 96.94 685 THR A CA 1
ATOM 5368 C C . THR A 1 685 ? -26.644 -8.331 24.127 1.00 96.94 685 THR A C 1
ATOM 5370 O O . THR A 1 685 ? -25.867 -8.672 25.016 1.00 96.94 685 THR A O 1
ATOM 5373 N N . LEU A 1 686 ? -26.409 -7.339 23.276 1.00 97.12 686 LEU A N 1
ATOM 5374 C CA . LEU A 1 686 ? -25.227 -6.495 23.311 1.00 97.12 686 LEU A CA 1
ATOM 5375 C C . LEU A 1 686 ? -25.497 -5.302 24.243 1.00 97.12 686 LEU A C 1
ATOM 5377 O O . LEU A 1 686 ? -26.546 -4.656 24.113 1.00 97.12 686 LEU A O 1
ATOM 5381 N N . PRO A 1 687 ? -24.611 -4.990 25.206 1.00 97.00 687 PRO A N 1
ATOM 5382 C CA . PRO A 1 687 ? -24.725 -3.785 26.020 1.00 97.00 687 PRO A CA 1
ATOM 5383 C C . PRO A 1 687 ? -24.754 -2.505 25.176 1.00 97.00 687 PRO A C 1
ATOM 5385 O O . PRO A 1 687 ? -24.431 -2.513 23.991 1.00 97.00 687 PRO A O 1
ATOM 5388 N N . ALA A 1 688 ? -25.161 -1.398 25.800 1.00 96.81 688 ALA A N 1
ATOM 5389 C CA . ALA A 1 688 ? -24.996 -0.070 25.211 1.00 96.81 688 ALA A CA 1
ATOM 5390 C C . ALA A 1 688 ? -23.515 0.183 24.899 1.00 96.81 688 ALA A C 1
ATOM 5392 O O . ALA A 1 688 ? -22.678 -0.167 25.734 1.00 96.81 688 ALA A O 1
ATOM 5393 N N . ASN A 1 689 ? -23.216 0.809 23.759 1.00 95.88 689 ASN A N 1
ATOM 5394 C CA . ASN A 1 689 ? -21.851 1.122 23.309 1.00 95.88 689 ASN A CA 1
ATOM 5395 C C . ASN A 1 689 ? -20.936 -0.114 23.185 1.00 95.88 689 ASN A C 1
ATOM 5397 O O . ASN A 1 689 ? -19.730 -0.028 23.403 1.00 95.88 689 ASN A O 1
ATOM 5401 N N . GLY A 1 690 ? -21.533 -1.285 22.952 1.00 95.94 690 GLY A N 1
ATOM 5402 C CA . GLY A 1 690 ? -20.834 -2.564 22.914 1.00 95.94 690 GLY A CA 1
ATOM 5403 C C . GLY A 1 690 ? -20.528 -3.024 21.494 1.00 95.94 690 GLY A C 1
ATOM 5404 O O . GLY A 1 690 ? -21.277 -2.724 20.559 1.00 95.94 690 GLY A O 1
ATOM 5405 N N . VAL A 1 691 ? -19.478 -3.832 21.375 1.00 97.88 691 VAL A N 1
ATOM 5406 C CA . VAL A 1 691 ? -19.114 -4.606 20.181 1.00 97.88 691 VAL A CA 1
ATOM 5407 C C . VAL A 1 691 ? -18.941 -6.079 20.568 1.00 97.88 691 VAL A C 1
ATOM 5409 O O . VAL A 1 691 ? -18.643 -6.367 21.727 1.00 97.88 691 VAL A O 1
ATOM 5412 N N . ALA A 1 692 ? -19.172 -7.001 19.637 1.00 97.75 692 ALA A N 1
ATOM 5413 C CA . ALA A 1 692 ? -18.968 -8.437 19.835 1.00 97.75 692 ALA A CA 1
ATOM 5414 C C . ALA A 1 692 ? -18.496 -9.101 18.537 1.00 97.75 692 ALA A C 1
ATOM 5416 O O . ALA A 1 692 ? -18.957 -8.729 17.454 1.00 97.75 692 ALA A O 1
ATOM 5417 N N . ILE A 1 693 ? -17.615 -10.098 18.658 1.00 97.62 693 ILE A N 1
ATOM 5418 C CA . ILE A 1 693 ? -17.104 -10.905 17.543 1.00 97.62 693 ILE A CA 1
ATOM 5419 C C . ILE A 1 693 ? -17.266 -12.385 17.890 1.00 97.62 693 ILE A C 1
ATOM 5421 O O . ILE A 1 693 ? -16.620 -12.916 18.793 1.00 97.62 693 ILE A O 1
ATOM 5425 N N . PHE A 1 694 ? -18.112 -13.075 17.139 1.00 96.50 694 PHE A N 1
ATOM 5426 C CA . PHE A 1 694 ? -18.342 -14.507 17.257 1.00 96.50 694 PHE A CA 1
ATOM 5427 C C . PHE A 1 694 ? -17.601 -15.222 16.135 1.00 96.50 694 PHE A C 1
ATOM 5429 O O . PHE A 1 694 ? -17.857 -14.958 14.963 1.00 96.50 694 PHE A O 1
ATOM 5436 N N . LEU A 1 695 ? -16.714 -16.147 16.483 1.00 93.94 695 LEU A N 1
ATOM 5437 C CA . LEU A 1 695 ? -16.083 -17.034 15.512 1.00 93.94 695 LEU A CA 1
ATOM 5438 C C . LEU A 1 695 ? -16.859 -18.347 15.475 1.00 93.94 695 LEU A C 1
ATOM 5440 O O . LEU A 1 695 ? -17.197 -18.898 16.530 1.00 93.94 695 LEU A O 1
ATOM 5444 N N . GLN A 1 696 ? -17.156 -18.840 14.273 1.00 88.88 696 GLN A N 1
ATOM 5445 C CA . GLN A 1 696 ? -17.753 -20.154 14.114 1.00 88.88 696 GLN A CA 1
ATOM 5446 C C . GLN A 1 696 ? -16.813 -21.179 14.756 1.00 88.88 696 GLN A C 1
ATOM 5448 O O . GLN A 1 696 ? -15.630 -21.225 14.416 1.00 88.88 696 GLN A O 1
ATOM 5453 N N . PRO A 1 697 ? -17.302 -22.001 15.700 1.00 79.25 697 PRO A N 1
ATOM 5454 C CA . PRO A 1 697 ? -16.484 -23.063 16.247 1.00 79.25 697 PRO A CA 1
ATOM 5455 C C . PRO A 1 697 ? -16.088 -23.985 15.099 1.00 79.25 697 PRO A C 1
ATOM 5457 O O . PRO A 1 697 ? -16.972 -24.509 14.413 1.00 79.25 697 PRO A O 1
ATOM 5460 N N . GLU A 1 698 ? -14.784 -24.192 14.915 1.00 66.44 698 GLU A N 1
ATOM 5461 C CA . GLU A 1 698 ? -14.276 -25.203 13.992 1.00 66.44 698 GLU A CA 1
ATOM 5462 C C . GLU A 1 698 ? -15.063 -26.503 14.203 1.00 66.44 698 GLU A C 1
ATOM 5464 O O . GLU A 1 698 ? -15.301 -26.884 15.362 1.00 66.44 698 GLU A O 1
ATOM 5469 N N . PRO A 1 699 ? -15.521 -27.181 13.133 1.00 50.69 699 PRO A N 1
ATOM 5470 C CA . PRO A 1 699 ? -16.259 -28.420 13.271 1.00 50.69 699 PRO A CA 1
ATOM 5471 C C . PRO A 1 699 ? -15.407 -29.372 14.094 1.00 50.69 699 PRO A C 1
ATOM 5473 O O . PRO A 1 699 ? -14.385 -29.877 13.633 1.00 50.69 699 PRO A O 1
ATOM 5476 N N . VAL A 1 700 ? -15.833 -29.595 15.339 1.00 38.78 700 VAL A N 1
ATOM 5477 C CA . VAL A 1 700 ? -15.149 -30.485 16.263 1.00 38.78 700 VAL A CA 1
ATOM 5478 C C . VAL A 1 700 ? -15.121 -31.849 15.589 1.00 38.78 700 VAL A C 1
ATOM 5480 O O . VAL A 1 700 ? -16.114 -32.582 15.583 1.00 38.78 700 VAL A O 1
ATOM 5483 N N . ILE A 1 701 ? -13.976 -32.215 15.011 1.00 35.38 701 ILE A N 1
ATOM 5484 C CA . ILE A 1 701 ? -13.648 -33.617 14.826 1.00 35.38 701 ILE A CA 1
ATOM 5485 C C . ILE A 1 701 ? -13.679 -34.150 16.247 1.00 35.38 701 ILE A C 1
ATOM 5487 O O . ILE A 1 701 ? -12.814 -33.813 17.050 1.00 35.38 701 ILE A O 1
ATOM 5491 N N . ILE A 1 702 ? -14.733 -34.897 16.586 1.00 29.41 702 ILE A N 1
ATOM 5492 C CA . ILE A 1 702 ? -14.889 -35.508 17.903 1.00 29.41 702 ILE A CA 1
ATOM 5493 C C . ILE A 1 702 ? -13.770 -36.539 18.050 1.00 29.41 702 ILE A C 1
ATOM 5495 O O . ILE A 1 702 ? -13.942 -37.730 17.792 1.00 29.41 702 ILE A O 1
ATOM 5499 N N . VAL A 1 703 ? -12.604 -36.062 18.459 1.00 35.31 703 VAL A N 1
ATOM 5500 C CA . VAL A 1 703 ? -11.680 -36.811 19.283 1.00 35.31 703 VAL A CA 1
ATOM 5501 C C . VAL A 1 703 ? -12.311 -36.743 20.679 1.00 35.31 703 VAL A C 1
ATOM 5503 O O . VAL A 1 703 ? -12.553 -35.643 21.168 1.00 35.31 703 VAL A O 1
ATOM 5506 N N . PRO A 1 704 ? -12.720 -37.871 21.282 1.00 30.17 704 PRO A N 1
ATOM 5507 C CA . PRO A 1 704 ? -13.451 -37.861 22.548 1.00 30.17 704 PRO A CA 1
ATOM 5508 C C . PRO A 1 704 ? -12.717 -37.055 23.633 1.00 30.17 704 PRO A C 1
ATOM 5510 O O . PRO A 1 704 ? -11.511 -37.231 23.781 1.00 30.17 704 PRO A O 1
ATOM 5513 N N . ASP A 1 705 ? -13.461 -36.220 24.373 1.00 30.16 705 ASP A N 1
ATOM 5514 C CA . ASP A 1 705 ? -13.019 -35.396 25.513 1.00 30.16 705 ASP A CA 1
ATOM 5515 C C . ASP A 1 705 ? -11.880 -36.029 26.333 1.00 30.16 705 ASP A C 1
ATOM 5517 O O . ASP A 1 705 ? -12.064 -37.080 26.957 1.00 30.16 705 ASP A O 1
ATOM 5521 N N . ASN A 1 706 ? -10.741 -35.336 26.415 1.00 32.78 706 ASN A N 1
ATOM 5522 C CA . ASN A 1 706 ? -9.746 -35.574 27.455 1.00 32.78 706 ASN A CA 1
ATOM 5523 C C . ASN A 1 706 ? -10.075 -34.687 28.668 1.00 32.78 706 ASN A C 1
ATOM 5525 O O . ASN A 1 706 ? -9.912 -33.470 28.645 1.00 32.78 706 ASN A O 1
ATOM 5529 N N . ASP A 1 707 ? -10.532 -35.340 29.735 1.00 35.84 707 ASP A N 1
ATOM 5530 C CA . ASP A 1 707 ? -10.672 -34.817 31.098 1.00 35.84 707 ASP A CA 1
ATOM 5531 C C . ASP A 1 707 ? -9.342 -34.167 31.575 1.00 35.84 707 ASP A C 1
ATOM 5533 O O . ASP A 1 707 ? -8.294 -34.817 31.439 1.00 35.84 707 ASP A O 1
ATOM 5537 N N . PRO A 1 708 ? -9.332 -32.938 32.148 1.00 40.75 708 PRO A N 1
ATOM 5538 C CA . PRO A 1 708 ? -8.111 -32.226 32.559 1.00 40.75 708 PRO A CA 1
ATOM 5539 C C . PRO A 1 708 ? -7.266 -32.908 33.648 1.00 40.75 708 PRO A C 1
ATOM 5541 O O . PRO A 1 708 ? -6.195 -32.410 33.975 1.00 40.75 708 PRO A O 1
ATOM 5544 N N . ASP A 1 709 ? -7.702 -34.046 34.192 1.00 45.06 709 ASP A N 1
ATOM 5545 C CA . ASP A 1 709 ? -6.924 -34.860 35.137 1.00 45.06 709 ASP A CA 1
ATOM 5546 C C . ASP A 1 709 ? -6.593 -36.280 34.603 1.00 45.06 709 ASP A C 1
ATOM 5548 O O . ASP A 1 709 ? -6.190 -37.161 35.370 1.00 45.06 709 ASP A O 1
ATOM 5552 N N . GLY A 1 710 ? -6.746 -36.537 33.293 1.00 48.16 710 GLY A N 1
ATOM 5553 C CA . GLY A 1 710 ? -6.702 -37.895 32.728 1.00 48.16 710 GLY A CA 1
ATOM 5554 C C . GLY A 1 710 ? -5.503 -38.298 31.856 1.00 48.16 710 GLY A C 1
ATOM 5555 O O . GLY A 1 710 ? -5.153 -39.477 31.852 1.00 48.16 710 GLY A O 1
ATOM 5556 N N . HIS A 1 711 ? -4.853 -37.401 31.108 1.00 60.97 711 HIS A N 1
ATOM 5557 C CA . HIS A 1 711 ? -4.110 -37.837 29.908 1.00 60.97 711 HIS A CA 1
ATOM 5558 C C . HIS A 1 711 ? -2.709 -37.232 29.769 1.00 60.97 711 HIS A C 1
ATOM 5560 O O . HIS A 1 711 ? -2.453 -36.464 28.859 1.00 60.97 711 HIS A O 1
ATOM 5566 N N . CYS A 1 712 ? -1.766 -37.601 30.639 1.00 68.44 712 CYS A N 1
ATOM 5567 C CA . CYS A 1 712 ? -0.386 -37.101 30.526 1.00 68.44 712 CYS A CA 1
ATOM 5568 C C . CYS A 1 712 ? 0.490 -37.840 29.505 1.00 68.44 712 CYS A C 1
ATOM 5570 O O . CYS A 1 712 ? 1.491 -37.290 29.062 1.00 68.44 712 CYS A O 1
ATOM 5572 N N . LEU A 1 713 ? 0.165 -39.092 29.166 1.00 71.94 713 LEU A N 1
ATOM 5573 C CA . LEU A 1 713 ? 0.974 -39.926 28.276 1.00 71.94 713 LEU A CA 1
ATOM 5574 C C . LEU A 1 713 ? 0.128 -40.382 27.089 1.00 71.94 713 LEU A C 1
ATOM 5576 O O . LEU A 1 713 ? -0.803 -41.175 27.259 1.00 71.94 713 LEU A O 1
ATOM 5580 N N . ILE A 1 714 ? 0.455 -39.887 25.900 1.00 77.06 714 ILE A N 1
ATOM 5581 C CA . ILE A 1 714 ? -0.279 -40.169 24.665 1.00 77.06 714 ILE A CA 1
ATOM 5582 C C . ILE A 1 714 ? 0.580 -40.982 23.691 1.00 77.06 714 ILE A C 1
ATOM 5584 O O . ILE A 1 714 ? 1.810 -40.953 23.750 1.00 77.06 714 ILE A O 1
ATOM 5588 N N . LEU A 1 715 ? -0.086 -41.752 22.829 1.00 78.75 715 LEU A N 1
ATOM 5589 C CA . LEU A 1 715 ? 0.532 -42.443 21.700 1.00 78.75 715 LEU A CA 1
ATOM 5590 C C . LEU A 1 715 ? 0.269 -41.619 20.443 1.00 78.75 715 LEU A C 1
ATOM 5592 O O . LEU A 1 715 ? -0.895 -41.351 20.151 1.00 78.75 715 LEU A O 1
ATOM 5596 N N . ASP A 1 716 ? 1.319 -41.266 19.714 1.00 77.00 716 ASP A N 1
ATOM 5597 C CA . ASP A 1 716 ? 1.243 -40.414 18.527 1.00 77.00 716 ASP A CA 1
ATOM 5598 C C . ASP A 1 716 ? 2.116 -40.958 17.377 1.00 77.00 716 ASP A C 1
ATOM 5600 O O . ASP A 1 716 ? 2.815 -41.959 17.548 1.00 77.00 716 ASP A O 1
ATOM 5604 N N . ASN A 1 717 ? 2.054 -40.355 16.186 1.00 78.25 717 ASN A N 1
ATOM 5605 C CA . ASN A 1 717 ? 2.931 -40.636 15.037 1.00 78.25 717 ASN A CA 1
ATOM 5606 C C . ASN A 1 717 ? 3.075 -42.128 14.660 1.00 78.25 717 ASN A C 1
ATOM 5608 O O . ASN A 1 717 ? 4.166 -42.621 14.349 1.00 78.25 717 ASN A O 1
ATOM 5612 N N . LEU A 1 718 ? 1.969 -42.881 14.665 1.00 83.25 718 LEU A N 1
ATOM 5613 C CA . LEU A 1 718 ? 1.992 -44.284 14.252 1.00 83.25 718 LEU A CA 1
ATOM 5614 C C . LEU A 1 718 ? 2.198 -44.419 12.741 1.00 83.25 718 LEU A C 1
ATOM 5616 O O . LEU A 1 718 ? 1.324 -44.069 11.948 1.00 83.25 718 LEU A O 1
ATOM 5620 N N . THR A 1 719 ? 3.293 -45.063 12.346 1.00 80.06 719 THR A N 1
ATOM 5621 C CA . THR A 1 719 ? 3.528 -45.470 10.959 1.00 80.06 719 THR A CA 1
ATOM 5622 C C . THR A 1 719 ? 3.714 -46.979 10.849 1.00 80.06 719 THR A C 1
ATOM 5624 O O . THR A 1 719 ? 4.269 -47.641 11.730 1.00 80.06 719 THR A O 1
ATOM 5627 N N . VAL A 1 720 ? 3.223 -47.543 9.744 1.00 78.44 720 VAL A N 1
ATOM 5628 C CA . VAL A 1 720 ? 3.422 -48.947 9.373 1.00 78.44 720 VAL A CA 1
ATOM 5629 C C . VAL A 1 720 ? 3.955 -48.979 7.950 1.00 78.44 720 VAL A C 1
ATOM 5631 O O . VAL A 1 720 ? 3.280 -48.545 7.019 1.00 78.44 720 VAL A O 1
ATOM 5634 N N . ASN A 1 721 ? 5.173 -49.481 7.766 1.00 76.50 721 ASN A N 1
ATOM 5635 C CA . ASN A 1 721 ? 5.788 -49.532 6.442 1.00 76.50 721 ASN A CA 1
ATOM 5636 C C . ASN A 1 721 ? 5.494 -50.851 5.702 1.00 76.50 721 ASN A C 1
ATOM 5638 O O . ASN A 1 721 ? 5.001 -51.826 6.271 1.00 76.50 721 ASN A O 1
ATOM 5642 N N . GLN A 1 722 ? 5.875 -50.913 4.422 1.00 69.50 722 GLN A N 1
ATOM 5643 C CA . GLN A 1 722 ? 5.667 -52.088 3.559 1.00 69.50 722 GLN A CA 1
ATOM 5644 C C . GLN A 1 722 ? 6.386 -53.363 4.043 1.00 69.50 722 GLN A C 1
ATOM 5646 O O . GLN A 1 722 ? 6.043 -54.465 3.622 1.00 69.50 722 GLN A O 1
ATOM 5651 N N . THR A 1 723 ? 7.373 -53.240 4.938 1.00 75.38 723 THR A N 1
ATOM 5652 C CA . THR A 1 723 ? 8.070 -54.376 5.568 1.00 75.38 723 THR A CA 1
ATOM 5653 C C . THR A 1 723 ? 7.467 -54.790 6.915 1.00 75.38 723 THR A C 1
ATOM 5655 O O . THR A 1 723 ? 8.061 -55.605 7.621 1.00 75.38 723 THR A O 1
ATOM 5658 N N . MET A 1 724 ? 6.288 -54.257 7.264 1.00 78.38 724 MET A N 1
ATOM 5659 C CA . MET A 1 724 ? 5.584 -54.485 8.532 1.00 78.38 724 MET A CA 1
ATOM 5660 C C . MET A 1 724 ? 6.384 -54.049 9.768 1.00 78.38 724 MET A C 1
ATOM 5662 O O . MET A 1 724 ? 6.234 -54.608 10.859 1.00 78.38 724 MET A O 1
ATOM 5666 N N . PHE A 1 725 ? 7.245 -53.047 9.594 1.00 84.00 725 PHE A N 1
ATOM 5667 C CA . PHE A 1 725 ? 7.846 -52.329 10.706 1.00 84.00 725 PHE A CA 1
ATOM 5668 C C . PHE A 1 725 ? 6.847 -51.278 11.179 1.00 84.00 725 PHE A C 1
ATOM 5670 O O . PHE A 1 725 ? 6.365 -50.481 10.373 1.00 84.00 725 PHE A O 1
ATOM 5677 N N . VAL A 1 726 ? 6.521 -51.323 12.464 1.00 82.94 726 VAL A N 1
ATOM 5678 C CA . VAL A 1 726 ? 5.597 -50.401 13.112 1.00 82.94 726 VAL A CA 1
ATOM 5679 C C . VAL A 1 726 ? 6.395 -49.493 14.022 1.00 82.94 726 VAL A C 1
ATOM 5681 O O . VAL A 1 726 ? 7.116 -50.003 14.880 1.00 82.94 726 VAL A O 1
ATOM 5684 N N . THR A 1 727 ? 6.250 -48.183 13.860 1.00 82.19 727 THR A N 1
ATOM 5685 C CA . THR A 1 727 ? 6.813 -47.191 14.780 1.00 82.19 727 THR A CA 1
ATOM 5686 C C . THR A 1 727 ? 5.717 -46.296 15.316 1.00 82.19 727 THR A C 1
ATOM 5688 O O . THR A 1 727 ? 4.800 -45.970 14.575 1.00 82.19 727 THR A O 1
ATOM 5691 N N . LEU A 1 728 ? 5.817 -45.900 16.577 1.00 86.88 728 LEU A N 1
ATOM 5692 C CA . LEU A 1 728 ? 4.956 -44.889 17.184 1.00 86.88 728 LEU A CA 1
ATOM 5693 C C . LEU A 1 728 ? 5.756 -44.077 18.190 1.00 86.88 728 LEU A C 1
ATOM 5695 O O . LEU A 1 728 ? 6.786 -44.546 18.682 1.00 86.88 728 LEU A O 1
ATOM 5699 N N . ASP A 1 729 ? 5.224 -42.923 18.539 1.00 83.25 729 ASP A N 1
ATOM 5700 C CA . ASP A 1 729 ? 5.760 -42.034 19.547 1.00 83.25 729 ASP A CA 1
ATOM 5701 C C . ASP A 1 729 ? 4.966 -42.151 20.842 1.00 83.25 729 ASP A C 1
ATOM 5703 O O . ASP A 1 729 ? 3.739 -42.241 20.859 1.00 83.25 729 ASP A O 1
ATOM 5707 N N . LEU A 1 730 ? 5.690 -42.166 21.951 1.00 84.19 730 LEU A N 1
ATOM 5708 C CA . LEU A 1 730 ? 5.153 -42.071 23.293 1.00 84.19 730 LEU A CA 1
ATOM 5709 C C . LEU A 1 730 ? 5.478 -40.672 23.821 1.00 84.19 730 LEU A C 1
ATOM 5711 O O . LEU A 1 730 ? 6.642 -40.377 24.101 1.00 84.19 730 LEU A O 1
ATOM 5715 N N . VAL A 1 731 ? 4.463 -39.817 23.936 1.00 81.25 731 VAL A N 1
ATOM 5716 C CA . VAL A 1 731 ? 4.624 -38.385 24.231 1.00 81.25 731 VAL A CA 1
ATOM 5717 C C . VAL A 1 731 ? 4.114 -38.077 25.631 1.00 81.25 731 VAL A C 1
ATOM 5719 O O . VAL A 1 731 ? 2.997 -38.458 25.991 1.00 81.25 731 VAL A O 1
ATOM 5722 N N . ASN A 1 732 ? 4.931 -37.389 26.428 1.00 81.75 732 ASN A N 1
ATOM 5723 C CA . ASN A 1 732 ? 4.496 -36.812 27.696 1.00 81.75 732 ASN A CA 1
ATOM 5724 C C . ASN A 1 732 ? 4.076 -35.360 27.479 1.00 81.75 732 ASN A C 1
ATOM 5726 O O . ASN A 1 732 ? 4.931 -34.524 27.212 1.00 81.75 732 ASN A O 1
ATOM 5730 N N . ILE A 1 733 ? 2.786 -35.077 27.628 1.00 72.69 733 ILE A N 1
ATOM 5731 C CA . ILE A 1 733 ? 2.193 -33.745 27.426 1.00 72.69 733 ILE A CA 1
ATOM 5732 C C . ILE A 1 733 ? 1.921 -33.008 28.745 1.00 72.69 733 ILE A C 1
ATOM 5734 O O . ILE A 1 733 ? 1.142 -32.063 28.796 1.00 72.69 733 ILE A O 1
ATOM 5738 N N . CYS A 1 734 ? 2.507 -33.485 29.846 1.00 67.25 734 CYS A N 1
ATOM 5739 C CA . CYS A 1 734 ? 2.373 -32.870 31.159 1.00 67.25 734 CYS A CA 1
ATOM 5740 C C . CYS A 1 734 ? 3.649 -32.141 31.576 1.00 67.25 734 CYS A C 1
ATOM 5742 O O . CYS A 1 734 ? 4.754 -32.608 31.323 1.00 67.25 734 CYS A O 1
ATOM 5744 N N . GLU A 1 735 ? 3.491 -31.087 32.383 1.00 64.88 735 GLU A N 1
ATOM 5745 C CA . GLU A 1 735 ? 4.577 -30.260 32.944 1.00 64.88 735 GLU A CA 1
ATOM 5746 C C . GLU A 1 735 ? 5.548 -31.015 33.885 1.00 64.88 735 GLU A C 1
ATOM 5748 O O . GLU A 1 735 ? 6.457 -30.423 34.475 1.00 64.88 735 GLU A O 1
ATOM 5753 N N . LYS A 1 736 ? 5.350 -32.325 34.104 1.00 66.44 736 LYS A N 1
ATOM 5754 C CA . LYS A 1 736 ? 6.156 -33.156 35.014 1.00 66.44 736 LYS A CA 1
ATOM 5755 C C . LYS A 1 736 ? 6.666 -34.420 34.340 1.00 66.44 736 LYS A C 1
ATOM 5757 O O . LYS A 1 736 ? 6.016 -34.997 33.478 1.00 66.44 736 LYS A O 1
ATOM 5762 N N . GLU A 1 737 ? 7.832 -34.870 34.792 1.00 67.50 737 GLU A N 1
ATOM 5763 C CA . GLU A 1 737 ? 8.434 -36.126 34.354 1.00 67.50 737 GLU A CA 1
ATOM 5764 C C . GLU A 1 737 ? 7.599 -37.352 34.765 1.00 67.50 737 GLU A C 1
ATOM 5766 O O . GLU A 1 737 ? 7.093 -37.445 35.887 1.00 67.50 737 GLU A O 1
ATOM 5771 N N . ILE A 1 738 ? 7.478 -38.314 33.849 1.00 73.75 738 ILE A N 1
ATOM 5772 C CA . ILE A 1 738 ? 6.766 -39.578 34.055 1.00 73.75 738 ILE A CA 1
ATOM 5773 C C . ILE A 1 738 ? 7.783 -40.692 34.261 1.00 73.75 738 ILE A C 1
ATOM 5775 O O . ILE A 1 738 ? 8.661 -40.907 33.426 1.00 73.75 738 ILE A O 1
ATOM 5779 N N . HIS A 1 739 ? 7.650 -41.445 35.354 1.00 69.50 739 HIS A N 1
ATOM 5780 C CA . HIS A 1 739 ? 8.545 -42.554 35.673 1.00 69.50 739 HIS A CA 1
ATOM 5781 C C . HIS A 1 739 ? 7.969 -43.898 35.233 1.00 69.50 739 HIS A C 1
ATOM 5783 O O . HIS A 1 739 ? 6.812 -44.218 35.502 1.00 69.50 739 HIS A O 1
ATOM 5789 N N . TYR A 1 740 ? 8.819 -44.728 34.627 1.00 73.25 740 TYR A N 1
ATOM 5790 C CA . TYR A 1 740 ? 8.436 -46.055 34.140 1.00 73.25 740 TYR A CA 1
ATOM 5791 C C . TYR A 1 740 ? 7.243 -46.077 33.159 1.00 73.25 740 TYR A C 1
ATOM 5793 O O . TYR A 1 740 ? 6.327 -46.879 33.376 1.00 73.25 740 TYR A O 1
ATOM 5801 N N . PRO A 1 741 ? 7.212 -45.237 32.101 1.00 77.94 741 PRO A N 1
ATOM 5802 C CA . PRO A 1 741 ? 6.226 -45.379 31.036 1.00 77.94 741 PRO A CA 1
ATOM 5803 C C . PRO A 1 741 ? 6.640 -46.470 30.033 1.00 77.94 741 PRO A C 1
ATOM 5805 O O . PRO A 1 741 ? 7.830 -46.738 29.835 1.00 77.94 741 PRO A O 1
ATOM 5808 N N . GLY A 1 742 ? 5.657 -47.113 29.407 1.00 76.75 742 GLY A N 1
ATOM 5809 C CA . GLY A 1 742 ? 5.863 -48.128 28.373 1.00 76.75 742 GLY A CA 1
ATOM 5810 C C . GLY A 1 742 ? 4.589 -48.409 27.580 1.00 76.75 742 GLY A C 1
ATOM 5811 O O . GLY A 1 742 ? 3.509 -47.956 27.953 1.00 76.75 742 GLY A O 1
ATOM 5812 N N . VAL A 1 743 ? 4.700 -49.174 26.494 1.00 80.88 743 VAL A N 1
ATOM 5813 C CA . VAL A 1 743 ? 3.575 -49.471 25.591 1.00 80.88 743 VAL A CA 1
ATOM 5814 C C . VAL A 1 743 ? 3.290 -50.967 25.552 1.00 80.88 743 VAL A C 1
ATOM 5816 O O . VAL A 1 743 ? 4.174 -51.784 25.286 1.00 80.88 743 VAL A O 1
ATOM 5819 N N . ASN A 1 744 ? 2.039 -51.338 25.801 1.00 80.94 744 ASN A N 1
ATOM 5820 C CA . ASN A 1 744 ? 1.542 -52.693 25.647 1.00 80.94 744 ASN A CA 1
ATOM 5821 C C . ASN A 1 744 ? 0.907 -52.852 24.262 1.00 80.94 744 ASN A C 1
ATOM 5823 O O . ASN A 1 744 ? -0.128 -52.261 23.976 1.00 80.94 744 ASN A O 1
ATOM 5827 N N . ALA A 1 745 ? 1.523 -53.652 23.397 1.00 83.88 745 ALA A N 1
ATOM 5828 C CA . ALA A 1 745 ? 1.083 -53.831 22.019 1.00 83.88 745 ALA A CA 1
ATOM 5829 C C . ALA A 1 745 ? 0.497 -55.235 21.792 1.00 83.88 745 ALA A C 1
ATOM 5831 O O . ALA A 1 745 ? 1.090 -56.250 22.172 1.00 83.88 745 ALA A O 1
ATOM 5832 N N . THR A 1 746 ? -0.678 -55.306 21.165 1.00 85.69 746 THR A N 1
ATOM 5833 C CA . THR A 1 746 ? -1.413 -56.545 20.873 1.00 85.69 746 THR A CA 1
ATOM 5834 C C . THR A 1 746 ? -1.993 -56.531 19.458 1.00 85.69 746 THR A C 1
ATOM 5836 O O . THR A 1 746 ? -2.120 -55.482 18.835 1.00 85.69 746 THR A O 1
ATOM 5839 N N . ALA A 1 747 ? -2.318 -57.708 18.922 1.00 85.75 747 ALA A N 1
ATOM 5840 C CA . ALA A 1 747 ? -3.035 -57.863 17.658 1.00 85.75 747 ALA A CA 1
ATOM 5841 C C . ALA A 1 747 ? -4.263 -58.751 17.887 1.00 85.75 747 ALA A C 1
ATOM 5843 O O . ALA A 1 747 ? -4.180 -59.747 18.612 1.00 85.75 747 ALA A O 1
ATOM 5844 N N . ASP A 1 748 ? -5.388 -58.417 17.260 1.00 88.88 748 ASP A N 1
ATOM 5845 C CA . ASP A 1 748 ? -6.651 -59.159 17.381 1.00 88.88 748 ASP A CA 1
ATOM 5846 C C . ASP A 1 748 ? -6.649 -60.508 16.635 1.00 88.88 748 ASP A C 1
ATOM 5848 O O . ASP A 1 748 ? -7.513 -61.360 16.864 1.00 88.88 748 ASP A O 1
ATOM 5852 N N . HIS A 1 749 ? -5.648 -60.738 15.780 1.00 86.50 749 HIS A N 1
ATOM 5853 C CA . HIS A 1 749 ? -5.520 -61.947 14.984 1.00 86.50 749 HIS A CA 1
ATOM 5854 C C . HIS A 1 749 ? -4.408 -62.877 15.519 1.00 86.50 749 HIS A C 1
ATOM 5856 O O . HIS A 1 749 ? -3.229 -62.521 15.497 1.00 86.50 749 HIS A O 1
ATOM 5862 N N . PRO A 1 750 ? -4.716 -64.133 15.911 1.00 84.06 750 PRO A N 1
ATOM 5863 C CA . PRO A 1 750 ? -3.778 -65.030 16.609 1.00 84.06 750 PRO A CA 1
ATOM 5864 C C . PRO A 1 750 ? -2.605 -65.527 15.749 1.00 84.06 750 PRO A C 1
ATOM 5866 O O . PRO A 1 750 ? -1.697 -66.186 16.253 1.00 84.06 750 PRO A O 1
ATOM 5869 N N . LEU A 1 751 ? -2.649 -65.265 14.442 1.00 87.81 751 LEU A N 1
ATOM 5870 C CA . LEU A 1 751 ? -1.577 -65.578 13.495 1.00 87.81 751 LEU A CA 1
ATOM 5871 C C . LEU A 1 751 ? -0.663 -64.377 13.186 1.00 87.81 751 LEU A C 1
ATOM 5873 O O . LEU A 1 751 ? 0.150 -64.461 12.266 1.00 87.81 751 LEU A O 1
ATOM 5877 N N . VAL A 1 752 ? -0.803 -63.284 13.938 1.00 86.56 752 VAL A N 1
ATOM 5878 C CA . VAL A 1 752 ? 0.068 -62.106 13.895 1.00 86.56 752 VAL A CA 1
ATOM 5879 C C . VAL A 1 752 ? 0.915 -62.090 15.165 1.00 86.56 752 VAL A C 1
ATOM 5881 O O . VAL A 1 752 ? 0.417 -62.293 16.270 1.00 86.56 752 VAL A O 1
ATOM 5884 N N . SER A 1 753 ? 2.223 -61.925 15.004 1.00 83.62 753 SER A N 1
ATOM 5885 C CA . SER A 1 753 ? 3.215 -61.939 16.087 1.00 83.62 753 SER A CA 1
ATOM 5886 C C . SER A 1 753 ? 4.296 -60.890 15.816 1.00 83.62 753 SER A C 1
ATOM 5888 O O . SER A 1 753 ? 4.264 -60.265 14.765 1.00 83.62 753 SER A O 1
ATOM 5890 N N . GLY A 1 754 ? 5.251 -60.676 16.726 1.00 77.94 754 GLY A N 1
ATOM 5891 C CA . GLY A 1 754 ? 6.351 -59.717 16.509 1.00 77.94 754 GLY A CA 1
ATOM 5892 C C . GLY A 1 754 ? 6.472 -58.612 17.554 1.00 77.94 754 GLY A C 1
ATOM 5893 O O . GLY A 1 754 ? 7.510 -57.964 17.630 1.00 77.94 754 GLY A O 1
ATOM 5894 N N . PHE A 1 755 ? 5.484 -58.472 18.440 1.00 79.81 755 PHE A N 1
ATOM 5895 C CA . PHE A 1 755 ? 5.657 -57.718 19.679 1.00 79.81 755 PHE A CA 1
ATOM 5896 C C . PHE A 1 755 ? 6.637 -58.484 20.578 1.00 79.81 755 PHE A C 1
ATOM 5898 O O . PHE A 1 755 ? 6.314 -59.546 21.121 1.00 79.81 755 PHE A O 1
ATOM 5905 N N . SER A 1 756 ? 7.881 -58.011 20.658 1.00 57.41 756 SER A N 1
ATOM 5906 C CA . SER A 1 756 ? 8.900 -58.544 21.563 1.00 57.41 756 SER A CA 1
ATOM 5907 C C . SER A 1 756 ? 8.353 -58.479 22.989 1.00 57.41 756 SER A C 1
ATOM 5909 O O . SER A 1 756 ? 7.950 -57.428 23.471 1.00 57.41 756 SER A O 1
ATOM 5911 N N . GLY A 1 757 ? 8.262 -59.632 23.655 1.00 52.81 757 GLY A N 1
ATOM 5912 C CA . GLY A 1 757 ? 7.578 -59.739 24.943 1.00 52.81 757 GLY A CA 1
ATOM 5913 C C . GLY A 1 757 ? 8.067 -58.718 25.978 1.00 52.81 757 GLY A C 1
ATOM 5914 O O . GLY A 1 757 ? 9.251 -58.699 26.301 1.00 52.81 757 GLY A O 1
ATOM 5915 N N . PHE A 1 758 ? 7.117 -57.927 26.488 1.00 53.84 758 PHE A N 1
ATOM 5916 C CA . PHE A 1 758 ? 7.109 -57.132 27.724 1.00 53.84 758 PHE A CA 1
ATOM 5917 C C . PHE A 1 758 ? 8.479 -56.882 28.368 1.00 53.84 758 PHE A C 1
ATOM 5919 O O . PHE A 1 758 ? 8.871 -57.702 29.196 1.00 53.84 758 PHE A O 1
ATOM 5926 N N . ASN A 1 759 ? 9.172 -55.779 28.038 1.00 53.66 759 ASN A N 1
ATOM 5927 C CA . ASN A 1 759 ? 10.167 -55.126 28.921 1.00 53.66 759 ASN A CA 1
ATOM 5928 C C . ASN A 1 759 ? 10.762 -53.798 28.390 1.00 53.66 759 ASN A C 1
ATOM 5930 O O . ASN A 1 759 ? 11.753 -53.331 28.951 1.00 53.66 759 ASN A O 1
ATOM 5934 N N . GLU A 1 760 ? 10.208 -53.164 27.355 1.00 58.06 760 GLU A N 1
ATOM 5935 C CA . GLU A 1 760 ? 10.652 -51.818 26.963 1.00 58.06 760 GLU A CA 1
ATOM 5936 C C . GLU A 1 760 ? 9.898 -50.776 27.792 1.00 58.06 760 GLU A C 1
ATOM 5938 O O . GLU A 1 760 ? 8.835 -50.298 27.414 1.00 58.06 760 GLU A O 1
ATOM 5943 N N . TRP A 1 761 ? 10.438 -50.499 28.977 1.00 66.75 761 TRP A N 1
ATOM 5944 C CA . TRP A 1 761 ? 10.001 -49.412 29.847 1.00 66.75 761 TRP A CA 1
ATOM 5945 C C . TRP A 1 761 ? 11.085 -48.343 29.847 1.00 66.75 761 TRP A C 1
ATOM 5947 O O . TRP A 1 761 ? 12.259 -48.659 30.077 1.00 66.75 761 TRP A O 1
ATOM 5957 N N . TYR A 1 762 ? 10.715 -47.082 29.648 1.00 67.00 762 TYR A N 1
ATOM 5958 C CA . TYR A 1 762 ? 11.641 -45.986 29.906 1.00 67.00 762 TYR A CA 1
ATOM 5959 C C . TYR A 1 762 ? 11.816 -45.824 31.409 1.00 67.00 762 TYR A C 1
ATOM 5961 O O . TYR A 1 762 ? 10.884 -46.004 32.178 1.00 67.00 762 TYR A O 1
ATOM 5969 N N . TYR A 1 763 ? 13.015 -45.471 31.866 1.00 69.38 763 TYR A N 1
ATOM 5970 C CA . TYR A 1 763 ? 13.197 -45.129 33.280 1.00 69.38 763 TYR A CA 1
ATOM 5971 C C . TYR A 1 763 ? 12.420 -43.850 33.638 1.00 69.38 763 TYR A C 1
ATOM 5973 O O . TYR A 1 763 ? 11.856 -43.744 34.729 1.00 69.38 763 TYR A O 1
ATOM 5981 N N . MET A 1 764 ? 12.388 -42.895 32.704 1.00 76.50 764 MET A N 1
ATOM 5982 C CA . MET A 1 764 ? 11.755 -41.589 32.846 1.00 76.50 764 MET A CA 1
ATOM 5983 C C . MET A 1 764 ? 11.559 -40.941 31.465 1.00 76.50 764 MET A C 1
ATOM 5985 O O . MET A 1 764 ? 12.439 -41.093 30.618 1.00 76.50 764 MET A O 1
ATOM 5989 N N . ILE A 1 765 ? 10.456 -40.219 31.271 1.00 77.94 765 ILE A N 1
ATOM 5990 C CA . ILE A 1 765 ? 10.189 -39.325 30.130 1.00 77.94 765 ILE A CA 1
ATOM 5991 C C . ILE A 1 765 ? 9.982 -37.917 30.701 1.00 77.94 765 ILE A C 1
ATOM 5993 O O . ILE A 1 765 ? 9.231 -37.758 31.662 1.00 77.94 765 ILE A O 1
ATOM 5997 N N . PHE A 1 766 ? 10.680 -36.913 30.168 1.00 77.31 766 PHE A N 1
ATOM 5998 C CA . PHE A 1 766 ? 10.588 -35.525 30.641 1.00 77.31 766 PHE A CA 1
ATOM 5999 C C . PHE A 1 766 ? 9.301 -34.840 30.141 1.00 77.31 766 PHE A C 1
ATOM 6001 O O . PHE A 1 766 ? 8.657 -35.371 29.236 1.00 77.31 766 PHE A O 1
ATOM 6008 N N . PRO A 1 767 ? 8.884 -33.711 30.738 1.00 78.62 767 PRO A N 1
ATOM 6009 C CA . PRO A 1 767 ? 7.804 -32.880 30.192 1.00 78.62 767 PRO A CA 1
ATOM 6010 C C . PRO A 1 767 ? 8.039 -32.540 28.721 1.00 78.62 767 PRO A C 1
ATOM 6012 O O . PRO A 1 767 ? 9.191 -32.328 28.346 1.00 78.62 767 PRO A O 1
ATOM 6015 N N . ASP A 1 768 ? 6.975 -32.508 27.920 1.00 75.88 768 ASP A N 1
ATOM 6016 C CA . ASP A 1 768 ? 6.965 -32.059 26.519 1.00 75.88 768 ASP A CA 1
ATOM 6017 C C . ASP A 1 768 ? 8.012 -32.754 25.628 1.00 75.88 768 ASP A C 1
ATOM 6019 O O . ASP A 1 768 ? 8.632 -32.154 24.751 1.00 75.88 768 ASP A O 1
ATOM 6023 N N . THR A 1 769 ? 8.245 -34.050 25.869 1.00 75.81 769 THR A N 1
ATOM 6024 C CA . THR A 1 769 ? 9.186 -34.863 25.081 1.00 75.81 769 THR A CA 1
ATOM 6025 C C . THR A 1 769 ? 8.528 -36.108 24.496 1.00 75.81 769 THR A C 1
ATOM 6027 O O . THR A 1 769 ? 7.654 -36.724 25.113 1.00 75.81 769 THR A O 1
ATOM 6030 N N . SER A 1 770 ? 8.988 -36.491 23.301 1.00 82.19 770 SER A N 1
ATOM 6031 C CA . SER A 1 770 ? 8.549 -37.672 22.553 1.00 82.19 770 SER A CA 1
ATOM 6032 C C . SER A 1 770 ? 9.643 -38.742 22.518 1.00 82.19 770 SER A C 1
ATOM 6034 O O . SER A 1 770 ? 10.832 -38.436 22.377 1.00 82.19 770 SER A O 1
ATOM 6036 N N . TYR A 1 771 ? 9.245 -40.007 22.651 1.00 80.56 771 TYR A N 1
ATOM 6037 C CA . TYR A 1 771 ? 10.136 -41.162 22.585 1.00 80.56 771 TYR A CA 1
ATOM 6038 C C . TYR A 1 771 ? 9.583 -42.233 21.647 1.00 80.56 771 TYR A C 1
ATOM 6040 O O . TYR A 1 771 ? 8.446 -42.674 21.798 1.00 80.56 771 TYR A O 1
ATOM 6048 N N . ASN A 1 772 ? 10.414 -42.715 20.724 1.00 82.88 772 ASN A N 1
ATOM 6049 C CA . ASN A 1 772 ? 9.983 -43.670 19.712 1.00 82.88 772 ASN A CA 1
ATOM 6050 C C . ASN A 1 772 ? 10.009 -45.130 20.197 1.00 82.88 772 ASN A C 1
ATOM 6052 O O . ASN A 1 772 ? 10.999 -45.625 20.736 1.00 82.88 772 ASN A O 1
ATOM 6056 N N . HIS A 1 773 ? 8.943 -45.867 19.898 1.00 82.50 773 HIS A N 1
ATOM 6057 C CA . HIS A 1 773 ? 8.911 -47.323 19.970 1.00 82.50 773 HIS A CA 1
ATOM 6058 C C . HIS A 1 773 ? 8.838 -47.934 18.581 1.00 82.50 773 HIS A C 1
ATOM 6060 O O . HIS A 1 773 ? 8.288 -47.354 17.645 1.00 82.50 773 HIS A O 1
ATOM 6066 N N . SER A 1 774 ? 9.410 -49.128 18.430 1.00 81.38 774 SER A N 1
ATOM 6067 C CA . SER A 1 774 ? 9.433 -49.810 17.142 1.00 81.38 774 SER A CA 1
ATOM 6068 C C . SER A 1 774 ? 9.352 -51.324 17.281 1.00 81.38 774 SER A C 1
ATOM 6070 O O . SER A 1 774 ? 10.122 -51.929 18.026 1.00 81.38 774 SER A O 1
ATOM 6072 N N . TRP A 1 775 ? 8.481 -51.957 16.496 1.00 85.94 775 TRP A N 1
ATOM 6073 C CA . TRP A 1 775 ? 8.358 -53.414 16.426 1.00 85.94 775 TRP A CA 1
ATOM 6074 C C . TRP A 1 775 ? 8.342 -53.899 14.981 1.00 85.94 775 TRP A C 1
ATOM 6076 O O . TRP A 1 775 ? 7.780 -53.258 14.097 1.00 85.94 775 TRP A O 1
ATOM 6086 N N . GLN A 1 776 ? 8.898 -55.086 14.745 1.00 86.50 776 GLN A N 1
ATOM 6087 C CA . GLN A 1 776 ? 8.748 -55.785 13.471 1.00 86.50 776 GLN A CA 1
ATOM 6088 C C . GLN A 1 776 ? 7.676 -56.866 13.598 1.00 86.50 776 GLN A C 1
ATOM 6090 O O . GLN A 1 776 ? 7.840 -57.811 14.374 1.00 86.50 776 GLN A O 1
ATOM 6095 N N . LEU A 1 777 ? 6.603 -56.754 12.816 1.00 86.38 777 LEU A N 1
ATOM 6096 C CA . LEU A 1 777 ? 5.517 -57.729 12.814 1.00 86.38 777 LEU A CA 1
ATOM 6097 C C . LEU A 1 777 ? 5.763 -58.884 11.839 1.00 86.38 777 LEU A C 1
ATOM 6099 O O . LEU A 1 777 ? 6.361 -58.738 10.777 1.00 86.38 777 LEU A O 1
ATOM 6103 N N . TYR A 1 778 ? 5.232 -60.046 12.206 1.00 86.00 778 TYR A N 1
ATOM 6104 C CA . TYR A 1 778 ? 5.260 -61.287 11.446 1.00 86.00 778 TYR A CA 1
ATOM 6105 C C . TYR A 1 778 ? 3.835 -61.809 11.282 1.00 86.00 778 TYR A C 1
ATOM 6107 O O . TYR A 1 778 ? 3.175 -62.172 12.263 1.00 86.00 778 TYR A O 1
ATOM 6115 N N . LEU A 1 779 ? 3.385 -61.880 10.033 1.00 87.00 779 LEU A N 1
ATOM 6116 C CA . LEU A 1 779 ? 2.083 -62.409 9.651 1.00 87.00 779 LEU A CA 1
ATOM 6117 C C . LEU A 1 779 ? 2.248 -63.822 9.099 1.00 87.00 779 LEU A C 1
ATOM 6119 O O . LEU A 1 779 ? 3.147 -64.090 8.305 1.00 87.00 779 LEU A O 1
ATOM 6123 N N . ASN A 1 780 ? 1.367 -64.736 9.495 1.00 86.06 780 ASN A N 1
ATOM 6124 C CA . ASN A 1 780 ? 1.340 -66.069 8.906 1.00 86.06 780 ASN A CA 1
ATOM 6125 C C . ASN A 1 780 ? 0.626 -66.051 7.546 1.00 86.06 780 ASN A C 1
ATOM 6127 O O . ASN A 1 780 ? -0.532 -65.650 7.475 1.00 86.06 780 ASN A O 1
ATOM 6131 N N . GLU A 1 781 ? 1.255 -66.606 6.511 1.00 82.12 781 GLU A N 1
ATOM 6132 C CA . GLU A 1 781 ? 0.695 -66.729 5.149 1.00 82.12 781 GLU A CA 1
ATOM 6133 C C . GLU A 1 781 ? -0.645 -67.490 5.072 1.00 82.12 781 GLU A C 1
ATOM 6135 O O . GLU A 1 781 ? -1.342 -67.441 4.065 1.00 82.12 781 GLU A O 1
ATOM 6140 N N . SER A 1 782 ? -1.048 -68.190 6.139 1.00 83.38 782 SER A N 1
ATOM 6141 C CA . SER A 1 782 ? -2.356 -68.856 6.222 1.00 83.38 782 SER A CA 1
ATOM 6142 C C . SER A 1 782 ? -3.527 -67.900 6.497 1.00 83.38 782 SER A C 1
ATOM 6144 O O . SER A 1 782 ? -4.673 -68.353 6.524 1.00 83.38 782 SER A O 1
ATOM 6146 N N . ILE A 1 783 ? -3.273 -66.611 6.758 1.00 84.50 783 ILE A N 1
ATOM 6147 C CA . ILE A 1 783 ? -4.329 -65.599 6.908 1.00 84.50 783 ILE A CA 1
ATOM 6148 C C . ILE A 1 783 ? -4.976 -65.363 5.529 1.00 84.50 783 ILE A C 1
ATOM 6150 O O . ILE A 1 783 ? -4.252 -65.063 4.590 1.00 84.50 783 ILE A O 1
ATOM 6154 N N . PRO A 1 784 ? -6.301 -65.488 5.344 1.00 83.19 784 PRO A N 1
ATOM 6155 C CA . PRO A 1 784 ? -6.923 -65.268 4.033 1.00 83.19 784 PRO A CA 1
ATOM 6156 C C . PRO A 1 784 ? -6.731 -63.835 3.499 1.00 83.19 784 PRO A C 1
ATOM 6158 O O . PRO A 1 784 ? -6.823 -62.881 4.276 1.00 83.19 784 PRO A O 1
ATOM 6161 N N . ASN A 1 785 ? -6.554 -63.672 2.179 1.00 80.88 785 ASN A N 1
ATOM 6162 C CA . ASN A 1 785 ? -6.579 -62.350 1.533 1.00 80.88 785 ASN A CA 1
ATOM 6163 C C . ASN A 1 785 ? -7.898 -61.629 1.825 1.00 80.88 785 ASN A C 1
ATOM 6165 O O . ASN A 1 785 ? -8.968 -62.233 1.747 1.00 80.88 785 ASN A O 1
ATOM 6169 N N . GLY A 1 786 ? -7.815 -60.341 2.148 1.00 77.38 786 GLY A N 1
ATOM 6170 C CA . GLY A 1 786 ? -8.964 -59.532 2.550 1.00 77.38 786 GLY A CA 1
ATOM 6171 C C . GLY A 1 786 ? -9.293 -59.596 4.046 1.00 77.38 786 GLY A C 1
ATOM 6172 O O . GLY A 1 786 ? -10.285 -59.004 4.464 1.00 77.38 786 GLY A O 1
ATOM 6173 N N . THR A 1 787 ? -8.503 -60.298 4.870 1.00 85.88 787 THR A N 1
ATOM 6174 C CA . THR A 1 787 ? -8.710 -60.319 6.330 1.00 85.88 787 THR A CA 1
ATOM 6175 C C . THR A 1 787 ? -8.204 -59.022 6.953 1.00 85.88 787 THR A C 1
ATOM 6177 O O . THR A 1 787 ? -7.027 -58.700 6.813 1.00 85.88 787 THR A O 1
ATOM 6180 N N . ASN A 1 788 ? -9.063 -58.310 7.681 1.00 86.62 788 ASN A N 1
ATOM 6181 C CA . ASN A 1 788 ? -8.656 -57.168 8.500 1.00 86.62 788 ASN A CA 1
ATOM 6182 C C . ASN A 1 788 ? -8.004 -57.649 9.801 1.00 86.62 788 ASN A C 1
ATOM 6184 O O . ASN A 1 788 ? -8.552 -58.517 10.482 1.00 86.62 788 ASN A O 1
ATOM 6188 N N . VAL A 1 789 ? -6.846 -57.083 10.125 1.00 83.94 789 VAL A N 1
ATOM 6189 C CA . VAL A 1 789 ? -6.116 -57.282 11.379 1.00 83.94 789 VAL A CA 1
ATOM 6190 C C . VAL A 1 789 ? -6.016 -55.937 12.078 1.00 83.94 789 VAL A C 1
ATOM 6192 O O . VAL A 1 789 ? -5.516 -54.983 11.486 1.00 83.94 789 VAL A O 1
ATOM 6195 N N . THR A 1 790 ? -6.428 -55.887 13.340 1.00 88.25 790 THR A N 1
ATOM 6196 C CA . THR A 1 790 ? -6.320 -54.708 14.202 1.00 88.25 790 THR A CA 1
ATOM 6197 C C . THR A 1 790 ? -5.160 -54.876 15.174 1.00 88.25 790 THR A C 1
ATOM 6199 O O . THR A 1 790 ? -5.127 -55.809 15.980 1.00 88.25 790 THR A O 1
ATOM 6202 N N . LEU A 1 791 ? -4.211 -53.950 15.127 1.00 87.00 791 LEU A N 1
ATOM 6203 C CA . LEU A 1 791 ? -3.191 -53.753 16.150 1.00 87.00 791 LEU A CA 1
ATOM 6204 C C . LEU A 1 791 ? -3.741 -52.798 17.211 1.00 87.00 791 LEU A C 1
ATOM 6206 O O . LEU A 1 791 ? -4.414 -51.833 16.866 1.00 87.00 791 LEU A O 1
ATOM 6210 N N . THR A 1 792 ? -3.475 -53.060 18.486 1.00 84.00 792 THR A N 1
ATOM 6211 C CA . THR A 1 792 ? -3.847 -52.196 19.615 1.00 84.00 792 THR A CA 1
ATOM 6212 C C . THR A 1 792 ? -2.610 -51.918 20.458 1.00 84.00 792 THR A C 1
ATOM 6214 O O . THR A 1 792 ? -1.959 -52.856 20.912 1.00 84.00 792 THR A O 1
ATOM 6217 N N . PHE A 1 793 ? -2.306 -50.645 20.672 1.00 84.88 793 PHE A N 1
ATOM 6218 C CA . PHE A 1 793 ? -1.206 -50.140 21.484 1.00 84.88 793 PHE A CA 1
ATOM 6219 C C . PHE A 1 793 ? -1.801 -49.414 22.684 1.00 84.88 793 PHE A C 1
ATOM 6221 O O . PHE A 1 793 ? -2.613 -48.519 22.503 1.00 84.88 793 PHE A O 1
ATOM 6228 N N . GLU A 1 794 ? -1.418 -49.791 23.896 1.00 81.06 794 GLU A N 1
ATOM 6229 C CA . GLU A 1 794 ? -1.886 -49.172 25.135 1.00 81.06 794 GLU A CA 1
ATOM 6230 C C . GLU A 1 794 ? -0.682 -48.568 25.862 1.00 81.06 794 GLU A C 1
ATOM 6232 O O . GLU A 1 794 ? 0.217 -49.297 26.289 1.00 81.06 794 GLU A O 1
ATOM 6237 N N . ALA A 1 795 ? -0.638 -47.247 26.011 1.00 79.00 795 ALA A N 1
ATOM 6238 C CA . ALA A 1 795 ? 0.323 -46.588 26.885 1.00 79.00 795 ALA A CA 1
ATOM 6239 C C . ALA A 1 795 ? 0.034 -46.985 28.335 1.00 79.00 795 ALA A C 1
ATOM 6241 O O . ALA A 1 795 ? -1.110 -46.983 28.777 1.00 79.00 795 ALA A O 1
ATOM 6242 N N . THR A 1 796 ? 1.074 -47.335 29.081 1.00 71.38 796 THR A N 1
ATOM 6243 C CA . THR A 1 796 ? 0.984 -47.807 30.464 1.00 71.38 796 THR A CA 1
ATOM 6244 C C . THR A 1 796 ? 2.029 -47.105 31.315 1.00 71.38 796 THR A C 1
ATOM 6246 O O . THR A 1 796 ? 3.163 -46.900 30.879 1.00 71.38 796 THR A O 1
ATOM 6249 N N . ILE A 1 797 ? 1.661 -46.753 32.546 1.00 69.00 797 ILE A N 1
ATOM 6250 C CA . ILE A 1 797 ? 2.561 -46.100 33.499 1.00 69.00 797 ILE A CA 1
ATOM 6251 C C . ILE A 1 797 ? 2.559 -46.886 34.805 1.00 69.00 797 ILE A C 1
ATOM 6253 O O . ILE A 1 797 ? 1.501 -47.236 35.322 1.00 69.00 797 ILE A O 1
ATOM 6257 N N . LEU A 1 798 ? 3.740 -47.171 35.361 1.00 60.31 798 LEU A N 1
ATOM 6258 C CA . LEU A 1 798 ? 3.840 -47.889 36.638 1.00 60.31 798 LEU A CA 1
ATOM 6259 C C . LEU A 1 798 ? 3.825 -46.965 37.869 1.00 60.31 798 LEU A C 1
ATOM 6261 O O . LEU A 1 798 ? 3.515 -47.451 38.959 1.00 60.31 798 LEU A O 1
ATOM 6265 N N . ASN A 1 799 ? 4.172 -45.673 37.742 1.00 57.66 799 ASN A N 1
ATOM 6266 C CA . ASN A 1 799 ? 4.125 -44.717 38.858 1.00 57.66 799 ASN A CA 1
ATOM 6267 C C . ASN A 1 799 ? 4.077 -43.233 38.417 1.00 57.66 799 ASN A C 1
ATOM 6269 O O . ASN A 1 799 ? 5.044 -42.739 37.844 1.00 57.66 799 ASN A O 1
ATOM 6273 N N . CYS A 1 800 ? 3.021 -42.501 38.798 1.00 54.81 800 CYS A N 1
ATOM 6274 C CA . CYS A 1 800 ? 2.872 -41.052 38.556 1.00 54.81 800 CYS A CA 1
ATOM 6275 C C . CYS A 1 800 ? 2.910 -40.182 39.834 1.00 54.81 800 CYS A C 1
ATOM 6277 O O . CYS A 1 800 ? 2.439 -39.047 39.820 1.00 54.81 800 CYS A O 1
ATOM 6279 N N . GLY A 1 801 ? 3.420 -40.685 40.967 1.00 52.50 801 GLY A N 1
ATOM 6280 C CA . GLY A 1 801 ? 3.355 -39.978 42.256 1.00 52.50 801 GLY A CA 1
ATOM 6281 C C . GLY A 1 801 ? 4.679 -39.876 43.020 1.00 52.50 801 GLY A C 1
ATOM 6282 O O . GLY A 1 801 ? 5.606 -40.661 42.815 1.00 52.50 801 GLY A O 1
ATOM 6283 N N . MET A 1 802 ? 4.746 -38.925 43.964 1.00 47.81 802 MET A N 1
ATOM 6284 C CA . MET A 1 802 ? 5.834 -38.858 44.951 1.00 47.81 802 MET A CA 1
ATOM 6285 C C . MET A 1 802 ? 5.845 -40.111 45.838 1.00 47.81 802 MET A C 1
ATOM 6287 O O . MET A 1 802 ? 4.798 -40.712 46.091 1.00 47.81 802 MET A O 1
ATOM 6291 N N . ASP A 1 803 ? 7.029 -40.460 46.354 1.00 45.50 803 ASP A N 1
ATOM 6292 C CA . ASP A 1 803 ? 7.287 -41.594 47.252 1.00 45.50 803 ASP A CA 1
ATOM 6293 C C . ASP A 1 803 ? 6.123 -41.890 48.223 1.00 45.50 803 ASP A C 1
ATOM 6295 O O . ASP A 1 803 ? 5.965 -41.256 49.270 1.00 45.50 803 ASP A O 1
ATOM 6299 N N . GLY A 1 804 ? 5.329 -42.915 47.893 1.00 47.72 804 GLY A N 1
ATOM 6300 C CA . GLY A 1 804 ? 4.337 -43.514 48.789 1.00 47.72 804 GLY A CA 1
ATOM 6301 C C . GLY A 1 804 ? 2.854 -43.259 48.491 1.00 47.72 804 GLY A C 1
ATOM 6302 O O . GLY A 1 804 ? 2.031 -43.821 49.218 1.00 47.72 804 GLY A O 1
ATOM 6303 N N . SER A 1 805 ? 2.476 -42.505 47.452 1.00 45.00 805 SER A N 1
ATOM 6304 C CA . SER A 1 805 ? 1.071 -42.377 47.013 1.00 45.00 805 SER A CA 1
ATOM 6305 C C . SER A 1 805 ? 0.864 -42.946 45.606 1.00 45.00 805 SER A C 1
ATOM 6307 O O . SER A 1 805 ? 1.322 -42.357 44.632 1.00 45.00 805 SER A O 1
ATOM 6309 N N . TRP A 1 806 ? 0.165 -44.080 45.502 1.00 46.09 806 TRP A N 1
ATOM 6310 C CA . TRP A 1 806 ? -0.225 -44.680 44.221 1.00 46.09 806 TRP A CA 1
ATOM 6311 C C . TRP A 1 806 ? -1.447 -43.936 43.659 1.00 46.09 806 TRP A C 1
ATOM 6313 O O . TRP A 1 806 ? -2.507 -43.972 44.286 1.00 46.09 806 TRP A O 1
ATOM 6323 N N . HIS A 1 807 ? -1.298 -43.279 42.507 1.00 46.94 807 HIS A N 1
ATOM 6324 C CA . HIS A 1 807 ? -2.403 -42.813 41.662 1.00 46.94 807 HIS A CA 1
ATOM 6325 C C . HIS A 1 807 ? -2.419 -43.647 40.375 1.00 46.94 807 HIS A C 1
ATOM 6327 O O . HIS A 1 807 ? -1.360 -43.920 39.814 1.00 46.94 807 HIS A O 1
ATOM 6333 N N . ASP A 1 808 ? -3.610 -44.082 39.962 1.00 45.19 808 ASP A N 1
ATOM 6334 C CA . ASP A 1 808 ? -3.856 -44.811 38.713 1.00 45.19 808 ASP A CA 1
ATOM 6335 C C . ASP A 1 808 ? -4.084 -43.761 37.613 1.00 45.19 808 ASP A C 1
ATOM 6337 O O . ASP A 1 808 ? -5.040 -42.990 37.708 1.00 45.19 808 ASP A O 1
ATOM 6341 N N . CYS A 1 809 ? -3.194 -43.679 36.623 1.00 52.56 809 CYS A N 1
ATOM 6342 C CA . CYS A 1 809 ? -3.374 -42.824 35.444 1.00 52.56 809 CYS A CA 1
ATOM 6343 C C . CYS A 1 809 ? -3.951 -43.686 34.312 1.00 52.56 809 CYS A C 1
ATOM 6345 O O . CYS A 1 809 ? -3.391 -44.752 34.050 1.00 52.56 809 CYS A O 1
ATOM 6347 N N . PRO A 1 810 ? -5.062 -43.295 33.666 1.00 54.66 810 PRO A N 1
ATOM 6348 C CA . PRO A 1 810 ? -5.667 -44.121 32.629 1.00 54.66 810 PRO A CA 1
ATOM 6349 C C . PRO A 1 810 ? -4.778 -44.213 31.374 1.00 54.66 810 PRO A C 1
ATOM 6351 O O . PRO A 1 810 ? -4.032 -43.296 31.038 1.00 54.66 810 PRO A O 1
ATOM 6354 N N . ASN A 1 811 ? -4.860 -45.355 30.687 1.00 59.44 811 ASN A N 1
ATOM 6355 C CA . ASN A 1 811 ? -4.054 -45.691 29.511 1.00 59.44 811 ASN A CA 1
ATOM 6356 C C . ASN A 1 811 ? -4.574 -44.970 28.249 1.00 59.44 811 ASN A C 1
ATOM 6358 O O . ASN A 1 811 ? -5.753 -45.110 27.919 1.00 59.44 811 ASN A O 1
ATOM 6362 N N . SER A 1 812 ? -3.711 -44.288 27.486 1.00 67.50 812 SER A N 1
ATOM 6363 C CA . SER A 1 812 ? -4.018 -43.926 26.089 1.00 67.50 812 SER A CA 1
ATOM 6364 C C . SER A 1 812 ? -3.956 -45.181 25.215 1.00 67.50 812 SER A C 1
ATOM 6366 O O . SER A 1 812 ? -3.043 -45.992 25.370 1.00 67.50 812 SER A O 1
ATOM 6368 N N . THR A 1 813 ? -4.940 -45.384 24.335 1.00 74.50 813 THR A N 1
ATOM 6369 C CA . THR A 1 813 ? -5.007 -46.561 23.455 1.00 74.50 813 THR A CA 1
ATOM 6370 C C . THR A 1 813 ? -5.097 -46.131 22.000 1.00 74.50 813 THR A C 1
ATOM 6372 O O . THR A 1 813 ? -6.019 -45.412 21.628 1.00 74.50 813 THR A O 1
ATOM 6375 N N . LEU A 1 814 ? -4.185 -46.624 21.167 1.00 78.88 814 LEU A N 1
ATOM 6376 C CA . LEU A 1 814 ? -4.165 -46.399 19.727 1.00 78.88 814 LEU A CA 1
ATOM 6377 C C . LEU A 1 814 ? -4.423 -47.716 18.992 1.00 78.88 814 LEU A C 1
ATOM 6379 O O . LEU A 1 814 ? -3.809 -48.738 19.301 1.00 78.88 814 LEU A O 1
ATOM 6383 N N . GLN A 1 815 ? -5.324 -47.706 18.010 1.00 84.50 815 GLN A N 1
ATOM 6384 C CA . GLN A 1 815 ? -5.616 -48.874 17.179 1.00 84.50 815 GLN A CA 1
ATOM 6385 C C . GLN A 1 815 ? -5.316 -48.604 15.711 1.00 84.50 815 GLN A C 1
ATOM 6387 O O . GLN A 1 815 ? -5.611 -47.533 15.193 1.00 84.50 815 GLN A O 1
ATOM 6392 N N . HIS A 1 816 ? -4.779 -49.606 15.021 1.00 81.81 816 HIS A N 1
ATOM 6393 C CA . HIS A 1 816 ? -4.535 -49.540 13.586 1.00 81.81 816 HIS A CA 1
ATOM 6394 C C . HIS A 1 816 ? -4.967 -50.830 12.912 1.00 81.81 816 HIS A C 1
ATOM 6396 O O . HIS A 1 816 ? -4.476 -51.908 13.246 1.00 81.81 816 HIS A O 1
ATOM 6402 N N . THR A 1 817 ? -5.890 -50.710 11.961 1.00 84.69 817 THR A N 1
ATOM 6403 C CA . THR A 1 817 ? -6.401 -51.845 11.194 1.00 84.69 817 THR A CA 1
ATOM 6404 C C . THR A 1 817 ? -5.816 -51.828 9.796 1.00 84.69 817 THR A C 1
ATOM 6406 O O . THR A 1 817 ? -5.948 -50.834 9.088 1.00 84.69 817 THR A O 1
ATOM 6409 N N . PHE A 1 818 ? -5.244 -52.947 9.370 1.00 82.12 818 PHE A N 1
ATOM 6410 C CA . PHE A 1 818 ? -4.811 -53.141 7.991 1.00 82.12 818 PHE A CA 1
ATOM 6411 C C . PHE A 1 818 ? -5.403 -54.432 7.422 1.00 82.12 818 PHE A C 1
ATOM 6413 O O . PHE A 1 818 ? -5.702 -55.385 8.147 1.00 82.12 818 PHE A O 1
ATOM 6420 N N . THR A 1 819 ? -5.577 -54.475 6.103 1.00 82.69 819 THR A N 1
ATOM 6421 C CA . THR A 1 819 ? -6.084 -55.654 5.398 1.00 82.69 819 THR A CA 1
ATOM 6422 C C . THR A 1 819 ? -4.922 -56.487 4.872 1.00 82.69 819 THR A C 1
ATOM 6424 O O . THR A 1 819 ? -4.059 -55.989 4.153 1.00 82.69 819 THR A O 1
ATOM 6427 N N . VAL A 1 820 ? -4.903 -57.778 5.198 1.00 80.88 820 VAL A N 1
ATOM 6428 C CA . VAL A 1 820 ? -3.890 -58.709 4.698 1.00 80.88 820 VAL A CA 1
ATOM 6429 C C . VAL A 1 820 ? -4.148 -59.014 3.230 1.00 80.88 820 VAL A C 1
ATOM 6431 O O . VAL A 1 820 ? -5.203 -59.542 2.872 1.00 80.88 820 VAL A O 1
ATOM 6434 N N . ILE A 1 821 ? -3.162 -58.716 2.388 1.00 79.19 821 ILE A N 1
ATOM 6435 C CA . ILE A 1 821 ? -3.156 -59.059 0.968 1.00 79.19 821 ILE A CA 1
ATOM 6436 C C . ILE A 1 821 ? -1.817 -59.730 0.652 1.00 79.19 821 ILE A C 1
ATOM 6438 O O . ILE A 1 821 ? -0.773 -59.087 0.599 1.00 79.19 821 ILE A O 1
ATOM 6442 N N . TRP A 1 822 ? -1.848 -61.042 0.449 1.00 79.44 822 TRP A N 1
ATOM 6443 C CA . TRP A 1 822 ? -0.744 -61.826 -0.079 1.00 79.44 822 TRP A CA 1
ATOM 6444 C C . TRP A 1 822 ? -0.693 -61.692 -1.601 1.00 79.44 822 TRP A C 1
ATOM 6446 O O . TRP A 1 822 ? -1.726 -61.863 -2.260 1.00 79.44 822 TRP A O 1
ATOM 6456 N N . PRO A 1 823 ? 0.488 -61.448 -2.182 1.00 65.00 823 PRO A N 1
ATOM 6457 C CA . PRO A 1 823 ? 0.672 -61.529 -3.623 1.00 65.00 823 PRO A CA 1
ATOM 6458 C C . PRO A 1 823 ? 0.390 -62.965 -4.094 1.00 65.00 823 PRO A C 1
ATOM 6460 O O . PRO A 1 823 ? 0.924 -63.927 -3.538 1.00 65.00 823 PRO A O 1
ATOM 6463 N N . GLU A 1 824 ? -0.484 -63.127 -5.091 1.00 61.50 824 GLU A N 1
ATOM 6464 C CA . GLU A 1 824 ? -0.863 -64.446 -5.600 1.00 61.50 824 GLU A CA 1
ATOM 6465 C C . GLU A 1 824 ? 0.362 -65.189 -6.153 1.00 61.50 824 GLU A C 1
ATOM 6467 O O . GLU A 1 824 ? 0.978 -64.792 -7.144 1.00 61.50 824 GLU A O 1
ATOM 6472 N N . ASN A 1 825 ? 0.703 -66.312 -5.518 1.00 43.44 825 ASN A N 1
ATOM 6473 C CA . ASN A 1 825 ? 1.649 -67.278 -6.060 1.00 43.44 825 ASN A CA 1
ATOM 6474 C C . ASN A 1 825 ? 1.006 -67.930 -7.295 1.00 43.44 825 ASN A C 1
ATOM 6476 O O . ASN A 1 825 ? 0.189 -68.845 -7.182 1.00 43.44 825 ASN A O 1
ATOM 6480 N N . GLY A 1 826 ? 1.357 -67.434 -8.480 1.00 39.47 826 GLY A N 1
ATOM 6481 C CA . GLY A 1 826 ? 0.881 -67.979 -9.744 1.00 39.47 826 GLY A CA 1
ATOM 6482 C C . GLY A 1 826 ? 1.300 -69.437 -9.943 1.00 39.47 826 GLY A C 1
ATOM 6483 O O . GLY A 1 826 ? 2.462 -69.791 -9.747 1.00 39.47 826 GLY A O 1
ATOM 6484 N N . THR A 1 827 ? 0.357 -70.291 -10.357 1.00 34.22 827 THR A N 1
ATOM 6485 C CA . THR A 1 827 ? 0.478 -71.179 -11.537 1.00 34.22 827 THR A CA 1
ATOM 6486 C C . THR A 1 827 ? -0.767 -72.063 -11.742 1.00 34.22 827 THR A C 1
ATOM 6488 O O . THR A 1 827 ? -1.301 -72.621 -10.787 1.00 34.22 827 THR A O 1
ATOM 6491 N N . ASN A 1 828 ? -1.117 -72.239 -13.030 1.00 30.19 828 ASN A N 1
ATOM 6492 C CA . ASN A 1 828 ? -2.093 -73.147 -13.676 1.00 30.19 828 ASN A CA 1
ATOM 6493 C C . ASN A 1 828 ? -3.584 -72.734 -13.657 1.00 30.19 828 ASN A C 1
ATOM 6495 O O . ASN A 1 828 ? -4.160 -72.550 -12.597 1.00 30.19 828 ASN A O 1
ATOM 6499 N N . ASP A 1 829 ? -4.332 -72.664 -14.769 1.00 33.59 829 ASP A N 1
ATOM 6500 C CA . ASP A 1 829 ? -4.097 -73.090 -16.160 1.00 33.59 829 ASP A CA 1
ATOM 6501 C C . ASP A 1 829 ? -5.130 -72.440 -17.131 1.00 33.59 829 ASP A C 1
ATOM 6503 O O . ASP A 1 829 ? -6.332 -72.465 -16.883 1.00 33.59 829 ASP A O 1
ATOM 6507 N N . THR A 1 830 ? -4.623 -71.965 -18.279 1.00 34.09 830 THR A N 1
ATOM 6508 C CA . THR A 1 830 ? -5.172 -72.027 -19.663 1.00 34.09 830 THR A CA 1
ATOM 6509 C C . THR A 1 830 ? -6.465 -71.289 -20.119 1.00 34.09 830 THR A C 1
ATOM 6511 O O . THR A 1 830 ? -7.546 -71.853 -20.005 1.00 34.09 830 THR A O 1
ATOM 6514 N N . VAL A 1 831 ? -6.275 -70.139 -20.817 1.00 36.16 831 VAL A N 1
ATOM 6515 C CA . VAL A 1 831 ? -6.755 -69.716 -22.189 1.00 36.16 831 VAL A CA 1
ATOM 6516 C C . VAL A 1 831 ? -8.293 -69.648 -22.457 1.00 36.16 831 VAL A C 1
ATOM 6518 O O . VAL A 1 831 ? -8.971 -70.641 -22.197 1.00 36.16 831 VAL A O 1
ATOM 6521 N N . PRO A 1 832 ? -8.875 -68.553 -23.039 1.00 35.09 832 PRO A N 1
ATOM 6522 C CA . PRO A 1 832 ? -8.494 -67.995 -24.354 1.00 35.09 832 PRO A CA 1
ATOM 6523 C C . PRO A 1 832 ? -8.326 -66.470 -24.494 1.00 35.09 832 PRO A C 1
ATOM 6525 O O . PRO A 1 832 ? -8.864 -65.687 -23.721 1.00 35.09 832 PRO A O 1
ATOM 6528 N N . GLU A 1 833 ? -7.543 -66.098 -25.515 1.00 39.03 833 GLU A N 1
ATOM 6529 C CA . GLU A 1 833 ? -7.251 -64.732 -25.982 1.00 39.03 833 GLU A CA 1
ATOM 6530 C C . GLU A 1 833 ? -8.523 -63.910 -26.271 1.00 39.03 833 GLU A C 1
ATOM 6532 O O . GLU A 1 833 ? -9.505 -64.479 -26.761 1.00 39.03 833 GLU A O 1
ATOM 6537 N N . PRO A 1 834 ? -8.508 -62.581 -26.044 1.00 39.12 834 PRO A N 1
ATOM 6538 C CA . PRO A 1 834 ? -9.523 -61.698 -26.599 1.00 39.12 834 PRO A CA 1
ATOM 6539 C C . PRO A 1 834 ? -9.277 -61.504 -28.104 1.00 39.12 834 PRO A C 1
ATOM 6541 O O . PRO A 1 834 ? -8.155 -61.240 -28.538 1.00 39.12 834 PRO A O 1
ATOM 6544 N N . GLU A 1 835 ? -10.335 -61.675 -28.900 1.00 40.34 835 GLU A N 1
ATOM 6545 C CA . GLU A 1 835 ? -10.337 -61.386 -30.337 1.00 40.34 835 GLU A CA 1
ATOM 6546 C C . GLU A 1 835 ? -10.044 -59.895 -30.609 1.00 40.34 835 GLU A C 1
ATOM 6548 O O . GLU A 1 835 ? -10.419 -59.042 -29.801 1.00 40.34 835 GLU A O 1
ATOM 6553 N N . PRO A 1 836 ? -9.383 -59.571 -31.737 1.00 42.84 836 PRO A N 1
ATOM 6554 C CA . PRO A 1 836 ? -9.010 -58.204 -32.083 1.00 42.84 836 PRO A CA 1
ATOM 6555 C C . PRO A 1 836 ? -10.234 -57.399 -32.536 1.00 42.84 836 PRO A C 1
ATOM 6557 O O . PRO A 1 836 ? -11.022 -57.870 -33.361 1.00 42.84 836 PRO A O 1
ATOM 6560 N N . GLU A 1 837 ? -10.373 -56.174 -32.027 1.00 42.62 837 GLU A N 1
ATOM 6561 C CA . GLU A 1 837 ? -11.388 -55.234 -32.507 1.00 42.62 837 GLU A CA 1
ATOM 6562 C C . GLU A 1 837 ? -11.071 -54.750 -33.938 1.00 42.62 837 GLU A C 1
ATOM 6564 O O . GLU A 1 837 ? -9.899 -54.584 -34.290 1.00 42.62 837 GLU A O 1
ATOM 6569 N N . PRO A 1 838 ? -12.099 -54.573 -34.790 1.00 39.44 838 PRO A N 1
ATOM 6570 C CA . PRO A 1 838 ? -11.928 -54.303 -36.211 1.00 39.44 838 PRO A CA 1
ATOM 6571 C C . PRO A 1 838 ? -11.657 -52.820 -36.498 1.00 39.44 838 PRO A C 1
ATOM 6573 O O . PRO A 1 838 ? -12.309 -51.935 -35.948 1.00 39.44 838 PRO A O 1
ATOM 6576 N N . GLU A 1 839 ? -10.738 -52.569 -37.430 1.00 48.91 839 GLU A N 1
ATOM 6577 C CA . GLU A 1 839 ? -10.499 -51.254 -38.031 1.00 48.91 839 GLU A CA 1
ATOM 6578 C C . GLU A 1 839 ? -11.756 -50.739 -38.764 1.00 48.91 839 GLU A C 1
ATOM 6580 O O . GLU A 1 839 ? -12.383 -51.507 -39.506 1.00 48.91 839 GLU A O 1
ATOM 6585 N N . PRO A 1 840 ? -12.129 -49.454 -38.622 1.00 42.31 840 PRO A N 1
ATOM 6586 C CA . PRO A 1 840 ? -13.173 -48.862 -39.444 1.00 42.31 840 PRO A CA 1
ATOM 6587 C C . PRO A 1 840 ? -12.621 -48.459 -40.823 1.00 42.31 840 PRO A C 1
ATOM 6589 O O . PRO A 1 840 ? -11.699 -47.654 -40.940 1.00 42.31 840 PRO A O 1
ATOM 6592 N N . GLU A 1 841 ? -13.213 -49.034 -41.874 1.00 41.78 841 GLU A N 1
ATOM 6593 C CA . GLU A 1 841 ? -13.038 -48.634 -43.277 1.00 41.78 841 GLU A CA 1
ATOM 6594 C C . GLU A 1 841 ? -13.798 -47.326 -43.610 1.00 41.78 841 GLU A C 1
ATOM 6596 O O . GLU A 1 841 ? -14.725 -46.947 -42.891 1.00 41.78 841 GLU A O 1
ATOM 6601 N N . PRO A 1 842 ? -13.407 -46.627 -44.696 1.00 48.81 842 PRO A N 1
ATOM 6602 C CA . PRO A 1 842 ? -13.591 -45.188 -44.864 1.00 48.81 842 PRO A CA 1
ATOM 6603 C C . PRO A 1 842 ? -14.937 -44.824 -45.499 1.00 48.81 842 PRO A C 1
ATOM 6605 O O . PRO A 1 842 ? -15.391 -45.474 -46.444 1.00 48.81 842 PRO A O 1
ATOM 6608 N N . GLU A 1 843 ? -15.538 -43.731 -45.030 1.00 39.38 843 GLU A N 1
ATOM 6609 C CA . GLU A 1 843 ? -16.763 -43.161 -45.599 1.00 39.38 843 GLU A CA 1
ATOM 6610 C C . GLU A 1 843 ? -16.502 -41.910 -46.470 1.00 39.38 843 GLU A C 1
ATOM 6612 O O . GLU A 1 843 ? -15.435 -41.301 -46.381 1.00 39.38 843 GLU A O 1
ATOM 6617 N N . PRO A 1 844 ? -17.422 -41.606 -47.410 1.00 39.28 844 PRO A N 1
ATOM 6618 C CA . PRO A 1 844 ? -17.117 -41.055 -48.729 1.00 39.28 844 PRO A CA 1
ATOM 6619 C C . PRO A 1 844 ? -17.199 -39.523 -48.819 1.00 39.28 844 PRO A C 1
ATOM 6621 O O . PRO A 1 844 ? -17.951 -38.880 -48.093 1.00 39.28 844 PRO A O 1
ATOM 6624 N N . GLU A 1 845 ? -16.487 -38.958 -49.799 1.00 49.00 845 GLU A N 1
ATOM 6625 C CA . GLU A 1 845 ? -16.558 -37.540 -50.189 1.00 49.00 845 GLU A CA 1
ATOM 6626 C C . GLU A 1 845 ? -17.946 -37.134 -50.729 1.00 49.00 845 GLU A C 1
ATOM 6628 O O . GLU A 1 845 ? -18.505 -37.846 -51.576 1.00 49.00 845 GLU A O 1
ATOM 6633 N N . PRO A 1 846 ? -18.446 -35.936 -50.366 1.00 35.91 846 PRO A N 1
ATOM 6634 C CA . PRO A 1 846 ? -19.404 -35.197 -51.173 1.00 35.91 846 PRO A CA 1
ATOM 6635 C C . PRO A 1 846 ? -18.823 -33.898 -51.770 1.00 35.91 846 PRO A C 1
ATOM 6637 O O . PRO A 1 846 ? -18.115 -33.131 -51.122 1.00 35.91 846 PRO A O 1
ATOM 6640 N N . GLU A 1 847 ? -19.182 -33.686 -53.038 1.00 38.62 847 GLU A N 1
ATOM 6641 C CA . GLU A 1 847 ? -19.046 -32.473 -53.860 1.00 38.62 847 GLU A CA 1
ATOM 6642 C C . GLU A 1 847 ? -19.813 -31.248 -53.291 1.00 38.62 847 GLU A C 1
ATOM 6644 O O . GLU A 1 847 ? -20.653 -31.410 -52.405 1.00 38.62 847 GLU A O 1
ATOM 6649 N N . PRO A 1 848 ? -19.535 -30.019 -53.786 1.00 52.12 848 PRO A N 1
ATOM 6650 C CA . PRO A 1 848 ? -19.688 -28.781 -53.025 1.00 52.12 848 PRO A CA 1
ATOM 6651 C C . PRO A 1 848 ? -21.112 -28.215 -53.062 1.00 52.12 848 PRO A C 1
ATOM 6653 O O . PRO A 1 848 ? -21.729 -28.112 -54.124 1.00 52.12 848 PRO A O 1
ATOM 6656 N N . GLU A 1 849 ? -21.591 -27.769 -51.902 1.00 34.38 849 GLU A N 1
ATOM 6657 C CA . GLU A 1 849 ? -22.883 -27.103 -51.711 1.00 34.38 849 GLU A CA 1
ATOM 6658 C C . GLU A 1 849 ? -22.735 -25.855 -50.808 1.00 34.38 849 GLU A C 1
ATOM 6660 O O . GLU A 1 849 ? -21.698 -25.679 -50.170 1.00 34.38 849 GLU A O 1
ATOM 6665 N N . PRO A 1 850 ? -23.694 -24.916 -50.897 1.00 35.56 850 PRO A N 1
ATOM 6666 C CA . PRO A 1 850 ? -23.484 -23.473 -51.041 1.00 35.56 850 PRO A CA 1
ATOM 6667 C C . PRO A 1 850 ? -23.163 -22.775 -49.719 1.00 35.56 850 PRO A C 1
ATOM 6669 O O . PRO A 1 850 ? -23.595 -23.253 -48.678 1.00 35.56 850 PRO A O 1
ATOM 6672 N N . GLU A 1 851 ? -22.498 -21.613 -49.773 1.00 46.81 851 GLU A N 1
ATOM 6673 C CA . GLU A 1 851 ? -22.401 -20.699 -48.624 1.00 46.81 851 GLU A CA 1
ATOM 6674 C C . GLU A 1 851 ? -23.799 -20.390 -48.065 1.00 46.81 851 GLU A C 1
ATOM 6676 O O . GLU A 1 851 ? -24.644 -19.865 -48.805 1.00 46.81 851 GLU A O 1
ATOM 6681 N N . PRO A 1 852 ? -24.047 -20.671 -46.774 1.00 32.16 852 PRO A N 1
ATOM 6682 C CA . PRO A 1 852 ? -25.100 -20.037 -46.013 1.00 32.16 852 PRO A CA 1
ATOM 6683 C C . PRO A 1 852 ? -24.489 -18.984 -45.076 1.00 32.16 852 PRO A C 1
ATOM 6685 O O . PRO A 1 852 ? -23.401 -19.150 -44.531 1.00 32.16 852 PRO A O 1
ATOM 6688 N N . GLU A 1 853 ? -25.220 -17.886 -44.954 1.00 33.56 853 GLU A N 1
ATOM 6689 C CA . GLU A 1 853 ? -24.964 -16.680 -44.165 1.00 33.56 853 GLU A CA 1
ATOM 6690 C C . GLU A 1 853 ? -24.478 -16.957 -42.728 1.00 33.56 853 GLU A C 1
ATOM 6692 O O . GLU A 1 853 ? -24.795 -18.015 -42.179 1.00 33.56 853 GLU A O 1
ATOM 6697 N N . PRO A 1 854 ? -23.715 -16.024 -42.111 1.00 35.38 854 PRO A N 1
ATOM 6698 C CA . PRO A 1 854 ? -23.229 -16.191 -40.746 1.00 35.38 854 PRO A CA 1
ATOM 6699 C C . PRO A 1 854 ? -24.394 -16.534 -39.817 1.00 35.38 854 PRO A C 1
ATOM 6701 O O . PRO A 1 854 ? -25.413 -15.843 -39.807 1.00 35.38 854 PRO A O 1
ATOM 6704 N N . GLU A 1 855 ? -24.231 -17.616 -39.053 1.00 31.44 855 GLU A N 1
ATOM 6705 C CA . GLU A 1 855 ? -25.106 -17.932 -37.928 1.00 31.44 855 GLU A CA 1
ATOM 6706 C C . GLU A 1 855 ? -25.238 -16.660 -37.073 1.00 31.44 855 GLU A C 1
ATOM 6708 O O . GLU A 1 855 ? -24.213 -16.096 -36.669 1.00 31.44 855 GLU A O 1
ATOM 6713 N N . PRO A 1 856 ? -26.463 -16.156 -36.836 1.00 36.19 856 PRO A N 1
ATOM 6714 C CA . PRO A 1 856 ? -26.644 -14.992 -35.993 1.00 36.19 856 PRO A CA 1
ATOM 6715 C C . PRO A 1 856 ? -26.126 -15.374 -34.612 1.00 36.19 856 PRO A C 1
ATOM 6717 O O . PRO A 1 856 ? -26.549 -16.390 -34.052 1.00 36.19 856 PRO A O 1
ATOM 6720 N N . SER A 1 857 ? -25.216 -14.566 -34.064 1.00 41.56 857 SER A N 1
ATOM 6721 C CA . SER A 1 857 ? -24.948 -14.581 -32.631 1.00 41.56 857 SER A CA 1
ATOM 6722 C C . SER A 1 857 ? -26.297 -14.661 -31.920 1.00 41.56 857 SER A C 1
ATOM 6724 O O . SER A 1 857 ? -27.239 -13.944 -32.266 1.00 41.56 857 SER A O 1
ATOM 6726 N N . THR A 1 858 ? -26.460 -15.601 -30.995 1.00 45.16 858 THR A N 1
ATOM 6727 C CA . THR A 1 858 ? -27.657 -15.625 -30.157 1.00 45.16 858 THR A CA 1
ATOM 6728 C C . THR A 1 858 ? -27.720 -14.283 -29.430 1.00 45.16 858 THR A C 1
ATOM 6730 O O . THR A 1 858 ? -26.880 -13.999 -28.585 1.00 45.16 858 THR A O 1
ATOM 6733 N N . MET A 1 859 ? -28.643 -13.423 -29.864 1.00 55.66 859 MET A N 1
ATOM 6734 C CA . MET A 1 859 ? -28.826 -12.067 -29.355 1.00 55.66 859 MET A CA 1
ATOM 6735 C C . MET A 1 859 ? -29.659 -12.124 -28.074 1.00 55.66 859 MET A C 1
ATOM 6737 O O . MET A 1 859 ? -30.832 -12.506 -28.121 1.00 55.66 859 MET A O 1
ATOM 6741 N N . ASP A 1 860 ? -29.076 -11.705 -26.953 1.00 58.38 860 ASP A N 1
ATOM 6742 C CA . ASP A 1 860 ? -29.736 -11.733 -25.648 1.00 58.38 860 ASP A CA 1
ATOM 6743 C C . ASP A 1 860 ? -30.360 -10.371 -25.294 1.00 58.38 860 ASP A C 1
ATOM 6745 O O . ASP A 1 860 ? -29.697 -9.331 -25.312 1.00 58.38 860 ASP A O 1
ATOM 6749 N N . TYR A 1 861 ? -31.661 -10.386 -24.976 1.00 69.38 861 TYR A N 1
ATOM 6750 C CA . TYR A 1 861 ? -32.435 -9.235 -24.498 1.00 69.38 861 TYR A CA 1
ATOM 6751 C C . TYR A 1 861 ? -33.430 -9.656 -23.405 1.00 69.38 861 TYR A C 1
ATOM 6753 O O . TYR A 1 861 ? -33.942 -10.783 -23.422 1.00 69.38 861 TYR A O 1
ATOM 6761 N N . TRP A 1 862 ? -33.758 -8.746 -22.486 1.00 65.06 862 TRP A N 1
ATOM 6762 C CA . TRP A 1 862 ? -34.790 -8.940 -21.461 1.00 65.06 862 TRP A CA 1
ATOM 6763 C C . TRP A 1 862 ? -35.753 -7.755 -21.377 1.00 65.06 862 TRP A C 1
ATOM 6765 O O . TRP A 1 862 ? -35.521 -6.678 -21.924 1.00 65.06 862 TRP A O 1
ATOM 6775 N N . ALA A 1 863 ? -36.891 -7.990 -20.725 1.00 70.94 863 ALA A N 1
ATOM 6776 C CA . ALA A 1 863 ? -37.896 -6.971 -20.477 1.00 70.94 863 ALA A CA 1
ATOM 6777 C C . ALA A 1 863 ? -38.313 -6.993 -19.013 1.00 70.94 863 ALA A C 1
ATOM 6779 O O . ALA A 1 863 ? -38.633 -8.059 -18.481 1.00 70.94 863 ALA A O 1
ATOM 6780 N N . HIS A 1 864 ? -38.355 -5.821 -18.396 1.00 74.69 864 HIS A N 1
ATOM 6781 C CA . HIS A 1 864 ? -38.843 -5.631 -17.041 1.00 74.69 864 HIS A CA 1
ATOM 6782 C C . HIS A 1 864 ? -40.164 -4.864 -17.079 1.00 74.69 864 HIS A C 1
ATOM 6784 O O . HIS A 1 864 ? -40.270 -3.865 -17.785 1.00 74.69 864 HIS A O 1
ATOM 6790 N N . ALA A 1 865 ? -41.174 -5.338 -16.352 1.00 76.06 865 ALA A N 1
ATOM 6791 C CA . ALA A 1 865 ? -42.443 -4.647 -16.192 1.00 76.06 865 ALA A CA 1
ATOM 6792 C C . ALA A 1 865 ? -42.657 -4.294 -14.722 1.00 76.06 865 ALA A C 1
ATOM 6794 O O . ALA A 1 865 ? -42.444 -5.127 -13.844 1.00 76.06 865 ALA A O 1
ATOM 6795 N N . GLU A 1 866 ? -43.152 -3.089 -14.476 1.00 78.81 866 GLU A N 1
ATOM 6796 C CA . GLU A 1 866 ? -43.532 -2.603 -13.153 1.00 78.81 866 GLU A CA 1
ATOM 6797 C C . GLU A 1 866 ? -44.886 -1.880 -13.206 1.00 78.81 866 GLU A C 1
ATOM 6799 O O . GLU A 1 866 ? -45.395 -1.527 -14.277 1.00 78.81 866 GLU A O 1
ATOM 6804 N N . LEU A 1 867 ? -45.514 -1.691 -12.042 1.00 77.00 867 LEU A N 1
ATOM 6805 C CA . LEU A 1 867 ? -46.788 -0.978 -11.955 1.00 77.00 867 LEU A CA 1
ATOM 6806 C C . LEU A 1 867 ? -46.576 0.507 -12.219 1.00 77.00 867 LEU A C 1
ATOM 6808 O O . LEU A 1 867 ? -45.907 1.197 -11.455 1.00 77.00 867 LEU A O 1
ATOM 6812 N N . GLY A 1 868 ? -47.188 0.988 -13.296 1.00 72.62 868 GLY A N 1
ATOM 6813 C CA . GLY A 1 868 ? -47.234 2.403 -13.607 1.00 72.62 868 GLY A CA 1
ATOM 6814 C C . GLY A 1 868 ? -48.397 3.094 -12.899 1.00 72.62 868 GLY A C 1
ATOM 6815 O O . GLY A 1 868 ? -48.924 2.663 -11.869 1.00 72.62 868 GLY A O 1
ATOM 6816 N N . ARG A 1 869 ? -48.838 4.202 -13.490 1.00 77.00 869 ARG A N 1
ATOM 6817 C CA . ARG A 1 869 ? -50.038 4.922 -13.045 1.00 77.00 869 ARG A CA 1
ATOM 6818 C C . ARG A 1 869 ? -51.306 4.053 -13.174 1.00 77.00 869 ARG A C 1
ATOM 6820 O O . ARG A 1 869 ? -51.309 3.087 -13.935 1.00 77.00 869 ARG A O 1
ATOM 6827 N N . PRO A 1 870 ? -52.418 4.413 -12.500 1.00 71.94 870 PRO A N 1
ATOM 6828 C CA . PRO A 1 870 ? -53.665 3.652 -12.577 1.00 71.94 870 PRO A CA 1
ATOM 6829 C C . PRO A 1 870 ? -54.094 3.314 -14.002 1.00 71.94 870 PRO A C 1
ATOM 6831 O O . PRO A 1 870 ? -54.346 4.208 -14.809 1.00 71.94 870 PRO A O 1
ATOM 6834 N N . GLY A 1 871 ? -54.194 2.014 -14.276 1.00 72.00 871 GLY A N 1
ATOM 6835 C CA . GLY A 1 871 ? -54.560 1.445 -15.570 1.00 72.00 871 GLY A CA 1
ATOM 6836 C C . GLY A 1 871 ? -53.392 1.180 -16.523 1.00 72.00 871 GLY A C 1
ATOM 6837 O O . GLY A 1 871 ? -53.648 0.888 -17.685 1.00 72.00 871 GLY A O 1
ATOM 6838 N N . TYR A 1 872 ? -52.131 1.294 -16.086 1.00 78.62 872 TYR A N 1
ATOM 6839 C CA . TYR A 1 872 ? -50.957 1.113 -16.950 1.00 78.62 872 TYR A CA 1
ATOM 6840 C C . TYR A 1 872 ? -49.812 0.351 -16.258 1.00 78.62 872 TYR A C 1
ATOM 6842 O O . TYR A 1 872 ? -49.590 0.480 -15.054 1.00 78.62 872 TYR A O 1
ATOM 6850 N N . LEU A 1 873 ? -49.065 -0.427 -17.044 1.00 80.69 873 LEU A N 1
ATOM 6851 C CA . LEU A 1 873 ? -47.764 -1.009 -16.703 1.00 80.69 873 LEU A CA 1
ATOM 6852 C C . LEU A 1 873 ? -46.660 -0.262 -17.445 1.00 80.69 873 LEU A C 1
ATOM 6854 O O . LEU A 1 873 ? -46.806 0.015 -18.634 1.00 80.69 873 LEU A O 1
ATOM 6858 N N . ASN A 1 874 ? -45.545 -0.005 -16.772 1.00 80.56 874 ASN A N 1
ATOM 6859 C CA . ASN A 1 874 ? -44.332 0.496 -17.407 1.00 80.56 874 ASN A CA 1
ATOM 6860 C C . ASN A 1 874 ? -43.461 -0.694 -17.791 1.00 80.56 874 ASN A C 1
ATOM 6862 O O . ASN A 1 874 ? -43.212 -1.559 -16.955 1.00 80.56 874 ASN A O 1
ATOM 6866 N N . VAL A 1 875 ? -43.025 -0.758 -19.047 1.00 80.44 875 VAL A N 1
ATOM 6867 C CA . VAL A 1 875 ? -42.229 -1.870 -19.571 1.00 80.44 875 VAL A CA 1
ATOM 6868 C C . VAL A 1 875 ? -40.933 -1.345 -20.174 1.00 80.44 875 VAL A C 1
ATOM 6870 O O . VAL A 1 875 ? -40.972 -0.598 -21.150 1.00 80.44 875 VAL A O 1
ATOM 6873 N N . THR A 1 876 ? -39.799 -1.755 -19.611 1.00 79.06 876 THR A N 1
ATOM 6874 C CA . THR A 1 876 ? -38.447 -1.390 -20.059 1.00 79.06 876 THR A CA 1
ATOM 6875 C C . THR A 1 876 ? -37.799 -2.570 -20.773 1.00 79.06 876 THR A C 1
ATOM 6877 O O . THR A 1 876 ? -37.893 -3.707 -20.309 1.00 79.06 876 THR A O 1
ATOM 6880 N N . LEU A 1 877 ? -37.161 -2.306 -21.913 1.00 75.50 877 LEU A N 1
ATOM 6881 C CA . LEU A 1 877 ? -36.435 -3.296 -22.712 1.00 75.50 877 LEU A CA 1
ATOM 6882 C C . LEU A 1 877 ? -34.937 -3.057 -22.608 1.00 75.50 877 LEU A C 1
ATOM 6884 O O . LEU A 1 877 ? -34.504 -1.949 -22.884 1.00 75.50 877 LEU A O 1
ATOM 6888 N N . GLU A 1 878 ? -34.154 -4.088 -22.315 1.00 68.94 878 GLU A N 1
ATOM 6889 C CA . GLU A 1 878 ? -32.697 -3.983 -22.188 1.00 68.94 878 GLU A CA 1
ATOM 6890 C C . GLU A 1 878 ? -32.009 -5.106 -22.975 1.00 68.94 878 GLU A C 1
ATOM 6892 O O . GLU A 1 878 ? -32.563 -6.198 -23.152 1.00 68.94 878 GLU A O 1
ATOM 6897 N N . ALA A 1 879 ? -30.809 -4.829 -23.485 1.00 67.19 879 ALA A N 1
ATOM 6898 C CA . ALA A 1 879 ? -29.989 -5.787 -24.221 1.00 67.19 879 ALA A CA 1
ATOM 6899 C C . ALA A 1 879 ? -28.509 -5.613 -23.862 1.00 67.19 879 ALA A C 1
ATOM 6901 O O . ALA A 1 879 ? -28.032 -4.493 -23.711 1.00 67.19 879 ALA A O 1
ATOM 6902 N N . GLN A 1 880 ? -27.786 -6.727 -23.744 1.00 57.12 880 GLN A N 1
ATOM 6903 C CA . GLN A 1 880 ? -26.442 -6.750 -23.151 1.00 57.12 880 GLN A CA 1
ATOM 6904 C C . GLN A 1 880 ? -25.311 -6.470 -24.157 1.00 57.12 880 GLN A C 1
ATOM 6906 O O . GLN A 1 880 ? -24.222 -6.077 -23.755 1.00 57.12 880 GLN A O 1
ATOM 6911 N N . PHE A 1 881 ? -25.561 -6.651 -25.462 1.00 56.12 881 PHE A N 1
ATOM 6912 C CA . PHE A 1 881 ? -24.529 -6.575 -26.511 1.00 56.12 881 PHE A CA 1
ATOM 6913 C C . PHE A 1 881 ? -25.009 -5.892 -27.808 1.00 56.12 881 PHE A C 1
ATOM 6915 O O . PHE A 1 881 ? -24.600 -6.280 -28.902 1.00 56.12 881 PHE A O 1
ATOM 6922 N N . MET A 1 882 ? -25.902 -4.898 -27.717 1.00 56.94 882 MET A N 1
ATOM 6923 C CA . MET A 1 882 ? -26.356 -4.118 -28.881 1.00 56.94 882 MET A CA 1
ATOM 6924 C C . MET A 1 882 ? -26.001 -2.638 -28.770 1.00 56.94 882 MET A C 1
ATOM 6926 O O . MET A 1 882 ? -25.957 -2.077 -27.680 1.00 56.94 882 MET A O 1
ATOM 6930 N N . ASP A 1 883 ? -25.805 -2.018 -29.935 1.00 57.28 883 ASP A N 1
ATOM 6931 C CA . ASP A 1 883 ? -25.747 -0.567 -30.081 1.00 57.28 883 ASP A CA 1
ATOM 6932 C C . ASP A 1 883 ? -27.099 0.037 -29.625 1.00 57.28 883 ASP A C 1
ATOM 6934 O O . ASP A 1 883 ? -28.144 -0.304 -30.201 1.00 57.28 883 ASP A O 1
ATOM 6938 N N . PRO A 1 884 ? -27.114 0.881 -28.574 1.00 56.81 884 PRO A N 1
ATOM 6939 C CA . PRO A 1 884 ? -28.338 1.428 -27.990 1.00 56.81 884 PRO A CA 1
ATOM 6940 C C . PRO A 1 884 ? -29.140 2.309 -28.962 1.00 56.81 884 PRO A C 1
ATOM 6942 O O . PRO A 1 884 ? -30.332 2.526 -28.734 1.00 56.81 884 PRO A O 1
ATOM 6945 N N . ASP A 1 885 ? -28.542 2.752 -30.074 1.00 61.09 885 ASP A N 1
ATOM 6946 C CA . ASP A 1 885 ? -29.204 3.586 -31.083 1.00 61.09 885 ASP A CA 1
ATOM 6947 C C . ASP A 1 885 ? -29.999 2.781 -32.135 1.00 61.09 885 ASP A C 1
ATOM 6949 O O . ASP A 1 885 ? -30.691 3.350 -32.993 1.00 61.09 885 ASP A O 1
ATOM 6953 N N . VAL A 1 886 ? -29.977 1.442 -32.077 1.00 69.69 886 VAL A N 1
ATOM 6954 C CA . VAL A 1 886 ? -30.761 0.591 -32.986 1.00 69.69 886 VAL A CA 1
ATOM 6955 C C . VAL A 1 886 ? -32.247 0.637 -32.621 1.00 69.69 886 VAL A C 1
ATOM 6957 O O . VAL A 1 886 ? -32.688 0.148 -31.582 1.00 69.69 886 VAL A O 1
ATOM 6960 N N . THR A 1 887 ? -33.063 1.186 -33.525 1.00 75.69 887 THR A N 1
ATOM 6961 C CA . THR A 1 887 ? -34.527 1.192 -33.380 1.00 75.69 887 THR A CA 1
ATOM 6962 C C . THR A 1 887 ? -35.119 -0.151 -33.810 1.00 75.69 887 THR A C 1
ATOM 6964 O O . THR A 1 887 ? -35.031 -0.523 -34.980 1.00 75.69 887 THR A O 1
ATOM 6967 N N . VAL A 1 888 ? -35.791 -0.851 -32.898 1.00 76.00 888 VAL A N 1
ATOM 6968 C CA . VAL A 1 888 ? -36.486 -2.121 -33.153 1.00 76.00 888 VAL A CA 1
ATOM 6969 C C . VAL A 1 888 ? -38.003 -1.945 -33.140 1.00 76.00 888 VAL A C 1
ATOM 6971 O O . VAL A 1 888 ? -38.549 -1.041 -32.508 1.00 76.00 888 VAL A O 1
ATOM 6974 N N . THR A 1 889 ? -38.719 -2.816 -33.855 1.00 80.50 889 THR A N 1
ATOM 6975 C CA . THR A 1 889 ? -40.184 -2.883 -33.754 1.00 80.50 889 THR A CA 1
ATOM 6976 C C . THR A 1 889 ? -40.566 -3.856 -32.642 1.00 80.50 889 THR A C 1
ATOM 6978 O O . THR A 1 889 ? -40.181 -5.024 -32.678 1.00 80.50 889 THR A O 1
ATOM 6981 N N . VAL A 1 890 ? -41.335 -3.375 -31.670 1.00 77.19 890 VAL A N 1
ATOM 6982 C CA . VAL A 1 890 ? -41.851 -4.135 -30.530 1.00 77.19 890 VAL A CA 1
ATOM 6983 C C . VAL A 1 890 ? -43.277 -4.566 -30.810 1.00 77.19 890 VAL A C 1
ATOM 6985 O O . VAL A 1 890 ? -44.124 -3.731 -31.128 1.00 77.19 890 VAL A O 1
ATOM 6988 N N . GLU A 1 891 ? -43.566 -5.847 -30.616 1.00 77.25 891 GLU A N 1
ATOM 6989 C CA . GLU A 1 891 ? -44.926 -6.372 -30.592 1.00 77.25 891 GLU A CA 1
ATOM 6990 C C . GLU A 1 891 ? -45.176 -7.119 -29.275 1.00 77.25 891 GLU A C 1
ATOM 6992 O O . GLU A 1 891 ? -44.385 -7.981 -28.894 1.00 77.25 891 GLU A O 1
ATOM 6997 N N . TYR A 1 892 ? -46.265 -6.817 -28.557 1.00 77.00 892 TYR A N 1
ATOM 6998 C CA . TYR A 1 892 ? -46.512 -7.402 -27.228 1.00 77.00 892 TYR A CA 1
ATOM 6999 C C . TYR A 1 892 ? -47.948 -7.902 -27.012 1.00 77.00 892 TYR A C 1
ATOM 7001 O O . TYR A 1 892 ? -48.878 -7.539 -27.739 1.00 77.00 892 TYR A O 1
ATOM 7009 N N . ARG A 1 893 ? -48.120 -8.767 -25.998 1.00 73.38 893 ARG A N 1
ATOM 7010 C CA . ARG A 1 893 ? -49.414 -9.287 -25.511 1.00 73.38 893 ARG A CA 1
ATOM 7011 C C . ARG A 1 893 ? -49.481 -9.242 -23.985 1.00 73.38 893 ARG A C 1
ATOM 7013 O O . ARG A 1 893 ? -48.493 -9.565 -23.331 1.00 73.38 893 ARG A O 1
ATOM 7020 N N . VAL A 1 894 ? -50.657 -8.930 -23.436 1.00 73.50 894 VAL A N 1
ATOM 7021 C CA . VAL A 1 894 ? -50.903 -8.857 -21.984 1.00 73.50 894 VAL A CA 1
ATOM 7022 C C . VAL A 1 894 ? -51.989 -9.841 -21.570 1.00 73.50 894 VAL A C 1
ATOM 7024 O O . VAL A 1 894 ? -52.989 -10.000 -22.274 1.00 73.50 894 VAL A O 1
ATOM 7027 N N . ARG A 1 895 ? -51.816 -10.483 -20.411 1.00 75.38 895 ARG A N 1
ATOM 7028 C CA . ARG A 1 895 ? -52.830 -11.340 -19.789 1.00 75.38 895 ARG A CA 1
ATOM 7029 C C . ARG A 1 895 ? -52.947 -11.051 -18.292 1.00 75.38 895 ARG A C 1
ATOM 7031 O O . ARG A 1 895 ? -51.935 -10.920 -17.614 1.00 75.38 895 ARG A O 1
ATOM 7038 N N . HIS A 1 896 ? -54.183 -11.005 -17.795 1.00 74.94 896 HIS A N 1
ATOM 7039 C CA . HIS A 1 896 ? -54.522 -10.910 -16.370 1.00 74.94 896 HIS A CA 1
ATOM 7040 C C . HIS A 1 896 ? -54.908 -12.292 -15.824 1.00 74.94 896 HIS A C 1
ATOM 7042 O O . HIS A 1 896 ? -55.724 -12.978 -16.445 1.00 74.94 896 HIS A O 1
ATOM 7048 N N . ASP A 1 897 ? -54.332 -12.705 -14.692 1.00 65.44 897 ASP A N 1
ATOM 7049 C CA . ASP A 1 897 ? -54.662 -13.960 -14.002 1.00 65.44 897 ASP A CA 1
ATOM 7050 C C . ASP A 1 897 ? -54.810 -13.754 -12.479 1.00 65.44 897 ASP A C 1
ATOM 7052 O O . ASP A 1 897 ? -54.116 -12.945 -11.869 1.00 65.44 897 ASP A O 1
ATOM 7056 N N . LEU A 1 898 ? -55.754 -14.455 -11.844 1.00 52.47 898 LEU A N 1
ATOM 7057 C CA . LEU A 1 898 ? -56.266 -14.115 -10.499 1.00 52.47 898 LEU A CA 1
ATOM 7058 C C . LEU A 1 898 ? -55.665 -14.938 -9.337 1.00 52.47 898 LEU A C 1
ATOM 7060 O O . LEU A 1 898 ? -56.071 -14.735 -8.193 1.00 52.47 898 LEU A O 1
ATOM 7064 N N . VAL A 1 899 ? -54.739 -15.872 -9.588 1.00 50.47 899 VAL A N 1
ATOM 7065 C CA . VAL A 1 899 ? -54.174 -16.778 -8.562 1.00 50.47 899 VAL A CA 1
ATOM 7066 C C . VAL A 1 899 ? -52.665 -16.954 -8.770 1.00 50.47 899 VAL A C 1
ATOM 7068 O O . VAL A 1 899 ? -52.248 -17.278 -9.878 1.00 50.47 899 VAL A O 1
ATOM 7071 N N . ILE A 1 900 ? -51.867 -16.774 -7.710 1.00 45.16 900 ILE A N 1
ATOM 7072 C CA . ILE A 1 900 ? -50.426 -17.077 -7.681 1.00 45.16 900 ILE A CA 1
ATOM 7073 C C . ILE A 1 900 ? -50.247 -18.401 -6.918 1.00 45.16 900 ILE A C 1
ATOM 7075 O O . ILE A 1 900 ? -50.543 -18.450 -5.727 1.00 45.16 900 ILE A O 1
ATOM 7079 N N . ASP A 1 901 ? -49.819 -19.463 -7.603 1.00 43.38 901 ASP A N 1
ATOM 7080 C CA . ASP A 1 901 ? -49.084 -20.582 -6.986 1.00 43.38 901 ASP A CA 1
ATOM 7081 C C . ASP A 1 901 ? -47.584 -20.292 -7.198 1.00 43.38 901 ASP A C 1
ATOM 7083 O O . ASP A 1 901 ? -47.222 -19.733 -8.237 1.00 43.38 901 ASP A O 1
ATOM 7087 N N . ASP A 1 902 ? -46.736 -20.661 -6.232 1.00 46.31 902 ASP A N 1
ATOM 7088 C CA . ASP A 1 902 ? -45.314 -20.272 -6.077 1.00 46.31 902 ASP A CA 1
ATOM 7089 C C . ASP A 1 902 ? -44.333 -20.702 -7.201 1.00 46.31 902 ASP A C 1
ATOM 7091 O O . ASP A 1 902 ? -43.127 -20.585 -7.031 1.00 46.31 902 ASP A O 1
ATOM 7095 N N . GLU A 1 903 ? -44.800 -21.120 -8.382 1.00 42.81 903 GLU A N 1
ATOM 7096 C CA . GLU A 1 903 ? -43.980 -21.162 -9.605 1.00 42.81 903 GLU A CA 1
ATOM 7097 C C . GLU A 1 903 ? -44.837 -20.920 -10.866 1.00 42.81 903 GLU A C 1
ATOM 7099 O O . GLU A 1 903 ? -45.755 -21.700 -11.154 1.00 42.81 903 GLU A O 1
ATOM 7104 N N . PRO A 1 904 ? -44.551 -19.900 -11.701 1.00 43.03 904 PRO A N 1
ATOM 7105 C CA . PRO A 1 904 ? -45.237 -19.748 -12.976 1.00 43.03 904 PRO A CA 1
ATOM 7106 C C . PRO A 1 904 ? -44.718 -20.769 -14.006 1.00 43.03 904 PRO A C 1
ATOM 7108 O O . PRO A 1 904 ? -43.776 -20.516 -14.755 1.00 43.03 904 PRO A O 1
ATOM 7111 N N . HIS A 1 905 ? -45.393 -21.915 -14.138 1.00 44.91 905 HIS A N 1
ATOM 7112 C CA . HIS A 1 905 ? -45.318 -22.730 -15.357 1.00 44.91 905 HIS A CA 1
ATOM 7113 C C . HIS A 1 905 ? -45.951 -21.960 -16.534 1.00 44.91 905 HIS A C 1
ATOM 7115 O O . HIS A 1 905 ? -47.159 -22.040 -16.754 1.00 44.91 905 HIS A O 1
ATOM 7121 N N . MET A 1 906 ? -45.160 -21.215 -17.315 1.00 44.22 906 MET A N 1
ATOM 7122 C CA . MET A 1 906 ? -45.678 -20.420 -18.442 1.00 44.22 906 MET A CA 1
ATOM 7123 C C . MET A 1 906 ? -44.933 -20.656 -19.759 1.00 44.22 906 MET A C 1
ATOM 7125 O O . MET A 1 906 ? -44.162 -19.832 -20.238 1.00 44.22 906 MET A O 1
ATOM 7129 N N . THR A 1 907 ? -45.236 -21.778 -20.408 1.00 44.00 907 THR A N 1
ATOM 7130 C CA . THR A 1 907 ? -44.853 -22.046 -21.805 1.00 44.00 907 THR A CA 1
ATOM 7131 C C . THR A 1 907 ? -45.942 -21.686 -22.825 1.00 44.00 907 THR A C 1
ATOM 7133 O O . THR A 1 907 ? -45.691 -21.810 -24.020 1.00 44.00 907 THR A O 1
ATOM 7136 N N . ASP A 1 908 ? -47.120 -21.187 -22.416 1.00 50.75 908 ASP A N 1
ATOM 7137 C CA . ASP A 1 908 ? -48.285 -21.117 -23.319 1.00 50.75 908 ASP A CA 1
ATOM 7138 C C . ASP A 1 908 ? -49.123 -19.818 -23.232 1.00 50.75 908 ASP A C 1
ATOM 7140 O O . ASP A 1 908 ? -50.300 -19.811 -22.872 1.00 50.75 908 ASP A O 1
ATOM 7144 N N . LEU A 1 909 ? -48.522 -18.685 -23.620 1.00 50.19 909 LEU A N 1
ATOM 7145 C CA . LEU A 1 909 ? -49.260 -17.480 -24.062 1.00 50.19 909 LEU A CA 1
ATOM 7146 C C . LEU A 1 909 ? -49.627 -17.539 -25.568 1.00 50.19 909 LEU A C 1
ATOM 7148 O O . LEU A 1 909 ? -49.915 -16.516 -26.192 1.00 50.19 909 LEU A O 1
ATOM 7152 N N . GLY A 1 910 ? -49.620 -18.736 -26.168 1.00 49.00 910 GLY A N 1
ATOM 7153 C CA . GLY A 1 910 ? -49.777 -18.993 -27.605 1.00 49.00 910 GLY A CA 1
ATOM 7154 C C . GLY A 1 910 ? -51.217 -19.119 -28.121 1.00 49.00 910 GLY A C 1
ATOM 7155 O O . GLY A 1 910 ? -51.454 -19.867 -29.065 1.00 49.00 910 GLY A O 1
ATOM 7156 N N . GLY A 1 911 ? -52.194 -18.420 -27.535 1.00 44.53 911 GLY A N 1
ATOM 7157 C CA . GLY A 1 911 ? -53.574 -18.396 -28.047 1.00 44.53 911 GLY A CA 1
ATOM 7158 C C . GLY A 1 911 ? -53.832 -17.204 -28.976 1.00 44.53 911 GLY A C 1
ATOM 7159 O O . GLY A 1 911 ? -53.632 -16.063 -28.570 1.00 44.53 911 GLY A O 1
ATOM 7160 N N . ASP A 1 912 ? -54.305 -17.441 -30.202 1.00 44.56 912 ASP A N 1
ATOM 7161 C CA . ASP A 1 912 ? -54.590 -16.440 -31.258 1.00 44.56 912 ASP A CA 1
ATOM 7162 C C . ASP A 1 912 ? -55.717 -15.419 -30.949 1.00 44.56 912 ASP A C 1
ATOM 7164 O O . ASP A 1 912 ? -56.081 -14.622 -31.812 1.00 44.56 912 ASP A O 1
ATOM 7168 N N . ASP A 1 913 ? -56.260 -15.398 -29.729 1.00 46.84 913 ASP A N 1
ATOM 7169 C CA . ASP A 1 913 ? -57.411 -14.562 -29.349 1.00 46.84 913 ASP A CA 1
ATOM 7170 C C . ASP A 1 913 ? -57.038 -13.268 -28.578 1.00 46.84 913 ASP A C 1
ATOM 7172 O O . ASP A 1 913 ? -57.931 -12.503 -28.209 1.00 46.84 913 ASP A O 1
ATOM 7176 N N . ILE A 1 914 ? -55.744 -12.982 -28.349 1.00 53.69 914 ILE A N 1
ATOM 7177 C CA . ILE A 1 914 ? -55.260 -11.740 -27.699 1.00 53.69 914 ILE A CA 1
ATOM 7178 C C . ILE A 1 914 ? -54.688 -10.778 -28.767 1.00 53.69 914 ILE A C 1
ATOM 7180 O O . ILE A 1 914 ? -53.776 -11.184 -29.493 1.00 53.69 914 ILE A O 1
ATOM 7184 N N . PRO A 1 915 ? -55.177 -9.523 -28.890 1.00 52.38 915 PRO A N 1
ATOM 7185 C CA . PRO A 1 915 ? -54.708 -8.573 -29.903 1.00 52.38 915 PRO A CA 1
ATOM 7186 C C . PRO A 1 915 ? -53.219 -8.242 -29.746 1.00 52.38 915 PRO A C 1
ATOM 7188 O O . PRO A 1 915 ? -52.761 -7.949 -28.647 1.00 52.38 915 PRO A O 1
ATOM 7191 N N . MET A 1 916 ? -52.482 -8.261 -30.857 1.00 62.44 916 MET A N 1
ATOM 7192 C CA . MET A 1 916 ? -51.066 -7.892 -30.913 1.00 62.44 916 MET A CA 1
ATOM 7193 C C . MET A 1 916 ? -50.953 -6.405 -31.264 1.00 62.44 916 MET A C 1
ATOM 7195 O O . MET A 1 916 ? -51.533 -5.962 -32.259 1.00 62.44 916 MET A O 1
ATOM 7199 N N . ILE A 1 917 ? -50.255 -5.637 -30.429 1.00 62.94 917 ILE A N 1
ATOM 7200 C CA . ILE A 1 917 ? -50.059 -4.189 -30.594 1.00 62.94 917 ILE A CA 1
ATOM 7201 C C . ILE A 1 917 ? -48.587 -3.952 -30.939 1.00 62.94 917 ILE A C 1
ATOM 7203 O O . ILE A 1 917 ? -47.719 -4.540 -30.298 1.00 62.94 917 ILE A O 1
ATOM 7207 N N . SER A 1 918 ? -48.317 -3.125 -31.955 1.00 68.56 918 SER A N 1
ATOM 7208 C CA . SER A 1 918 ? -46.970 -2.883 -32.491 1.00 68.56 918 SER A CA 1
ATOM 7209 C C . SER A 1 918 ? -46.536 -1.418 -32.344 1.00 68.56 918 SER A C 1
ATOM 7211 O O . SER A 1 918 ? -47.301 -0.525 -32.722 1.00 68.56 918 SER A O 1
ATOM 7213 N N . GLY A 1 919 ? -45.306 -1.173 -31.890 1.00 66.62 919 GLY A N 1
ATOM 7214 C CA . GLY A 1 919 ? -44.662 0.147 -31.807 1.00 66.62 919 GLY A CA 1
ATOM 7215 C C . GLY A 1 919 ? -43.168 0.074 -32.147 1.00 66.62 919 GLY A C 1
ATOM 7216 O O . GLY A 1 919 ? -42.637 -1.019 -32.294 1.00 66.62 919 GLY A O 1
ATOM 7217 N N . ALA A 1 920 ? -42.487 1.212 -32.303 1.00 73.12 920 ALA A N 1
ATOM 7218 C CA . ALA A 1 920 ? -41.033 1.258 -32.505 1.00 73.12 920 ALA A CA 1
ATOM 7219 C C . ALA A 1 920 ? -40.358 1.853 -31.266 1.00 73.12 920 ALA A C 1
ATOM 7221 O O . ALA A 1 920 ? -40.853 2.851 -30.741 1.00 73.12 920 ALA A O 1
ATOM 7222 N N . ILE A 1 921 ? -39.263 1.246 -30.812 1.00 71.94 921 ILE A N 1
ATOM 7223 C CA . ILE A 1 921 ? -38.502 1.692 -29.641 1.00 71.94 921 ILE A CA 1
ATOM 7224 C C . ILE A 1 921 ? -37.013 1.384 -29.827 1.00 71.94 921 ILE A C 1
ATOM 7226 O O . ILE A 1 921 ? -36.661 0.487 -30.592 1.00 71.94 921 ILE A O 1
ATOM 7230 N N . THR A 1 922 ? -36.141 2.103 -29.133 1.00 73.88 922 THR A N 1
ATOM 7231 C CA . THR A 1 922 ? -34.737 1.708 -28.945 1.00 73.88 922 THR A CA 1
ATOM 7232 C C . THR A 1 922 ? -34.579 0.978 -27.611 1.00 73.88 922 THR A C 1
ATOM 7234 O O . THR A 1 922 ? -35.449 1.064 -26.739 1.00 73.88 922 THR A O 1
ATOM 7237 N N . PHE A 1 923 ? -33.484 0.241 -27.439 1.00 68.12 923 PHE A N 1
ATOM 7238 C CA . PHE A 1 923 ? -33.190 -0.411 -26.162 1.00 68.12 923 PHE A CA 1
ATOM 7239 C C . PHE A 1 923 ? -32.958 0.633 -25.049 1.00 68.12 923 PHE A C 1
ATOM 7241 O O . PHE A 1 923 ? -32.630 1.788 -25.316 1.00 68.12 923 PHE A O 1
ATOM 7248 N N . ASN A 1 924 ? -33.207 0.229 -23.806 1.00 66.69 924 ASN A N 1
ATOM 7249 C CA . ASN A 1 924 ? -33.189 1.009 -22.562 1.00 66.69 924 ASN A CA 1
ATOM 7250 C C . ASN A 1 924 ? -34.232 2.137 -22.472 1.00 66.69 924 ASN A C 1
ATOM 7252 O O . ASN A 1 924 ? -34.126 3.026 -21.630 1.00 66.69 924 ASN A O 1
ATOM 7256 N N . GLN A 1 925 ? -35.275 2.098 -23.307 1.00 73.38 925 GLN A N 1
ATOM 7257 C CA . GLN A 1 925 ? -36.447 2.957 -23.149 1.00 73.38 925 GLN A CA 1
ATOM 7258 C C . GLN A 1 925 ? -37.630 2.194 -22.546 1.00 73.38 925 GLN A C 1
ATOM 7260 O O . GLN A 1 925 ? -37.876 1.023 -22.849 1.00 73.38 925 GLN A O 1
ATOM 7265 N N . THR A 1 926 ? -38.395 2.903 -21.718 1.00 77.81 926 THR A N 1
ATOM 7266 C CA . THR A 1 926 ? -39.626 2.414 -21.094 1.00 77.81 926 THR A CA 1
ATOM 7267 C C . THR A 1 926 ? -40.845 2.886 -21.876 1.00 77.81 926 THR A C 1
ATOM 7269 O O . THR A 1 926 ? -40.946 4.058 -22.242 1.00 77.81 926 THR A O 1
ATOM 7272 N N . PHE A 1 927 ? -41.812 1.999 -22.094 1.00 79.88 927 PHE A N 1
ATOM 7273 C CA . PHE A 1 927 ? -43.103 2.348 -22.682 1.00 79.88 927 PHE A CA 1
ATOM 7274 C C . PHE A 1 927 ? -44.270 1.867 -21.816 1.00 79.88 927 PHE A C 1
ATOM 7276 O O . PHE A 1 927 ? -44.167 0.874 -21.099 1.00 79.88 927 PHE A O 1
ATOM 7283 N N . GLU A 1 928 ? -45.396 2.582 -21.888 1.00 82.75 928 GLU A N 1
ATOM 7284 C CA . GLU A 1 928 ? -46.603 2.246 -21.128 1.00 82.75 928 GLU A CA 1
ATOM 7285 C C . GLU A 1 928 ? -47.487 1.240 -21.879 1.00 82.75 928 GLU A C 1
ATOM 7287 O O . GLU A 1 928 ? -47.751 1.372 -23.080 1.00 82.75 928 GLU A O 1
ATOM 7292 N N . VAL A 1 929 ? -48.005 0.266 -21.137 1.00 78.94 929 VAL A N 1
ATOM 7293 C CA . VAL A 1 929 ? -48.945 -0.752 -21.598 1.00 78.94 929 VAL A CA 1
ATOM 7294 C C . VAL A 1 929 ? -50.227 -0.668 -20.777 1.00 78.94 929 VAL A C 1
ATOM 7296 O O . VAL A 1 929 ? -50.200 -0.813 -19.561 1.00 78.94 929 VAL A O 1
ATOM 7299 N N . GLU A 1 930 ? -51.363 -0.443 -21.434 1.00 77.69 930 GLU A N 1
ATOM 7300 C CA . GLU A 1 930 ? -52.659 -0.293 -20.760 1.00 77.69 930 GLU A CA 1
ATOM 7301 C C . GLU A 1 930 ? -53.159 -1.636 -20.186 1.00 77.69 930 GLU A C 1
ATOM 7303 O O . GLU A 1 930 ? -53.137 -2.667 -20.866 1.00 77.69 930 GLU A O 1
ATOM 7308 N N . ILE A 1 931 ? -53.622 -1.617 -18.933 1.00 76.81 931 ILE A N 1
ATOM 7309 C CA . ILE A 1 931 ? -54.200 -2.751 -18.202 1.00 76.81 931 ILE A CA 1
ATOM 7310 C C . ILE A 1 931 ? -55.502 -2.349 -17.496 1.00 76.81 931 ILE A C 1
ATOM 7312 O O . ILE A 1 931 ? -55.719 -1.190 -17.149 1.00 76.81 931 ILE A O 1
ATOM 7316 N N . ASP A 1 932 ? -56.380 -3.317 -17.240 1.00 71.62 932 ASP A N 1
ATOM 7317 C CA . ASP A 1 932 ? -57.592 -3.069 -16.454 1.00 71.62 932 ASP A CA 1
ATOM 7318 C C . ASP A 1 932 ? -57.256 -2.907 -14.954 1.00 71.62 932 ASP A C 1
ATOM 7320 O O . ASP A 1 932 ? -56.340 -3.533 -14.432 1.00 71.62 932 ASP A O 1
ATOM 7324 N N . ASN A 1 933 ? -58.027 -2.098 -14.217 1.00 67.88 933 ASN A N 1
ATOM 7325 C CA . ASN A 1 933 ? -57.811 -1.841 -12.779 1.00 67.88 933 ASN A CA 1
ATOM 7326 C C . ASN A 1 933 ? -58.372 -2.960 -11.875 1.00 67.88 933 ASN A C 1
ATOM 7328 O O . ASN A 1 933 ? -59.223 -2.717 -11.016 1.00 67.88 933 ASN A O 1
ATOM 7332 N N . GLY A 1 934 ? -57.943 -4.204 -12.094 1.00 66.56 934 GLY A N 1
ATOM 7333 C CA . GLY A 1 934 ? -58.314 -5.372 -11.285 1.00 66.56 934 GLY A CA 1
ATOM 7334 C C . GLY A 1 934 ? -57.170 -5.877 -10.401 1.00 66.56 934 GLY A C 1
ATOM 7335 O O . GLY A 1 934 ? -56.005 -5.754 -10.768 1.00 66.56 934 GLY A O 1
ATOM 7336 N N . ALA A 1 935 ? -57.490 -6.490 -9.259 1.00 63.38 935 ALA A N 1
ATOM 7337 C CA . ALA A 1 935 ? -56.507 -7.239 -8.471 1.00 63.38 935 ALA A CA 1
ATOM 7338 C C . ALA A 1 935 ? -56.166 -8.577 -9.153 1.00 63.38 935 ALA A C 1
ATOM 7340 O O . ALA A 1 935 ? -57.026 -9.191 -9.787 1.00 63.38 935 ALA A O 1
ATOM 7341 N N . GLY A 1 936 ? -54.917 -9.022 -9.040 1.00 68.00 936 GLY A N 1
ATOM 7342 C CA . GLY A 1 936 ? -54.366 -10.210 -9.701 1.00 68.00 936 GLY A CA 1
ATOM 7343 C C . GLY A 1 936 ? -52.999 -9.928 -10.326 1.00 68.00 936 GLY A C 1
ATOM 7344 O O . GLY A 1 936 ? -52.480 -8.820 -10.218 1.00 68.00 936 GLY A O 1
ATOM 7345 N N . SER A 1 937 ? -52.410 -10.923 -10.976 1.00 72.94 937 SER A N 1
ATOM 7346 C CA . SER A 1 937 ? -51.123 -10.791 -11.660 1.00 72.94 937 SER A CA 1
ATOM 7347 C C . SER A 1 937 ? -51.322 -10.457 -13.132 1.00 72.94 937 SER A C 1
ATOM 7349 O O . SER A 1 937 ? -52.113 -11.104 -13.824 1.00 72.94 937 SER A O 1
ATOM 7351 N N . TYR A 1 938 ? -50.590 -9.462 -13.623 1.00 76.12 938 TYR A N 1
ATOM 7352 C CA . TYR A 1 938 ? -50.546 -9.099 -15.036 1.00 76.12 938 TYR A CA 1
ATOM 7353 C C . TYR A 1 938 ? -49.206 -9.514 -15.614 1.00 76.12 938 TYR A C 1
ATOM 7355 O O . TYR A 1 938 ? -48.170 -9.129 -15.087 1.00 76.12 938 TYR A O 1
ATOM 7363 N N . CYS A 1 939 ? -49.230 -10.278 -16.701 1.00 74.69 939 CYS A N 1
ATOM 7364 C CA . CYS A 1 939 ? -48.029 -10.733 -17.391 1.00 74.69 939 CYS A CA 1
ATOM 7365 C C . CYS A 1 939 ? -47.994 -10.189 -18.819 1.00 74.69 939 CYS A C 1
ATOM 7367 O O . CYS A 1 939 ? -48.982 -10.311 -19.553 1.00 74.69 939 CYS A O 1
ATOM 7369 N N . VAL A 1 940 ? -46.852 -9.628 -19.219 1.00 74.19 940 VAL A N 1
ATOM 7370 C CA . VAL A 1 940 ? -46.618 -9.058 -20.553 1.00 74.19 940 VAL A CA 1
ATOM 7371 C C . VAL A 1 940 ? -45.532 -9.851 -21.260 1.00 74.19 940 VAL A C 1
ATOM 7373 O O . VAL A 1 940 ? -44.451 -10.016 -20.706 1.00 74.19 940 VAL A O 1
ATOM 7376 N N . ARG A 1 941 ? -45.803 -10.317 -22.487 1.00 74.56 941 ARG A N 1
ATOM 7377 C CA . ARG A 1 941 ? -44.808 -10.979 -23.345 1.00 74.56 941 ARG A CA 1
ATOM 7378 C C . ARG A 1 941 ? -44.454 -10.126 -24.550 1.00 74.56 941 ARG A C 1
ATOM 7380 O O . ARG A 1 941 ? -45.368 -9.658 -25.233 1.00 74.56 941 ARG A O 1
ATOM 7387 N N . ILE A 1 942 ? -43.160 -10.003 -24.838 1.00 74.38 942 ILE A N 1
ATOM 7388 C CA . ILE A 1 942 ? -42.634 -9.117 -25.881 1.00 74.38 942 ILE A CA 1
ATOM 7389 C C . ILE A 1 942 ? -41.888 -9.889 -26.973 1.00 74.38 942 ILE A C 1
ATOM 7391 O O . ILE A 1 942 ? -41.070 -10.767 -26.700 1.00 74.38 942 ILE A O 1
ATOM 7395 N N . TYR A 1 943 ? -42.148 -9.507 -28.221 1.00 73.25 943 TYR A N 1
ATOM 7396 C CA . TYR A 1 943 ? -41.478 -9.978 -29.427 1.00 73.25 943 TYR A CA 1
ATOM 7397 C C . TYR A 1 943 ? -40.810 -8.791 -30.127 1.00 73.25 943 TYR A C 1
ATOM 7399 O O . TYR A 1 943 ? -41.440 -7.745 -30.293 1.00 73.25 943 TYR A O 1
ATOM 7407 N N . LEU A 1 944 ? -39.552 -8.950 -30.545 1.00 74.44 944 LEU A N 1
ATOM 7408 C CA . LEU A 1 944 ? -38.773 -7.892 -31.194 1.00 74.44 944 LEU A CA 1
ATOM 7409 C C . LEU A 1 944 ? -38.425 -8.248 -32.636 1.00 74.44 944 LEU A C 1
ATOM 7411 O O . LEU A 1 944 ? -38.046 -9.382 -32.941 1.00 74.44 944 LEU A O 1
ATOM 7415 N N . ARG A 1 945 ? -38.515 -7.248 -33.514 1.00 74.81 945 ARG A N 1
ATOM 7416 C CA . ARG A 1 945 ? -38.195 -7.364 -34.935 1.00 74.81 945 ARG A CA 1
ATOM 7417 C C . ARG A 1 945 ? -37.207 -6.279 -35.367 1.00 74.81 945 ARG A C 1
ATOM 7419 O O . ARG A 1 945 ? -37.444 -5.095 -35.111 1.00 74.81 945 ARG A O 1
ATOM 7426 N N . LEU A 1 946 ? -36.127 -6.688 -36.027 1.00 74.88 946 LEU A N 1
ATOM 7427 C CA . LEU A 1 946 ? -35.064 -5.820 -36.535 1.00 74.88 946 LEU A CA 1
ATOM 7428 C C . LEU A 1 946 ? -35.518 -5.014 -37.775 1.00 74.88 946 LEU A C 1
ATOM 7430 O O . LEU A 1 946 ? -36.482 -5.407 -38.446 1.00 74.88 946 LEU A O 1
ATOM 7434 N N . PRO A 1 947 ? -34.851 -3.885 -38.104 1.00 70.06 947 PRO A N 1
ATOM 7435 C CA . PRO A 1 947 ? -35.198 -3.036 -39.254 1.00 70.06 947 PRO A CA 1
ATOM 7436 C C . PRO A 1 947 ? -35.160 -3.729 -40.624 1.00 70.06 947 PRO A C 1
ATOM 7438 O O . PRO A 1 947 ? -35.892 -3.337 -41.535 1.00 70.06 947 PRO A O 1
ATOM 7441 N N . ASP A 1 948 ? -34.316 -4.746 -40.780 1.00 67.12 948 ASP A N 1
ATOM 7442 C CA . ASP A 1 948 ? -34.208 -5.595 -41.974 1.00 67.12 948 ASP A CA 1
ATOM 7443 C C . ASP A 1 948 ? -35.368 -6.602 -42.109 1.00 67.12 948 ASP A C 1
ATOM 7445 O O . ASP A 1 948 ? -35.610 -7.142 -43.192 1.00 67.12 948 ASP A O 1
ATOM 7449 N N . GLY A 1 949 ? -36.168 -6.761 -41.050 1.00 64.75 949 GLY A N 1
ATOM 7450 C CA . GLY A 1 949 ? -37.386 -7.556 -41.019 1.00 64.75 949 GLY A CA 1
ATOM 7451 C C . GLY A 1 949 ? -37.248 -8.913 -40.334 1.00 64.75 949 GLY A C 1
ATOM 7452 O O . GLY A 1 949 ? -38.257 -9.634 -40.319 1.00 64.75 949 GLY A O 1
ATOM 7453 N N . ASP A 1 950 ? -36.094 -9.238 -39.751 1.00 69.75 950 ASP A N 1
ATOM 7454 C CA . ASP A 1 950 ? -35.858 -10.491 -39.028 1.00 69.75 950 ASP A CA 1
ATOM 7455 C C . ASP A 1 950 ? -36.275 -10.426 -37.550 1.00 69.75 950 ASP A C 1
ATOM 7457 O O . ASP A 1 950 ? -36.357 -9.359 -36.940 1.00 69.75 950 ASP A O 1
ATOM 7461 N N . TRP A 1 951 ? -36.620 -11.583 -36.974 1.00 66.00 951 TRP A N 1
ATOM 7462 C CA . TRP A 1 951 ? -37.078 -11.698 -35.582 1.00 66.00 951 TRP A CA 1
ATOM 7463 C C . TRP A 1 951 ? -35.926 -12.053 -34.648 1.00 66.00 951 TRP A C 1
ATOM 7465 O O . TRP A 1 951 ? -35.233 -13.046 -34.880 1.00 66.00 951 TRP A O 1
ATOM 7475 N N . ILE A 1 952 ? -35.809 -11.323 -33.540 1.00 66.75 952 ILE A N 1
ATOM 7476 C CA . ILE A 1 952 ? -34.871 -11.664 -32.468 1.00 66.75 952 ILE A CA 1
ATOM 7477 C C . ILE A 1 952 ? -35.501 -12.769 -31.611 1.00 66.75 952 ILE A C 1
ATOM 7479 O O . ILE A 1 952 ? -36.646 -12.647 -31.165 1.00 66.75 952 ILE A O 1
ATOM 7483 N N . ARG A 1 953 ? -34.781 -13.880 -31.406 1.00 54.66 953 ARG A N 1
ATOM 7484 C CA . ARG A 1 953 ? -35.241 -15.005 -30.575 1.00 54.66 953 ARG A CA 1
ATOM 7485 C C . ARG A 1 953 ? -34.628 -14.902 -29.174 1.00 54.66 953 ARG A C 1
ATOM 7487 O O . ARG A 1 953 ? -33.414 -14.779 -29.096 1.00 54.66 953 ARG A O 1
ATOM 7494 N N . PRO A 1 954 ? -35.411 -15.008 -28.089 1.00 54.16 954 PRO A N 1
ATOM 7495 C CA . PRO A 1 954 ? -34.858 -14.978 -26.736 1.00 54.16 954 PRO A CA 1
ATOM 7496 C C . PRO A 1 954 ? -34.076 -16.256 -26.375 1.00 54.16 954 PRO A C 1
ATOM 7498 O O . PRO A 1 954 ? -34.391 -17.337 -26.883 1.00 54.16 954 PRO A O 1
ATOM 7501 N N . SER A 1 955 ? -33.075 -16.122 -25.494 1.00 48.88 955 SER A N 1
ATOM 7502 C CA . SER A 1 955 ? -32.140 -17.184 -25.078 1.00 48.88 955 SER A CA 1
ATOM 7503 C C . SER A 1 955 ? -32.826 -18.411 -24.451 1.00 48.88 955 SER A C 1
ATOM 7505 O O . SER A 1 955 ? -33.890 -18.317 -23.841 1.00 48.88 955 SER A O 1
ATOM 7507 N N . GLN A 1 956 ? -32.221 -19.601 -24.576 1.00 45.38 956 GLN A N 1
ATOM 7508 C CA . GLN A 1 956 ? -32.793 -20.845 -24.028 1.00 45.38 956 GLN A CA 1
ATOM 7509 C C . GLN A 1 956 ? -32.765 -20.928 -22.489 1.00 45.38 956 GLN A C 1
ATOM 7511 O O . GLN A 1 956 ? -33.487 -21.756 -21.934 1.00 45.38 956 GLN A O 1
ATOM 7516 N N . ASN A 1 957 ? -32.003 -20.063 -21.807 1.00 45.78 957 ASN A N 1
ATOM 7517 C CA . ASN A 1 957 ? -31.947 -20.002 -20.339 1.00 45.78 957 ASN A CA 1
ATOM 7518 C C . ASN A 1 957 ? -32.959 -19.015 -19.729 1.00 45.78 957 ASN A C 1
ATOM 7520 O O . ASN A 1 957 ? -33.215 -19.078 -18.531 1.00 45.78 957 ASN A O 1
ATOM 7524 N N . TYR A 1 958 ? -33.604 -18.175 -20.546 1.00 50.28 958 TYR A N 1
ATOM 7525 C CA . TYR A 1 958 ? -34.712 -17.313 -20.132 1.00 50.28 958 TYR A CA 1
ATOM 7526 C C . TYR A 1 958 ? -35.779 -17.317 -21.227 1.00 50.28 958 TYR A C 1
ATOM 7528 O O . TYR A 1 958 ? -35.577 -16.672 -22.254 1.00 50.28 958 TYR A O 1
ATOM 7536 N N . PRO A 1 959 ? -36.923 -18.009 -21.061 1.00 44.66 959 PRO A N 1
ATOM 7537 C CA . PRO A 1 959 ? -37.925 -18.140 -22.118 1.00 44.66 959 PRO A CA 1
ATOM 7538 C C . PRO A 1 959 ? -38.725 -16.842 -22.378 1.00 44.66 959 PRO A C 1
ATOM 7540 O O . PRO A 1 959 ? -39.948 -16.804 -22.262 1.00 44.66 959 PRO A O 1
ATOM 7543 N N . GLY A 1 960 ? -38.035 -15.799 -22.838 1.00 51.94 960 GLY A N 1
ATOM 7544 C CA . GLY A 1 960 ? -38.523 -14.689 -23.643 1.00 51.94 960 GLY A CA 1
ATOM 7545 C C . GLY A 1 960 ? -39.315 -13.623 -22.933 1.00 51.94 960 GLY A C 1
ATOM 7546 O O . GLY A 1 960 ? -40.524 -13.798 -22.813 1.00 51.94 960 GLY A O 1
ATOM 7547 N N . ALA A 1 961 ? -38.630 -12.518 -22.592 1.00 58.72 961 ALA A N 1
ATOM 7548 C CA . ALA A 1 961 ? -39.174 -11.177 -22.343 1.00 58.72 961 ALA A CA 1
ATOM 7549 C C . ALA A 1 961 ? -40.620 -11.197 -21.824 1.00 58.72 961 ALA A C 1
ATOM 7551 O O . ALA A 1 961 ? -41.538 -10.642 -22.434 1.00 58.72 961 ALA A O 1
ATOM 7552 N N . LEU A 1 962 ? -40.811 -11.964 -20.749 1.00 62.59 962 LEU A N 1
ATOM 7553 C CA . LEU A 1 962 ? -42.070 -12.196 -20.072 1.00 62.59 962 LEU A CA 1
ATOM 7554 C C . LEU A 1 962 ? -41.872 -11.677 -18.662 1.00 62.59 962 LEU A C 1
ATOM 7556 O O . LEU A 1 962 ? -41.147 -12.286 -17.882 1.00 62.59 962 LEU A O 1
ATOM 7560 N N . SER A 1 963 ? -42.503 -10.553 -18.357 1.00 67.56 963 SER A N 1
ATOM 7561 C CA . SER A 1 963 ? -42.456 -9.964 -17.026 1.00 67.56 963 SER A CA 1
ATOM 7562 C C . SER A 1 963 ? -43.862 -9.912 -16.449 1.00 67.56 963 SER A C 1
ATOM 7564 O O . SER A 1 963 ? -44.826 -9.623 -17.166 1.00 67.56 963 SER A O 1
ATOM 7566 N N . CYS A 1 964 ? -43.983 -10.268 -15.172 1.00 67.31 964 CYS A N 1
ATOM 7567 C CA . CYS A 1 964 ? -45.249 -10.362 -14.464 1.00 67.31 964 CYS A CA 1
ATOM 7568 C C . CYS A 1 964 ? -45.220 -9.496 -13.215 1.00 67.31 964 CYS A C 1
ATOM 7570 O O . CYS A 1 964 ? -44.285 -9.590 -12.426 1.00 67.31 964 CYS A O 1
ATOM 7572 N N . VAL A 1 965 ? -46.289 -8.738 -12.991 1.00 71.69 965 VAL A N 1
ATOM 7573 C CA . VAL A 1 965 ? -46.446 -7.899 -11.803 1.00 71.69 965 VAL A CA 1
ATOM 7574 C C . VAL A 1 965 ? -47.736 -8.261 -11.081 1.00 71.69 965 VAL A C 1
ATOM 7576 O O . VAL A 1 965 ? -48.806 -8.326 -11.690 1.00 71.69 965 VAL A O 1
ATOM 7579 N N . GLY A 1 966 ? -47.634 -8.525 -9.778 1.00 67.81 966 GLY A N 1
ATOM 7580 C CA . GLY A 1 966 ? -48.768 -8.827 -8.906 1.00 67.81 966 GLY A CA 1
ATOM 7581 C C . GLY A 1 966 ? -49.413 -7.560 -8.347 1.00 67.81 966 GLY A C 1
ATOM 7582 O O . GLY A 1 966 ? -48.730 -6.714 -7.777 1.00 67.81 966 GLY A O 1
ATOM 7583 N N . VAL A 1 967 ? -50.736 -7.444 -8.460 1.00 67.31 967 VAL A N 1
ATOM 7584 C CA . VAL A 1 967 ? -51.518 -6.303 -7.962 1.00 67.31 967 VAL A CA 1
ATOM 7585 C C . VAL A 1 967 ? -52.476 -6.767 -6.869 1.00 67.31 967 VAL A C 1
ATOM 7587 O O . VAL A 1 967 ? -53.345 -7.610 -7.104 1.00 67.31 967 VAL A O 1
ATOM 7590 N N . THR A 1 968 ? -52.355 -6.209 -5.666 1.00 59.97 968 THR A N 1
ATOM 7591 C CA . THR A 1 968 ? -53.240 -6.526 -4.531 1.00 59.97 968 THR A CA 1
ATOM 7592 C C . THR A 1 968 ? -54.498 -5.646 -4.531 1.00 59.97 968 THR A C 1
ATOM 7594 O O . THR A 1 968 ? -54.469 -4.522 -5.028 1.00 59.97 968 THR A O 1
ATOM 7597 N N . GLU A 1 969 ? -55.618 -6.117 -3.956 1.00 57.06 969 GLU A N 1
ATOM 7598 C CA . GLU A 1 969 ? -56.872 -5.327 -3.878 1.00 57.06 969 GLU A CA 1
ATOM 7599 C C . GLU A 1 969 ? -56.671 -3.961 -3.195 1.00 57.06 969 GLU A C 1
ATOM 7601 O O . GLU A 1 969 ? -57.311 -2.985 -3.570 1.00 57.06 969 GLU A O 1
ATOM 7606 N N . SER A 1 970 ? -55.729 -3.859 -2.254 1.00 54.94 970 SER A N 1
ATOM 7607 C CA . SER A 1 970 ? -55.409 -2.624 -1.530 1.00 54.94 970 SER A CA 1
ATOM 7608 C C . SER A 1 970 ? -54.539 -1.628 -2.305 1.00 54.94 970 SER A C 1
ATOM 7610 O O . SER A 1 970 ? -54.287 -0.538 -1.794 1.00 54.94 970 SER A O 1
ATOM 7612 N N . HIS A 1 971 ? -54.038 -1.987 -3.492 1.00 59.50 971 HIS A N 1
ATOM 7613 C CA . HIS A 1 971 ? -53.088 -1.149 -4.230 1.00 59.50 971 HIS A CA 1
ATOM 7614 C C . HIS A 1 971 ? -53.767 0.068 -4.883 1.00 59.50 971 HIS A C 1
ATOM 7616 O O . HIS A 1 971 ? -53.206 1.160 -4.890 1.00 59.50 971 HIS A O 1
ATOM 7622 N N . TRP A 1 972 ? -55.013 -0.079 -5.351 1.00 57.09 972 TRP A N 1
ATOM 7623 C CA . TRP A 1 972 ? -55.753 0.999 -6.027 1.00 57.09 972 TRP A CA 1
ATOM 7624 C C . TRP A 1 972 ? -56.651 1.834 -5.102 1.00 57.09 972 TRP A C 1
ATOM 7626 O O . TRP A 1 972 ? -57.049 2.937 -5.471 1.00 57.09 972 TRP A O 1
ATOM 7636 N N . ASP A 1 973 ? -56.923 1.360 -3.884 1.00 51.75 973 ASP A N 1
ATOM 7637 C CA . ASP A 1 973 ? -57.786 2.044 -2.906 1.00 51.75 973 ASP A CA 1
ATOM 7638 C C . ASP A 1 973 ? -57.108 3.242 -2.201 1.00 51.75 973 ASP A C 1
ATOM 7640 O O . ASP A 1 973 ? -57.756 3.955 -1.434 1.00 51.75 973 ASP A O 1
ATOM 7644 N N . ASN A 1 974 ? -55.821 3.497 -2.478 1.00 48.78 974 ASN A N 1
ATOM 7645 C CA . ASN A 1 974 ? -55.043 4.600 -1.896 1.00 48.78 974 ASN A CA 1
ATOM 7646 C C . ASN A 1 974 ? -54.590 5.666 -2.907 1.00 48.78 974 ASN A C 1
ATOM 7648 O O . ASN A 1 974 ? -53.816 6.549 -2.536 1.00 48.78 974 ASN A O 1
ATOM 7652 N N . VAL A 1 975 ? -55.079 5.642 -4.152 1.00 45.47 975 VAL A N 1
ATOM 7653 C CA . VAL A 1 975 ? -54.822 6.731 -5.108 1.00 45.47 975 VAL A CA 1
ATOM 7654 C C . VAL A 1 975 ? -55.900 7.808 -4.931 1.00 45.47 975 VAL A C 1
ATOM 7656 O O . VAL A 1 975 ? -57.075 7.534 -5.189 1.00 45.47 975 VAL A O 1
ATOM 7659 N N . PRO A 1 976 ? -55.566 9.029 -4.473 1.00 39.00 976 PRO A N 1
ATOM 7660 C CA . PRO A 1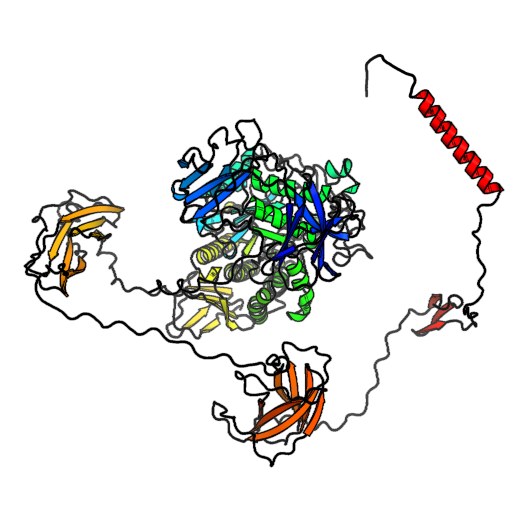 976 ? -56.549 10.095 -4.348 1.00 39.00 976 PRO A CA 1
ATOM 7661 C C . PRO A 1 976 ? -57.059 10.504 -5.735 1.00 39.00 976 PRO A C 1
ATOM 7663 O O . PRO A 1 976 ? -56.268 10.725 -6.649 1.00 39.00 976 PRO A O 1
ATOM 7666 N N . ASP A 1 977 ? -58.375 10.665 -5.877 1.00 45.38 977 ASP A N 1
ATOM 7667 C CA . ASP A 1 977 ? -58.972 11.425 -6.979 1.00 45.38 977 ASP A CA 1
ATOM 7668 C C . ASP A 1 977 ? -58.522 12.886 -6.839 1.00 45.38 977 ASP A C 1
ATOM 7670 O O . ASP A 1 977 ? -59.067 13.645 -6.030 1.00 45.38 977 ASP A O 1
ATOM 7674 N N . VAL A 1 978 ? -57.462 13.265 -7.555 1.00 37.38 978 VAL A N 1
ATOM 7675 C CA . VAL A 1 978 ? -57.010 14.655 -7.617 1.00 37.38 978 VAL A CA 1
ATOM 7676 C C . VAL A 1 978 ? -57.648 15.302 -8.837 1.00 37.38 978 VAL A C 1
ATOM 7678 O O . VAL A 1 978 ? -57.084 15.361 -9.927 1.00 37.38 978 VAL A O 1
ATOM 7681 N N . SER A 1 979 ? -58.859 15.812 -8.631 1.00 39.78 979 SER A N 1
ATOM 7682 C CA . SER A 1 979 ? -59.410 16.886 -9.447 1.00 39.78 979 SER A CA 1
ATOM 7683 C C . SER A 1 979 ? -58.437 18.074 -9.479 1.00 39.78 979 SER A C 1
ATOM 7685 O O . SER A 1 979 ? -57.955 18.489 -8.424 1.00 39.78 979 SER A O 1
ATOM 7687 N N . GLU A 1 980 ? -58.197 18.611 -10.676 1.00 41.84 980 GLU A N 1
ATOM 7688 C CA . GLU A 1 980 ? -57.325 19.752 -11.001 1.00 41.84 980 GLU A CA 1
ATOM 7689 C C . GLU A 1 980 ? -57.309 20.885 -9.948 1.00 41.84 980 GLU A C 1
ATOM 7691 O O . GLU A 1 980 ? -58.372 21.423 -9.612 1.00 41.84 980 GLU A O 1
ATOM 7696 N N . PRO A 1 981 ? -56.124 21.341 -9.497 1.00 35.06 981 PRO A N 1
ATOM 7697 C CA . PRO A 1 981 ? -55.943 22.676 -8.948 1.00 35.06 981 PRO A CA 1
ATOM 7698 C C . PRO A 1 981 ? -55.509 23.670 -10.040 1.00 35.06 981 PRO A C 1
ATOM 7700 O O . PRO A 1 981 ? -54.660 23.379 -10.880 1.00 35.06 981 PRO A O 1
ATOM 7703 N N . GLU A 1 982 ? -56.118 24.857 -10.011 1.00 37.69 982 GLU A N 1
ATOM 7704 C CA . GLU A 1 982 ? -55.779 26.019 -10.843 1.00 37.69 982 GLU A CA 1
ATOM 7705 C C . GLU A 1 982 ? -54.295 26.432 -10.704 1.00 37.69 982 GLU A C 1
ATOM 7707 O O . GLU A 1 982 ? -53.708 26.238 -9.638 1.00 37.69 982 GLU A O 1
ATOM 7712 N N . PRO A 1 983 ? -53.683 27.028 -11.749 1.00 35.56 983 PRO A N 1
ATOM 7713 C CA . PRO A 1 983 ? -52.252 27.318 -11.766 1.00 35.56 983 PRO A CA 1
ATOM 7714 C C . PRO A 1 983 ? -51.889 28.482 -10.830 1.00 35.56 983 PRO A C 1
ATOM 7716 O O . PRO A 1 983 ? -52.405 29.593 -10.976 1.00 35.56 983 PRO A O 1
ATOM 7719 N N . GLU A 1 984 ? -50.958 28.234 -9.907 1.00 38.12 984 GLU A N 1
ATOM 7720 C CA . GLU A 1 984 ? -50.204 29.266 -9.182 1.00 38.12 984 GLU A CA 1
ATOM 7721 C C . GLU A 1 984 ? -48.906 29.625 -9.940 1.00 38.12 984 GLU A C 1
ATOM 7723 O O . GLU A 1 984 ? -48.428 28.825 -10.747 1.00 38.12 984 GLU A O 1
ATOM 7728 N N . PRO A 1 985 ? -48.398 30.864 -9.786 1.00 43.31 985 PRO A N 1
ATOM 7729 C CA . PRO A 1 985 ? -47.583 31.528 -10.799 1.00 43.31 985 PRO A CA 1
ATOM 7730 C C . PRO A 1 985 ? -46.134 31.030 -10.824 1.00 43.31 985 PRO A C 1
ATOM 7732 O O . PRO A 1 985 ? -45.562 30.712 -9.783 1.00 43.31 985 PRO A O 1
ATOM 7735 N N . GLU A 1 986 ? -45.550 31.011 -12.024 1.00 46.22 986 GLU A N 1
ATOM 7736 C CA . GLU A 1 986 ? -44.152 30.636 -12.264 1.00 46.22 986 GLU A CA 1
ATOM 7737 C C . GLU A 1 986 ? -43.171 31.459 -11.402 1.00 46.22 986 GLU A C 1
ATOM 7739 O O . GLU A 1 986 ? -43.384 32.664 -11.215 1.00 46.22 986 GLU A O 1
ATOM 7744 N N . PRO A 1 987 ? -42.093 30.837 -10.883 1.00 43.84 987 PRO A N 1
ATOM 7745 C CA . PRO A 1 987 ? -41.021 31.557 -10.207 1.00 43.84 987 PRO A CA 1
ATOM 7746 C C . PRO A 1 987 ? -40.263 32.438 -11.212 1.00 43.84 987 PRO A C 1
ATOM 7748 O O . PRO A 1 987 ? -39.969 32.005 -12.325 1.00 43.84 987 PRO A O 1
ATOM 7751 N N . GLU A 1 988 ? -39.964 33.684 -10.828 1.00 51.75 988 GLU A N 1
ATOM 7752 C CA . GLU A 1 988 ? -39.207 34.597 -11.691 1.00 51.75 988 GLU A CA 1
ATOM 7753 C C . GLU A 1 988 ? -37.785 34.059 -11.940 1.00 51.75 988 GLU A C 1
ATOM 7755 O O . GLU A 1 988 ? -37.146 33.580 -10.999 1.00 51.75 988 GLU A O 1
ATOM 7760 N N . PRO A 1 989 ? -37.284 34.130 -13.187 1.00 54.53 989 PRO A N 1
ATOM 7761 C CA . PRO A 1 989 ? -35.949 33.656 -13.527 1.00 54.53 989 PRO A CA 1
ATOM 7762 C C . PRO A 1 989 ? -34.873 34.498 -12.832 1.00 54.53 989 PRO A C 1
ATOM 7764 O O . PRO A 1 989 ? -34.998 35.720 -12.716 1.00 54.53 989 PRO A O 1
ATOM 7767 N N . GLU A 1 990 ? -33.802 33.843 -12.382 1.00 54.69 990 GLU A N 1
ATOM 7768 C CA . GLU A 1 990 ? -32.658 34.535 -11.792 1.00 54.69 990 GLU A CA 1
ATOM 7769 C C . GLU A 1 990 ? -31.996 35.487 -12.808 1.00 54.69 990 GLU A C 1
ATOM 7771 O O . GLU A 1 990 ? -31.866 35.146 -13.989 1.00 54.69 990 GLU A O 1
ATOM 7776 N N . PRO A 1 991 ? -31.581 36.694 -12.378 1.00 57.88 991 PRO A N 1
ATOM 7777 C CA . PRO A 1 991 ? -31.009 37.690 -13.273 1.00 57.88 991 PRO A CA 1
ATOM 7778 C C . PRO A 1 991 ? -29.648 37.230 -13.809 1.00 57.88 991 PRO A C 1
ATOM 7780 O O . PRO A 1 991 ? -28.746 36.893 -13.047 1.00 57.88 991 PRO A O 1
ATOM 7783 N N . GLN A 1 992 ? -29.474 37.282 -15.130 1.00 72.62 992 GLN A N 1
ATOM 7784 C CA . GLN A 1 992 ? -28.255 36.839 -15.821 1.00 72.62 992 GLN A CA 1
ATOM 7785 C C . GLN A 1 992 ? -27.076 37.823 -15.694 1.00 72.62 992 GLN A C 1
ATOM 7787 O O . GLN A 1 992 ? -25.983 37.545 -16.190 1.00 72.62 992 GLN A O 1
ATOM 7792 N N . CYS A 1 993 ? -27.294 39.000 -15.098 1.00 76.31 993 CYS A N 1
ATOM 7793 C CA . CYS A 1 993 ? -26.280 40.040 -14.914 1.00 76.31 993 CYS A CA 1
ATOM 7794 C C . CYS A 1 993 ? -26.644 41.032 -13.798 1.00 76.31 993 CYS A C 1
ATOM 7796 O O . CYS A 1 993 ? -27.798 41.120 -13.369 1.00 76.31 993 CYS A O 1
ATOM 7798 N N . ILE A 1 994 ? -25.659 41.817 -13.343 1.00 80.25 994 ILE A N 1
ATOM 7799 C CA . ILE A 1 994 ? -25.836 42.817 -12.278 1.00 80.25 994 ILE A CA 1
ATOM 7800 C C . ILE A 1 994 ? -26.201 44.185 -12.877 1.00 80.25 994 ILE A C 1
ATOM 7802 O O . ILE A 1 994 ? -25.536 44.686 -13.780 1.00 80.25 994 ILE A O 1
ATOM 7806 N N . GLU A 1 995 ? -27.237 44.839 -12.340 1.00 83.06 995 GLU A N 1
ATOM 7807 C CA . GLU A 1 995 ? -27.738 46.141 -12.815 1.00 83.06 995 GLU A CA 1
ATOM 7808 C C . GLU A 1 995 ? -26.614 47.196 -12.956 1.00 83.06 995 GLU A C 1
ATOM 7810 O O . GLU A 1 995 ? -25.969 47.583 -11.978 1.00 83.06 995 GLU A O 1
ATOM 7815 N N . GLY A 1 996 ? -26.413 47.707 -14.175 1.00 77.88 996 GLY A N 1
ATOM 7816 C CA . GLY A 1 996 ? -25.399 48.717 -14.498 1.00 77.88 996 GLY A CA 1
ATOM 7817 C C . GLY A 1 996 ? -24.040 48.172 -14.954 1.00 77.88 996 GLY A C 1
ATOM 7818 O O . GLY A 1 996 ? -23.173 48.973 -15.311 1.00 77.88 996 GLY A O 1
ATOM 7819 N N . GLU A 1 997 ? -23.852 46.852 -14.975 1.00 86.50 997 GLU A N 1
ATOM 7820 C CA . GLU A 1 997 ? -22.682 46.196 -15.567 1.00 86.50 997 GLU A CA 1
ATOM 7821 C C . GLU A 1 997 ? -22.636 46.407 -17.091 1.00 86.50 997 GLU A C 1
ATOM 7823 O O . GLU A 1 997 ? -23.679 46.510 -17.740 1.00 86.50 997 GLU A O 1
ATOM 7828 N N . THR A 1 998 ? -21.438 46.495 -17.681 1.00 86.94 998 THR A N 1
ATOM 7829 C CA . THR A 1 998 ? -21.265 46.696 -19.130 1.00 86.94 998 THR A CA 1
ATOM 7830 C C . THR A 1 998 ? -20.238 45.741 -19.721 1.00 86.94 998 THR A C 1
ATOM 7832 O O . THR A 1 998 ? -19.143 45.630 -19.167 1.00 86.94 998 THR A O 1
ATOM 7835 N N . ARG A 1 999 ? -20.539 45.140 -20.878 1.00 83.44 999 ARG A N 1
ATOM 7836 C CA . ARG A 1 999 ? -19.618 44.277 -21.642 1.00 83.44 999 ARG A CA 1
ATOM 7837 C C . ARG A 1 999 ? -19.721 44.541 -23.153 1.00 83.44 999 ARG A C 1
ATOM 7839 O O . ARG A 1 999 ? -20.788 44.960 -23.593 1.00 83.44 999 ARG A O 1
ATOM 7846 N N . PRO A 1 1000 ? -18.678 44.285 -23.959 1.00 84.06 1000 PRO A N 1
ATOM 7847 C CA . PRO A 1 1000 ? -18.802 44.270 -25.419 1.00 84.06 1000 PRO A CA 1
ATOM 7848 C C . PRO A 1 1000 ? -19.755 43.152 -25.876 1.00 84.06 1000 PRO A C 1
ATOM 7850 O O . PRO A 1 1000 ? -19.806 42.101 -25.240 1.00 84.06 1000 PRO A O 1
ATOM 7853 N N . ALA A 1 1001 ? -20.498 43.363 -26.963 1.00 79.62 1001 ALA A N 1
ATOM 7854 C CA . ALA A 1 1001 ? -21.277 42.311 -27.614 1.00 79.62 1001 ALA A CA 1
ATOM 7855 C C . ALA A 1 1001 ? -20.372 41.415 -28.479 1.00 79.62 1001 ALA A C 1
ATOM 7857 O O . ALA A 1 1001 ? -19.388 41.883 -29.058 1.00 79.62 1001 ALA A O 1
ATOM 7858 N N . ASP A 1 1002 ? -20.753 40.148 -28.643 1.00 76.81 1002 ASP A N 1
ATOM 7859 C CA . ASP A 1 1002 ? -19.987 39.155 -29.417 1.00 76.81 1002 ASP A CA 1
ATOM 7860 C C . ASP A 1 1002 ? -19.938 39.459 -30.932 1.00 76.81 1002 ASP A C 1
ATOM 7862 O O . ASP A 1 1002 ? -19.197 38.830 -31.683 1.00 76.81 1002 ASP A O 1
ATOM 7866 N N . ASP A 1 1003 ? -20.694 40.460 -31.396 1.00 71.06 1003 ASP A N 1
ATOM 7867 C CA . ASP A 1 1003 ? -20.699 40.948 -32.781 1.00 71.06 1003 ASP A CA 1
ATOM 7868 C C . ASP A 1 1003 ? -19.546 41.918 -33.116 1.00 71.06 1003 ASP A C 1
ATOM 7870 O O . ASP A 1 1003 ? -19.411 42.367 -34.260 1.00 71.06 1003 ASP A O 1
ATOM 7874 N N . GLY A 1 1004 ? -18.704 42.242 -32.126 1.00 68.06 1004 GLY A N 1
ATOM 7875 C CA . GLY A 1 1004 ? -17.467 43.005 -32.290 1.00 68.06 1004 GLY A CA 1
ATOM 7876 C C . GLY A 1 1004 ? -17.645 44.498 -32.579 1.00 68.06 1004 GLY A C 1
ATOM 7877 O O . GLY A 1 1004 ? -16.649 45.178 -32.848 1.00 68.06 1004 GLY A O 1
ATOM 7878 N N . CYS A 1 1005 ? -18.870 45.036 -32.550 1.00 78.12 1005 CYS A N 1
ATOM 7879 C CA . CYS A 1 1005 ? -19.098 46.461 -32.805 1.00 78.12 1005 CYS A CA 1
ATOM 7880 C C . CYS A 1 1005 ? -20.152 47.134 -31.912 1.00 78.12 1005 CYS A C 1
ATOM 7882 O O . CYS A 1 1005 ? -20.258 48.366 -31.939 1.00 78.12 1005 CYS A O 1
ATOM 7884 N N . ASN A 1 1006 ? -20.887 46.361 -31.112 1.00 83.44 1006 ASN A N 1
ATOM 7885 C CA . ASN A 1 1006 ? -21.878 46.860 -30.166 1.00 83.44 1006 ASN A CA 1
ATOM 7886 C C . ASN A 1 1006 ? -21.441 46.695 -28.700 1.00 83.44 1006 ASN A C 1
ATOM 7888 O O . ASN A 1 1006 ? -20.636 45.828 -28.373 1.00 83.44 1006 ASN A O 1
ATOM 7892 N N . ASP A 1 1007 ? -21.999 47.525 -27.813 1.00 85.62 1007 ASP A N 1
ATOM 7893 C CA . ASP A 1 1007 ? -21.774 47.471 -26.362 1.00 85.62 1007 ASP A CA 1
ATOM 7894 C C . ASP A 1 1007 ? -23.079 47.110 -25.635 1.00 85.62 1007 ASP A C 1
ATOM 7896 O O . ASP A 1 1007 ? -24.150 47.627 -25.968 1.00 85.62 1007 ASP A O 1
ATOM 7900 N N . CYS A 1 1008 ? -22.988 46.256 -24.618 1.00 89.00 1008 CYS A N 1
ATOM 7901 C CA . CYS A 1 1008 ? -24.094 45.788 -23.789 1.00 89.00 1008 CYS A CA 1
ATOM 7902 C C . CYS A 1 1008 ? -24.058 46.402 -22.394 1.00 89.00 1008 CYS A C 1
ATOM 7904 O O . CYS A 1 1008 ? -23.000 46.501 -21.774 1.00 89.00 1008 CYS A O 1
ATOM 7906 N N . VAL A 1 1009 ? -25.231 46.774 -21.884 1.00 87.62 1009 VAL A N 1
ATOM 7907 C CA . VAL A 1 1009 ? -25.431 47.258 -20.516 1.00 87.62 1009 VAL A CA 1
ATOM 7908 C C . VAL A 1 1009 ? -26.532 46.437 -19.863 1.00 87.62 1009 VAL A C 1
ATOM 7910 O O . VAL A 1 1009 ? -27.599 46.257 -20.447 1.00 87.62 1009 VAL A O 1
ATOM 7913 N N . CYS A 1 1010 ? -26.279 45.950 -18.655 1.00 82.88 1010 CYS A N 1
ATOM 7914 C CA . CYS A 1 1010 ? -27.258 45.205 -17.886 1.00 82.88 1010 CYS A CA 1
ATOM 7915 C C . CYS A 1 1010 ? -28.309 46.149 -17.291 1.00 82.88 1010 CYS A C 1
ATOM 7917 O O . CYS A 1 1010 ? -27.972 47.105 -16.579 1.00 82.88 1010 CYS A O 1
ATOM 7919 N N . GLY A 1 1011 ? -29.583 45.878 -17.562 1.00 76.19 1011 GLY A N 1
ATOM 7920 C CA . GLY A 1 1011 ? -30.710 46.598 -16.983 1.00 76.19 1011 GLY A CA 1
ATOM 7921 C C . GLY A 1 1011 ? -31.855 45.640 -16.698 1.00 76.19 1011 GLY A C 1
ATOM 7922 O O . GLY A 1 1011 ? -32.261 44.890 -17.578 1.00 76.19 1011 GLY A O 1
ATOM 7923 N N . SER A 1 1012 ? -32.389 45.677 -15.475 1.00 73.50 1012 SER A N 1
ATOM 7924 C CA . SER A 1 1012 ? -33.458 44.772 -15.028 1.00 73.50 1012 SER A CA 1
ATOM 7925 C C . SER A 1 1012 ? -33.103 43.279 -15.129 1.00 73.50 1012 SER A C 1
ATOM 7927 O O . SER A 1 1012 ? -33.971 42.464 -15.416 1.00 73.50 1012 SER A O 1
ATOM 7929 N N . GLY A 1 1013 ? -31.833 42.929 -14.889 1.00 77.69 1013 GLY A N 1
ATOM 7930 C CA . GLY A 1 1013 ? -31.356 41.539 -14.865 1.00 77.69 1013 GLY A CA 1
ATOM 7931 C C . GLY A 1 1013 ? -31.074 40.905 -16.232 1.00 77.69 1013 GLY A C 1
ATOM 7932 O O . GLY A 1 1013 ? -30.683 39.741 -16.278 1.00 77.69 1013 GLY A O 1
ATOM 7933 N N . GLU A 1 1014 ? -31.228 41.660 -17.324 1.00 79.38 1014 GLU A N 1
ATOM 7934 C CA . GLU A 1 1014 ? -30.949 41.214 -18.693 1.00 79.38 1014 GLU A CA 1
ATOM 7935 C C . GLU A 1 1014 ? -29.964 42.156 -19.408 1.00 79.38 1014 GLU A C 1
ATOM 7937 O O . GLU A 1 1014 ? -29.897 43.363 -19.145 1.00 79.38 1014 GLU A O 1
ATOM 7942 N N . TRP A 1 1015 ? -29.193 41.604 -20.348 1.00 84.12 1015 TRP A N 1
ATOM 7943 C CA . TRP A 1 1015 ? -28.266 42.372 -21.179 1.00 84.12 1015 TRP A CA 1
ATOM 7944 C C . TRP A 1 1015 ? -29.008 43.117 -22.293 1.00 84.12 1015 TRP A C 1
ATOM 7946 O O . TRP A 1 1015 ? -29.605 42.503 -23.174 1.00 84.12 1015 TRP A O 1
ATOM 7956 N N . ALA A 1 1016 ? -28.901 44.446 -22.318 1.00 85.31 1016 ALA A N 1
ATOM 7957 C CA . ALA A 1 1016 ? -29.377 45.275 -23.420 1.00 85.31 1016 ALA A CA 1
ATOM 7958 C C . ALA A 1 1016 ? -28.186 45.824 -24.218 1.00 85.31 1016 ALA A C 1
ATOM 7960 O O . ALA A 1 1016 ? -27.438 46.675 -23.732 1.00 85.31 1016 ALA A O 1
ATOM 7961 N N . CYS A 1 1017 ? -28.010 45.350 -25.450 1.00 85.94 1017 CYS A N 1
ATOM 7962 C CA . CYS A 1 1017 ? -26.926 45.775 -26.334 1.00 85.94 1017 CYS A CA 1
ATOM 7963 C C . CYS A 1 1017 ? -27.370 46.875 -27.299 1.00 85.94 1017 CYS A C 1
ATOM 7965 O O . CYS A 1 1017 ? -28.531 46.945 -27.705 1.00 85.94 1017 CYS A O 1
ATOM 7967 N N . THR A 1 1018 ? -26.454 47.769 -27.671 1.00 80.69 1018 THR A N 1
ATOM 7968 C CA . THR A 1 1018 ? -26.708 48.716 -28.759 1.00 80.69 1018 THR A CA 1
ATOM 7969 C C . THR A 1 1018 ? -26.917 47.947 -30.059 1.00 80.69 1018 THR A C 1
ATOM 7971 O O . THR A 1 1018 ? -26.137 47.064 -30.362 1.00 80.69 1018 THR A O 1
ATOM 7974 N N . GLU A 1 1019 ? -27.929 48.281 -30.858 1.00 69.69 1019 GLU A N 1
ATOM 7975 C CA . GLU A 1 1019 ? -28.103 47.682 -32.189 1.00 69.69 1019 GLU A CA 1
ATOM 7976 C C . GLU A 1 1019 ? -27.566 48.635 -33.262 1.00 69.69 1019 GLU A C 1
ATOM 7978 O O . GLU A 1 1019 ? -28.308 49.401 -33.888 1.00 69.69 1019 GLU A O 1
ATOM 7983 N N . MET A 1 1020 ? -26.251 48.632 -33.473 1.00 71.94 1020 MET A N 1
ATOM 7984 C CA . MET A 1 1020 ? -25.663 49.188 -34.687 1.00 71.94 1020 MET A CA 1
ATOM 7985 C C . MET A 1 1020 ? -25.446 48.059 -35.690 1.00 71.94 1020 MET A C 1
ATOM 7987 O O . MET A 1 1020 ? -24.965 46.985 -35.345 1.00 71.94 1020 MET A O 1
ATOM 7991 N N . ALA A 1 1021 ? -25.801 48.307 -36.953 1.00 63.16 1021 ALA A N 1
ATOM 7992 C CA . ALA A 1 1021 ? -25.562 47.353 -38.028 1.00 63.16 1021 ALA A CA 1
ATOM 7993 C C . ALA A 1 1021 ? -24.048 47.169 -38.229 1.00 63.16 1021 ALA A C 1
ATOM 7995 O O . ALA A 1 1021 ? -23.401 48.005 -38.870 1.00 63.16 1021 ALA A O 1
ATOM 7996 N N . CYS A 1 1022 ? -23.499 46.085 -37.679 1.00 67.75 1022 CYS A N 1
ATOM 7997 C CA . CYS A 1 1022 ? -22.127 45.676 -37.936 1.00 67.75 1022 CYS A CA 1
ATOM 7998 C C . CYS A 1 1022 ? -22.033 45.200 -39.399 1.00 67.75 1022 CYS A C 1
ATOM 8000 O O . CYS A 1 1022 ? -22.868 44.406 -39.842 1.00 67.75 1022 CYS A O 1
ATOM 8002 N N . PRO A 1 1023 ? -21.098 45.720 -40.212 1.00 62.97 1023 PRO A N 1
ATOM 8003 C CA . PRO A 1 1023 ? -20.980 45.301 -41.602 1.00 62.97 1023 PRO A CA 1
ATOM 8004 C C . PRO A 1 1023 ? -20.595 43.817 -41.685 1.00 62.97 1023 PRO A C 1
ATOM 8006 O O . PRO A 1 1023 ? -19.576 43.411 -41.135 1.00 62.97 1023 PRO A O 1
ATOM 8009 N N . SER A 1 1024 ? -21.403 43.034 -42.405 1.00 46.84 1024 SER A N 1
ATOM 8010 C CA . SER A 1 1024 ? -21.117 41.641 -42.755 1.00 46.84 1024 SER A CA 1
ATOM 8011 C C . SER A 1 1024 ? -19.847 41.565 -43.601 1.00 46.84 1024 SER A C 1
ATOM 8013 O O . SER A 1 1024 ? -19.769 42.215 -44.650 1.00 46.84 1024 SER A O 1
ATOM 8015 N N . ILE A 1 1025 ? -18.880 40.760 -43.177 1.00 44.97 1025 ILE A N 1
ATOM 8016 C CA . ILE A 1 1025 ? -17.771 40.336 -44.028 1.00 44.97 1025 ILE A CA 1
ATOM 8017 C C . ILE A 1 1025 ? -18.113 38.916 -44.475 1.00 44.97 1025 ILE A C 1
ATOM 8019 O O . ILE A 1 1025 ? -17.915 37.977 -43.718 1.00 44.97 1025 ILE A O 1
ATOM 8023 N N . ASP A 1 1026 ? -18.682 38.802 -45.677 1.00 37.41 1026 ASP A N 1
ATOM 8024 C CA . ASP A 1 1026 ? -18.672 37.562 -46.456 1.00 37.41 1026 ASP A CA 1
ATOM 8025 C C . ASP A 1 1026 ? -17.579 37.678 -47.524 1.00 37.41 1026 ASP A C 1
ATOM 8027 O O . ASP A 1 1026 ? -17.386 38.733 -48.143 1.00 37.41 1026 ASP A O 1
ATOM 8031 N N . ASP A 1 1027 ? -16.874 36.566 -47.685 1.00 47.91 1027 ASP A N 1
ATOM 8032 C CA . ASP A 1 1027 ? -15.670 36.345 -48.472 1.00 47.91 1027 ASP A CA 1
ATOM 8033 C C . ASP A 1 1027 ? -15.836 36.584 -49.982 1.00 47.91 1027 ASP A C 1
ATOM 8035 O O . ASP A 1 1027 ? -16.721 36.018 -50.619 1.00 47.91 1027 ASP A O 1
ATOM 8039 N N . ASP A 1 1028 ? -14.943 37.395 -50.565 1.00 34.12 1028 ASP A N 1
ATOM 8040 C CA . ASP A 1 1028 ? -14.147 37.031 -51.752 1.00 34.12 1028 ASP A CA 1
ATOM 8041 C C . ASP A 1 1028 ? -13.305 38.231 -52.229 1.00 34.12 1028 ASP A C 1
ATOM 8043 O O . ASP A 1 1028 ? -13.792 39.133 -52.915 1.00 34.12 1028 ASP A O 1
ATOM 8047 N N . ASP A 1 1029 ? -12.000 38.214 -51.941 1.00 29.80 1029 ASP A N 1
ATOM 8048 C CA . ASP A 1 1029 ? -11.024 38.722 -52.909 1.00 29.80 1029 ASP A CA 1
ATOM 8049 C C . ASP A 1 1029 ? -9.702 37.955 -52.785 1.00 29.80 1029 ASP A C 1
ATOM 8051 O O . ASP A 1 1029 ? -8.891 38.142 -51.874 1.00 29.80 1029 ASP A O 1
ATOM 8055 N N . SER A 1 1030 ? -9.473 37.075 -53.756 1.00 37.41 1030 SER A N 1
ATOM 8056 C CA . SER A 1 1030 ? -8.177 36.473 -54.011 1.00 37.41 1030 SER A CA 1
ATOM 8057 C C . SER A 1 1030 ? -7.201 37.553 -54.492 1.00 37.41 1030 SER A C 1
ATOM 8059 O O . SER A 1 1030 ? -7.155 37.883 -55.678 1.00 37.41 1030 SER A O 1
ATOM 8061 N N . SER A 1 1031 ? -6.352 38.069 -53.605 1.00 29.69 1031 SER A N 1
ATOM 8062 C CA . SER A 1 1031 ? -5.042 38.574 -54.018 1.00 29.69 1031 SER A CA 1
ATOM 8063 C C . SER A 1 1031 ? -4.008 38.453 -52.901 1.00 29.69 1031 SER A C 1
ATOM 8065 O O . SER A 1 1031 ? -4.166 38.886 -51.767 1.00 29.69 1031 SER A O 1
ATOM 8067 N N . THR A 1 1032 ? -2.924 37.793 -53.269 1.00 33.19 1032 THR A N 1
ATOM 8068 C CA . THR A 1 1032 ? -1.723 37.508 -52.497 1.00 33.19 1032 THR A CA 1
ATOM 8069 C C . THR A 1 1032 ? -1.053 38.749 -51.885 1.00 33.19 1032 THR A C 1
ATOM 8071 O O . THR A 1 1032 ? -0.785 39.720 -52.591 1.00 33.19 1032 THR A O 1
ATOM 8074 N N . THR A 1 1033 ? -0.616 38.583 -50.626 1.00 32.62 1033 THR A N 1
ATOM 8075 C CA . THR A 1 1033 ? 0.468 39.270 -49.875 1.00 32.62 1033 THR A CA 1
ATOM 8076 C C . THR A 1 1033 ? 0.260 40.711 -49.375 1.00 32.62 1033 THR A C 1
ATOM 8078 O O . THR A 1 1033 ? 0.208 41.631 -50.178 1.00 32.62 1033 THR A O 1
ATOM 8081 N N . SER A 1 1034 ? 0.359 40.929 -48.047 1.00 29.03 1034 SER A N 1
ATOM 8082 C CA . SER A 1 1034 ? 1.497 41.658 -47.432 1.00 29.03 1034 SER A CA 1
ATOM 8083 C C . SER A 1 1034 ? 1.376 41.870 -45.910 1.00 29.03 1034 SER A C 1
ATOM 8085 O O . SER A 1 1034 ? 0.590 42.682 -45.433 1.00 29.03 1034 SER A O 1
ATOM 8087 N N . ALA A 1 1035 ? 2.272 41.220 -45.172 1.00 40.75 1035 ALA A N 1
ATOM 8088 C CA . ALA A 1 1035 ? 3.161 41.835 -44.187 1.00 40.75 1035 ALA A CA 1
ATOM 8089 C C . ALA A 1 1035 ? 3.111 43.382 -44.068 1.00 40.75 1035 ALA A C 1
ATOM 8091 O O . ALA A 1 1035 ? 3.439 44.093 -45.018 1.00 40.75 1035 ALA A O 1
ATOM 8092 N N . GLY A 1 1036 ? 2.869 43.900 -42.860 1.00 30.19 1036 GLY A N 1
ATOM 8093 C CA . GLY A 1 1036 ? 3.482 45.143 -42.383 1.00 30.19 1036 GLY A CA 1
ATOM 8094 C C . GLY A 1 1036 ? 4.556 44.744 -41.368 1.00 30.19 1036 GLY A C 1
ATOM 8095 O O . GLY A 1 1036 ? 4.236 44.299 -40.282 1.00 30.19 1036 GLY A O 1
ATOM 8096 N N . GLY A 1 1037 ? 5.851 44.749 -41.661 1.00 33.22 1037 GLY A N 1
ATOM 8097 C CA . GLY A 1 1037 ? 6.562 45.805 -42.363 1.00 33.22 1037 GLY A CA 1
ATOM 8098 C C . GLY A 1 1037 ? 7.143 46.770 -41.335 1.00 33.22 1037 GLY A C 1
ATOM 8099 O O . GLY A 1 1037 ? 6.728 47.920 -41.236 1.00 33.22 1037 GLY A O 1
ATOM 8100 N N . MET A 1 1038 ? 8.120 46.284 -40.571 1.00 42.66 1038 MET A N 1
ATOM 8101 C CA . MET A 1 1038 ? 9.093 47.105 -39.859 1.00 42.66 1038 MET A CA 1
ATOM 8102 C C . MET A 1 1038 ? 9.585 48.209 -40.815 1.00 42.66 1038 MET A C 1
ATOM 8104 O O . MET A 1 1038 ? 10.067 47.918 -41.910 1.00 42.66 1038 MET A O 1
ATOM 8108 N N . THR A 1 1039 ? 9.408 49.484 -40.458 1.00 60.44 1039 THR A N 1
ATOM 8109 C CA . THR A 1 1039 ? 9.712 50.598 -41.377 1.00 60.44 1039 THR A CA 1
ATOM 8110 C C . THR A 1 1039 ? 11.194 50.604 -41.776 1.00 60.44 1039 THR A C 1
ATOM 8112 O O . THR A 1 1039 ? 12.052 50.156 -41.018 1.00 60.44 1039 THR A O 1
ATOM 8115 N N . THR A 1 1040 ? 11.557 51.182 -42.927 1.00 45.41 1040 THR A N 1
ATOM 8116 C CA . THR A 1 1040 ? 12.962 51.273 -43.392 1.00 45.41 1040 THR A CA 1
ATOM 8117 C C . THR A 1 1040 ? 13.882 52.013 -42.400 1.00 45.41 1040 THR A C 1
ATOM 8119 O O . THR A 1 1040 ? 15.091 51.818 -42.406 1.00 45.41 1040 THR A O 1
ATOM 8122 N N . SER A 1 1041 ? 13.324 52.823 -41.492 1.00 41.94 1041 SER A N 1
ATOM 8123 C CA . SER A 1 1041 ? 14.051 53.439 -40.368 1.00 41.94 1041 SER A CA 1
ATOM 8124 C C . SER A 1 1041 ? 14.258 52.470 -39.188 1.00 41.94 1041 SER A C 1
ATOM 8126 O O . SER A 1 1041 ? 15.284 52.521 -38.511 1.00 41.94 1041 SER A O 1
ATOM 8128 N N . GLN A 1 1042 ? 13.315 51.551 -38.959 1.00 48.97 1042 GLN A N 1
ATOM 8129 C CA . GLN A 1 1042 ? 13.376 50.520 -37.918 1.00 48.97 1042 GLN A CA 1
ATOM 8130 C C . GLN A 1 1042 ? 14.237 49.317 -38.338 1.00 48.97 1042 GLN A C 1
ATOM 8132 O O . GLN A 1 1042 ? 15.052 48.873 -37.536 1.00 48.97 1042 GLN A O 1
ATOM 8137 N N . MET A 1 1043 ? 14.189 48.879 -39.604 1.00 46.06 1043 MET A N 1
ATOM 8138 C CA . MET A 1 1043 ? 15.102 47.846 -40.126 1.00 46.06 1043 MET A CA 1
ATOM 8139 C C . MET A 1 1043 ? 16.560 48.311 -40.145 1.00 46.06 1043 MET A C 1
ATOM 8141 O O . MET A 1 1043 ? 17.441 47.547 -39.773 1.00 46.06 1043 MET A O 1
ATOM 8145 N N . VAL A 1 1044 ? 16.849 49.568 -40.503 1.00 54.53 1044 VAL A N 1
ATOM 8146 C CA . VAL A 1 1044 ? 18.231 50.085 -40.453 1.00 54.53 1044 VAL A CA 1
ATOM 8147 C C . VAL A 1 1044 ? 18.745 50.166 -39.008 1.00 54.53 1044 VAL A C 1
ATOM 8149 O O . VAL A 1 1044 ? 19.924 49.921 -38.780 1.00 54.53 1044 VAL A O 1
ATOM 8152 N N . ARG A 1 1045 ? 17.888 50.429 -38.011 1.00 48.94 1045 ARG A N 1
ATOM 8153 C CA . ARG A 1 1045 ? 18.276 50.426 -36.585 1.00 48.94 1045 ARG A CA 1
ATOM 8154 C C . ARG A 1 1045 ? 18.463 49.024 -36.011 1.00 48.94 1045 ARG A C 1
ATOM 8156 O O . ARG A 1 1045 ? 19.375 48.832 -35.216 1.00 48.94 1045 ARG A O 1
ATOM 8163 N N . ILE A 1 1046 ? 17.651 48.061 -36.437 1.00 58.62 1046 ILE A N 1
ATOM 8164 C CA . ILE A 1 1046 ? 17.743 46.669 -35.982 1.00 58.62 1046 ILE A CA 1
ATOM 8165 C C . ILE A 1 1046 ? 18.911 45.952 -36.671 1.00 58.62 1046 ILE A C 1
ATOM 8167 O O . ILE A 1 1046 ? 19.693 45.295 -35.998 1.00 58.62 1046 ILE A O 1
ATOM 8171 N N . VAL A 1 1047 ? 19.149 46.189 -37.966 1.00 58.53 1047 VAL A N 1
ATOM 8172 C CA . VAL A 1 1047 ? 20.312 45.645 -38.691 1.00 58.53 1047 VAL A CA 1
ATOM 8173 C C . VAL A 1 1047 ? 21.626 46.294 -38.237 1.00 58.53 1047 VAL A C 1
ATOM 8175 O O . VAL A 1 1047 ? 22.615 45.581 -38.084 1.00 58.53 1047 VAL A O 1
ATOM 8178 N N . LEU A 1 1048 ? 21.668 47.606 -37.939 1.00 53.75 1048 LEU A N 1
ATOM 8179 C CA . LEU A 1 1048 ? 22.846 48.186 -37.274 1.00 53.75 1048 LEU A CA 1
ATOM 8180 C C . LEU A 1 1048 ? 23.015 47.643 -35.848 1.00 53.75 1048 LEU A C 1
ATOM 8182 O O . LEU A 1 1048 ? 24.143 47.357 -35.469 1.00 53.75 1048 LEU A O 1
ATOM 8186 N N . GLY A 1 1049 ? 21.945 47.456 -35.072 1.00 61.75 1049 GLY A N 1
ATOM 8187 C CA . GLY A 1 1049 ? 22.014 46.895 -33.716 1.00 61.75 1049 GLY A CA 1
ATOM 8188 C C . GLY A 1 1049 ? 22.556 45.465 -33.691 1.00 61.75 1049 GLY A C 1
ATOM 8189 O O . GLY A 1 1049 ? 23.484 45.176 -32.942 1.00 61.75 1049 GLY A O 1
ATOM 8190 N N . VAL A 1 1050 ? 22.065 44.608 -34.588 1.00 62.09 1050 VAL A N 1
ATOM 8191 C CA . VAL A 1 1050 ? 22.492 43.209 -34.723 1.00 62.09 1050 VAL A CA 1
ATOM 8192 C C . VAL A 1 1050 ? 23.910 43.104 -35.302 1.00 62.09 1050 VAL A C 1
ATOM 8194 O O . VAL A 1 1050 ? 24.700 42.313 -34.804 1.00 62.09 1050 VAL A O 1
ATOM 8197 N N . LEU A 1 1051 ? 24.315 43.955 -36.256 1.00 53.06 1051 LEU A N 1
ATOM 8198 C CA . LEU A 1 1051 ? 25.713 44.006 -36.727 1.00 53.06 1051 LEU A CA 1
ATOM 8199 C C . LEU A 1 1051 ? 26.686 44.564 -35.673 1.00 53.06 1051 LEU A C 1
ATOM 8201 O O . LEU A 1 1051 ? 27.858 44.187 -35.671 1.00 53.06 1051 LEU A O 1
ATOM 8205 N N . THR A 1 1052 ? 26.220 45.425 -34.763 1.00 58.16 1052 THR A N 1
ATOM 8206 C CA . THR A 1 1052 ? 27.032 45.908 -33.632 1.00 58.16 1052 THR A CA 1
ATOM 8207 C C . THR A 1 1052 ? 27.150 44.831 -32.553 1.00 58.16 1052 THR A C 1
ATOM 8209 O O . THR A 1 1052 ? 28.234 44.643 -32.018 1.00 58.16 1052 THR A O 1
ATOM 8212 N N . LEU A 1 1053 ? 26.086 44.061 -32.299 1.00 55.19 1053 LEU A N 1
ATOM 8213 C CA . LEU A 1 1053 ? 26.080 42.956 -31.336 1.00 55.19 1053 LEU A CA 1
ATOM 8214 C C . LEU A 1 1053 ? 26.908 41.758 -31.831 1.00 55.19 1053 LEU A C 1
ATOM 8216 O O . LEU A 1 1053 ? 27.747 41.253 -31.094 1.00 55.19 1053 LEU A O 1
ATOM 8220 N N . ILE A 1 1054 ? 26.773 41.374 -33.105 1.00 62.47 1054 ILE A N 1
ATOM 8221 C CA . ILE A 1 1054 ? 27.603 40.338 -33.741 1.00 62.47 1054 ILE A CA 1
ATOM 8222 C C . ILE A 1 1054 ? 29.062 40.808 -33.827 1.00 62.47 1054 ILE A C 1
ATOM 8224 O O . ILE A 1 1054 ? 29.966 40.026 -33.555 1.00 62.47 1054 ILE A O 1
ATOM 8228 N N . GLY A 1 1055 ? 29.318 42.089 -34.120 1.00 59.69 1055 GLY A N 1
ATOM 8229 C CA . GLY A 1 1055 ? 30.662 42.672 -34.079 1.00 59.69 1055 GLY A CA 1
ATOM 8230 C C . GLY A 1 1055 ? 31.284 42.678 -32.676 1.00 59.69 1055 GLY A C 1
ATOM 8231 O O . GLY A 1 1055 ? 32.471 42.393 -32.544 1.00 59.69 1055 GLY A O 1
ATOM 8232 N N . SER A 1 1056 ? 30.495 42.945 -31.631 1.00 55.56 1056 SER A N 1
ATOM 8233 C CA . SER A 1 1056 ? 30.923 42.894 -30.227 1.00 55.56 1056 SER A CA 1
ATOM 8234 C C . SER A 1 1056 ? 31.169 41.468 -29.742 1.00 55.56 1056 SER A C 1
ATOM 8236 O O . SER A 1 1056 ? 32.152 41.245 -29.044 1.00 55.56 1056 SER A O 1
ATOM 8238 N N . ILE A 1 1057 ? 30.347 40.505 -30.163 1.00 59.09 1057 ILE A N 1
ATOM 8239 C CA . ILE A 1 1057 ? 30.520 39.083 -29.847 1.00 59.09 1057 ILE A CA 1
ATOM 8240 C C . ILE A 1 1057 ? 31.752 38.534 -30.577 1.00 59.09 1057 ILE A C 1
ATOM 8242 O O . ILE A 1 1057 ? 32.605 37.942 -29.930 1.00 59.09 1057 ILE A O 1
ATOM 8246 N N . PHE A 1 1058 ? 31.958 38.846 -31.863 1.00 48.47 1058 PHE A N 1
ATOM 8247 C CA . PHE A 1 1058 ? 33.148 38.415 -32.615 1.00 48.47 1058 PHE A CA 1
ATOM 8248 C C . PHE A 1 1058 ? 34.452 39.042 -32.082 1.00 48.47 1058 PHE A C 1
ATOM 8250 O O . PHE A 1 1058 ? 35.501 38.396 -32.101 1.00 48.47 1058 PHE A O 1
ATOM 8257 N N . LEU A 1 1059 ? 34.406 40.280 -31.563 1.00 45.38 1059 LEU A N 1
ATOM 8258 C CA . LEU A 1 1059 ? 35.544 40.921 -30.888 1.00 45.38 1059 LEU A CA 1
ATOM 8259 C C . LEU A 1 1059 ? 35.820 40.297 -29.506 1.00 45.38 1059 LEU A C 1
ATOM 8261 O O . LEU A 1 1059 ? 36.982 40.195 -29.117 1.00 45.38 1059 LEU A O 1
ATOM 8265 N N . LEU A 1 1060 ? 34.782 39.838 -28.795 1.00 44.97 1060 LEU A N 1
ATOM 8266 C CA . LEU A 1 1060 ? 34.900 39.128 -27.516 1.00 44.97 1060 LEU A CA 1
ATOM 8267 C C . LEU A 1 1060 ? 35.459 37.708 -27.718 1.00 44.97 1060 LEU A C 1
ATOM 8269 O O . LEU A 1 1060 ? 36.370 37.301 -27.001 1.00 44.97 1060 LEU A O 1
ATOM 8273 N N . THR A 1 1061 ? 35.030 36.993 -28.763 1.00 47.66 1061 THR A N 1
ATOM 8274 C CA . THR A 1 1061 ? 35.565 35.664 -29.111 1.00 47.66 1061 THR A CA 1
ATOM 8275 C C . THR A 1 1061 ? 37.016 35.733 -29.618 1.00 47.66 1061 THR A C 1
ATOM 8277 O O . THR A 1 1061 ? 37.808 34.833 -29.340 1.00 47.66 1061 THR A O 1
ATOM 8280 N N . LEU A 1 1062 ? 37.416 36.820 -30.299 1.00 40.56 1062 LEU A N 1
ATOM 8281 C CA . LEU A 1 1062 ? 38.816 37.088 -30.684 1.00 40.56 1062 LEU A CA 1
ATOM 8282 C C . LEU A 1 1062 ? 39.703 37.532 -29.506 1.00 40.56 1062 LEU A C 1
ATOM 8284 O O . LEU A 1 1062 ? 40.913 37.318 -29.558 1.00 40.56 1062 LEU A O 1
ATOM 8288 N N . LEU A 1 1063 ? 39.126 38.110 -28.446 1.00 43.22 1063 LEU A N 1
ATOM 8289 C CA . LEU A 1 1063 ? 39.841 38.445 -27.206 1.00 43.22 1063 LEU A CA 1
ATOM 8290 C C . LEU A 1 1063 ? 40.015 37.234 -26.274 1.00 43.22 1063 LEU A C 1
ATOM 8292 O O . LEU A 1 1063 ? 40.995 37.188 -25.534 1.00 43.22 1063 LEU A O 1
ATOM 8296 N N . ILE A 1 1064 ? 39.126 36.237 -26.344 1.00 47.41 1064 ILE A N 1
ATOM 8297 C CA . ILE A 1 1064 ? 39.168 35.038 -25.485 1.00 47.41 1064 ILE A CA 1
ATOM 8298 C C . ILE A 1 1064 ? 40.056 33.922 -26.074 1.00 47.41 1064 ILE A C 1
ATOM 8300 O O . ILE A 1 1064 ? 40.635 33.137 -25.330 1.00 47.41 1064 ILE A O 1
ATOM 8304 N N . ARG A 1 1065 ? 40.301 33.890 -27.393 1.00 39.16 1065 ARG A N 1
ATOM 8305 C CA . ARG A 1 1065 ? 41.181 32.883 -28.037 1.00 39.16 1065 ARG A CA 1
ATOM 8306 C C . ARG A 1 1065 ? 42.686 33.189 -27.997 1.00 39.16 1065 ARG A C 1
ATOM 8308 O O . ARG A 1 1065 ? 43.464 32.562 -28.713 1.00 39.16 1065 ARG A O 1
ATOM 8315 N N . GLY A 1 1066 ? 43.113 34.145 -27.175 1.00 40.88 1066 GLY A N 1
ATOM 8316 C CA . GLY A 1 1066 ? 44.497 34.608 -27.118 1.00 40.88 1066 GLY A CA 1
ATOM 8317 C C . GLY A 1 1066 ? 45.009 34.840 -25.705 1.00 40.88 1066 GLY A C 1
ATOM 8318 O O . GLY A 1 1066 ? 45.462 35.944 -25.425 1.00 40.88 1066 GLY A O 1
ATOM 8319 N N . ARG A 1 1067 ? 44.965 33.836 -24.821 1.00 34.56 1067 ARG A N 1
ATOM 8320 C CA . ARG A 1 1067 ? 45.813 33.806 -23.617 1.00 34.56 1067 ARG A CA 1
ATOM 8321 C C . ARG A 1 1067 ? 45.979 32.381 -23.089 1.00 34.56 1067 ARG A C 1
ATOM 8323 O O . ARG A 1 1067 ? 45.088 31.820 -22.470 1.00 34.56 1067 ARG A O 1
ATOM 8330 N N . SER A 1 1068 ? 47.141 31.810 -23.386 1.00 35.91 1068 SER A N 1
ATOM 8331 C CA . SER A 1 1068 ? 47.714 30.671 -22.678 1.00 35.91 1068 SER A CA 1
ATOM 8332 C C . SER A 1 1068 ? 48.246 31.110 -21.311 1.00 35.91 1068 SER A C 1
ATOM 8334 O O . SER A 1 1068 ? 48.765 32.221 -21.223 1.00 35.91 1068 SER A O 1
ATOM 8336 N N . GLN A 1 1069 ? 48.187 30.182 -20.348 1.00 38.78 1069 GLN A N 1
ATOM 8337 C CA . GLN A 1 1069 ? 49.171 29.923 -19.281 1.00 38.78 1069 GLN A CA 1
ATOM 8338 C C . GLN A 1 1069 ? 49.705 31.119 -18.474 1.00 38.78 1069 GLN A C 1
ATOM 8340 O O . GLN A 1 1069 ? 50.499 31.907 -18.982 1.00 38.78 1069 GLN A O 1
ATOM 8345 N N . ASP A 1 1070 ? 49.295 31.205 -17.204 1.00 33.03 1070 ASP A N 1
ATOM 8346 C CA . ASP A 1 1070 ? 50.164 31.075 -16.012 1.00 33.03 1070 ASP A CA 1
ATOM 8347 C C . ASP A 1 1070 ? 49.554 31.789 -14.781 1.00 33.03 1070 ASP A C 1
ATOM 8349 O O . ASP A 1 1070 ? 48.974 32.868 -14.907 1.00 33.03 1070 ASP A O 1
ATOM 8353 N N . ASP A 1 1071 ? 49.755 31.157 -13.615 1.00 30.67 1071 ASP A N 1
ATOM 8354 C CA . ASP A 1 1071 ? 49.675 31.648 -12.222 1.00 30.67 1071 ASP A CA 1
ATOM 8355 C C . ASP A 1 1071 ? 48.279 31.932 -11.609 1.00 30.67 1071 ASP A C 1
ATOM 8357 O O . ASP A 1 1071 ? 47.509 32.758 -12.084 1.00 30.67 1071 ASP A O 1
ATOM 8361 N N . GLU A 1 1072 ? 47.817 31.129 -10.640 1.00 29.81 1072 GLU A N 1
ATOM 8362 C CA . GLU A 1 1072 ? 48.122 31.133 -9.186 1.00 29.81 1072 GLU A CA 1
ATOM 8363 C C . GLU A 1 1072 ? 47.319 32.169 -8.360 1.00 29.81 1072 GLU A C 1
ATOM 8365 O O . GLU A 1 1072 ? 47.411 33.375 -8.561 1.00 29.81 1072 GLU A O 1
ATOM 8370 N N . GLU A 1 1073 ? 46.650 31.640 -7.324 1.00 32.34 1073 GLU A N 1
ATOM 8371 C CA . GLU A 1 1073 ? 46.403 32.252 -6.008 1.00 32.34 1073 GLU A CA 1
ATOM 8372 C C . GLU A 1 1073 ? 45.344 33.372 -5.804 1.00 32.34 1073 GLU A C 1
ATOM 8374 O O . GLU A 1 1073 ? 45.482 34.495 -6.281 1.00 32.34 1073 GLU A O 1
ATOM 8379 N N . LYS A 1 1074 ? 44.439 33.074 -4.842 1.00 27.20 1074 LYS A N 1
ATOM 8380 C CA . LYS A 1 1074 ? 43.837 33.928 -3.779 1.00 27.20 1074 LYS A CA 1
ATOM 8381 C C . LYS A 1 1074 ? 42.370 34.373 -3.917 1.00 27.20 1074 LYS A C 1
ATOM 8383 O O . LYS A 1 1074 ? 42.067 35.182 -4.778 1.00 27.20 1074 LYS A O 1
ATOM 8388 N N . PHE A 1 1075 ? 41.588 33.953 -2.900 1.00 26.98 1075 PHE A N 1
ATOM 8389 C CA . PHE A 1 1075 ? 40.485 34.640 -2.180 1.00 26.98 1075 PHE A CA 1
ATOM 8390 C C . PHE A 1 1075 ? 39.407 35.322 -3.052 1.00 26.98 1075 PHE A C 1
ATOM 8392 O O . PHE A 1 1075 ? 39.709 36.241 -3.803 1.00 26.98 1075 PHE A O 1
ATOM 8399 N N . ALA A 1 1076 ? 38.119 35.007 -2.931 1.00 31.34 1076 ALA A N 1
ATOM 8400 C CA . ALA A 1 1076 ? 37.282 34.977 -1.730 1.00 31.34 1076 ALA A CA 1
ATOM 8401 C C . ALA A 1 1076 ? 35.918 34.383 -2.093 1.00 31.34 1076 ALA A C 1
ATOM 8403 O O . ALA A 1 1076 ? 35.523 34.585 -3.265 1.00 31.34 1076 ALA A O 1
#

Radius of gyration: 39.25 Å; chains: 1; bounding box: 110×127×103 Å

pLDDT: mean 81.42, std 20.85, range [23.97, 98.94]

Secondary structure (DSSP, 8-state):
--SSSS----SS----SSSSS---TTSPP--B--SEEEEEEES--S-EEEEEGGGTT---EEPEEETTEEEEEEE--SEEEEEEEEETTEEE--TT---EEEETTEEEEEEEE--TTS-EEEEEEETTEEEEEEEB-TT-PPBSS--GGGTTSEEETTTTEEEEEGGGSPSEEEEEEE--BBTT-PBPPPEEEEEEEGGGGG--GGG-EEEEE-GGGS--S-TTSPPPP--PSTTSS-----HHHHHHHHHHTHHHHHT--EEEEPP-B-B-SSEEEPTTSS-EEESTTS-SB--SS-B-TTT--HHHHHHHHHHHHHTT-EEEEEE--SB--TTSHHHHH-GGGB---EETTBTTB-TTTTTTTEESBTTBPBB-TTSHHHHHHHHHHHHHHHHHHT-SEEEETTGGGS-HHHHHHHHHHHHHHHGGGS---EEEE--------SSTGGGHHHHHHHHTTBSTTSBSEEB-HHHIIIIIIIIIIS--S-HHHHHHHHHHSGGGSPTT---B-BS--TTS--HHHHT-TTT--TT--STTT----S-SSSHHHHHHHHHHHHHHTSSS-EEEETTGGGT----STTGGGPPPPPGGG--HHHHHHHHHHHHHHHHHHH-HHHHHPEEEEEEE-SSEEEEEEE-SS-EEEEEEE-SSS-EEEE---S---BBSSSS-B--TTSEEEEPTTEEEEEEPP----------TTT-SEEEEEEEE-TT-EEEEEEEE-SSS-EEEEEEEEEESSTTEE----S--B-SEE-TTEEEEEEEE-EE-TTSPTTEEEEEEEEEEEEE-SSTT----PPPPEEEEEEEE-PPP--------PPPPPPPPPPPPP----PPP-PPP----EEEEEEE-STTEEEEEEEESSS-TT-EEEEEEEEEEES---SS--------TTSPPEEEEEETT-EEEEE--S-SEEEEEEEEEE-TTSPEEPPPTTS-SSEEEEEE-TTSSTT------PPPPPPPPPPPSS-TT-EEE-TTSS-EEEEETTEEEE----PPP---------------HHHHHHHHHHHHHHHHHHHHHHHHHTS----------

Foldseek 3Di:
DPPPDVDDDDDDDDDDADDPPPPDPPDAQQQADDLWDKDKDAADAPWKWKAKPQVPRPDIGTFDDDPRMTMDIHRGDADKMFMFMQTNNDTHERPRQLAWADDPNDIGGMDGRHQLCAKEWAWDADPQKIKIFIHHGNVSFQWPDAFPLQPVWDADPVGSMTIDRNQPDDAWKDKRWGWTAGPVGGTHDIAIEIAGDDPLRPDDLQLAAEEEDLQQQEDQQDPVLADDWQPFAVLQTGNQRALNRLLVCLVVCVCVLLLHQEYEYFAFAAADPHWDDDPVNPTTHGCSRNLAHQELAAGHSSRHHPVSLLSSCVSSRVSSHAYAYEANQFWHFCNHPCCVVPVVQFAAADADPPPPHHCQPNLQGHDPDPRTTTGPCNPVVSLVVSLVSVVCVCVSNVHQEYEYPSVSSDDLSSQLQSQQVCCVRYCSNVRHRAYEYDPQAAEQDLDPVSCLVVLVSQQSQDDPSGGLEYELNHLQCQDLVCPLQPNVAFVVSVLVCLQPVVVSHDPSRFYEYENDDQQAFFSLQSNQPPDVQQAPAHVVSPKDDDRPDLRSLLSLLVVLLSQQQGTHNYYDYQLSQLRDGTHGPPGNSHRHDDPVPGDPSSVVSNSSSSLSSVVSSVDPQSSPFNWDWFDDDGFKGKIWGDDPQWIKIKIFGQAQAKDKDQGDDCAWFAFSRDRWTQDNRRMTIAGHSGMTMGIGPRPPPCPDDDDPQAPQWAKADWDQDPQRKTKIKIFGQDQAKAAFKDKDKDKPDPQKDWPDPDDPTDRIDGHGDIDMDITGMDGDPPPDFFDKMKMKMWIAGPADDDPPDGDHHHIHMDMDIDTDHDDDPDDDDDDDDDDDDDDDDDDDDDDDDDDDDDDPDQWAKAKEWDDDPQQKIKIAIAGDDDDQPFKKKKKKFKDFDADDDPDDPDPDPPDPPTDIDIDIDGHGDIDIDGHHRDFGKMKMFMWIAGPVGDTRAHDPVDHGHIYMDGGHPVNPVPDDPDDDDDDDDDDDDAQCDDAQDKDADPLPPWIWGDHPSDTDIDDDPDDDDDDDDDDDDDDDDQDPVRVVVVVVVVVVVVVVVVVVVVVVVDDDDDDDDDDD